Protein AF-A0A8P4FW34-F1 (afdb_monomer)

Mean predicted aligned error: 22.6 Å

Secondary structure (DSSP, 8-state):
-TTS-------BTTTBTS-SEEEEEEE-TT-S---GGG--PPPTTT--GGGGEEEHHHHHHHHHHHHHHHHHHTTSS---TT-PPP-TTTS--EE-TTTBS-SEEE--GGGGGPPPPGGG-PPP-S---HHHHHHHHH-TT--HHHHHHHHHHHTS---S-HHHHHHHHHHHHT-TTTTTSTTTSTT----EEEEEEETTS-EEEEEEESS---HHHHHHHHHHBSS--SEEEETTHHHHHHHHHHHTTT-SSTTGGG-SS---HHHHHHHHTT------GGGGGGG--SPPPPP--S-TTTPPPTTT-----EEEE-GGGGGG--SGGGGGGBGGG-HHHHHH---THHHHHHHHHHHHHHHHTTS-HHHHHHHHHHHHHHHHHHHHHHHHHHHHHHHTS-EEE-TTSSEEE-----------------------GGGG---HHHHHHHHHHHSS---SSSEEEEEETTEEEEHHHHHHHS-HHHHTT-----PPPPHHHHHHHHHHHHHHTT-EE--HHHHHHHHHHHHHHSS--HHHHTTS---SEEEEEEEESSSSTTS--EEEEEEEETTTTEEEEE-TTSS--S--HHHHHHHHHHGGGTT--TT-EEE----PBP-SSS-HHHHHHHHHHHHHTT----SPBPPHHHHHHHHHHHHHHHTTTS-TTSSPPPHHHHHHHHHHHHHHHHHHTTTS-S----GGGTTT--TTPBPTTSSPBTTTT--S--EEE-TTT--EEEHHHHT--S--TTS----STT----HHHHHHH--GGGS--HHHHHHHHHHHHHTSS--HHHHHHHSTTS-HHHHHHHHT---SS-HHHHHHHHHHHHHH----S-HHHHHHHIIIIIHHHHHHHHHHHHS---HHHHHHHHHH------PPP-------------S----HHHHHHHHHHHHHHHS--SS-EEPPGGGGS-HHHHHHHHHHHHT--S---TTSGGGGGEEEESSHHHHHHHIIIIIIIT----EEEE---

InterPro domains:
  IPR003653 Ulp1 protease family, C-terminal catalytic domain [PS50600] (471-639)
  IPR013083 Zinc finger, RING/FYVE/PHD-type [G3DSA:3.30.40.10] (671-768)
  IPR038765 Papain-like cysteine peptidase superfamily [SSF54001] (466-663)
  IPR039598 HMG domain-containing protein 3 [PTHR17609] (3-447)

Nearest PDB structures (foldseek):
  2hl8-assembly1_A  TM=7.589E-01  e=2.076E-08  Saccharomyces cerevisiae
  1euv-assembly1_A  TM=6.958E-01  e=1.036E-08  Saccharomyces cerevisiae
  2hkp-assembly1_A  TM=7.459E-01  e=8.345E-08  Saccharomyces cerevisiae
  1xt9-assembly1_A  TM=6.735E-01  e=2.216E-06  Homo sapiens
  2bkr-assembly1_A  TM=6.896E-01  e=4.443E-06  Homo sapiens

Organism: Dicentrarchus labrax (NCBI:txid13489)

Radius of gyration: 36.28 Å; Cα contacts (8 Å, |Δi|>4): 1419; chains: 1; bounding box: 86×80×92 Å

Structure (mmCIF, N/CA/C/O backbone):
data_AF-A0A8P4FW34-F1
#
_entry.id   AF-A0A8P4FW34-F1
#
loop_
_atom_site.group_PDB
_atom_site.id
_atom_site.type_symbol
_atom_site.label_atom_id
_atom_site.label_alt_id
_atom_site.label_comp_id
_atom_site.label_asym_id
_atom_site.label_entity_id
_atom_site.label_seq_id
_atom_site.pdbx_PDB_ins_code
_atom_site.Cartn_x
_atom_site.Cartn_y
_atom_site.Cartn_z
_atom_site.occupancy
_atom_site.B_iso_or_equiv
_atom_site.auth_seq_id
_atom_site.auth_comp_id
_atom_site.auth_asym_id
_atom_site.auth_atom_id
_atom_site.pdbx_PDB_model_num
ATOM 1 N N . MET A 1 1 ? 22.120 -25.435 -20.476 1.00 61.59 1 MET A N 1
ATOM 2 C CA . MET A 1 1 ? 21.467 -24.114 -20.346 1.00 61.59 1 MET A CA 1
ATOM 3 C C . MET A 1 1 ? 20.728 -23.676 -21.609 1.00 61.59 1 MET A C 1
ATOM 5 O O . MET A 1 1 ? 19.575 -23.298 -21.494 1.00 61.59 1 MET A O 1
ATOM 9 N N . SER A 1 2 ? 21.313 -23.733 -22.810 1.00 69.94 2 SER A N 1
ATOM 10 C CA . SER A 1 2 ? 20.567 -23.379 -24.042 1.00 69.94 2 SER A CA 1
ATOM 11 C C . SER A 1 2 ? 19.607 -24.470 -24.551 1.00 69.94 2 SER A C 1
ATOM 13 O O . SER A 1 2 ? 18.809 -24.213 -25.437 1.00 69.94 2 SER A O 1
ATOM 15 N N . LEU A 1 3 ? 19.652 -25.681 -23.978 1.00 73.00 3 LEU A N 1
ATOM 16 C CA . LEU A 1 3 ? 18.723 -26.789 -24.271 1.00 73.00 3 LEU A CA 1
ATOM 17 C C . LEU A 1 3 ? 17.655 -26.999 -23.179 1.00 73.00 3 LEU A C 1
ATOM 19 O O . LEU A 1 3 ? 16.898 -27.962 -23.228 1.00 73.00 3 LEU A O 1
ATOM 23 N N . THR A 1 4 ? 17.635 -26.150 -22.150 1.00 72.12 4 THR A N 1
ATOM 24 C CA . THR A 1 4 ? 16.691 -26.248 -21.023 1.00 72.12 4 THR A CA 1
ATOM 25 C C . THR A 1 4 ? 15.424 -25.440 -21.303 1.00 72.12 4 THR A C 1
ATOM 27 O O . THR A 1 4 ? 15.490 -24.406 -21.958 1.00 72.12 4 THR A O 1
ATOM 30 N N . ASN A 1 5 ? 14.280 -25.905 -20.792 1.00 72.25 5 ASN A N 1
ATOM 31 C CA . ASN A 1 5 ? 12.952 -25.337 -21.049 1.00 72.25 5 ASN A CA 1
ATOM 32 C C . ASN A 1 5 ? 12.662 -24.077 -20.204 1.00 72.25 5 ASN A C 1
ATOM 34 O O . ASN A 1 5 ? 11.715 -24.059 -19.422 1.00 72.25 5 ASN A O 1
ATOM 38 N N . PHE A 1 6 ? 13.510 -23.055 -20.312 1.00 82.75 6 PHE A N 1
ATOM 39 C CA . PHE A 1 6 ? 13.272 -21.747 -19.697 1.00 82.75 6 PHE A CA 1
ATOM 40 C C . PHE A 1 6 ? 12.436 -20.872 -20.638 1.00 82.75 6 PHE A C 1
ATOM 42 O O . PHE A 1 6 ? 12.726 -20.812 -21.833 1.00 82.75 6 PHE A O 1
ATOM 49 N N . GLN A 1 7 ? 11.414 -20.193 -20.107 1.00 80.44 7 GLN A N 1
ATOM 50 C CA . GLN A 1 7 ? 10.550 -19.305 -20.900 1.00 80.44 7 GLN A CA 1
ATOM 51 C C . GLN A 1 7 ? 11.101 -17.875 -20.990 1.00 80.44 7 GLN A C 1
ATOM 53 O O . GLN A 1 7 ? 10.880 -17.199 -21.991 1.00 80.44 7 GLN A O 1
ATOM 58 N N . PHE A 1 8 ? 11.893 -17.439 -20.000 1.00 89.38 8 PHE A N 1
ATOM 59 C CA . PHE A 1 8 ? 12.506 -16.107 -19.960 1.00 89.38 8 PHE A CA 1
ATOM 60 C C . PHE A 1 8 ? 11.493 -14.950 -20.086 1.00 89.38 8 PHE A C 1
ATOM 62 O O . PHE A 1 8 ? 11.798 -13.902 -20.662 1.00 89.38 8 PHE A O 1
ATOM 69 N N . ASP A 1 9 ? 10.300 -15.121 -19.505 1.00 86.38 9 ASP A N 1
ATOM 70 C CA . ASP A 1 9 ? 9.176 -14.179 -19.619 1.00 86.38 9 ASP A CA 1
ATOM 71 C C . ASP A 1 9 ? 9.400 -12.848 -18.890 1.00 86.38 9 ASP A C 1
ATOM 73 O O . ASP A 1 9 ? 8.813 -11.838 -19.270 1.00 86.38 9 ASP A O 1
ATOM 77 N N . PHE A 1 10 ? 10.256 -12.828 -17.859 1.00 92.38 10 PHE A N 1
ATOM 78 C CA . PHE A 1 10 ? 10.680 -11.619 -17.129 1.00 92.38 10 PHE A CA 1
ATOM 79 C C . PHE A 1 10 ? 9.486 -10.726 -16.726 1.00 92.38 10 PHE A C 1
ATOM 81 O O . PHE A 1 10 ? 9.430 -9.532 -17.032 1.00 92.38 10 PHE A O 1
ATOM 88 N N . SER A 1 11 ? 8.500 -11.332 -16.057 1.00 92.19 11 SER A N 1
ATOM 89 C CA . SER A 1 11 ? 7.292 -10.661 -15.563 1.00 92.19 11 SER A CA 1
ATOM 90 C C . SER A 1 11 ? 6.971 -11.046 -14.122 1.00 92.19 11 SER A C 1
ATOM 92 O O . SER A 1 11 ? 7.229 -12.174 -13.702 1.00 92.19 11 SER A O 1
ATOM 94 N N . CYS A 1 12 ? 6.380 -10.125 -13.361 1.00 92.25 12 CYS A N 1
ATOM 95 C CA . CYS A 1 12 ? 6.001 -10.343 -11.964 1.00 92.25 12 CYS A CA 1
ATOM 96 C C . CYS A 1 12 ? 4.545 -10.789 -11.866 1.00 92.25 12 CYS A C 1
ATOM 98 O O . CYS A 1 12 ? 3.665 -10.147 -12.428 1.00 92.25 12 CYS A O 1
ATOM 100 N N . TYR A 1 13 ? 4.270 -11.802 -11.055 1.00 88.81 13 TYR A N 1
ATOM 101 C CA . TYR A 1 13 ? 2.912 -12.287 -10.797 1.00 88.81 13 TYR A CA 1
ATOM 102 C C . TYR A 1 13 ? 2.011 -11.294 -10.057 1.00 88.81 13 TYR A C 1
ATOM 104 O O . TYR A 1 13 ? 0.791 -11.444 -10.081 1.00 88.81 13 TYR A O 1
ATOM 112 N N . GLN A 1 14 ? 2.600 -10.272 -9.437 1.00 87.31 14 GLN A N 1
ATOM 113 C CA . GLN A 1 14 ? 1.875 -9.214 -8.741 1.00 87.31 14 GLN A CA 1
ATOM 114 C C . GLN A 1 14 ? 1.711 -7.948 -9.595 1.00 87.31 14 GLN A C 1
ATOM 116 O O . GLN A 1 14 ? 0.676 -7.300 -9.528 1.00 87.31 14 GLN A O 1
ATOM 121 N N . CYS A 1 15 ? 2.701 -7.591 -10.425 1.00 87.12 15 CYS A N 1
ATOM 122 C CA . CYS A 1 15 ? 2.607 -6.412 -11.306 1.00 87.12 15 CYS A CA 1
ATOM 123 C C . CYS A 1 15 ? 2.110 -6.727 -12.728 1.00 87.12 15 CYS A C 1
ATOM 125 O O . CYS A 1 15 ? 1.826 -5.808 -13.493 1.00 87.12 15 CYS A O 1
ATOM 127 N N . GLY A 1 16 ? 2.082 -7.998 -13.123 1.00 89.12 16 GLY A N 1
ATOM 128 C CA . GLY A 1 16 ? 1.796 -8.423 -14.488 1.00 89.12 16 GLY A CA 1
ATOM 129 C C . GLY A 1 16 ? 2.921 -8.116 -15.474 1.00 89.12 16 GLY A C 1
ATOM 130 O O . GLY A 1 16 ? 4.092 -8.034 -15.118 1.00 89.12 16 GLY A O 1
ATOM 131 N N . HIS A 1 17 ? 2.569 -7.937 -16.745 1.00 90.25 17 HIS A N 1
ATOM 132 C CA . HIS A 1 17 ? 3.521 -7.589 -17.809 1.00 90.25 17 HIS A CA 1
ATOM 133 C C . HIS A 1 17 ? 3.919 -6.103 -17.825 1.00 90.25 17 HIS A C 1
ATOM 135 O O . HIS A 1 17 ? 4.835 -5.711 -18.548 1.00 90.25 17 HIS A O 1
ATOM 141 N N . HIS A 1 18 ? 3.223 -5.247 -17.072 1.00 90.88 18 HIS A N 1
ATOM 142 C CA . HIS A 1 18 ? 3.336 -3.789 -17.184 1.00 90.88 18 HIS A CA 1
ATOM 143 C C . HIS A 1 18 ? 3.547 -3.153 -15.802 1.00 90.88 18 HIS A C 1
ATOM 145 O O . HIS A 1 18 ? 2.591 -2.672 -15.190 1.00 90.88 18 HIS A O 1
ATOM 151 N N . PRO A 1 19 ? 4.784 -3.169 -15.270 1.00 93.19 19 PRO A N 1
ATOM 152 C CA . PRO A 1 19 ? 5.064 -2.654 -13.938 1.00 93.19 19 PRO A CA 1
ATOM 153 C C . PRO A 1 19 ? 4.919 -1.128 -13.893 1.00 93.19 19 PRO A C 1
ATOM 155 O O . PRO A 1 19 ? 5.579 -0.398 -14.630 1.00 93.19 19 PRO A O 1
ATOM 158 N N . ALA A 1 20 ? 4.093 -0.637 -12.966 1.00 92.44 20 ALA A N 1
ATOM 159 C CA . ALA A 1 20 ? 3.866 0.797 -12.777 1.00 92.44 20 ALA A CA 1
ATOM 160 C C . ALA A 1 20 ? 5.082 1.543 -12.210 1.00 92.44 20 ALA A C 1
ATOM 162 O O . ALA A 1 20 ? 5.277 2.724 -12.507 1.00 92.44 20 ALA A O 1
ATOM 163 N N . VAL A 1 21 ? 5.881 0.860 -11.389 1.00 94.25 21 VAL A N 1
ATOM 164 C CA . VAL A 1 21 ? 7.081 1.401 -10.751 1.00 94.25 21 VAL A CA 1
ATOM 165 C C . VAL A 1 21 ? 8.252 0.483 -11.055 1.00 94.25 21 VAL A C 1
ATOM 167 O O . VAL A 1 21 ? 8.159 -0.734 -10.880 1.00 94.25 21 VAL A O 1
ATOM 170 N N . VAL A 1 22 ? 9.347 1.083 -11.506 1.00 95.44 22 VAL A N 1
ATOM 171 C CA . VAL A 1 22 ? 10.570 0.382 -11.883 1.00 95.44 22 VAL A CA 1
ATOM 172 C C . VAL A 1 22 ? 11.763 1.036 -11.193 1.00 95.44 22 VAL A C 1
ATOM 174 O O . VAL A 1 22 ? 11.939 2.252 -11.265 1.00 95.44 22 VAL A O 1
ATOM 177 N N . VAL A 1 23 ? 12.582 0.216 -10.544 1.00 94.31 23 VAL A N 1
ATOM 178 C CA . VAL A 1 23 ? 13.836 0.582 -9.884 1.00 94.31 23 VAL A CA 1
ATOM 179 C C . VAL A 1 23 ? 14.986 0.051 -10.731 1.00 94.31 23 VAL A C 1
ATOM 181 O O . VAL A 1 23 ? 15.017 -1.132 -11.069 1.00 94.31 23 VAL A O 1
ATOM 184 N N . ALA A 1 24 ? 15.906 0.927 -11.111 1.00 92.69 24 ALA A N 1
ATOM 185 C CA . ALA A 1 24 ? 17.039 0.601 -11.958 1.00 92.69 24 ALA A CA 1
ATOM 186 C C . ALA A 1 24 ? 18.352 0.790 -11.209 1.00 92.69 24 ALA A C 1
ATOM 188 O O . ALA A 1 24 ? 18.538 1.799 -10.531 1.00 92.69 24 ALA A O 1
ATOM 189 N N . ASP A 1 25 ? 19.261 -0.156 -11.410 1.00 88.06 25 ASP A N 1
ATOM 190 C CA . ASP A 1 25 ? 20.623 -0.101 -10.893 1.00 88.06 25 ASP A CA 1
ATOM 191 C C . ASP A 1 25 ? 21.573 -0.825 -11.861 1.00 88.06 25 ASP A C 1
ATOM 193 O O . ASP A 1 25 ? 21.149 -1.646 -12.688 1.00 88.06 25 ASP A O 1
ATOM 197 N N . ALA A 1 26 ? 22.859 -0.499 -11.782 1.00 82.19 26 ALA A N 1
ATOM 198 C CA . ALA A 1 26 ? 23.902 -1.099 -12.597 1.00 82.19 26 ALA A CA 1
ATOM 199 C C . ALA A 1 26 ? 25.106 -1.514 -11.754 1.00 82.19 26 ALA A C 1
ATOM 201 O O . ALA A 1 26 ? 25.630 -0.758 -10.939 1.00 82.19 26 ALA A O 1
ATOM 202 N N . ASN A 1 27 ? 25.614 -2.718 -12.012 1.00 73.31 27 ASN A N 1
ATOM 203 C CA . ASN A 1 27 ? 26.740 -3.273 -11.266 1.00 73.31 27 ASN A CA 1
ATOM 204 C C . ASN A 1 27 ? 27.758 -3.962 -12.189 1.00 73.31 27 ASN A C 1
ATOM 206 O O . ASN A 1 27 ? 27.591 -4.045 -13.405 1.00 73.31 27 ASN A O 1
ATOM 210 N N . TRP A 1 28 ? 28.842 -4.462 -11.594 1.00 64.56 28 TRP A N 1
ATOM 211 C CA . TRP A 1 28 ? 29.838 -5.342 -12.207 1.00 64.56 28 TRP A CA 1
ATOM 212 C C . TRP A 1 28 ? 30.649 -4.716 -13.335 1.00 64.56 28 TRP A C 1
ATOM 214 O O . TRP A 1 28 ? 30.829 -5.289 -14.408 1.00 64.56 28 TRP A O 1
ATOM 224 N N . LYS A 1 29 ? 31.249 -3.560 -13.055 1.00 62.97 29 LYS A N 1
ATOM 225 C CA . LYS A 1 29 ? 32.327 -3.031 -13.896 1.00 62.97 29 LYS A CA 1
ATOM 226 C C . LYS A 1 29 ? 33.391 -4.125 -14.110 1.00 62.97 29 LYS A C 1
ATOM 228 O O . LYS A 1 29 ? 33.815 -4.767 -13.143 1.00 62.97 29 LYS A O 1
ATOM 233 N N . LEU A 1 30 ? 33.809 -4.308 -15.366 1.00 58.81 30 LEU A N 1
ATOM 234 C CA . LEU A 1 30 ? 34.789 -5.296 -15.840 1.00 58.81 30 LEU A CA 1
ATOM 235 C C . LEU A 1 30 ? 34.325 -6.764 -15.732 1.00 58.81 30 LEU A C 1
ATOM 237 O O . LEU A 1 30 ? 35.097 -7.623 -15.312 1.00 58.81 30 LEU A O 1
ATOM 241 N N . ALA A 1 31 ? 33.064 -7.054 -16.077 1.00 57.50 31 ALA A N 1
ATOM 242 C CA . ALA A 1 31 ? 32.471 -8.376 -15.852 1.00 57.50 31 ALA A CA 1
ATOM 243 C C . ALA A 1 31 ? 32.998 -9.511 -16.753 1.00 57.50 31 ALA A C 1
ATOM 245 O O . ALA A 1 31 ? 32.887 -10.662 -16.351 1.00 57.50 31 ALA A O 1
ATOM 246 N N . PHE A 1 32 ? 33.547 -9.224 -17.938 1.00 58.00 32 PHE A N 1
ATOM 247 C CA . PHE A 1 32 ? 34.098 -10.230 -18.857 1.00 58.00 32 PHE A CA 1
ATOM 248 C C . PHE A 1 32 ? 35.223 -9.635 -19.720 1.00 58.00 32 PHE A C 1
ATOM 250 O O . PHE A 1 32 ? 35.297 -8.419 -19.914 1.00 58.00 32 PHE A O 1
ATOM 257 N N . ASP A 1 33 ? 36.122 -10.487 -20.216 1.00 53.88 33 ASP A N 1
ATOM 258 C CA . ASP A 1 33 ? 37.289 -10.071 -21.001 1.00 53.88 33 ASP A CA 1
ATOM 259 C C . ASP A 1 33 ? 36.936 -9.985 -22.499 1.00 53.88 33 ASP A C 1
ATOM 261 O O . ASP A 1 33 ? 36.760 -11.003 -23.168 1.00 53.88 33 ASP A O 1
ATOM 265 N N . VAL A 1 34 ? 36.864 -8.766 -23.047 1.00 55.34 34 VAL A N 1
ATOM 266 C CA . VAL A 1 34 ? 36.815 -8.523 -24.502 1.00 55.34 34 VAL A CA 1
ATOM 267 C C . VAL A 1 34 ? 38.098 -7.815 -24.948 1.00 55.34 34 VAL A C 1
ATOM 269 O O . VAL A 1 34 ? 38.383 -6.722 -24.445 1.00 55.34 34 VAL A O 1
ATOM 272 N N . PRO A 1 35 ? 38.876 -8.376 -25.895 1.00 51.34 35 PRO A N 1
ATOM 273 C CA . PRO A 1 35 ? 40.027 -7.685 -26.466 1.00 51.34 35 PRO A CA 1
ATOM 274 C C . PRO A 1 35 ? 39.591 -6.411 -27.207 1.00 51.34 35 PRO A C 1
ATOM 276 O O . PRO A 1 35 ? 38.701 -6.427 -28.053 1.00 51.34 35 PRO A O 1
ATOM 279 N N . LEU A 1 36 ? 40.229 -5.275 -26.921 1.00 46.03 36 LEU A N 1
ATOM 280 C CA . LEU A 1 36 ? 39.853 -3.984 -27.526 1.00 46.03 36 LEU A CA 1
ATOM 281 C C . LEU A 1 36 ? 40.100 -3.918 -29.034 1.00 46.03 36 LEU A C 1
ATOM 283 O O . LEU A 1 36 ? 39.433 -3.162 -29.735 1.00 46.03 36 LEU A O 1
ATOM 287 N N . GLU A 1 37 ? 41.034 -4.722 -29.536 1.00 45.28 37 GLU A N 1
ATOM 288 C CA . GLU A 1 37 ? 41.365 -4.822 -30.960 1.00 45.28 37 GLU A CA 1
ATOM 289 C C . GLU A 1 37 ? 40.210 -5.406 -31.789 1.00 45.28 37 GLU A C 1
ATOM 291 O O . GLU A 1 37 ? 40.131 -5.176 -32.996 1.00 45.28 37 GLU A O 1
ATOM 296 N N . THR A 1 38 ? 39.278 -6.117 -31.143 1.00 49.81 38 THR A N 1
ATOM 297 C CA . THR A 1 38 ? 38.090 -6.685 -31.790 1.00 49.81 38 THR A CA 1
ATOM 298 C C . THR A 1 38 ? 37.024 -5.620 -32.083 1.00 49.81 38 THR A C 1
ATOM 300 O O . THR A 1 38 ? 36.181 -5.826 -32.953 1.00 49.81 38 THR A O 1
ATOM 303 N N . PHE A 1 39 ? 37.081 -4.452 -31.426 1.00 55.62 39 PHE A N 1
ATOM 304 C CA . PHE A 1 39 ? 36.098 -3.376 -31.578 1.00 55.62 39 PHE A CA 1
ATOM 305 C C . PHE A 1 39 ? 36.565 -2.278 -32.542 1.00 55.62 39 PHE A C 1
ATOM 307 O O . PHE A 1 39 ? 37.355 -1.394 -32.203 1.00 55.62 39 PHE A O 1
ATOM 314 N N . LYS A 1 40 ? 36.000 -2.261 -33.755 1.00 54.91 40 LYS A N 1
ATOM 315 C CA . LYS A 1 40 ? 36.144 -1.117 -34.666 1.00 54.91 40 LYS A CA 1
ATOM 316 C C . LYS A 1 40 ? 35.182 -0.006 -34.247 1.00 54.91 40 LYS A C 1
ATOM 318 O O . LYS A 1 40 ? 33.972 -0.158 -34.375 1.00 54.91 40 LYS A O 1
ATOM 323 N N . ARG A 1 41 ? 35.725 1.130 -33.792 1.00 59.09 41 ARG A N 1
ATOM 324 C CA . ARG A 1 41 ? 34.926 2.344 -33.553 1.00 59.09 41 ARG A CA 1
ATOM 325 C C . ARG A 1 41 ? 34.193 2.751 -34.841 1.00 59.09 41 ARG A C 1
ATOM 327 O O . ARG A 1 41 ? 34.878 2.920 -35.860 1.00 59.09 41 ARG A O 1
ATOM 334 N N . PRO A 1 42 ? 32.865 2.918 -34.802 1.00 62.94 42 PRO A N 1
ATOM 335 C CA . PRO A 1 42 ? 32.104 3.290 -35.981 1.00 62.94 42 PRO A CA 1
ATOM 336 C C . PRO A 1 42 ? 32.340 4.754 -36.361 1.00 62.94 42 PRO A C 1
ATOM 338 O O . PRO A 1 42 ? 32.615 5.612 -35.513 1.00 62.94 42 PRO A O 1
ATOM 341 N N . ASP A 1 43 ? 32.287 5.011 -37.666 1.00 64.31 43 ASP A N 1
ATOM 342 C CA . ASP A 1 43 ? 32.464 6.341 -38.240 1.00 64.31 43 ASP A CA 1
ATOM 343 C C . ASP A 1 43 ? 31.118 7.092 -38.194 1.00 64.31 43 ASP A C 1
ATOM 345 O O . ASP A 1 43 ? 30.123 6.535 -38.675 1.00 64.31 43 ASP A O 1
ATOM 349 N N . PRO A 1 44 ? 31.060 8.314 -37.622 1.00 63.41 44 PRO A N 1
ATOM 350 C CA . PRO A 1 44 ? 29.849 9.134 -37.573 1.00 63.41 44 PRO A CA 1
ATOM 351 C C . PRO A 1 44 ? 29.117 9.260 -38.911 1.00 63.41 44 PRO A C 1
ATOM 353 O O . PRO A 1 44 ? 27.889 9.294 -38.916 1.00 63.41 44 PRO A O 1
ATOM 356 N N . ASP A 1 45 ? 29.854 9.293 -40.024 1.00 64.75 45 ASP A N 1
ATOM 357 C CA . ASP A 1 45 ? 29.292 9.475 -41.365 1.00 64.75 45 ASP A CA 1
ATOM 358 C C . ASP A 1 45 ? 28.709 8.158 -41.941 1.00 64.75 45 ASP A C 1
ATOM 360 O O . ASP A 1 45 ? 28.050 8.167 -42.980 1.00 64.75 45 ASP A O 1
ATOM 364 N N . THR A 1 46 ? 28.918 7.018 -41.264 1.00 66.69 46 THR A N 1
ATOM 365 C CA . THR A 1 46 ? 28.469 5.674 -41.700 1.00 66.69 46 THR A CA 1
ATOM 366 C C . THR A 1 46 ? 27.437 5.012 -40.787 1.00 66.69 46 THR A C 1
ATOM 368 O O . THR A 1 46 ? 26.856 4.001 -41.178 1.00 66.69 46 THR A O 1
ATOM 371 N N . ILE A 1 47 ? 27.197 5.552 -39.586 1.00 71.31 47 ILE A N 1
ATOM 372 C CA . ILE A 1 47 ? 26.195 5.003 -38.662 1.00 71.31 47 ILE A CA 1
ATOM 373 C C . ILE A 1 47 ? 24.797 5.243 -39.219 1.00 71.31 47 ILE A C 1
ATOM 375 O O . ILE A 1 47 ? 24.380 6.381 -39.428 1.00 71.31 47 ILE A O 1
ATOM 379 N N . SER A 1 48 ? 24.056 4.157 -39.394 1.00 76.12 48 SER A N 1
ATOM 380 C CA . SER A 1 48 ? 22.658 4.170 -39.807 1.00 76.12 48 SER A CA 1
ATOM 381 C C . SER A 1 48 ? 21.718 3.981 -38.613 1.00 76.12 48 SER A C 1
ATOM 383 O O . SER A 1 48 ? 22.124 3.529 -37.542 1.00 76.12 48 SER A O 1
ATOM 385 N N . ASP A 1 49 ? 20.422 4.248 -38.800 1.00 74.75 49 ASP A N 1
ATOM 386 C CA . ASP A 1 49 ? 19.406 3.966 -37.772 1.00 74.75 49 ASP A CA 1
ATOM 387 C C . ASP A 1 49 ? 19.340 2.478 -37.389 1.00 74.75 49 ASP A C 1
ATOM 389 O O . ASP A 1 49 ? 18.961 2.145 -36.265 1.00 74.75 49 ASP A O 1
ATOM 393 N N . LYS A 1 50 ? 19.765 1.577 -38.287 1.00 74.00 50 LYS A N 1
ATOM 394 C CA . LYS A 1 50 ? 19.839 0.134 -38.015 1.00 74.00 50 LYS A CA 1
ATOM 395 C C . LYS A 1 50 ? 20.917 -0.216 -36.992 1.00 74.00 50 LYS A C 1
ATOM 397 O O . LYS A 1 50 ? 20.768 -1.209 -36.297 1.00 74.00 50 LYS A O 1
ATOM 402 N N . ASP A 1 51 ? 21.961 0.601 -36.868 1.00 76.25 51 ASP A N 1
ATOM 403 C CA . ASP A 1 51 ? 23.035 0.411 -35.882 1.00 76.25 51 ASP A CA 1
ATOM 404 C C . ASP A 1 51 ? 22.641 0.917 -34.484 1.00 76.25 51 ASP A C 1
ATOM 406 O O . ASP A 1 51 ? 23.353 0.690 -33.507 1.00 76.25 51 ASP A O 1
ATOM 410 N N . LEU A 1 52 ? 21.510 1.628 -34.387 1.00 84.69 52 LEU A N 1
ATOM 411 C CA . LEU A 1 52 ? 20.951 2.188 -33.153 1.00 84.69 52 LEU A CA 1
ATOM 412 C C . LEU A 1 52 ? 19.814 1.341 -32.579 1.00 84.69 52 LEU A C 1
ATOM 414 O O . LEU A 1 52 ? 19.185 1.731 -31.589 1.00 84.69 52 LEU A O 1
ATOM 418 N N . GLN A 1 53 ? 19.529 0.212 -33.217 1.00 88.31 53 GLN A N 1
ATOM 419 C CA . GLN A 1 53 ? 18.477 -0.719 -32.857 1.00 88.31 53 GLN A CA 1
ATOM 420 C C . GLN A 1 53 ? 19.025 -2.144 -32.898 1.00 88.31 53 GLN A C 1
ATOM 422 O O . GLN A 1 53 ? 19.988 -2.441 -33.601 1.00 88.31 53 GLN A O 1
ATOM 427 N N . VAL A 1 54 ? 18.409 -3.040 -32.140 1.00 89.25 54 VAL A N 1
ATOM 428 C CA . VAL A 1 54 ? 18.797 -4.446 -32.096 1.00 89.25 54 VAL A CA 1
ATOM 429 C C . VAL A 1 54 ? 17.556 -5.324 -32.109 1.00 89.25 54 VAL A C 1
ATOM 431 O O . VAL A 1 54 ? 16.614 -5.093 -31.354 1.00 89.25 54 VAL A O 1
ATOM 434 N N . ASP A 1 55 ? 17.554 -6.327 -32.986 1.00 90.81 55 ASP A N 1
ATOM 435 C CA . ASP A 1 55 ? 16.567 -7.404 -32.953 1.00 90.81 55 ASP A CA 1
ATOM 436 C C . ASP A 1 55 ? 16.960 -8.380 -31.843 1.00 90.81 55 ASP A C 1
ATOM 438 O O . ASP A 1 55 ? 17.900 -9.170 -31.990 1.00 90.81 55 ASP A O 1
ATOM 442 N N . ILE A 1 56 ? 16.269 -8.289 -30.709 1.00 91.50 56 ILE A N 1
ATOM 443 C CA . ILE A 1 56 ? 16.617 -9.079 -29.530 1.00 91.50 56 ILE A CA 1
ATOM 444 C C . ILE A 1 56 ? 16.315 -10.561 -29.739 1.00 91.50 56 ILE A C 1
ATOM 446 O O . ILE A 1 56 ? 17.079 -11.406 -29.282 1.00 91.50 56 ILE A O 1
ATOM 450 N N . VAL A 1 57 ? 15.238 -10.898 -30.457 1.00 90.38 57 VAL A N 1
ATOM 451 C CA . VAL A 1 57 ? 14.841 -12.297 -30.661 1.00 90.38 57 VAL A CA 1
ATOM 452 C C . VAL A 1 57 ? 15.900 -12.984 -31.501 1.00 90.38 57 VAL A C 1
ATOM 454 O O . VAL A 1 57 ? 16.390 -14.052 -31.128 1.00 90.38 57 VAL A O 1
ATOM 457 N N . LYS A 1 58 ? 16.320 -12.336 -32.591 1.00 89.25 58 LYS A N 1
ATOM 458 C CA . LYS A 1 58 ? 17.403 -12.840 -33.430 1.00 89.25 58 LYS A CA 1
ATOM 459 C C . LYS A 1 58 ? 18.713 -12.950 -32.650 1.00 89.25 58 LYS A C 1
ATOM 461 O O . LYS A 1 58 ? 19.338 -14.006 -32.686 1.00 89.25 58 LYS A O 1
ATOM 466 N N . ALA A 1 59 ? 19.117 -11.900 -31.934 1.00 88.44 59 ALA A N 1
ATOM 467 C CA . ALA A 1 59 ? 20.401 -11.872 -31.234 1.00 88.44 59 ALA A CA 1
ATOM 468 C C . ALA A 1 59 ? 20.529 -12.976 -30.172 1.00 88.44 59 ALA A C 1
ATOM 470 O O . ALA A 1 59 ? 21.560 -13.643 -30.094 1.00 88.44 59 ALA A O 1
ATOM 471 N N . TRP A 1 60 ? 19.479 -13.206 -29.381 1.00 89.25 60 TRP A N 1
ATOM 472 C CA . TRP A 1 60 ? 19.485 -14.253 -28.359 1.00 89.25 60 TRP A CA 1
ATOM 473 C C . TRP A 1 60 ? 19.294 -15.657 -28.943 1.00 89.25 60 TRP A C 1
ATOM 475 O O . TRP A 1 60 ? 19.927 -16.593 -28.465 1.00 89.25 60 TRP A O 1
ATOM 485 N N . THR A 1 61 ? 18.517 -15.807 -30.023 1.00 89.06 61 THR A N 1
ATOM 486 C CA . THR A 1 61 ? 18.414 -17.088 -30.750 1.00 89.06 61 THR A CA 1
ATOM 487 C C . THR A 1 61 ? 19.756 -17.491 -31.360 1.00 89.06 61 THR A C 1
ATOM 489 O O . THR A 1 61 ? 20.149 -18.656 -31.292 1.00 89.06 61 THR A O 1
ATOM 492 N N . ASP A 1 62 ? 20.476 -16.539 -31.956 1.00 87.81 62 ASP A N 1
ATOM 493 C CA . ASP A 1 62 ? 21.801 -16.784 -32.524 1.00 87.81 62 ASP A CA 1
ATOM 494 C C . ASP A 1 62 ? 22.823 -17.108 -31.425 1.00 87.81 62 ASP A C 1
ATOM 496 O O . ASP A 1 62 ? 23.642 -18.009 -31.609 1.00 87.81 62 ASP A O 1
ATOM 500 N N . LEU A 1 63 ? 22.729 -16.460 -30.255 1.00 87.81 63 LEU A N 1
ATOM 501 C CA . LEU A 1 63 ? 23.532 -16.812 -29.081 1.00 87.81 63 LEU A CA 1
ATOM 502 C C . LEU A 1 63 ? 23.272 -18.255 -28.624 1.00 87.81 63 LEU A C 1
ATOM 504 O O . LEU A 1 63 ? 24.224 -19.010 -28.429 1.00 87.81 63 LEU A O 1
ATOM 508 N N . ASP A 1 64 ? 22.007 -18.662 -28.494 1.00 89.00 64 ASP A N 1
ATOM 509 C CA . ASP A 1 64 ? 21.654 -20.028 -28.095 1.00 89.00 64 ASP A CA 1
ATOM 510 C C . ASP A 1 64 ? 22.150 -21.061 -29.118 1.00 89.00 64 ASP A C 1
ATOM 512 O O . ASP A 1 64 ? 22.747 -22.070 -28.739 1.00 89.00 64 ASP A O 1
ATOM 516 N N . ARG A 1 65 ? 21.994 -20.791 -30.422 1.00 89.00 65 ARG A N 1
ATOM 517 C CA . ARG A 1 65 ? 22.544 -21.643 -31.494 1.00 89.00 65 ARG A CA 1
ATOM 518 C C . ARG A 1 65 ? 24.064 -21.731 -31.438 1.00 89.00 65 ARG A C 1
ATOM 520 O O . ARG A 1 65 ? 24.604 -22.818 -31.625 1.00 89.00 65 ARG A O 1
ATOM 527 N N . SER A 1 66 ? 24.738 -20.615 -31.166 1.00 88.12 66 SER A N 1
ATOM 528 C CA . SER A 1 66 ? 26.191 -20.560 -31.016 1.00 88.12 66 SER A CA 1
ATOM 529 C C . SER A 1 66 ? 26.664 -21.427 -29.854 1.00 88.12 66 SER A C 1
ATOM 531 O O . SER A 1 66 ? 27.539 -22.265 -30.060 1.00 88.12 66 SER A O 1
ATOM 533 N N . LEU A 1 67 ? 26.039 -21.319 -28.679 1.00 88.50 67 LEU A N 1
ATOM 534 C CA . LEU A 1 67 ? 26.389 -22.124 -27.503 1.00 88.50 67 LEU A CA 1
ATOM 535 C C . LEU A 1 67 ? 26.101 -23.620 -27.706 1.00 88.50 67 LEU A C 1
ATOM 537 O O . LEU A 1 67 ? 26.894 -24.469 -27.298 1.00 88.50 67 LEU A O 1
ATOM 541 N N . ILE A 1 68 ? 24.989 -23.963 -28.367 1.00 88.62 68 ILE A N 1
ATOM 542 C CA . ILE A 1 68 ? 24.671 -25.356 -28.717 1.00 88.62 68 ILE A CA 1
ATOM 543 C C . ILE A 1 68 ? 25.710 -25.907 -29.697 1.00 88.62 68 ILE A C 1
ATOM 545 O O . ILE A 1 68 ? 26.236 -26.999 -29.484 1.00 88.62 68 ILE A O 1
ATOM 549 N N . ALA A 1 69 ? 26.023 -25.159 -30.757 1.00 87.50 69 ALA A N 1
ATOM 550 C CA . ALA A 1 69 ? 27.010 -25.569 -31.745 1.00 87.50 69 ALA A CA 1
ATOM 551 C C . ALA A 1 69 ? 28.396 -25.739 -31.115 1.00 87.50 69 ALA A C 1
ATOM 553 O O . ALA A 1 69 ? 29.035 -26.751 -31.375 1.00 87.50 69 ALA A O 1
ATOM 554 N N . GLU A 1 70 ? 28.822 -24.819 -30.243 1.00 86.25 70 GLU A N 1
ATOM 555 C CA . GLU A 1 70 ? 30.081 -24.913 -29.495 1.00 86.25 70 GLU A CA 1
ATOM 556 C C . GLU A 1 70 ? 30.158 -26.209 -28.679 1.00 86.25 70 GLU A C 1
ATOM 558 O O . GLU A 1 70 ? 31.153 -26.925 -28.768 1.00 86.25 70 GLU A O 1
ATOM 563 N N . GLY A 1 71 ? 29.087 -26.576 -27.967 1.00 84.50 71 GLY A N 1
ATOM 564 C CA . GLY A 1 71 ? 29.021 -27.840 -27.230 1.00 84.50 71 GLY A CA 1
ATOM 565 C C . GLY A 1 71 ? 29.105 -29.090 -28.118 1.00 84.50 71 GLY A C 1
ATOM 566 O O . GLY A 1 71 ? 29.681 -30.091 -27.700 1.00 84.50 71 GLY A O 1
ATOM 567 N N . LEU A 1 72 ? 28.566 -29.038 -29.342 1.00 85.75 72 LEU A N 1
ATOM 568 C CA . LEU A 1 72 ? 28.564 -30.164 -30.290 1.00 85.75 72 LEU A CA 1
ATOM 569 C C . LEU A 1 72 ? 29.878 -30.317 -31.068 1.00 85.75 72 LEU A C 1
ATOM 571 O O . LEU A 1 72 ? 30.237 -31.431 -31.441 1.00 85.75 72 LEU A O 1
ATOM 575 N N . ILE A 1 73 ? 30.572 -29.211 -31.343 1.00 87.81 73 ILE A N 1
ATOM 576 C CA . ILE A 1 73 ? 31.815 -29.195 -32.131 1.00 87.81 73 ILE A CA 1
ATOM 577 C C . ILE A 1 73 ? 33.071 -29.093 -31.257 1.00 87.81 73 ILE A C 1
ATOM 579 O O . ILE A 1 73 ? 34.183 -29.095 -31.791 1.00 87.81 73 ILE A O 1
ATOM 583 N N . SER A 1 74 ? 32.916 -29.002 -29.932 1.00 78.75 74 SER A N 1
ATOM 584 C CA . SER A 1 74 ? 34.028 -28.981 -28.980 1.00 78.75 74 SER A CA 1
ATOM 585 C C . SER A 1 74 ? 34.936 -30.199 -29.184 1.00 78.75 74 SER A C 1
ATOM 587 O O . SER A 1 74 ? 34.475 -31.339 -29.213 1.00 78.75 74 SER A O 1
ATOM 589 N N . GLY A 1 75 ? 36.236 -29.958 -29.375 1.00 74.88 75 GLY A N 1
ATOM 590 C CA . GLY A 1 75 ? 37.218 -31.002 -29.696 1.00 74.88 75 GLY A CA 1
ATOM 591 C C . GLY A 1 75 ? 37.339 -31.353 -31.186 1.00 74.88 75 GLY A C 1
ATOM 592 O O . GLY A 1 75 ? 38.092 -32.263 -31.529 1.00 74.88 75 GLY A O 1
ATOM 593 N N . THR A 1 76 ? 36.651 -30.634 -32.078 1.00 81.19 76 THR A N 1
ATOM 594 C CA . THR A 1 76 ? 36.781 -30.774 -33.541 1.00 81.19 76 THR A CA 1
ATOM 595 C C . THR A 1 76 ? 37.479 -29.561 -34.175 1.00 81.19 76 THR A C 1
ATOM 597 O O . THR A 1 76 ? 37.651 -28.524 -33.539 1.00 81.19 76 THR A O 1
ATOM 600 N N . SER A 1 77 ? 37.882 -29.673 -35.447 1.00 77.62 77 SER A N 1
ATOM 601 C CA . SER A 1 77 ? 38.441 -28.563 -36.242 1.00 77.62 77 SER A CA 1
ATOM 602 C C . SER A 1 77 ? 37.378 -27.709 -36.951 1.00 77.62 77 SER A C 1
ATOM 604 O O . SER A 1 77 ? 37.720 -26.812 -37.723 1.00 77.62 77 SER A O 1
ATOM 606 N N . VAL A 1 78 ? 36.091 -27.997 -36.733 1.00 81.81 78 VAL A N 1
ATOM 607 C CA . VAL A 1 78 ? 34.977 -27.320 -37.406 1.00 81.81 78 VAL A CA 1
ATOM 608 C C . VAL A 1 78 ? 34.709 -25.980 -36.721 1.00 81.81 78 VAL A C 1
ATOM 610 O O . VAL A 1 78 ? 34.492 -25.923 -35.514 1.00 81.81 78 VAL A O 1
ATOM 613 N N . ALA A 1 79 ? 34.708 -24.891 -37.492 1.00 80.44 79 ALA A N 1
ATOM 614 C CA . ALA A 1 79 ? 34.369 -23.568 -36.976 1.00 80.44 79 ALA A CA 1
ATOM 615 C C . ALA A 1 79 ? 32.871 -23.469 -36.646 1.00 80.44 79 ALA A C 1
ATOM 617 O O . ALA A 1 79 ? 32.033 -23.979 -37.391 1.00 80.44 79 ALA A O 1
ATOM 618 N N . ASN A 1 80 ? 32.530 -22.771 -35.560 1.00 82.62 80 ASN A N 1
ATOM 619 C CA . ASN A 1 80 ? 31.140 -22.534 -35.178 1.00 82.62 80 ASN A CA 1
ATOM 620 C C . ASN A 1 80 ? 30.452 -21.615 -36.211 1.00 82.62 80 ASN A C 1
ATOM 622 O O . ASN A 1 80 ? 30.807 -20.436 -36.286 1.00 82.62 80 ASN A O 1
ATOM 626 N N 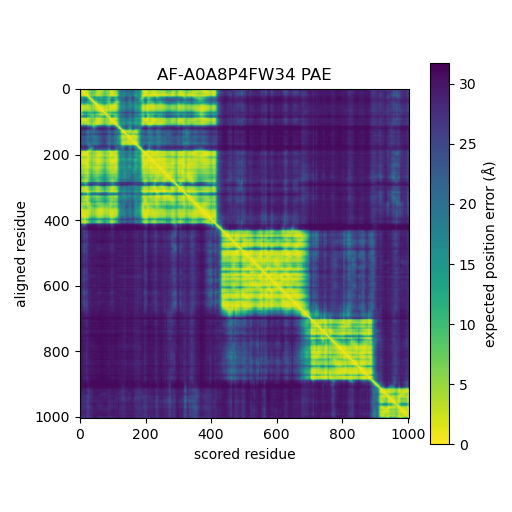. PRO A 1 81 ? 29.453 -22.099 -36.976 1.00 80.88 81 PRO A N 1
ATOM 627 C CA . PRO A 1 81 ? 28.812 -21.309 -38.029 1.00 80.88 81 PRO A CA 1
ATOM 628 C C . PRO A 1 81 ? 27.929 -20.176 -37.484 1.00 80.88 81 PRO A C 1
ATOM 630 O O . PRO A 1 81 ? 27.541 -19.289 -38.241 1.00 80.88 81 PRO A O 1
ATOM 633 N N . TYR A 1 82 ? 27.614 -20.199 -36.186 1.00 79.44 82 TYR A N 1
ATOM 634 C CA . TYR A 1 82 ? 26.806 -19.189 -35.500 1.00 79.44 82 TYR A CA 1
ATOM 635 C C . TYR A 1 82 ? 27.650 -18.248 -34.628 1.00 79.44 82 TYR A C 1
ATOM 637 O O . TYR A 1 82 ? 27.102 -17.347 -33.996 1.00 79.44 82 TYR A O 1
ATOM 645 N N . SER A 1 83 ? 28.976 -18.428 -34.584 1.00 71.88 83 SER A N 1
ATOM 646 C CA . SER A 1 83 ? 29.857 -17.515 -33.859 1.00 71.88 83 SER A CA 1
ATOM 647 C C . SER A 1 83 ? 29.949 -16.184 -34.603 1.00 71.88 83 SER A C 1
ATOM 649 O O . SER A 1 83 ? 30.459 -16.099 -35.721 1.00 71.88 83 SER A O 1
ATOM 651 N N . THR A 1 84 ? 29.429 -15.128 -33.983 1.00 65.56 84 THR A N 1
ATOM 652 C CA . THR A 1 84 ? 29.520 -13.759 -34.495 1.00 65.56 84 THR A CA 1
ATOM 653 C C . THR A 1 84 ? 30.716 -13.041 -33.888 1.00 65.56 84 THR A C 1
ATOM 655 O O . THR A 1 84 ? 30.967 -13.151 -32.689 1.00 65.56 84 THR A O 1
ATOM 658 N N . THR A 1 85 ? 31.425 -12.241 -34.687 1.00 61.59 85 THR A N 1
ATOM 659 C CA . THR A 1 85 ? 32.458 -11.339 -34.164 1.00 61.59 85 THR A CA 1
ATOM 660 C C . THR A 1 85 ? 31.829 -10.338 -33.179 1.00 61.59 85 THR A C 1
ATOM 662 O O . THR A 1 85 ? 30.795 -9.759 -33.521 1.00 61.59 85 THR A O 1
ATOM 665 N N . PRO A 1 86 ? 32.417 -10.109 -31.987 1.00 59.84 86 PRO A N 1
ATOM 666 C CA . PRO A 1 86 ? 31.904 -9.145 -31.014 1.00 59.84 86 PRO A CA 1
ATOM 667 C C . PRO A 1 86 ? 31.714 -7.755 -31.639 1.00 59.84 86 PRO A C 1
ATOM 669 O O . PRO A 1 86 ? 32.643 -7.202 -32.226 1.00 59.84 86 PRO A O 1
ATOM 672 N N . GLY A 1 87 ? 30.512 -7.191 -31.522 1.00 60.69 87 GLY A N 1
ATOM 673 C CA . GLY A 1 87 ? 30.143 -5.890 -32.085 1.00 60.69 87 GLY A CA 1
ATOM 674 C C . GLY A 1 87 ? 29.060 -5.206 -31.249 1.00 60.69 87 GLY A C 1
ATOM 675 O O . GLY A 1 87 ? 28.514 -5.794 -30.324 1.00 60.69 87 GLY A O 1
ATOM 676 N N . HIS A 1 88 ? 28.710 -3.951 -31.541 1.00 60.06 88 HIS A N 1
ATOM 677 C CA . HIS A 1 88 ? 27.717 -3.226 -30.726 1.00 60.06 88 HIS A CA 1
ATOM 678 C C . HIS A 1 88 ? 26.335 -3.902 -30.694 1.00 60.06 88 HIS A C 1
ATOM 680 O O . HIS A 1 88 ? 25.645 -3.843 -29.678 1.00 60.06 88 HIS A O 1
ATOM 686 N N . SER A 1 89 ? 25.964 -4.593 -31.772 1.00 59.09 89 SER A N 1
ATOM 687 C CA . SER A 1 89 ? 24.727 -5.368 -31.886 1.00 59.09 89 SER A CA 1
ATOM 688 C C . SER A 1 89 ? 24.777 -6.736 -31.193 1.00 59.09 89 SER A C 1
ATOM 690 O O . SER A 1 89 ? 23.730 -7.362 -31.046 1.00 59.09 89 SER A O 1
ATOM 692 N N . THR A 1 90 ? 25.948 -7.211 -30.738 1.00 65.19 90 THR A N 1
ATOM 693 C CA . THR A 1 90 ? 26.061 -8.522 -30.074 1.00 65.19 90 THR A CA 1
ATOM 694 C C . THR A 1 90 ? 25.674 -8.471 -28.594 1.00 65.19 90 THR A C 1
ATOM 696 O O . THR A 1 90 ? 25.222 -9.481 -28.060 1.00 65.19 90 THR A O 1
ATOM 699 N N . LEU A 1 91 ? 25.746 -7.315 -27.920 1.00 75.44 91 LEU A N 1
ATOM 700 C CA . LEU A 1 91 ? 25.199 -7.134 -26.563 1.00 75.44 91 LEU A CA 1
ATOM 701 C C . LEU A 1 91 ? 23.741 -6.677 -26.600 1.00 75.44 91 LEU A C 1
ATOM 703 O O . LEU A 1 91 ? 23.397 -5.584 -26.149 1.00 75.44 91 LEU A O 1
ATOM 707 N N . ALA A 1 92 ? 22.878 -7.522 -27.156 1.00 85.81 92 ALA A N 1
ATOM 708 C CA . ALA A 1 92 ? 21.445 -7.290 -27.100 1.00 85.81 92 ALA A CA 1
ATOM 709 C C . ALA A 1 92 ? 20.943 -7.338 -25.642 1.00 85.81 92 ALA A C 1
ATOM 711 O O . ALA A 1 92 ? 21.331 -8.246 -24.896 1.00 85.81 92 ALA A O 1
ATOM 712 N N . PRO A 1 93 ? 20.069 -6.405 -25.226 1.00 92.25 93 PRO A N 1
ATOM 713 C CA . PRO A 1 93 ? 19.357 -6.535 -23.966 1.00 92.25 93 PRO A CA 1
ATOM 714 C C . PRO A 1 93 ? 18.343 -7.686 -24.034 1.00 92.25 93 PRO A C 1
ATOM 716 O O . PRO A 1 93 ? 18.027 -8.190 -25.115 1.00 92.25 93 PRO A O 1
ATOM 719 N N . TRP A 1 94 ? 17.811 -8.092 -22.884 1.00 93.19 94 TRP A N 1
ATOM 720 C CA . TRP A 1 94 ? 16.671 -9.000 -22.789 1.00 93.19 94 TRP A CA 1
ATOM 721 C C . TRP A 1 94 ? 15.498 -8.331 -22.073 1.00 93.19 94 TRP A C 1
ATOM 723 O O . TRP A 1 94 ? 15.678 -7.633 -21.073 1.00 93.19 94 TRP A O 1
ATOM 733 N N . MET A 1 95 ? 14.299 -8.563 -22.603 1.00 94.44 95 MET A N 1
ATOM 734 C CA . MET A 1 95 ? 13.019 -8.153 -22.032 1.00 94.44 95 MET A CA 1
ATOM 735 C C . MET A 1 95 ? 11.938 -9.125 -22.521 1.00 94.44 95 MET A C 1
ATOM 737 O O . MET A 1 95 ? 11.940 -9.514 -23.695 1.00 94.44 95 MET A O 1
ATOM 741 N N . GLY A 1 96 ? 11.016 -9.499 -21.634 1.00 92.88 96 GLY A N 1
ATOM 742 C CA . GLY A 1 96 ? 9.910 -10.411 -21.936 1.00 92.88 96 GLY A CA 1
ATOM 743 C C . GLY A 1 96 ? 9.022 -9.947 -23.091 1.00 92.88 96 GLY A C 1
ATOM 744 O O . GLY A 1 96 ? 8.863 -8.745 -23.312 1.00 92.88 96 GLY A O 1
ATOM 745 N N . GLU A 1 97 ? 8.431 -10.891 -23.828 1.00 93.19 97 GLU A N 1
ATOM 746 C CA . GLU A 1 97 ? 7.645 -10.604 -25.041 1.00 93.19 97 GLU A CA 1
ATOM 747 C C . GLU A 1 97 ? 6.413 -9.752 -24.771 1.00 93.19 97 GLU A C 1
ATOM 749 O O . GLU A 1 97 ? 6.173 -8.776 -25.477 1.00 93.19 97 GLU A O 1
ATOM 754 N N . ASN A 1 98 ? 5.695 -10.060 -23.696 1.00 92.00 98 ASN A N 1
ATOM 755 C CA . ASN A 1 98 ? 4.499 -9.313 -23.333 1.00 92.00 98 ASN A CA 1
ATOM 756 C C . ASN A 1 98 ? 4.823 -7.931 -22.740 1.00 92.00 98 ASN A C 1
ATOM 758 O O . ASN A 1 98 ? 3.979 -7.042 -22.771 1.00 92.00 98 ASN A O 1
ATOM 762 N N . THR A 1 99 ? 6.041 -7.729 -22.228 1.00 93.94 99 THR A N 1
ATOM 763 C CA . THR A 1 99 ? 6.494 -6.466 -21.616 1.00 93.94 99 THR A CA 1
ATOM 764 C C . THR A 1 99 ? 7.024 -5.479 -22.661 1.00 93.94 99 THR A C 1
ATOM 766 O O . THR A 1 99 ? 6.808 -4.266 -22.552 1.00 93.94 99 THR A O 1
ATOM 769 N N . ARG A 1 100 ? 7.755 -5.981 -23.663 1.00 94.25 100 ARG A N 1
ATOM 770 C CA . ARG A 1 100 ? 8.493 -5.161 -24.633 1.00 94.25 100 ARG A CA 1
ATOM 771 C C . ARG A 1 100 ? 7.604 -4.604 -25.738 1.00 94.25 100 ARG A C 1
ATOM 773 O O . ARG A 1 100 ? 6.610 -5.201 -26.132 1.00 94.25 100 ARG A O 1
ATOM 780 N N . VAL A 1 101 ? 8.007 -3.464 -26.291 1.00 93.50 101 VAL A N 1
ATOM 781 C CA . VAL A 1 101 ? 7.273 -2.784 -27.370 1.00 93.50 101 VAL A CA 1
ATOM 782 C C . VAL A 1 101 ? 7.281 -3.541 -28.702 1.00 93.50 101 VAL A C 1
ATOM 784 O O . VAL A 1 101 ? 6.428 -3.313 -29.556 1.00 93.50 101 VAL A O 1
ATOM 787 N N . GLY A 1 102 ? 8.247 -4.436 -28.885 1.00 93.31 102 GLY A N 1
ATOM 788 C CA . GLY A 1 102 ? 8.399 -5.280 -30.061 1.00 93.31 102 GLY A CA 1
ATOM 789 C C . GLY A 1 102 ? 9.739 -6.009 -30.036 1.00 93.31 102 GLY A C 1
ATOM 790 O O . GLY A 1 102 ? 10.487 -5.926 -29.063 1.00 93.31 102 GLY A O 1
ATOM 791 N N . ASN A 1 103 ? 10.062 -6.719 -31.116 1.00 93.81 103 ASN A N 1
ATOM 792 C CA . ASN A 1 103 ? 11.312 -7.488 -31.209 1.00 93.81 103 ASN A CA 1
ATOM 793 C C . ASN A 1 103 ? 12.544 -6.615 -31.487 1.00 93.81 103 ASN A C 1
ATOM 795 O O . ASN A 1 103 ? 13.664 -7.033 -31.208 1.00 93.81 103 ASN A O 1
ATOM 799 N N . ILE A 1 104 ? 12.342 -5.406 -32.015 1.00 92.50 104 ILE A N 1
ATOM 800 C CA . ILE A 1 104 ? 13.408 -4.449 -32.307 1.00 92.50 104 ILE A CA 1
ATOM 801 C C . ILE A 1 104 ? 13.414 -3.383 -31.214 1.00 92.50 104 ILE A C 1
ATOM 803 O O . ILE A 1 104 ? 12.457 -2.616 -31.088 1.00 92.50 104 ILE A O 1
ATOM 807 N N . LEU A 1 105 ? 14.490 -3.337 -30.432 1.00 93.25 105 LEU A N 1
ATOM 808 C CA . LEU A 1 105 ? 14.654 -2.414 -29.310 1.00 93.25 105 LEU A CA 1
ATOM 809 C C . LEU A 1 105 ? 15.749 -1.376 -29.591 1.00 93.25 105 LEU A C 1
ATOM 811 O O . LEU A 1 105 ? 16.693 -1.669 -30.327 1.00 93.25 105 LEU A O 1
ATOM 815 N N . PRO A 1 106 ? 15.665 -0.162 -29.016 1.00 91.75 106 PRO A N 1
ATOM 816 C CA . PRO A 1 106 ? 16.741 0.819 -29.109 1.00 91.75 106 PRO A CA 1
ATOM 817 C C . PRO A 1 106 ? 18.002 0.328 -28.379 1.00 91.75 106 PRO A C 1
ATOM 819 O O . PRO A 1 106 ? 17.943 -0.129 -27.241 1.00 91.75 106 PRO A O 1
ATOM 822 N N . LYS A 1 107 ? 19.161 0.466 -29.026 1.00 89.00 107 LYS A N 1
ATOM 823 C CA . LYS A 1 107 ? 20.488 0.198 -28.454 1.00 89.00 107 LYS A CA 1
ATOM 824 C C . LYS A 1 107 ? 21.462 1.226 -29.016 1.00 89.00 107 LYS A C 1
ATOM 826 O O . LYS A 1 107 ? 22.125 1.024 -30.026 1.00 89.00 107 LYS A O 1
ATOM 831 N N . THR A 1 108 ? 21.519 2.379 -28.365 1.00 86.69 108 THR A N 1
ATOM 832 C CA . THR A 1 108 ? 22.254 3.560 -28.842 1.00 86.69 108 THR A CA 1
ATOM 833 C C . THR A 1 108 ? 23.642 3.704 -28.230 1.00 86.69 108 THR A C 1
ATOM 835 O O . THR A 1 108 ? 24.327 4.697 -28.485 1.00 86.69 108 THR A O 1
ATOM 838 N N . GLU A 1 109 ? 24.084 2.712 -27.457 1.00 79.25 109 GLU A N 1
ATOM 839 C CA . GLU A 1 109 ? 25.378 2.677 -26.771 1.00 79.25 109 GLU A CA 1
ATOM 840 C C . GLU A 1 109 ? 26.567 2.934 -27.717 1.00 79.25 109 GLU A C 1
ATOM 842 O O . GLU A 1 109 ? 27.551 3.562 -27.334 1.00 79.25 109 GLU A O 1
ATOM 847 N N . VAL A 1 110 ? 26.444 2.545 -28.990 1.00 75.50 110 VAL A N 1
ATOM 848 C CA . VAL A 1 110 ? 27.427 2.809 -30.053 1.00 75.50 110 VAL A CA 1
ATOM 849 C C . VAL A 1 110 ? 27.809 4.291 -30.190 1.00 75.50 110 VAL A C 1
ATOM 851 O O . VAL A 1 110 ? 28.954 4.620 -30.507 1.00 75.50 110 VAL A O 1
ATOM 854 N N . LYS A 1 111 ? 26.889 5.209 -29.869 1.00 75.56 111 LYS A N 1
ATOM 855 C CA . LYS A 1 111 ? 27.134 6.659 -29.913 1.00 75.56 111 LYS A CA 1
ATOM 856 C C . LYS A 1 111 ? 28.132 7.139 -28.854 1.00 75.56 111 LYS A C 1
ATOM 858 O O . LYS A 1 111 ? 28.642 8.248 -28.986 1.00 75.56 111 LYS A O 1
ATOM 863 N N . LYS A 1 112 ? 28.458 6.313 -27.853 1.00 73.06 112 LYS A N 1
ATOM 864 C CA . LYS A 1 112 ? 29.513 6.591 -26.865 1.00 73.06 112 LYS A CA 1
ATOM 865 C C . LYS A 1 112 ? 30.930 6.450 -27.450 1.00 73.06 112 LYS A C 1
ATOM 867 O O . LYS A 1 112 ? 31.878 6.956 -26.862 1.00 73.06 112 LYS A O 1
ATOM 872 N N . ALA A 1 113 ? 31.089 5.782 -28.601 1.00 60.59 113 ALA A N 1
ATOM 873 C CA . ALA A 1 113 ? 32.386 5.329 -29.126 1.00 60.59 113 ALA A CA 1
ATOM 874 C C . ALA A 1 113 ? 32.775 5.894 -30.511 1.00 60.59 113 ALA A C 1
ATOM 876 O O . ALA A 1 113 ? 33.643 5.330 -31.181 1.00 60.59 113 ALA A O 1
ATOM 877 N N . LEU A 1 114 ? 32.150 6.989 -30.955 1.00 60.44 114 LEU A N 1
ATOM 878 C CA . LEU A 1 114 ? 32.369 7.595 -32.279 1.00 60.44 114 LEU A CA 1
ATOM 879 C C . LEU A 1 114 ? 33.840 7.984 -32.544 1.00 60.44 114 LEU A C 1
ATOM 881 O O . LEU A 1 114 ? 34.524 8.518 -31.665 1.00 60.44 114 LEU A O 1
ATOM 885 N N . LYS A 1 115 ? 34.338 7.744 -33.770 1.00 48.44 115 LYS A N 1
ATOM 886 C CA . LYS A 1 115 ? 35.656 8.244 -34.227 1.00 48.44 115 LYS A CA 1
ATOM 887 C C . LYS A 1 115 ? 35.652 9.768 -34.432 1.00 48.44 115 LYS A C 1
ATOM 889 O O . LYS A 1 115 ? 34.642 10.342 -34.820 1.00 48.44 115 LYS A O 1
ATOM 894 N N . ARG A 1 116 ? 36.809 10.411 -34.207 1.00 47.28 116 ARG A N 1
ATOM 895 C CA . ARG A 1 116 ? 37.058 11.820 -34.579 1.00 47.28 116 ARG A CA 1
ATOM 896 C C . ARG A 1 116 ? 37.214 11.960 -36.096 1.00 47.28 116 ARG A C 1
ATOM 898 O O . ARG A 1 116 ? 37.771 11.055 -36.719 1.00 47.28 116 ARG A O 1
ATOM 905 N N . LYS A 1 117 ? 36.844 13.119 -36.655 1.00 47.62 117 LYS A N 1
ATOM 906 C CA . LYS A 1 117 ? 37.322 13.534 -37.982 1.00 47.62 117 LYS A CA 1
ATOM 907 C C . LYS A 1 117 ? 38.814 13.916 -37.884 1.00 47.62 117 LYS A C 1
ATOM 909 O O . LYS A 1 117 ? 39.215 14.473 -36.860 1.00 47.62 117 LYS A O 1
ATOM 914 N N . PRO A 1 118 ? 39.659 13.580 -38.878 1.00 42.91 118 PRO A N 1
ATOM 915 C CA . PRO A 1 118 ? 41.114 13.766 -38.793 1.00 42.91 118 PRO A CA 1
ATOM 916 C C . PRO A 1 118 ? 41.582 15.214 -38.560 1.00 42.91 118 PRO A C 1
ATOM 918 O O . PRO A 1 118 ? 42.666 15.410 -38.018 1.00 42.91 118 PRO A O 1
ATOM 921 N N . ASP A 1 119 ? 40.769 16.213 -38.914 1.00 44.28 119 ASP A N 1
ATOM 922 C CA . ASP A 1 119 ? 41.172 17.627 -38.920 1.00 44.28 119 ASP A CA 1
ATOM 923 C C . ASP A 1 119 ? 41.188 18.313 -37.534 1.00 44.28 119 ASP A C 1
ATOM 925 O O . ASP A 1 119 ? 41.726 19.411 -37.400 1.00 44.28 119 ASP A O 1
ATOM 929 N N . ASP A 1 120 ? 40.685 17.664 -36.475 1.00 45.03 120 ASP A N 1
ATOM 930 C CA . ASP A 1 120 ? 40.527 18.275 -35.138 1.00 45.03 120 ASP A CA 1
ATOM 931 C C . ASP A 1 120 ? 41.676 17.998 -34.146 1.00 45.03 120 ASP A C 1
ATOM 933 O O . ASP A 1 120 ? 41.554 18.231 -32.938 1.00 45.03 120 ASP A O 1
ATOM 937 N N . ILE A 1 121 ? 42.831 17.507 -34.603 1.00 43.62 121 ILE A N 1
ATOM 938 C CA . ILE A 1 121 ? 43.983 17.289 -33.714 1.00 43.62 121 ILE A CA 1
ATOM 939 C C . ILE A 1 121 ? 44.755 18.605 -33.522 1.00 43.62 121 ILE A C 1
ATOM 941 O O . ILE A 1 121 ? 45.809 18.825 -34.116 1.00 43.62 121 ILE A O 1
ATOM 945 N N . LYS A 1 122 ? 44.268 19.472 -32.627 1.00 40.69 122 LYS A N 1
ATOM 946 C CA . LYS A 1 122 ? 45.142 20.404 -31.892 1.00 40.69 122 LYS A CA 1
ATOM 947 C C . LYS A 1 122 ? 45.477 19.807 -30.520 1.00 40.69 122 LYS A C 1
ATOM 949 O O . LYS A 1 122 ? 44.572 19.319 -29.843 1.00 40.69 122 LYS A O 1
ATOM 954 N N . PRO A 1 123 ? 46.750 19.826 -30.083 1.00 42.38 123 PRO A N 1
ATOM 955 C CA . PRO A 1 123 ? 47.109 19.351 -28.752 1.00 42.38 123 PRO A CA 1
ATOM 956 C C . PRO A 1 123 ? 46.465 20.262 -27.687 1.00 42.38 123 PRO A C 1
ATOM 958 O O . PRO A 1 123 ? 46.447 21.483 -27.870 1.00 42.38 123 PRO A O 1
ATOM 961 N N . PRO A 1 124 ? 45.915 19.712 -26.587 1.00 43.25 124 PRO A N 1
ATOM 962 C CA . PRO A 1 124 ? 45.165 20.502 -25.617 1.00 43.25 124 PRO A CA 1
ATOM 963 C C . PRO A 1 124 ? 46.093 21.450 -24.840 1.00 43.25 124 PRO A C 1
ATOM 965 O O . PRO A 1 124 ? 47.053 21.019 -24.205 1.00 43.25 124 PRO A O 1
ATOM 968 N N . ALA A 1 125 ? 45.786 22.752 -24.870 1.00 43.09 125 ALA A N 1
ATOM 969 C CA . ALA A 1 125 ? 46.567 23.814 -24.220 1.00 43.09 125 ALA A CA 1
ATOM 970 C C . ALA A 1 125 ? 46.132 24.138 -22.772 1.00 43.09 125 ALA A C 1
ATOM 972 O O . ALA A 1 125 ? 46.665 25.065 -22.166 1.00 43.09 125 ALA A O 1
ATOM 973 N N . LYS A 1 126 ? 45.191 23.395 -22.177 1.00 48.47 126 LYS A N 1
ATOM 974 C CA . LYS A 1 126 ? 44.815 23.542 -20.759 1.00 48.47 126 LYS A CA 1
ATOM 975 C C . LYS A 1 126 ? 44.535 22.179 -20.133 1.00 48.47 126 LYS A C 1
ATOM 977 O O . LYS A 1 126 ? 43.794 21.382 -20.700 1.00 48.47 126 LYS A O 1
ATOM 982 N N . LYS A 1 127 ? 45.100 21.935 -18.944 1.00 50.53 127 LYS A N 1
ATOM 983 C CA . LYS A 1 127 ? 44.677 20.843 -18.056 1.00 50.53 127 LYS A CA 1
ATOM 984 C C . LYS A 1 127 ? 43.264 21.164 -17.569 1.00 50.53 127 LYS A C 1
ATOM 986 O O . LYS A 1 127 ? 43.103 21.953 -16.646 1.00 50.53 127 LYS A O 1
ATOM 991 N N . ILE A 1 128 ? 42.263 20.598 -18.229 1.00 53.72 128 ILE A N 1
ATOM 992 C CA . ILE A 1 128 ? 40.894 20.563 -17.716 1.00 53.72 128 ILE A CA 1
ATOM 993 C C . ILE A 1 128 ? 40.802 19.376 -16.752 1.00 53.72 128 ILE A C 1
ATOM 995 O O . ILE A 1 128 ? 41.245 18.280 -17.092 1.00 53.72 128 ILE A O 1
ATOM 999 N N . ASN A 1 129 ? 40.291 19.610 -15.545 1.00 52.47 129 ASN A N 1
ATOM 1000 C CA . ASN A 1 129 ? 40.049 18.595 -14.517 1.00 52.47 129 ASN A CA 1
ATOM 1001 C C . ASN A 1 129 ? 38.543 18.505 -14.196 1.00 52.47 129 ASN A C 1
ATOM 1003 O O . ASN A 1 129 ? 37.753 19.308 -14.692 1.00 52.47 129 ASN A O 1
ATOM 1007 N N . GLU A 1 130 ? 38.159 17.517 -13.386 1.00 46.94 130 GLU A N 1
ATOM 1008 C CA . GLU A 1 130 ? 36.768 17.246 -12.988 1.00 46.94 130 GLU A CA 1
ATOM 1009 C C . GLU A 1 130 ? 36.052 18.494 -12.446 1.00 46.94 130 GLU A C 1
ATOM 1011 O O . GLU A 1 130 ? 34.954 18.814 -12.900 1.00 46.94 130 GLU A O 1
ATOM 1016 N N . ASP A 1 131 ? 36.711 19.247 -11.564 1.00 51.56 131 ASP A N 1
ATOM 1017 C CA . ASP A 1 131 ? 36.136 20.436 -10.925 1.00 51.56 131 ASP A CA 1
ATOM 1018 C C . ASP A 1 131 ? 35.769 21.528 -11.937 1.00 51.56 131 ASP A C 1
ATOM 1020 O O . ASP A 1 131 ? 34.682 22.096 -11.865 1.00 51.56 131 ASP A O 1
ATOM 1024 N N . ILE A 1 132 ? 36.627 21.772 -12.933 1.00 60.72 132 ILE A N 1
ATOM 1025 C CA . ILE A 1 132 ? 36.383 22.773 -13.984 1.00 60.72 132 ILE A CA 1
ATOM 1026 C C . ILE A 1 132 ? 35.223 22.341 -14.895 1.00 60.72 132 ILE A C 1
ATOM 1028 O O . ILE A 1 132 ? 34.433 23.173 -15.336 1.00 60.72 132 ILE A O 1
ATOM 1032 N N . ILE A 1 133 ? 35.093 21.044 -15.189 1.00 63.56 133 ILE A N 1
ATOM 1033 C CA . ILE A 1 133 ? 34.003 20.522 -16.030 1.00 63.56 133 ILE A CA 1
ATOM 1034 C C . ILE A 1 133 ? 32.669 20.638 -15.289 1.00 63.56 133 ILE A C 1
ATOM 1036 O O . ILE A 1 133 ? 31.686 21.107 -15.868 1.00 63.56 133 ILE A O 1
ATOM 1040 N N . LEU A 1 134 ? 32.649 20.257 -14.008 1.00 58.62 134 LEU A N 1
ATOM 1041 C CA . LEU A 1 134 ? 31.487 20.408 -13.134 1.00 58.62 134 LEU A CA 1
ATOM 1042 C C . LEU A 1 134 ? 31.086 21.879 -13.012 1.00 58.62 134 LEU A C 1
ATOM 1044 O O . LEU A 1 134 ? 29.913 22.195 -13.173 1.00 58.62 134 LEU A O 1
ATOM 1048 N N . GLU A 1 135 ? 32.042 22.789 -12.834 1.00 65.50 135 GLU A N 1
ATOM 1049 C CA . GLU A 1 135 ? 31.785 24.231 -12.751 1.00 65.50 135 GLU A CA 1
ATOM 1050 C C . GLU A 1 135 ? 31.148 24.788 -14.040 1.00 65.50 135 GLU A C 1
ATOM 1052 O O . GLU A 1 135 ? 30.181 25.554 -13.984 1.00 65.50 135 GLU A O 1
ATOM 1057 N N . ILE A 1 136 ? 31.613 24.345 -15.215 1.00 69.31 136 ILE A N 1
ATOM 1058 C CA . ILE A 1 136 ? 31.046 24.743 -16.516 1.00 69.31 136 ILE A CA 1
ATOM 1059 C C . ILE A 1 136 ? 29.616 24.194 -16.691 1.00 69.31 136 ILE A C 1
ATOM 1061 O O . ILE A 1 136 ? 28.724 24.915 -17.152 1.00 69.31 136 ILE A O 1
ATOM 1065 N N . ILE A 1 137 ? 29.367 22.937 -16.309 1.00 68.50 137 ILE A N 1
ATOM 1066 C CA . ILE A 1 137 ? 28.048 22.281 -16.415 1.00 68.50 137 ILE A CA 1
ATOM 1067 C C . ILE A 1 137 ? 27.037 22.839 -15.396 1.00 68.50 137 ILE A C 1
ATOM 1069 O O . ILE A 1 137 ? 25.831 22.894 -15.657 1.00 68.50 137 ILE A O 1
ATOM 1073 N N . GLU A 1 138 ? 27.506 23.232 -14.216 1.00 62.69 138 GLU A N 1
ATOM 1074 C CA . GLU A 1 138 ? 26.673 23.678 -13.092 1.00 62.69 138 GLU A CA 1
ATOM 1075 C C . GLU A 1 138 ? 26.439 25.198 -13.090 1.00 62.69 138 GLU A C 1
ATOM 1077 O O . GLU A 1 138 ? 25.597 25.701 -12.339 1.00 62.69 138 GLU A O 1
ATOM 1082 N N . SER A 1 139 ? 27.126 25.931 -13.968 1.00 71.56 139 SER A N 1
ATOM 1083 C CA . SER A 1 139 ? 26.928 27.360 -14.201 1.00 71.56 139 SER A CA 1
ATOM 1084 C C . SER A 1 139 ? 25.477 27.695 -14.578 1.00 71.56 139 SER A C 1
ATOM 1086 O O . SER A 1 139 ? 24.892 27.146 -15.509 1.00 71.56 139 SER A O 1
ATOM 1088 N N . LYS A 1 140 ? 24.892 28.697 -13.902 1.00 52.72 140 LYS A N 1
ATOM 1089 C CA . LYS A 1 140 ? 23.538 29.215 -14.200 1.00 52.72 140 LYS A CA 1
ATOM 1090 C C . LYS A 1 140 ? 23.420 29.882 -15.582 1.00 52.72 140 LYS A C 1
ATOM 1092 O O . LYS A 1 140 ? 22.308 30.178 -16.017 1.00 52.72 140 LYS A O 1
ATOM 1097 N N . LYS A 1 141 ? 24.547 30.167 -16.247 1.00 61.72 141 LYS A N 1
ATOM 1098 C CA . LYS A 1 141 ? 24.637 30.752 -17.596 1.00 61.72 141 LYS A CA 1
ATOM 1099 C C . LYS A 1 141 ? 25.832 30.152 -18.339 1.00 61.72 141 LYS A C 1
ATOM 1101 O O . LYS A 1 141 ? 26.795 30.854 -18.640 1.00 61.72 141 LYS A O 1
ATOM 1106 N N . THR A 1 142 ? 25.780 28.855 -18.619 1.00 65.62 142 THR A N 1
ATOM 1107 C CA . THR A 1 142 ? 26.843 28.169 -19.359 1.00 65.62 142 THR A CA 1
ATOM 1108 C C . THR A 1 142 ? 27.003 28.754 -20.764 1.00 65.62 142 THR A C 1
ATOM 1110 O O . THR A 1 142 ? 26.056 28.765 -21.557 1.00 65.62 142 THR A O 1
ATOM 1113 N N . GLN A 1 143 ? 28.199 29.245 -21.099 1.00 77.25 143 GLN A N 1
ATOM 1114 C CA . GLN A 1 143 ? 28.461 29.786 -22.431 1.00 77.25 143 GLN A CA 1
ATOM 1115 C C . GLN A 1 143 ? 28.777 28.653 -23.409 1.00 77.25 143 GLN A C 1
ATOM 1117 O O . GLN A 1 143 ? 29.604 27.786 -23.132 1.00 77.25 143 GLN A O 1
ATOM 1122 N N . LYS A 1 144 ? 28.171 28.686 -24.605 1.00 77.69 144 LYS A N 1
ATOM 1123 C CA . LYS A 1 144 ? 28.405 27.672 -25.652 1.00 77.69 144 LYS A CA 1
ATOM 1124 C C . LYS A 1 144 ? 29.899 27.482 -25.946 1.00 77.69 144 LYS A C 1
ATOM 1126 O O . LYS A 1 144 ? 30.343 26.358 -26.127 1.00 77.69 144 LYS A O 1
ATOM 1131 N N . LYS A 1 145 ? 30.664 28.576 -25.942 1.00 76.62 145 LYS A N 1
ATOM 1132 C CA . LYS A 1 145 ? 32.105 28.575 -26.205 1.00 76.62 145 LYS A CA 1
ATOM 1133 C C . LYS A 1 145 ? 32.907 27.826 -25.131 1.00 76.62 145 LYS A C 1
ATOM 1135 O O . LYS A 1 145 ? 33.798 27.071 -25.480 1.00 76.62 145 LYS A O 1
ATOM 1140 N N . GLU A 1 146 ? 32.539 27.954 -23.856 1.00 75.19 146 GLU A N 1
ATOM 1141 C CA . GLU A 1 146 ? 33.196 27.242 -22.747 1.00 75.19 146 GLU A CA 1
ATOM 1142 C C . GLU A 1 146 ? 32.952 25.730 -22.822 1.00 75.19 146 GLU A C 1
ATOM 1144 O O . GLU A 1 146 ? 33.871 24.943 -22.609 1.00 75.19 146 GLU A O 1
ATOM 1149 N N . LEU A 1 147 ? 31.738 25.314 -23.204 1.00 73.19 147 LEU A N 1
ATOM 1150 C CA . LEU A 1 147 ? 31.423 23.904 -23.457 1.00 73.19 147 LEU A CA 1
ATOM 1151 C C . LEU A 1 147 ? 32.170 23.355 -24.670 1.00 73.19 147 LEU A C 1
ATOM 1153 O O . LEU A 1 147 ? 32.643 22.222 -24.625 1.00 73.19 147 LEU A O 1
ATOM 1157 N N . GLN A 1 148 ? 32.289 24.146 -25.739 1.00 73.38 148 GLN A N 1
ATOM 1158 C CA . GLN A 1 148 ? 33.063 23.767 -26.920 1.00 73.38 148 GLN A CA 1
ATOM 1159 C C . GLN A 1 148 ? 34.541 23.605 -26.570 1.00 73.38 148 GLN A C 1
ATOM 1161 O O . GLN A 1 148 ? 35.134 22.590 -26.922 1.00 73.38 148 GLN A O 1
ATOM 1166 N N . ASP A 1 149 ? 35.110 24.545 -25.818 1.00 70.50 149 ASP A N 1
ATOM 1167 C CA . ASP A 1 149 ? 36.499 24.495 -25.365 1.00 70.50 149 ASP A CA 1
ATOM 1168 C C . ASP A 1 149 ? 36.744 23.298 -24.427 1.00 70.50 149 ASP A C 1
ATOM 1170 O O . ASP A 1 149 ? 37.753 22.605 -24.575 1.00 70.50 149 ASP A O 1
ATOM 1174 N N . ALA A 1 150 ? 35.800 22.988 -23.529 1.00 65.25 150 ALA A N 1
ATOM 1175 C CA . ALA A 1 150 ? 35.862 21.815 -22.656 1.00 65.25 150 ALA A CA 1
ATOM 1176 C C . ALA A 1 150 ? 35.759 20.491 -23.430 1.00 65.25 150 ALA A C 1
ATOM 1178 O O . ALA A 1 150 ? 36.565 19.584 -23.213 1.00 65.25 150 ALA A O 1
ATOM 1179 N N . CYS A 1 151 ? 34.824 20.395 -24.380 1.00 60.53 151 CYS A N 1
ATOM 1180 C CA . CYS A 1 151 ? 34.683 19.232 -25.258 1.00 60.53 151 CYS A CA 1
ATOM 1181 C C . CYS A 1 151 ? 35.949 19.017 -26.098 1.00 60.53 151 CYS A C 1
ATOM 1183 O O . CYS A 1 151 ? 36.479 17.906 -26.142 1.00 60.53 151 CYS A O 1
ATOM 1185 N N . ASN A 1 152 ? 36.483 20.090 -26.691 1.00 61.94 152 ASN A N 1
ATOM 1186 C CA . ASN A 1 152 ? 37.695 20.058 -27.510 1.00 61.94 152 ASN A CA 1
ATOM 1187 C C . ASN A 1 152 ? 38.921 19.623 -26.692 1.00 61.94 152 ASN A C 1
ATOM 1189 O O . ASN A 1 152 ? 39.707 18.793 -27.148 1.00 61.94 152 ASN A O 1
ATOM 1193 N N . ALA A 1 153 ? 39.074 20.130 -25.467 1.00 57.09 153 ALA A N 1
ATOM 1194 C CA . ALA A 1 153 ? 40.189 19.782 -24.587 1.00 57.09 153 ALA A CA 1
ATOM 1195 C C . ALA A 1 153 ? 40.120 18.341 -24.044 1.00 57.09 153 ALA A C 1
ATOM 1197 O O . ALA A 1 153 ? 41.165 17.714 -23.871 1.00 57.09 153 ALA A O 1
ATOM 1198 N N . LEU A 1 154 ? 38.917 17.799 -23.821 1.00 55.72 154 LEU A N 1
ATOM 1199 C CA . LEU A 1 154 ? 38.698 16.396 -23.425 1.00 55.72 154 LEU A CA 1
ATOM 1200 C C . LEU A 1 154 ? 38.622 15.442 -24.619 1.00 55.72 154 LEU A C 1
ATOM 1202 O O . LEU A 1 154 ? 38.596 14.218 -24.454 1.00 55.72 154 LEU A O 1
ATOM 1206 N N . GLY A 1 155 ? 38.628 15.996 -25.830 1.00 50.06 155 GLY A N 1
ATOM 1207 C CA . GLY A 1 155 ? 38.747 15.226 -27.047 1.00 50.06 155 GLY A CA 1
ATOM 1208 C C . GLY A 1 155 ? 37.458 14.568 -27.530 1.00 50.06 155 GLY A C 1
ATOM 1209 O O . GLY A 1 155 ? 37.543 13.550 -28.228 1.00 50.06 155 GLY A O 1
ATOM 1210 N N . VAL A 1 156 ? 36.310 15.132 -27.152 1.00 54.16 156 VAL A N 1
ATOM 1211 C CA . VAL A 1 156 ? 34.960 14.732 -27.568 1.00 54.16 156 VAL A CA 1
ATOM 1212 C C . VAL A 1 156 ? 34.332 15.798 -28.470 1.00 54.16 156 VAL A C 1
ATOM 1214 O O . VAL A 1 156 ? 34.748 16.951 -28.455 1.00 54.16 156 VAL A O 1
ATOM 1217 N N . SER A 1 157 ? 33.337 15.418 -29.279 1.00 56.53 157 SER A N 1
ATOM 1218 C CA . SER A 1 157 ? 32.703 16.340 -30.238 1.00 56.53 157 SER A CA 1
ATOM 1219 C C . SER A 1 157 ? 32.158 17.601 -29.549 1.00 56.53 157 SER A C 1
ATOM 1221 O O . SER A 1 157 ? 31.455 17.504 -28.540 1.00 56.53 157 SER A O 1
ATOM 1223 N N . SER A 1 158 ? 32.453 18.772 -30.119 1.00 64.75 158 SER A N 1
ATOM 1224 C CA . SER A 1 158 ? 31.940 20.090 -29.708 1.00 64.75 158 SER A CA 1
ATOM 1225 C C . SER A 1 158 ? 30.759 20.570 -30.571 1.00 64.75 158 SER A C 1
ATOM 1227 O O . SER A 1 158 ? 30.362 21.740 -30.537 1.00 64.75 158 SER A O 1
ATOM 1229 N N . GLU A 1 159 ? 30.172 19.656 -31.349 1.00 63.81 159 GLU A N 1
ATOM 1230 C CA . GLU A 1 159 ? 28.995 19.902 -32.178 1.00 63.81 159 GLU A CA 1
ATOM 1231 C C . GLU A 1 159 ? 27.698 19.596 -31.417 1.00 63.81 159 GLU A C 1
ATOM 1233 O O . GLU A 1 159 ? 27.635 18.687 -30.577 1.00 63.81 159 GLU A O 1
ATOM 1238 N N . GLY A 1 160 ? 26.646 20.348 -31.754 1.00 66.56 160 GLY A N 1
ATOM 1239 C CA . GLY A 1 160 ? 25.306 20.212 -31.185 1.00 66.56 160 GLY A CA 1
ATOM 1240 C C . GLY A 1 160 ? 24.819 21.445 -30.420 1.00 66.56 160 GLY A C 1
ATOM 1241 O O . GLY A 1 160 ? 25.413 22.535 -30.456 1.00 66.56 160 GLY A O 1
ATOM 1242 N N . SER A 1 161 ? 23.681 21.280 -29.750 1.00 70.56 161 SER A N 1
ATOM 1243 C CA . SER A 1 161 ? 23.139 22.268 -28.818 1.00 70.56 161 SER A CA 1
ATOM 1244 C C . SER A 1 161 ? 23.991 22.343 -27.543 1.00 70.56 161 SER A C 1
ATOM 1246 O O . SER A 1 161 ? 24.805 21.465 -27.259 1.00 70.56 161 SER A O 1
ATOM 1248 N N . ILE A 1 162 ? 23.793 23.395 -26.740 1.00 71.50 162 ILE A N 1
ATOM 1249 C CA . ILE A 1 162 ? 24.404 23.509 -25.402 1.00 71.50 162 ILE A CA 1
ATOM 1250 C C . ILE A 1 162 ? 24.103 22.250 -24.572 1.00 71.50 162 ILE A C 1
ATOM 1252 O O . ILE A 1 162 ? 25.001 21.708 -23.936 1.00 71.50 162 ILE A O 1
ATOM 1256 N N . ALA A 1 163 ? 22.874 21.732 -24.654 1.00 63.12 163 ALA A N 1
ATOM 1257 C CA . ALA A 1 163 ? 22.463 20.526 -23.946 1.00 63.12 163 ALA A CA 1
ATOM 1258 C C . ALA A 1 163 ? 23.201 19.266 -24.428 1.00 63.12 163 ALA A C 1
ATOM 1260 O O . ALA A 1 163 ? 23.568 18.438 -23.601 1.00 63.12 163 ALA A O 1
ATOM 1261 N N . ASP A 1 164 ? 23.462 19.126 -25.732 1.00 65.12 164 ASP A N 1
ATOM 1262 C CA . ASP A 1 164 ? 24.196 17.972 -26.275 1.00 65.12 164 ASP A CA 1
ATOM 1263 C C . ASP A 1 164 ? 25.640 17.934 -25.770 1.00 65.12 164 ASP A C 1
ATOM 1265 O O . ASP A 1 164 ? 26.134 16.876 -25.383 1.00 65.12 164 ASP A O 1
ATOM 1269 N N . MET A 1 165 ? 26.299 19.095 -25.723 1.00 70.00 165 MET A N 1
ATOM 1270 C CA . MET A 1 165 ? 27.654 19.214 -25.183 1.00 70.00 165 MET A CA 1
ATOM 1271 C C . MET A 1 165 ? 27.688 18.993 -23.670 1.00 70.00 165 MET A C 1
ATOM 1273 O O . MET A 1 165 ? 28.566 18.287 -23.188 1.00 70.00 165 MET A O 1
ATOM 1277 N N . MET A 1 166 ? 26.714 19.521 -22.921 1.00 67.69 166 MET A N 1
ATOM 1278 C CA . MET A 1 166 ? 26.609 19.263 -21.479 1.00 67.69 166 MET A CA 1
ATOM 1279 C C . MET A 1 166 ? 26.401 17.778 -21.189 1.00 67.69 166 MET A C 1
ATOM 1281 O O . MET A 1 166 ? 27.148 17.219 -20.399 1.00 67.69 166 MET A O 1
ATOM 1285 N N . ASN A 1 167 ? 25.457 17.118 -21.868 1.00 62.94 167 ASN A N 1
ATOM 1286 C CA . ASN A 1 167 ? 25.213 15.686 -21.676 1.00 62.94 167 ASN A CA 1
ATOM 1287 C C . ASN A 1 167 ? 26.459 14.858 -22.017 1.00 62.94 167 ASN A C 1
ATOM 1289 O O . ASN A 1 167 ? 26.736 13.879 -21.344 1.00 62.94 167 ASN A O 1
ATOM 1293 N N . ARG A 1 168 ? 27.235 15.254 -23.034 1.00 69.56 168 ARG A N 1
ATOM 1294 C CA . ARG A 1 168 ? 28.480 14.572 -23.415 1.00 69.56 168 ARG A CA 1
ATOM 1295 C C . ARG A 1 168 ? 29.586 14.750 -22.374 1.00 69.56 168 ARG A C 1
ATOM 1297 O O . ARG A 1 168 ? 30.309 13.803 -22.089 1.00 69.56 168 ARG A O 1
ATOM 1304 N N . LEU A 1 169 ? 29.718 15.944 -21.800 1.00 66.44 169 LEU A N 1
ATOM 1305 C CA . LEU A 1 169 ? 30.668 16.211 -20.718 1.00 66.44 169 LEU A CA 1
ATOM 1306 C C . LEU A 1 169 ? 30.250 15.530 -19.404 1.00 66.44 169 LEU A C 1
ATOM 1308 O O . LEU A 1 169 ? 31.102 15.025 -18.685 1.00 66.44 169 LEU A O 1
ATOM 1312 N N . GLU A 1 170 ? 28.953 15.452 -19.113 1.00 63.16 170 GLU A N 1
ATOM 1313 C CA . GLU A 1 170 ? 28.414 14.686 -17.982 1.00 63.16 170 GLU A CA 1
ATOM 1314 C C . GLU A 1 170 ? 28.589 13.175 -18.178 1.00 63.16 170 GLU A C 1
ATOM 1316 O O . GLU A 1 170 ? 29.016 12.486 -17.256 1.00 63.16 170 GLU A O 1
ATOM 1321 N N . GLU A 1 171 ? 28.353 12.664 -19.393 1.00 60.62 171 GLU A N 1
ATOM 1322 C CA . GLU A 1 171 ? 28.679 11.282 -19.765 1.00 60.62 171 GLU A CA 1
ATOM 1323 C C . GLU A 1 171 ? 30.175 11.004 -19.520 1.00 60.62 171 GLU A C 1
ATOM 1325 O O . GLU A 1 171 ? 30.509 9.932 -19.025 1.00 60.62 171 GLU A O 1
ATOM 1330 N N . LEU A 1 172 ? 31.067 11.969 -19.795 1.00 58.72 172 LEU A N 1
ATOM 1331 C CA . LEU A 1 172 ? 32.502 11.861 -19.501 1.00 58.72 172 LEU A CA 1
ATOM 1332 C C . LEU A 1 172 ? 32.830 11.860 -17.998 1.00 58.72 172 LEU A C 1
ATOM 1334 O O . LEU A 1 172 ? 33.724 11.126 -17.581 1.00 58.72 172 LEU A O 1
ATOM 1338 N N . LEU A 1 173 ? 32.121 12.642 -17.180 1.00 53.53 173 LEU A N 1
ATOM 1339 C CA . LEU A 1 173 ? 32.307 12.694 -15.721 1.00 53.53 173 LEU A CA 1
ATOM 1340 C C . LEU A 1 173 ? 31.943 11.374 -15.022 1.00 53.53 173 LEU A C 1
ATOM 1342 O O . LEU A 1 173 ? 32.503 11.047 -13.975 1.00 53.53 173 LEU A O 1
ATOM 1346 N N . ASN A 1 174 ? 31.071 10.567 -15.630 1.00 47.00 174 ASN A N 1
ATOM 1347 C CA . ASN A 1 174 ? 30.761 9.218 -15.145 1.00 47.00 174 ASN A CA 1
ATOM 1348 C C . ASN A 1 174 ? 31.937 8.232 -15.331 1.00 47.00 174 ASN A C 1
ATOM 1350 O O . ASN A 1 174 ? 31.939 7.137 -14.761 1.00 47.00 174 ASN A O 1
ATOM 1354 N N . PHE A 1 175 ? 32.992 8.626 -16.054 1.00 51.47 175 PHE A N 1
ATOM 1355 C CA . PHE A 1 175 ? 34.249 7.889 -16.170 1.00 51.47 175 PHE A CA 1
ATOM 1356 C C . PHE A 1 175 ? 35.317 8.418 -15.198 1.00 51.47 175 PHE A C 1
ATOM 1358 O O . PHE A 1 175 ? 36.379 8.883 -15.611 1.00 51.47 175 PHE A O 1
ATOM 1365 N N . LYS A 1 176 ? 35.071 8.284 -13.888 1.00 41.09 176 LYS A N 1
ATOM 1366 C CA . LYS A 1 176 ? 35.978 8.745 -12.811 1.00 41.09 176 LYS A CA 1
ATOM 1367 C C . LYS A 1 176 ? 37.433 8.231 -12.886 1.00 41.09 176 LYS A C 1
ATOM 1369 O O . LYS A 1 176 ? 38.315 8.823 -12.278 1.00 41.09 176 LYS A O 1
ATOM 1374 N N . ASP A 1 177 ? 37.713 7.174 -13.655 1.00 41.69 177 ASP A N 1
ATOM 1375 C CA . ASP A 1 177 ? 39.060 6.591 -13.820 1.00 41.69 177 ASP A CA 1
ATOM 1376 C C . ASP A 1 177 ? 39.780 6.994 -15.123 1.00 41.69 177 ASP A C 1
ATOM 1378 O O . ASP A 1 177 ? 40.944 6.636 -15.359 1.00 41.69 177 ASP A O 1
ATOM 1382 N N . ILE A 1 178 ? 39.110 7.738 -16.000 1.00 43.16 178 ILE A N 1
ATOM 1383 C CA . ILE A 1 178 ? 39.582 8.020 -17.354 1.00 43.16 178 ILE A CA 1
ATOM 1384 C C . ILE A 1 178 ? 40.156 9.429 -17.407 1.00 43.16 178 ILE A C 1
ATOM 1386 O O . ILE A 1 178 ? 39.522 10.330 -17.919 1.00 43.16 178 ILE A O 1
ATOM 1390 N N . TYR A 1 179 ? 41.342 9.600 -16.821 1.00 42.41 179 TYR A N 1
ATOM 1391 C CA . TYR A 1 179 ? 42.465 10.462 -17.249 1.00 42.41 179 TYR A CA 1
ATOM 1392 C C . TYR A 1 179 ? 43.380 10.654 -16.026 1.00 42.41 179 TYR A C 1
ATOM 1394 O O . TYR A 1 179 ? 43.330 11.697 -15.378 1.00 42.41 179 TYR A O 1
ATOM 1402 N N . PRO A 1 180 ? 44.172 9.632 -15.626 1.00 37.56 180 PRO A N 1
ATOM 1403 C CA . PRO A 1 180 ? 45.374 9.223 -16.365 1.00 37.56 180 PRO A CA 1
ATOM 1404 C C . PRO A 1 180 ? 45.629 7.695 -16.381 1.00 37.56 180 PRO A C 1
ATOM 1406 O O . PRO A 1 180 ? 46.756 7.257 -16.603 1.00 37.56 180 PRO A O 1
ATOM 1409 N N . LYS A 1 181 ? 44.605 6.854 -16.165 1.00 34.59 181 LYS A N 1
ATOM 1410 C CA . LYS A 1 181 ? 44.709 5.380 -16.290 1.00 34.59 181 LYS A CA 1
ATOM 1411 C C . LYS A 1 181 ? 44.086 4.813 -17.568 1.00 34.59 181 LYS A C 1
ATOM 1413 O O . LYS A 1 181 ? 44.052 3.596 -17.739 1.00 34.59 181 LYS A O 1
ATOM 1418 N N . LEU A 1 182 ? 43.694 5.678 -18.507 1.00 36.25 182 LEU A N 1
ATOM 1419 C CA . LEU A 1 182 ? 43.125 5.279 -19.798 1.00 36.25 182 LEU A CA 1
ATOM 1420 C C . LEU A 1 182 ? 44.097 4.481 -20.689 1.00 36.25 182 LEU A C 1
ATOM 1422 O O . LEU A 1 182 ? 43.664 3.907 -21.673 1.00 36.25 182 LEU A O 1
ATOM 1426 N N . PHE A 1 183 ? 45.390 4.390 -20.359 1.00 35.62 183 PHE A N 1
ATOM 1427 C CA . PHE A 1 183 ? 46.370 3.694 -21.206 1.00 35.62 183 PHE A CA 1
ATOM 1428 C C . PHE A 1 183 ? 47.108 2.516 -20.552 1.00 35.62 183 PHE A C 1
ATOM 1430 O O . PHE A 1 183 ? 47.916 1.887 -21.222 1.00 35.62 183 PHE A O 1
ATOM 1437 N N . LEU A 1 184 ? 46.834 2.163 -19.287 1.00 31.66 184 LEU A N 1
ATOM 1438 C CA . LEU A 1 184 ? 47.637 1.143 -18.580 1.00 31.66 184 LEU A CA 1
ATOM 1439 C C . LEU A 1 184 ? 46.872 -0.095 -18.082 1.00 31.66 184 LEU A C 1
ATOM 1441 O O . LEU A 1 184 ? 47.510 -1.046 -17.642 1.00 31.66 184 LEU A O 1
ATOM 1445 N N . LYS A 1 185 ? 45.534 -0.141 -18.178 1.00 31.06 185 LYS A N 1
ATOM 1446 C CA . LYS A 1 185 ? 44.736 -1.346 -17.842 1.00 31.06 185 LYS A CA 1
ATOM 1447 C C . LYS A 1 185 ? 43.622 -1.675 -18.845 1.00 31.06 185 LYS A C 1
ATOM 1449 O O . LYS A 1 185 ? 42.650 -2.345 -18.516 1.00 31.06 185 LYS A O 1
ATOM 1454 N N . LEU A 1 186 ? 43.782 -1.246 -20.093 1.00 34.62 186 LEU A N 1
ATOM 1455 C CA . LEU A 1 186 ? 42.924 -1.621 -21.220 1.00 34.62 186 LEU A CA 1
ATOM 1456 C C . LEU A 1 186 ? 43.282 -3.038 -21.729 1.00 34.62 186 LEU A C 1
ATOM 1458 O O . LEU A 1 186 ? 43.752 -3.217 -22.845 1.00 34.62 186 LEU A O 1
ATOM 1462 N N . GLN A 1 187 ? 43.092 -4.048 -20.878 1.00 37.75 187 GLN A N 1
ATOM 1463 C CA . GLN A 1 187 ? 43.113 -5.470 -21.268 1.00 37.75 187 GLN A CA 1
ATOM 1464 C C . GLN A 1 187 ? 41.812 -6.208 -20.906 1.00 37.75 187 GLN A C 1
ATOM 1466 O O . GLN A 1 187 ? 41.640 -7.352 -21.307 1.00 37.75 187 GLN A O 1
ATOM 1471 N N . LYS A 1 188 ? 40.880 -5.557 -20.191 1.00 40.34 188 LYS A N 1
ATOM 1472 C CA . LYS A 1 188 ? 39.581 -6.115 -19.788 1.00 40.34 188 LYS A CA 1
ATOM 1473 C C . LYS A 1 188 ? 38.510 -5.044 -20.004 1.00 40.34 188 LYS A C 1
ATOM 1475 O O . LYS A 1 188 ? 38.623 -3.968 -19.423 1.00 40.34 188 LYS A O 1
ATOM 1480 N N . ALA A 1 189 ? 37.530 -5.273 -20.873 1.00 46.41 189 ALA A N 1
ATOM 1481 C CA . ALA A 1 189 ? 36.483 -4.304 -21.209 1.00 46.41 189 ALA A CA 1
ATOM 1482 C C . ALA A 1 189 ? 35.098 -4.890 -20.894 1.00 46.41 189 ALA A C 1
ATOM 1484 O O . ALA A 1 189 ? 34.712 -5.892 -21.483 1.00 46.41 189 ALA A O 1
ATOM 1485 N N . GLY A 1 190 ? 34.360 -4.245 -19.983 1.00 59.66 190 GLY A N 1
ATOM 1486 C CA . GLY A 1 190 ? 32.972 -4.566 -19.643 1.00 59.66 190 GLY A CA 1
ATOM 1487 C C . GLY A 1 190 ? 32.361 -3.436 -18.813 1.00 59.66 190 GLY A C 1
ATOM 1488 O O . GLY A 1 190 ? 32.814 -3.162 -17.702 1.00 59.66 190 GLY A O 1
ATOM 1489 N N . GLY A 1 191 ? 31.362 -2.755 -19.364 1.00 63.81 191 GLY A N 1
ATOM 1490 C CA . GLY A 1 191 ? 30.693 -1.581 -18.799 1.00 63.81 191 GLY A CA 1
ATOM 1491 C C . GLY A 1 191 ? 29.756 -1.871 -17.630 1.00 63.81 191 GLY A C 1
ATOM 1492 O O . GLY A 1 191 ? 29.342 -0.947 -16.931 1.00 63.81 191 GLY A O 1
ATOM 1493 N N . GLY A 1 192 ? 29.473 -3.152 -17.399 1.00 77.19 192 GLY A N 1
ATOM 1494 C CA . GLY A 1 192 ? 28.596 -3.640 -16.345 1.00 77.19 192 GLY A CA 1
ATOM 1495 C C . GLY A 1 192 ? 27.308 -4.249 -16.879 1.00 77.19 192 GLY A C 1
ATOM 1496 O O . GLY A 1 192 ? 27.121 -4.426 -18.087 1.00 77.19 192 GLY A O 1
ATOM 1497 N N . VAL A 1 193 ? 26.436 -4.596 -15.943 1.00 85.69 193 VAL A N 1
ATOM 1498 C CA . VAL A 1 193 ? 25.101 -5.132 -16.187 1.00 85.69 193 VAL A CA 1
ATOM 1499 C C . VAL A 1 193 ? 24.098 -4.147 -15.605 1.00 85.69 193 VAL A C 1
ATOM 1501 O O . VAL A 1 193 ? 24.094 -3.916 -14.399 1.00 85.69 193 VAL A O 1
ATOM 1504 N N . LEU A 1 194 ? 23.274 -3.566 -16.474 1.00 90.69 194 LEU A N 1
ATOM 1505 C CA . LEU A 1 194 ? 22.155 -2.706 -16.105 1.00 90.69 194 LEU A CA 1
ATOM 1506 C C . LEU A 1 194 ? 20.887 -3.556 -16.040 1.00 90.69 194 LEU A C 1
ATOM 1508 O O . LEU A 1 194 ? 20.575 -4.262 -17.002 1.00 90.69 194 LEU A O 1
ATOM 1512 N N . HIS A 1 195 ? 20.138 -3.462 -14.946 1.00 93.25 195 HIS A N 1
ATOM 1513 C CA . HIS A 1 195 ? 18.872 -4.173 -14.803 1.00 93.25 195 HIS A CA 1
ATOM 1514 C C . HIS A 1 195 ? 17.785 -3.283 -14.217 1.00 93.25 195 HIS A C 1
ATOM 1516 O O . HIS A 1 195 ? 18.050 -2.373 -13.431 1.00 93.25 195 HIS A O 1
ATOM 1522 N N . PHE A 1 196 ? 16.544 -3.557 -14.613 1.00 95.88 196 PHE A N 1
ATOM 1523 C CA . PHE A 1 196 ? 15.366 -2.876 -14.094 1.00 95.88 196 PHE A CA 1
ATOM 1524 C C . PHE A 1 196 ? 14.457 -3.872 -13.389 1.00 95.88 196 PHE A C 1
ATOM 1526 O O . PHE A 1 196 ? 14.004 -4.836 -14.013 1.00 95.88 196 PHE A O 1
ATOM 1533 N N . SER A 1 197 ? 14.138 -3.602 -12.131 1.00 94.88 197 SER A N 1
ATOM 1534 C CA . SER A 1 197 ? 13.292 -4.449 -11.294 1.00 94.88 197 SER A CA 1
ATOM 1535 C C . SER A 1 197 ? 12.017 -3.716 -10.887 1.00 94.88 197 SER A C 1
ATOM 1537 O O . SER A 1 197 ? 12.017 -2.495 -10.748 1.00 94.88 197 SER A O 1
ATOM 1539 N N . CYS A 1 198 ? 10.911 -4.431 -10.686 1.00 93.44 198 CYS A N 1
ATOM 1540 C CA . CYS A 1 198 ? 9.761 -3.846 -9.994 1.00 93.44 198 CYS A CA 1
ATOM 1541 C C . CYS A 1 198 ? 10.020 -3.759 -8.483 1.00 93.44 198 CYS A C 1
ATOM 1543 O O . CYS A 1 198 ? 11.005 -4.290 -7.973 1.00 93.44 198 CYS A O 1
ATOM 1545 N N . VAL A 1 199 ? 9.091 -3.144 -7.751 1.00 90.19 199 VAL A N 1
ATOM 1546 C CA . VAL A 1 199 ? 9.163 -2.976 -6.286 1.00 90.19 199 VAL A CA 1
ATOM 1547 C C . VAL A 1 199 ? 9.123 -4.287 -5.490 1.00 90.19 199 VAL A C 1
ATOM 1549 O O . VAL A 1 199 ? 9.433 -4.281 -4.307 1.00 90.19 199 VAL A O 1
ATOM 1552 N N . HIS A 1 200 ? 8.787 -5.409 -6.135 1.00 89.81 200 HIS A N 1
ATOM 1553 C CA . HIS A 1 200 ? 8.844 -6.757 -5.551 1.00 89.81 200 HIS A CA 1
ATOM 1554 C C . HIS A 1 200 ? 10.171 -7.480 -5.847 1.00 89.81 200 HIS A C 1
ATOM 1556 O O . HIS A 1 200 ? 10.324 -8.645 -5.503 1.00 89.81 200 HIS A O 1
ATOM 1562 N N . GLY A 1 201 ? 11.115 -6.830 -6.540 1.00 89.88 201 GLY A N 1
ATOM 1563 C CA . GLY A 1 201 ? 12.431 -7.392 -6.862 1.00 89.88 201 GLY A CA 1
ATOM 1564 C C . GLY A 1 201 ? 12.500 -8.264 -8.119 1.00 89.88 201 GLY A C 1
ATOM 1565 O O . GLY A 1 201 ? 13.586 -8.732 -8.456 1.00 89.88 201 GLY A O 1
ATOM 1566 N N . VAL A 1 202 ? 11.393 -8.447 -8.851 1.00 94.12 202 VAL A N 1
ATOM 1567 C CA . VAL A 1 202 ? 11.378 -9.156 -10.145 1.00 94.12 202 VAL A CA 1
ATOM 1568 C C . VAL A 1 202 ? 11.959 -8.266 -11.246 1.00 94.12 202 VAL A C 1
ATOM 1570 O O . VAL A 1 202 ? 11.506 -7.136 -11.438 1.00 94.12 202 VAL A O 1
ATOM 1573 N N . VAL A 1 203 ? 12.931 -8.786 -11.994 1.00 95.31 203 VAL A N 1
ATOM 1574 C CA . VAL A 1 203 ? 13.639 -8.107 -13.087 1.00 95.31 203 VAL A CA 1
ATOM 1575 C C . VAL A 1 203 ? 12.845 -8.194 -14.395 1.00 95.31 203 VAL A C 1
ATOM 1577 O O . VAL A 1 203 ? 12.482 -9.283 -14.834 1.00 95.31 203 VAL A O 1
ATOM 1580 N N . TYR A 1 204 ? 12.642 -7.052 -15.054 1.00 96.19 204 TYR A N 1
ATOM 1581 C CA . TYR A 1 204 ? 11.948 -6.925 -16.346 1.00 96.19 204 TYR A CA 1
ATOM 1582 C C . TYR A 1 204 ? 12.885 -6.656 -17.521 1.00 96.19 204 TYR A C 1
ATOM 1584 O O . TYR A 1 204 ? 12.577 -7.013 -18.657 1.00 96.19 204 TYR A O 1
ATOM 1592 N N . TYR A 1 205 ? 14.009 -5.990 -17.263 1.00 95.88 205 TYR A N 1
ATOM 1593 C CA . TYR A 1 205 ? 14.969 -5.588 -18.284 1.00 95.88 205 TYR A CA 1
ATOM 1594 C C . TYR A 1 205 ? 16.380 -5.919 -17.829 1.00 95.88 205 TYR A C 1
ATOM 1596 O O . TYR A 1 205 ? 16.732 -5.673 -16.676 1.00 95.88 205 TYR A O 1
ATOM 1604 N N . LEU A 1 206 ? 17.180 -6.425 -18.760 1.00 93.19 206 LEU A N 1
ATOM 1605 C CA . LEU A 1 206 ? 18.585 -6.751 -18.573 1.00 93.19 206 LEU A CA 1
ATOM 1606 C C . LEU A 1 206 ? 19.380 -6.223 -19.764 1.00 93.19 206 LEU A C 1
ATOM 1608 O O . LEU A 1 206 ? 19.043 -6.530 -20.905 1.00 93.19 206 LEU A O 1
ATOM 1612 N N . ASN A 1 207 ? 20.460 -5.488 -19.523 1.00 91.31 207 ASN A N 1
ATOM 1613 C CA . ASN A 1 207 ? 21.335 -4.985 -20.573 1.00 91.31 207 ASN A CA 1
ATOM 1614 C C . ASN A 1 207 ? 22.805 -5.134 -20.190 1.00 91.31 207 ASN A C 1
ATOM 1616 O O . ASN A 1 207 ? 23.244 -4.676 -19.137 1.00 91.31 207 ASN A O 1
ATOM 1620 N N . PHE A 1 208 ? 23.569 -5.745 -21.087 1.00 86.00 208 PHE A N 1
ATOM 1621 C CA . PHE A 1 208 ? 25.013 -5.868 -20.967 1.00 86.00 208 PHE A CA 1
ATOM 1622 C C . PHE A 1 208 ? 25.661 -4.678 -21.661 1.00 86.00 208 PHE A C 1
ATOM 1624 O O . PHE A 1 208 ? 25.343 -4.371 -22.816 1.00 86.00 208 PHE A O 1
ATOM 1631 N N . LEU A 1 209 ? 26.556 -4.002 -20.951 1.00 79.56 209 LEU A N 1
ATOM 1632 C CA . LEU A 1 209 ? 27.180 -2.779 -21.429 1.00 79.56 209 LEU A CA 1
ATOM 1633 C C . LEU A 1 209 ? 28.648 -3.027 -21.765 1.00 79.56 209 LEU A C 1
ATOM 1635 O O . LEU A 1 209 ? 29.374 -3.696 -21.027 1.00 79.56 209 LEU A O 1
ATOM 1639 N N . PHE A 1 210 ? 29.097 -2.461 -22.878 1.00 72.81 210 PHE A N 1
ATOM 1640 C CA . PHE A 1 210 ? 30.514 -2.367 -23.225 1.00 72.81 210 PHE A CA 1
ATOM 1641 C C . PHE A 1 210 ? 31.177 -1.202 -22.499 1.00 72.81 210 PHE A C 1
ATOM 1643 O O . PHE A 1 210 ? 32.290 -1.334 -21.989 1.00 72.81 210 PHE A O 1
ATOM 1650 N N . TRP A 1 211 ? 30.486 -0.068 -22.452 1.00 72.56 211 TRP A N 1
ATOM 1651 C CA . TRP A 1 211 ? 30.941 1.160 -21.814 1.00 72.56 211 TRP A CA 1
ATOM 1652 C C . TRP A 1 211 ? 30.250 1.345 -20.477 1.00 72.56 211 TRP A C 1
ATOM 1654 O O . TRP A 1 211 ? 29.151 0.839 -20.278 1.00 72.56 211 TRP A O 1
ATOM 1664 N N . THR A 1 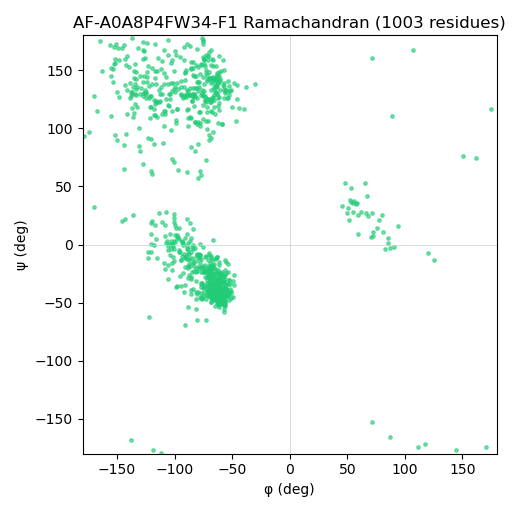212 ? 30.876 2.101 -19.577 1.00 72.81 212 THR A N 1
ATOM 1665 C CA . THR A 1 212 ? 30.261 2.473 -18.301 1.00 72.81 212 THR A CA 1
ATOM 1666 C C . THR A 1 212 ? 28.820 2.940 -18.511 1.00 72.81 212 THR A C 1
ATOM 1668 O O . THR A 1 212 ? 28.524 3.662 -19.477 1.00 72.81 212 THR A O 1
ATOM 1671 N N . GLU A 1 213 ? 27.945 2.484 -17.616 1.00 81.56 213 GLU A N 1
ATOM 1672 C CA . GLU A 1 213 ? 26.546 2.893 -17.560 1.00 81.56 213 GLU A CA 1
ATOM 1673 C C . GLU A 1 213 ? 26.415 4.422 -17.625 1.00 81.56 213 GLU A C 1
ATOM 1675 O O . GLU A 1 213 ? 27.234 5.178 -17.089 1.00 81.56 213 GLU A O 1
ATOM 1680 N N . SER A 1 214 ? 25.425 4.873 -18.392 1.00 80.38 214 SER A N 1
ATOM 1681 C CA . SER A 1 214 ? 24.991 6.261 -18.387 1.00 80.38 214 SER A CA 1
ATOM 1682 C C . SER A 1 214 ? 23.485 6.391 -18.608 1.00 80.38 214 SER A C 1
ATOM 1684 O O . SER A 1 214 ? 22.810 5.476 -19.091 1.00 80.38 214 SER A O 1
ATOM 1686 N N . ALA A 1 215 ? 22.964 7.606 -18.400 1.00 84.62 215 ALA A N 1
ATOM 1687 C CA . ALA A 1 215 ? 21.568 7.966 -18.655 1.00 84.62 215 ALA A CA 1
ATOM 1688 C C . ALA A 1 215 ? 21.037 7.528 -20.039 1.00 84.62 215 ALA A C 1
ATOM 1690 O O . ALA A 1 215 ? 19.835 7.292 -20.203 1.00 84.62 215 ALA A O 1
ATOM 1691 N N . ARG A 1 216 ? 21.921 7.384 -21.036 1.00 87.88 216 ARG A N 1
ATOM 1692 C CA . ARG A 1 216 ? 21.597 6.846 -22.364 1.00 87.88 216 ARG A CA 1
ATOM 1693 C C . ARG A 1 216 ? 21.069 5.414 -22.304 1.00 87.88 216 ARG A C 1
ATOM 1695 O O . ARG A 1 216 ? 20.070 5.125 -22.960 1.00 87.88 216 ARG A O 1
ATOM 1702 N N . ASP A 1 217 ? 21.712 4.544 -21.531 1.00 89.06 217 ASP A N 1
ATOM 1703 C CA . ASP A 1 217 ? 21.357 3.123 -21.447 1.00 89.06 217 ASP A CA 1
ATOM 1704 C C . ASP A 1 217 ? 20.041 2.935 -20.691 1.00 89.06 217 ASP A C 1
ATOM 1706 O O . ASP A 1 217 ? 19.197 2.136 -21.101 1.00 89.06 217 ASP A O 1
ATOM 1710 N N . HIS A 1 218 ? 19.824 3.734 -19.641 1.00 93.88 218 HIS A N 1
ATOM 1711 C CA . HIS A 1 218 ? 18.538 3.791 -18.949 1.00 93.88 218 HIS A CA 1
ATOM 1712 C C . HIS A 1 218 ? 17.415 4.252 -19.882 1.00 93.88 218 HIS A C 1
ATOM 1714 O O . HIS A 1 218 ? 16.325 3.681 -19.885 1.00 93.88 218 HIS A O 1
ATOM 1720 N N . THR A 1 219 ? 17.690 5.256 -20.718 1.00 94.31 219 THR A N 1
ATOM 1721 C CA . THR A 1 219 ? 16.722 5.750 -21.704 1.00 94.31 219 THR A CA 1
ATOM 1722 C C . THR A 1 219 ? 16.374 4.679 -22.740 1.00 94.31 219 THR A C 1
ATOM 1724 O O . THR A 1 219 ? 15.207 4.531 -23.096 1.00 94.31 219 THR A O 1
ATOM 1727 N N . ASP A 1 220 ? 17.360 3.913 -23.216 1.00 94.44 220 ASP A N 1
ATOM 1728 C CA . ASP A 1 220 ? 17.117 2.791 -24.131 1.00 94.44 220 ASP A CA 1
ATOM 1729 C C . ASP A 1 220 ? 16.222 1.721 -23.477 1.00 94.44 220 ASP A C 1
ATOM 1731 O O . ASP A 1 220 ? 15.248 1.276 -24.088 1.00 94.44 220 ASP A O 1
ATOM 1735 N N . GLY A 1 221 ? 16.461 1.387 -22.204 1.00 95.62 221 GLY A N 1
ATOM 1736 C CA . GLY A 1 221 ? 15.587 0.484 -21.450 1.00 95.62 221 GLY A CA 1
ATOM 1737 C C . GLY A 1 221 ? 14.160 1.021 -21.284 1.00 95.62 221 GLY A C 1
ATOM 1738 O O . GLY A 1 221 ? 13.196 0.307 -21.551 1.00 95.62 221 GLY A O 1
ATOM 1739 N N . LEU A 1 222 ? 13.995 2.293 -20.909 1.00 96.69 222 LEU A N 1
ATOM 1740 C CA . LEU A 1 222 ? 12.676 2.919 -20.731 1.00 96.69 222 LEU A CA 1
ATOM 1741 C C . LEU A 1 222 ? 11.863 2.949 -22.029 1.00 96.69 222 LEU A C 1
ATOM 1743 O O . LEU A 1 222 ? 10.671 2.641 -22.031 1.00 96.69 222 LEU A O 1
ATOM 1747 N N . LEU A 1 223 ? 12.511 3.276 -23.149 1.00 94.94 223 LEU A N 1
ATOM 1748 C CA . LEU A 1 223 ? 11.870 3.317 -24.463 1.00 94.94 223 LEU A CA 1
ATOM 1749 C C . LEU A 1 223 ? 11.553 1.924 -25.030 1.00 94.94 223 LEU A C 1
ATOM 1751 O O . LEU A 1 223 ? 10.828 1.845 -26.026 1.00 94.94 223 LEU A O 1
ATOM 1755 N N . SER A 1 224 ? 12.063 0.859 -24.404 1.00 95.75 224 SER A N 1
ATOM 1756 C CA . SER A 1 224 ? 11.808 -0.534 -24.782 1.00 95.75 224 SER A CA 1
ATOM 1757 C C . SER A 1 224 ? 10.496 -1.095 -24.224 1.00 95.75 224 SER A C 1
ATOM 1759 O O . SER A 1 224 ? 9.991 -2.081 -24.763 1.00 95.75 224 SER A O 1
ATOM 1761 N N . PHE A 1 225 ? 9.909 -0.480 -23.191 1.00 95.31 225 PHE A N 1
ATOM 1762 C CA . PHE A 1 225 ? 8.621 -0.919 -22.647 1.00 95.31 225 PHE A CA 1
ATOM 1763 C C . PHE A 1 225 ? 7.470 -0.665 -23.626 1.00 95.31 225 PHE A C 1
ATOM 1765 O O . PHE A 1 225 ? 7.373 0.410 -24.226 1.00 95.31 225 PHE A O 1
ATOM 1772 N N . LYS A 1 226 ? 6.549 -1.632 -23.723 1.00 92.12 226 LYS A N 1
ATOM 1773 C CA . LYS A 1 226 ? 5.268 -1.471 -24.428 1.00 92.12 226 LYS A CA 1
ATOM 1774 C C . LYS A 1 226 ? 4.416 -0.381 -23.774 1.00 92.12 226 LYS A C 1
ATOM 1776 O O . LYS A 1 226 ? 3.937 0.517 -24.461 1.00 92.12 226 LYS A O 1
ATOM 1781 N N . HIS A 1 227 ? 4.296 -0.436 -22.446 1.00 91.12 227 HIS A N 1
ATOM 1782 C CA . HIS A 1 227 ? 3.653 0.583 -21.616 1.00 91.12 227 HIS A CA 1
ATOM 1783 C C . HIS A 1 227 ? 4.682 1.182 -20.661 1.00 91.12 227 HIS A C 1
ATOM 1785 O O . HIS A 1 227 ? 5.291 0.465 -19.871 1.00 91.12 227 HIS A O 1
ATOM 1791 N N . PHE A 1 228 ? 4.893 2.494 -20.744 1.00 94.19 228 PHE A N 1
ATOM 1792 C CA . PHE A 1 228 ? 5.921 3.166 -19.953 1.00 94.19 228 PHE A CA 1
ATOM 1793 C C . PHE A 1 228 ? 5.576 3.182 -18.456 1.00 94.19 228 PHE A C 1
ATOM 1795 O O . PHE A 1 228 ? 4.458 3.582 -18.118 1.00 94.19 228 PHE A O 1
ATOM 1802 N N . PRO A 1 229 ? 6.521 2.831 -17.562 1.00 94.94 229 PRO A N 1
ATOM 1803 C CA . PRO A 1 229 ? 6.288 2.870 -16.122 1.00 94.94 229 PRO A CA 1
ATOM 1804 C C . PRO A 1 229 ? 5.960 4.294 -15.668 1.00 94.94 229 PRO A C 1
ATOM 1806 O O . PRO A 1 229 ? 6.556 5.262 -16.136 1.00 94.94 229 PRO A O 1
ATOM 1809 N N . THR A 1 230 ? 5.017 4.426 -14.736 1.00 94.94 230 THR A N 1
ATOM 1810 C CA . THR A 1 230 ? 4.617 5.724 -14.164 1.00 94.94 230 THR A CA 1
ATOM 1811 C C . THR A 1 230 ? 5.741 6.339 -13.335 1.00 94.94 230 THR A C 1
ATOM 1813 O O . THR A 1 230 ? 5.950 7.548 -13.379 1.00 94.94 230 THR A O 1
ATOM 1816 N N . CYS A 1 231 ? 6.495 5.516 -12.606 1.00 95.31 231 CYS A N 1
ATOM 1817 C CA . CYS A 1 231 ? 7.620 5.965 -11.796 1.00 95.31 231 CYS A CA 1
ATOM 1818 C C . CYS A 1 231 ? 8.880 5.161 -12.119 1.00 95.31 231 CYS A C 1
ATOM 1820 O O . CYS A 1 231 ? 8.879 3.931 -12.066 1.00 95.31 231 CYS A O 1
ATOM 1822 N N . PHE A 1 232 ? 9.960 5.875 -12.410 1.00 96.38 232 PHE A N 1
ATOM 1823 C CA . PHE A 1 232 ? 11.295 5.340 -12.617 1.00 96.38 232 PHE A CA 1
ATOM 1824 C C . PHE A 1 232 ? 12.213 5.817 -11.489 1.00 96.38 232 PHE A C 1
ATOM 1826 O O . PHE A 1 232 ? 12.235 7.009 -11.181 1.00 96.38 232 PHE A O 1
ATOM 1833 N N . ILE A 1 233 ? 12.941 4.898 -10.859 1.00 94.62 233 ILE A N 1
ATOM 1834 C CA . ILE A 1 233 ? 13.798 5.181 -9.704 1.00 94.62 233 ILE A CA 1
ATOM 1835 C C . ILE A 1 233 ? 15.231 4.768 -10.028 1.00 94.62 233 ILE A C 1
ATOM 1837 O O . ILE A 1 233 ? 15.454 3.624 -10.417 1.00 94.62 233 ILE A O 1
ATOM 1841 N N . SER A 1 234 ? 16.190 5.681 -9.864 1.00 91.12 234 SER A N 1
ATOM 1842 C CA . SER A 1 234 ? 17.625 5.386 -9.994 1.00 91.12 234 SER A CA 1
ATOM 1843 C C . SER A 1 234 ? 18.497 6.383 -9.221 1.00 91.12 234 SER A C 1
ATOM 1845 O O . SER A 1 234 ? 18.021 7.407 -8.723 1.00 91.12 234 SER A O 1
ATOM 1847 N N . ASP A 1 235 ? 19.794 6.109 -9.131 1.00 85.38 235 ASP A N 1
ATOM 1848 C CA . ASP A 1 235 ? 20.810 7.006 -8.565 1.00 85.38 235 ASP A CA 1
ATOM 1849 C C . ASP A 1 235 ? 21.104 8.232 -9.460 1.00 85.38 235 ASP A C 1
ATOM 1851 O O . ASP A 1 235 ? 21.478 9.294 -8.962 1.00 85.38 235 ASP A O 1
ATOM 1855 N N . VAL A 1 236 ? 20.870 8.122 -10.772 1.00 84.19 236 VAL A N 1
ATOM 1856 C CA . VAL A 1 236 ? 21.064 9.176 -11.790 1.00 84.19 236 VAL A CA 1
ATOM 1857 C C . VAL A 1 236 ? 19.749 9.770 -12.331 1.00 84.19 236 VAL A C 1
ATOM 1859 O O . VAL A 1 236 ? 19.691 10.272 -13.458 1.00 84.19 236 VAL A O 1
ATOM 1862 N N . ALA A 1 237 ? 18.681 9.767 -11.527 1.00 89.94 237 ALA A N 1
ATOM 1863 C CA . ALA A 1 237 ? 17.313 10.121 -11.933 1.00 89.94 237 ALA A CA 1
ATOM 1864 C C . ALA A 1 237 ? 17.173 11.448 -12.711 1.00 89.94 237 ALA A C 1
ATOM 1866 O O . ALA A 1 237 ? 16.501 11.498 -13.748 1.00 89.94 237 ALA A O 1
ATOM 1867 N N . GLY A 1 238 ? 17.825 12.525 -12.254 1.00 87.81 238 GLY A N 1
ATOM 1868 C CA . GLY A 1 238 ? 17.806 13.824 -12.942 1.00 87.81 238 GLY A CA 1
ATOM 1869 C C . GLY A 1 238 ? 18.491 13.803 -14.316 1.00 87.81 238 GLY A C 1
ATOM 1870 O O . GLY A 1 238 ? 18.010 14.426 -15.267 1.00 87.81 238 GLY A O 1
ATOM 1871 N N . GLN A 1 239 ? 19.576 13.032 -14.466 1.00 85.38 239 GLN A N 1
ATOM 1872 C CA . GLN A 1 239 ? 20.270 12.867 -15.750 1.00 85.38 239 GLN A CA 1
ATOM 1873 C C . GLN A 1 239 ? 19.408 12.070 -16.737 1.00 85.38 239 GLN A C 1
ATOM 1875 O O . GLN A 1 239 ? 19.265 12.473 -17.894 1.00 85.38 239 GLN A O 1
ATOM 1880 N N . VAL A 1 240 ? 18.780 10.987 -16.265 1.00 90.56 240 VAL A N 1
ATOM 1881 C CA . VAL A 1 240 ? 17.863 10.155 -17.062 1.00 90.56 240 VAL A CA 1
ATOM 1882 C C . VAL A 1 240 ? 16.667 10.968 -17.541 1.00 90.56 240 VAL A C 1
ATOM 1884 O O . VAL A 1 240 ? 16.331 10.897 -18.725 1.00 90.56 240 VAL A O 1
ATOM 1887 N N . ALA A 1 241 ? 16.072 11.784 -16.664 1.00 91.50 241 ALA A N 1
ATOM 1888 C CA . ALA A 1 241 ? 14.932 12.626 -17.010 1.00 91.50 241 ALA A CA 1
ATOM 1889 C C . ALA A 1 241 ? 15.250 13.553 -18.187 1.00 91.50 241 ALA A C 1
ATOM 1891 O O . ALA A 1 241 ? 14.605 13.483 -19.236 1.00 91.50 241 ALA A O 1
ATOM 1892 N N . ARG A 1 242 ? 16.323 14.340 -18.055 1.00 86.88 242 ARG A N 1
ATOM 1893 C CA . ARG A 1 242 ? 16.765 15.285 -19.085 1.00 86.88 242 ARG A CA 1
ATOM 1894 C C . ARG A 1 242 ? 17.161 14.583 -20.382 1.00 86.88 242 ARG A C 1
ATOM 1896 O O . ARG A 1 242 ? 16.769 15.034 -21.457 1.00 86.88 242 ARG A O 1
ATOM 1903 N N . HIS A 1 243 ? 17.925 13.491 -20.311 1.00 85.94 243 HIS A N 1
ATOM 1904 C CA . HIS A 1 243 ? 18.352 12.763 -21.509 1.00 85.94 243 HIS A CA 1
ATOM 1905 C C . HIS A 1 243 ? 17.155 12.164 -22.263 1.00 85.94 243 HIS A C 1
ATOM 1907 O O . HIS A 1 243 ? 17.049 12.315 -23.484 1.00 85.94 243 HIS A O 1
ATOM 1913 N N . THR A 1 244 ? 16.223 11.541 -21.537 1.00 91.50 244 THR A N 1
ATOM 1914 C CA . THR A 1 244 ? 15.008 10.943 -22.106 1.00 91.50 244 THR A CA 1
ATOM 1915 C C . THR A 1 244 ? 14.106 12.007 -22.717 1.00 91.50 244 THR A C 1
ATOM 1917 O O . THR A 1 244 ? 13.670 11.861 -23.861 1.00 91.50 244 THR A O 1
ATOM 1920 N N . ASN A 1 245 ? 13.876 13.116 -22.012 1.00 89.50 245 ASN A N 1
ATOM 1921 C CA . ASN A 1 245 ? 13.091 14.232 -22.530 1.00 89.50 245 ASN A CA 1
ATOM 1922 C C . ASN A 1 245 ? 13.737 14.851 -23.773 1.00 89.50 245 ASN A C 1
ATOM 1924 O O . ASN A 1 245 ? 13.050 15.054 -24.771 1.00 89.50 245 ASN A O 1
ATOM 1928 N N . ASN A 1 246 ? 15.056 15.046 -23.806 1.00 86.69 246 ASN A N 1
ATOM 1929 C CA . ASN A 1 246 ? 15.736 15.534 -25.011 1.00 86.69 246 ASN A CA 1
ATOM 1930 C C . ASN A 1 246 ? 15.529 14.600 -26.215 1.00 86.69 246 ASN A C 1
ATOM 1932 O O . ASN A 1 246 ? 15.232 15.070 -27.313 1.00 86.69 246 ASN A O 1
ATOM 1936 N N . ARG A 1 247 ? 15.609 13.278 -26.011 1.00 86.88 247 ARG A N 1
ATOM 1937 C CA . ARG A 1 247 ? 15.363 12.281 -27.070 1.00 86.88 247 ARG A CA 1
ATOM 1938 C C . ARG A 1 247 ? 13.909 12.218 -27.535 1.00 86.88 247 ARG A C 1
ATOM 1940 O O . ARG A 1 247 ? 13.658 11.817 -28.667 1.00 86.88 247 ARG A O 1
ATOM 1947 N N . THR A 1 248 ? 12.966 12.619 -26.690 1.00 88.12 248 THR A N 1
ATOM 1948 C CA . THR A 1 248 ? 11.516 12.524 -26.935 1.00 88.12 248 THR A CA 1
ATOM 1949 C C . THR A 1 248 ? 10.857 13.888 -27.142 1.00 88.12 248 THR A C 1
ATOM 1951 O O . THR A 1 248 ? 9.644 14.013 -27.011 1.00 88.12 248 THR A O 1
ATOM 1954 N N . LYS A 1 249 ? 11.636 14.927 -27.480 1.00 89.12 249 LYS A N 1
ATOM 1955 C CA . LYS A 1 249 ? 11.141 16.301 -27.702 1.00 89.12 249 LYS A CA 1
ATOM 1956 C C . LYS A 1 249 ? 10.367 16.873 -26.500 1.00 89.12 249 LYS A C 1
ATOM 1958 O O . LYS A 1 249 ? 9.407 17.612 -26.674 1.00 89.12 249 LYS A O 1
ATOM 1963 N N . GLN A 1 250 ? 10.830 16.558 -25.293 1.00 87.94 250 GLN A N 1
ATOM 1964 C CA . GLN A 1 250 ? 10.289 16.972 -23.994 1.00 87.94 250 GLN A CA 1
ATOM 1965 C C . GLN A 1 250 ? 8.915 16.379 -23.653 1.00 87.94 250 GLN A C 1
ATOM 1967 O O . GLN A 1 250 ? 8.183 16.966 -22.864 1.00 87.94 250 GLN A O 1
ATOM 1972 N N . LEU A 1 251 ? 8.549 15.228 -24.221 1.00 88.69 251 LEU A N 1
ATOM 1973 C CA . LEU A 1 251 ? 7.212 14.653 -24.035 1.00 88.69 251 LEU A CA 1
ATOM 1974 C C . LEU A 1 251 ? 7.150 13.491 -23.036 1.00 88.69 251 LEU A C 1
ATOM 1976 O O . LEU A 1 251 ? 6.058 13.148 -22.606 1.00 88.69 251 LEU A O 1
ATOM 1980 N N . PHE A 1 252 ? 8.278 12.879 -22.662 1.00 93.38 252 PHE A N 1
ATOM 1981 C CA . PHE A 1 252 ? 8.262 11.634 -21.887 1.00 93.38 252 PHE A CA 1
ATOM 1982 C C . PHE A 1 252 ? 8.025 11.846 -20.387 1.00 93.38 252 PHE A C 1
ATOM 1984 O O . PHE A 1 252 ? 7.012 11.411 -19.855 1.00 93.38 252 PHE A O 1
ATOM 1991 N N . PHE A 1 253 ? 8.953 12.500 -19.685 1.00 95.38 253 PHE A N 1
ATOM 1992 C CA . PHE A 1 253 ? 8.849 12.777 -18.252 1.00 95.38 253 PHE A CA 1
ATOM 1993 C C . PHE A 1 253 ? 8.063 14.064 -18.024 1.00 95.38 253 PHE A C 1
ATOM 1995 O O . PHE A 1 253 ? 8.639 15.147 -17.879 1.00 95.38 253 PHE A O 1
ATOM 2002 N N . GLN A 1 254 ? 6.740 13.934 -18.022 1.00 91.12 254 GLN A N 1
ATOM 2003 C CA . GLN A 1 254 ? 5.794 15.008 -17.740 1.00 91.12 254 GLN A CA 1
ATOM 2004 C C . GLN A 1 254 ? 4.822 14.588 -16.628 1.00 91.12 254 GLN A C 1
ATOM 2006 O O . GLN A 1 254 ? 4.454 13.419 -16.580 1.00 91.12 254 GLN A O 1
ATOM 2011 N N . PRO A 1 255 ? 4.387 15.506 -15.744 1.00 90.81 255 PRO A N 1
ATOM 2012 C CA . PRO A 1 255 ? 4.682 16.936 -15.734 1.00 90.81 255 PRO A CA 1
ATOM 2013 C C . PRO A 1 255 ? 6.058 17.270 -15.130 1.00 90.81 255 PRO A C 1
ATOM 2015 O O . PRO A 1 255 ? 6.726 16.451 -14.501 1.00 90.81 255 PRO A O 1
ATOM 2018 N N . HIS A 1 256 ? 6.478 18.523 -15.312 1.00 92.75 256 HIS A N 1
ATOM 2019 C CA . HIS A 1 256 ? 7.610 19.138 -14.608 1.00 92.75 256 HIS A CA 1
ATOM 2020 C C . HIS A 1 256 ? 8.962 18.433 -14.781 1.00 92.75 256 HIS A C 1
ATOM 2022 O O . HIS A 1 256 ? 9.767 18.459 -13.848 1.00 92.75 256 HIS A O 1
ATOM 2028 N N . ASP A 1 257 ? 9.262 17.863 -15.950 1.00 90.56 257 ASP A N 1
ATOM 2029 C CA . ASP A 1 257 ? 10.504 17.098 -16.185 1.00 90.56 257 ASP A CA 1
ATOM 2030 C C . ASP A 1 257 ? 10.607 15.850 -15.275 1.00 90.56 257 ASP A C 1
ATOM 2032 O O . ASP A 1 257 ? 11.691 15.421 -14.880 1.00 90.56 257 ASP A O 1
ATOM 2036 N N . GLY A 1 258 ? 9.461 15.290 -14.874 1.00 92.50 258 GLY A N 1
ATOM 2037 C CA . GLY A 1 258 ? 9.349 14.087 -14.048 1.00 92.50 258 GLY A CA 1
ATOM 2038 C C . GLY A 1 258 ? 9.623 14.290 -12.559 1.00 92.50 258 GLY A C 1
ATOM 2039 O O . GLY A 1 258 ? 9.964 13.329 -11.871 1.00 92.50 258 GLY A O 1
ATOM 2040 N N . ARG A 1 259 ? 9.518 15.526 -12.059 1.00 94.44 259 ARG A N 1
ATOM 2041 C CA . ARG A 1 259 ? 9.546 15.851 -10.619 1.00 94.44 259 ARG A CA 1
ATOM 2042 C C . ARG A 1 259 ? 8.159 15.683 -10.002 1.00 94.44 259 ARG A C 1
ATOM 2044 O O . ARG A 1 259 ? 7.158 15.820 -10.697 1.00 94.44 259 ARG A O 1
ATOM 2051 N N . LEU A 1 260 ? 8.097 15.471 -8.685 1.00 93.75 260 LEU A N 1
ATOM 2052 C CA . LEU A 1 260 ? 6.822 15.309 -7.971 1.00 93.75 260 LEU A CA 1
ATOM 2053 C C . LEU A 1 260 ? 5.979 16.592 -7.940 1.00 93.75 260 LEU A C 1
ATOM 2055 O O . LEU A 1 260 ? 4.764 16.528 -7.800 1.00 93.75 260 LEU A O 1
ATOM 2059 N N . CYS A 1 261 ? 6.600 17.764 -8.073 1.00 92.69 261 CYS A N 1
ATOM 2060 C CA . CYS A 1 261 ? 5.895 19.039 -8.163 1.00 92.69 261 CYS A CA 1
ATOM 2061 C C . CYS A 1 261 ? 6.706 20.083 -8.946 1.00 92.69 261 CYS A C 1
ATOM 2063 O O . CYS A 1 261 ? 7.882 19.885 -9.269 1.00 92.69 261 CYS A O 1
ATOM 2065 N N . ALA A 1 262 ? 6.068 21.211 -9.263 1.00 92.38 262 ALA A N 1
ATOM 2066 C CA . ALA A 1 262 ? 6.701 22.307 -9.986 1.00 92.38 262 ALA A CA 1
ATOM 2067 C C . ALA A 1 262 ? 7.880 22.920 -9.194 1.00 92.38 262 ALA A C 1
ATOM 2069 O O . ALA A 1 262 ? 7.756 23.122 -7.981 1.00 92.38 262 ALA A O 1
ATOM 2070 N N . PRO A 1 263 ? 8.993 23.301 -9.854 1.00 91.19 263 PRO A N 1
ATOM 2071 C CA . PRO A 1 263 ? 10.147 23.936 -9.214 1.00 91.19 263 PRO A CA 1
ATOM 2072 C C . PRO A 1 263 ? 9.908 25.423 -8.892 1.00 91.19 263 PRO A C 1
ATOM 2074 O O . PRO A 1 263 ? 10.611 26.304 -9.383 1.00 91.19 263 PRO A O 1
ATOM 2077 N N . THR A 1 264 ? 8.898 25.720 -8.071 1.00 91.94 264 THR A N 1
ATOM 2078 C CA . THR A 1 264 ? 8.613 27.076 -7.574 1.00 91.94 264 THR A CA 1
ATOM 2079 C C . THR A 1 264 ? 9.516 27.427 -6.393 1.00 91.94 264 THR A C 1
ATOM 2081 O O . THR A 1 264 ? 9.974 26.551 -5.658 1.00 91.94 264 THR A O 1
ATOM 2084 N N . SER A 1 265 ? 9.765 28.720 -6.163 1.00 89.31 265 SER A N 1
ATOM 2085 C CA . SER A 1 265 ? 10.598 29.164 -5.037 1.00 89.31 265 SER A CA 1
ATOM 2086 C C . SER A 1 265 ? 10.078 28.688 -3.676 1.00 89.31 265 SER A C 1
ATOM 2088 O O . SER A 1 265 ? 10.888 28.424 -2.789 1.00 89.31 265 SER A O 1
ATOM 2090 N N . ASP A 1 266 ? 8.762 28.543 -3.514 1.00 91.88 266 ASP A N 1
ATOM 2091 C CA . ASP A 1 266 ? 8.152 28.067 -2.269 1.00 91.88 266 ASP A CA 1
ATOM 2092 C C . ASP A 1 266 ? 8.331 26.558 -2.092 1.00 91.88 266 ASP A C 1
ATOM 2094 O O . ASP A 1 266 ? 8.788 26.122 -1.033 1.00 91.88 266 ASP A O 1
ATOM 2098 N N . ASN A 1 267 ? 8.112 25.767 -3.149 1.00 91.19 267 ASN A N 1
ATOM 2099 C CA . ASN A 1 267 ? 8.349 24.322 -3.118 1.00 91.19 267 ASN A CA 1
ATOM 2100 C C . ASN A 1 267 ? 9.818 24.006 -2.816 1.00 91.19 267 ASN A C 1
ATOM 2102 O O . ASN A 1 267 ? 10.106 23.132 -2.003 1.00 91.19 267 ASN A O 1
ATOM 2106 N N . LEU A 1 268 ? 10.759 24.751 -3.404 1.00 89.88 268 LEU A N 1
ATOM 2107 C CA . LEU A 1 268 ? 12.191 24.571 -3.148 1.00 89.88 268 LEU A CA 1
ATOM 2108 C C . LEU A 1 268 ? 12.572 24.891 -1.695 1.00 89.88 268 LEU A C 1
ATOM 2110 O O . LEU A 1 268 ? 13.399 24.187 -1.113 1.00 89.88 268 LEU A O 1
ATOM 2114 N N . LYS A 1 269 ? 11.967 25.922 -1.088 1.00 88.81 269 LYS A N 1
ATOM 2115 C CA . LYS A 1 269 ? 12.183 26.263 0.330 1.00 88.81 269 LYS A CA 1
ATOM 2116 C C . LYS A 1 269 ? 11.619 25.187 1.256 1.00 88.81 269 LYS A C 1
ATOM 2118 O O . LYS A 1 269 ? 12.322 24.761 2.168 1.00 88.81 269 LYS A O 1
ATOM 2123 N N . LEU A 1 270 ? 10.388 24.734 1.013 1.00 88.69 270 LEU A N 1
ATOM 2124 C CA . LEU A 1 270 ? 9.741 23.686 1.812 1.00 88.69 270 LEU A CA 1
ATOM 2125 C C . LEU A 1 270 ? 10.471 22.343 1.678 1.00 88.69 270 LEU A C 1
ATOM 2127 O O . LEU A 1 270 ? 10.702 21.662 2.676 1.00 88.69 270 LEU A O 1
ATOM 2131 N N . ALA A 1 271 ? 10.916 21.987 0.468 1.00 86.06 271 ALA A N 1
ATOM 2132 C CA . ALA A 1 271 ? 11.721 20.791 0.234 1.00 86.06 271 ALA A CA 1
ATOM 2133 C C . ALA A 1 271 ? 13.083 20.878 0.938 1.00 86.06 271 ALA A C 1
ATOM 2135 O O . ALA A 1 271 ? 13.533 19.902 1.533 1.00 86.06 271 ALA A O 1
ATOM 2136 N N . ALA A 1 272 ? 13.728 22.052 0.937 1.00 82.69 272 ALA A N 1
ATOM 2137 C CA . ALA A 1 272 ? 14.982 22.261 1.663 1.00 82.69 272 ALA A CA 1
ATOM 2138 C C . ALA A 1 272 ? 14.827 22.109 3.186 1.00 82.69 272 ALA A C 1
ATOM 2140 O O . ALA A 1 272 ? 15.769 21.657 3.833 1.00 82.69 272 ALA A O 1
ATOM 2141 N N . LYS A 1 273 ? 13.652 22.438 3.736 1.00 84.50 273 LYS A N 1
ATOM 2142 C CA . LYS A 1 273 ? 13.303 22.245 5.152 1.00 84.50 273 LYS A CA 1
ATOM 2143 C C . LYS A 1 273 ? 12.770 20.845 5.489 1.00 84.50 273 LYS A C 1
ATOM 2145 O O . LYS A 1 273 ? 12.496 20.585 6.651 1.00 84.50 273 LYS A O 1
ATOM 2150 N N . LYS A 1 274 ? 12.628 19.946 4.503 1.00 83.44 274 LYS A N 1
ATOM 2151 C CA . LYS A 1 274 ? 11.973 18.625 4.641 1.00 83.44 274 LYS A CA 1
ATOM 2152 C C . LYS A 1 274 ? 10.497 18.695 5.089 1.00 83.44 274 LYS A C 1
ATOM 2154 O O . LYS A 1 274 ? 9.972 17.735 5.639 1.00 83.44 274 LYS A O 1
ATOM 2159 N N . GLU A 1 275 ? 9.817 19.809 4.817 1.00 88.94 275 GLU A N 1
ATOM 2160 C CA . GLU A 1 275 ? 8.412 20.051 5.198 1.00 88.94 275 GLU A CA 1
ATOM 2161 C C . GLU A 1 275 ? 7.431 19.827 4.031 1.00 88.94 275 GLU A C 1
ATOM 2163 O O . GLU A 1 275 ? 6.222 19.742 4.237 1.00 88.94 275 GLU A O 1
ATOM 2168 N N . LEU A 1 276 ? 7.932 19.731 2.793 1.00 90.56 276 LEU A N 1
ATOM 2169 C CA . LEU A 1 276 ? 7.097 19.559 1.604 1.00 90.56 276 LEU A CA 1
ATOM 2170 C C . LEU A 1 276 ? 6.519 18.140 1.523 1.00 90.56 276 LEU A C 1
ATOM 2172 O O . LEU A 1 276 ? 7.273 17.170 1.443 1.00 90.56 276 LEU A O 1
ATOM 2176 N N . LYS A 1 277 ? 5.188 18.038 1.457 1.00 91.00 277 LYS A N 1
ATOM 2177 C CA . LYS A 1 277 ? 4.452 16.787 1.227 1.00 91.00 277 LYS A CA 1
ATOM 2178 C C . LYS A 1 277 ? 3.510 16.938 0.033 1.00 91.00 277 LYS A C 1
ATOM 2180 O O . LYS A 1 277 ? 2.781 17.922 -0.056 1.00 91.00 277 LYS A O 1
ATOM 2185 N N . VAL A 1 278 ? 3.530 15.966 -0.871 1.00 90.19 278 VAL A N 1
ATOM 2186 C CA . VAL A 1 278 ? 2.707 15.891 -2.084 1.00 90.19 278 VAL A CA 1
ATOM 2187 C C . VAL A 1 278 ? 1.957 14.564 -2.076 1.00 90.19 278 VAL A C 1
ATOM 2189 O O . VAL A 1 278 ? 2.565 13.508 -1.902 1.00 90.19 278 VAL A O 1
ATOM 2192 N N . ASP A 1 279 ? 0.642 14.621 -2.278 1.00 86.44 279 ASP A N 1
ATOM 2193 C CA . ASP A 1 279 ? -0.191 13.433 -2.463 1.00 86.44 279 ASP A CA 1
ATOM 2194 C C . ASP A 1 279 ? -0.466 13.205 -3.952 1.00 86.44 279 ASP A C 1
ATOM 2196 O O . ASP A 1 279 ? -0.864 14.121 -4.672 1.00 86.44 279 ASP A O 1
ATOM 2200 N N . MET A 1 280 ? -0.255 11.973 -4.405 1.00 85.38 280 MET A N 1
ATOM 2201 C CA . MET A 1 280 ? -0.407 11.561 -5.797 1.00 85.38 280 MET A CA 1
ATOM 2202 C C . MET A 1 280 ? -1.549 10.550 -5.890 1.00 85.38 280 MET A C 1
ATOM 2204 O O . MET A 1 280 ? -1.412 9.411 -5.450 1.00 85.38 280 MET A O 1
ATOM 2208 N N . GLN A 1 281 ? -2.680 10.941 -6.489 1.00 82.50 281 GLN A N 1
ATOM 2209 C CA . GLN A 1 281 ? -3.888 10.099 -6.492 1.00 82.50 281 GLN A CA 1
ATOM 2210 C C . GLN A 1 281 ? -3.676 8.738 -7.170 1.00 82.50 281 GLN A C 1
ATOM 2212 O O . GLN A 1 281 ? -4.239 7.741 -6.724 1.00 82.50 281 GLN A O 1
ATOM 2217 N N . TRP A 1 282 ? -2.822 8.670 -8.197 1.00 86.38 282 TRP A N 1
ATOM 2218 C CA . TRP A 1 282 ? -2.539 7.425 -8.914 1.00 86.38 282 TRP A CA 1
ATOM 2219 C C . TRP A 1 282 ? -1.808 6.377 -8.059 1.00 86.38 282 TRP A C 1
ATOM 2221 O O . TRP A 1 282 ? -1.851 5.197 -8.397 1.00 86.38 282 TRP A O 1
ATOM 2231 N N . VAL A 1 283 ? -1.171 6.763 -6.944 1.00 84.94 283 VAL A N 1
ATOM 2232 C CA . VAL A 1 283 ? -0.459 5.833 -6.045 1.00 84.94 283 VAL A CA 1
ATOM 2233 C C . VAL A 1 283 ? -1.425 4.840 -5.405 1.00 84.94 283 VAL A C 1
ATOM 2235 O O . VAL A 1 283 ? -1.090 3.670 -5.247 1.00 84.94 283 VAL A O 1
ATOM 2238 N N . LYS A 1 284 ? -2.664 5.264 -5.126 1.00 79.81 284 LYS A N 1
ATOM 2239 C CA . LYS A 1 284 ? -3.724 4.390 -4.595 1.00 79.81 284 LYS A CA 1
ATOM 2240 C C . LYS A 1 284 ? -4.046 3.231 -5.546 1.00 79.81 284 LYS A C 1
ATOM 2242 O O . LYS A 1 284 ? -4.422 2.153 -5.097 1.00 79.81 284 LYS A O 1
ATOM 2247 N N . ASN A 1 285 ? -3.827 3.427 -6.848 1.00 78.25 285 ASN A N 1
ATOM 2248 C CA . ASN A 1 285 ? -4.086 2.418 -7.872 1.00 78.25 285 ASN A CA 1
ATOM 2249 C C . ASN A 1 285 ? -3.006 1.326 -7.922 1.00 78.25 285 ASN A C 1
ATOM 2251 O O . ASN A 1 285 ? -3.242 0.293 -8.537 1.00 78.25 285 ASN A O 1
ATOM 2255 N N . LEU A 1 286 ? -1.852 1.497 -7.258 1.00 74.81 286 LEU A N 1
ATOM 2256 C CA . LEU A 1 286 ? -0.820 0.449 -7.177 1.00 74.81 286 LEU A CA 1
ATOM 2257 C C . LEU A 1 286 ? -1.312 -0.810 -6.444 1.00 74.81 286 LEU A C 1
ATOM 2259 O O . LEU A 1 286 ? -0.787 -1.893 -6.683 1.00 74.81 286 LEU A O 1
ATOM 2263 N N . ARG A 1 287 ? -2.338 -0.670 -5.594 1.00 61.75 287 ARG A N 1
ATOM 2264 C CA . ARG A 1 287 ? -3.010 -1.775 -4.894 1.00 61.75 287 ARG A CA 1
ATOM 2265 C C . ARG A 1 287 ? -4.238 -2.319 -5.644 1.00 61.75 287 ARG A C 1
ATOM 2267 O O . ARG A 1 287 ? -4.891 -3.232 -5.147 1.00 61.75 287 ARG A O 1
ATOM 2274 N N . SER A 1 288 ? -4.584 -1.756 -6.808 1.00 54.00 288 SER A N 1
ATOM 2275 C CA . SER A 1 288 ? -5.754 -2.162 -7.598 1.00 54.00 288 SER A CA 1
ATOM 2276 C C . SER A 1 288 ? -5.386 -3.278 -8.594 1.00 54.00 288 SER A C 1
ATOM 2278 O O . SER A 1 288 ? -4.443 -3.101 -9.366 1.00 54.00 288 SER A O 1
ATOM 2280 N N . PRO A 1 289 ? -6.104 -4.420 -8.620 1.00 47.84 289 PRO A N 1
ATOM 2281 C CA . PRO A 1 289 ? -5.629 -5.634 -9.286 1.00 47.84 289 PRO A CA 1
ATOM 2282 C C . PRO A 1 289 ? -5.914 -5.747 -10.794 1.00 47.84 289 PRO A C 1
ATOM 2284 O O . PRO A 1 289 ? -5.622 -6.799 -11.359 1.00 47.84 289 PRO A O 1
ATOM 2287 N N . PHE A 1 290 ? -6.463 -4.732 -11.482 1.00 50.09 290 PHE A N 1
ATOM 2288 C CA . PHE A 1 290 ? -6.762 -4.865 -12.919 1.00 50.09 290 PHE A CA 1
ATOM 2289 C C . PHE A 1 290 ? -6.381 -3.655 -13.782 1.00 50.09 290 PHE A C 1
ATOM 2291 O O . PHE A 1 290 ? -6.700 -2.519 -13.424 1.00 50.09 290 PHE A O 1
ATOM 2298 N N . PRO A 1 291 ? -5.751 -3.891 -14.953 1.00 52.78 291 PRO A N 1
ATOM 2299 C CA . PRO A 1 291 ? -5.523 -2.848 -15.936 1.00 52.78 291 PRO A CA 1
ATOM 2300 C C . PRO A 1 291 ? -6.850 -2.300 -16.478 1.00 52.78 291 PRO A C 1
ATOM 2302 O O . PRO A 1 291 ? -7.773 -3.049 -16.798 1.00 52.78 291 PRO A O 1
ATOM 2305 N N . SER A 1 292 ? -6.937 -0.975 -16.582 1.00 51.47 292 SER A N 1
ATOM 2306 C CA . SER A 1 292 ? -8.066 -0.272 -17.205 1.00 51.47 292 SER A CA 1
ATOM 2307 C C . SER A 1 292 ? -8.222 -0.663 -18.687 1.00 51.47 292 SER A C 1
ATOM 2309 O O . SER A 1 292 ? -7.223 -0.876 -19.373 1.00 51.47 292 SER A O 1
ATOM 2311 N N . GLN A 1 293 ? -9.468 -0.792 -19.177 1.00 45.81 293 GLN A N 1
ATOM 2312 C CA . GLN A 1 293 ? -9.751 -1.176 -20.570 1.00 45.81 293 GLN A CA 1
ATOM 2313 C C . GLN A 1 293 ? -9.067 -0.223 -21.563 1.00 45.81 293 GLN A C 1
ATOM 2315 O O . GLN A 1 293 ? -9.155 0.999 -21.431 1.00 45.81 293 GLN A O 1
ATOM 2320 N N . GLU A 1 294 ? -8.395 -0.807 -22.558 1.00 48.03 294 GLU A N 1
ATOM 2321 C CA . GLU A 1 294 ? -7.692 -0.090 -23.619 1.00 48.03 294 GLU A CA 1
ATOM 2322 C C . GLU A 1 294 ? -8.672 0.742 -24.460 1.00 48.03 294 GLU A C 1
ATOM 2324 O O . GLU A 1 294 ? -9.541 0.197 -25.138 1.00 48.03 294 GLU A O 1
ATOM 2329 N N . ASN A 1 295 ? -8.478 2.060 -24.491 1.00 43.69 295 ASN A N 1
ATOM 2330 C CA . ASN A 1 295 ? -8.742 2.822 -25.707 1.00 43.69 295 ASN A CA 1
ATOM 2331 C C . ASN A 1 295 ? -7.401 2.934 -26.443 1.00 43.69 295 ASN A C 1
ATOM 2333 O O . ASN A 1 295 ? -6.414 3.323 -25.813 1.00 43.69 295 ASN A O 1
ATOM 2337 N N . PRO A 1 296 ? -7.317 2.588 -27.738 1.00 46.75 296 PRO A N 1
ATOM 2338 C CA . PRO A 1 296 ? -6.084 2.733 -28.495 1.00 46.75 296 PRO A CA 1
ATOM 2339 C C . PRO A 1 296 ? -5.773 4.225 -28.685 1.00 46.75 296 PRO A C 1
ATOM 2341 O O . PRO A 1 296 ? -6.233 4.858 -29.633 1.00 46.75 296 PRO A O 1
ATOM 2344 N N . ASP A 1 297 ? -4.999 4.800 -27.765 1.00 51.41 297 ASP A N 1
ATOM 2345 C CA . ASP A 1 297 ? -4.364 6.099 -27.972 1.00 51.41 297 ASP A CA 1
ATOM 2346 C C . ASP A 1 297 ? -3.285 5.942 -29.054 1.00 51.41 297 ASP A C 1
ATOM 2348 O O . ASP A 1 297 ? -2.358 5.142 -28.925 1.00 51.41 297 ASP A O 1
ATOM 2352 N N . ASN A 1 298 ? -3.393 6.719 -30.135 1.00 58.03 298 ASN A N 1
ATOM 2353 C CA . ASN A 1 298 ? -2.480 6.636 -31.282 1.00 58.03 298 ASN A CA 1
ATOM 2354 C C . ASN A 1 298 ? -1.040 7.112 -30.973 1.00 58.03 298 ASN A C 1
ATOM 2356 O O . ASN A 1 298 ? -0.147 6.894 -31.792 1.00 58.03 298 ASN A O 1
ATOM 2360 N N . ASP A 1 299 ? -0.792 7.753 -29.822 1.00 80.19 299 ASP A N 1
ATOM 2361 C CA . ASP A 1 299 ? 0.536 8.224 -29.399 1.00 80.19 299 ASP A CA 1
ATOM 2362 C C . ASP A 1 299 ? 1.003 7.537 -28.103 1.00 80.19 299 ASP A C 1
ATOM 2364 O O . ASP A 1 299 ? 0.500 7.799 -27.008 1.00 80.19 299 ASP A O 1
ATOM 2368 N N . ARG A 1 300 ? 2.040 6.694 -28.218 1.00 85.81 300 ARG A N 1
ATOM 2369 C CA . ARG A 1 300 ? 2.630 5.933 -27.102 1.00 85.81 300 ARG A CA 1
ATOM 2370 C C . ARG A 1 300 ? 3.169 6.828 -25.981 1.00 85.81 300 ARG A C 1
ATOM 2372 O O . ARG A 1 300 ? 3.212 6.390 -24.835 1.00 85.81 300 ARG A O 1
ATOM 2379 N N . LEU A 1 301 ? 3.598 8.055 -26.291 1.00 85.06 301 LEU A N 1
ATOM 2380 C CA . LEU A 1 301 ? 4.114 9.000 -25.291 1.00 85.06 301 LEU A CA 1
ATOM 2381 C C . LEU A 1 301 ? 3.006 9.594 -24.415 1.00 85.06 301 LEU A C 1
ATOM 2383 O O . LEU A 1 301 ? 3.288 9.998 -23.292 1.00 85.06 301 LEU A O 1
ATOM 2387 N N . GLN A 1 302 ? 1.763 9.610 -24.899 1.00 82.88 302 GLN A N 1
ATOM 2388 C CA . GLN A 1 302 ? 0.601 10.117 -24.161 1.00 82.88 302 GLN A CA 1
ATOM 2389 C C . GLN A 1 302 ? -0.283 8.997 -23.603 1.00 82.88 302 GLN A C 1
ATOM 2391 O O . GLN A 1 302 ? -1.164 9.259 -22.784 1.00 82.88 302 GLN A O 1
ATOM 2396 N N . ALA A 1 303 ? -0.023 7.748 -23.999 1.00 85.19 303 ALA A N 1
ATOM 2397 C CA . ALA A 1 303 ? -0.763 6.587 -23.537 1.00 85.19 303 ALA A CA 1
ATOM 2398 C C . ALA A 1 303 ? -0.738 6.465 -22.005 1.00 85.19 303 ALA A C 1
ATOM 2400 O O . ALA A 1 303 ? 0.307 6.548 -21.342 1.00 85.19 303 ALA A O 1
ATOM 2401 N N . ARG A 1 304 ? -1.911 6.222 -21.425 1.00 87.38 304 ARG A N 1
ATOM 2402 C CA . ARG A 1 304 ? -2.052 5.979 -19.986 1.00 87.38 304 ARG A CA 1
ATOM 2403 C C . ARG A 1 304 ? -1.433 4.634 -19.613 1.00 87.38 304 ARG A C 1
ATOM 2405 O O . ARG A 1 304 ? -1.509 3.666 -20.368 1.00 87.38 304 ARG A O 1
ATOM 2412 N N . HIS A 1 305 ? -0.800 4.569 -18.444 1.00 89.31 305 HIS A N 1
ATOM 2413 C CA . HIS A 1 305 ? -0.279 3.301 -17.945 1.00 89.31 305 HIS A CA 1
ATOM 2414 C C . HIS A 1 305 ? -1.450 2.424 -17.448 1.00 89.31 305 HIS A C 1
ATOM 2416 O O . HIS A 1 305 ? -2.274 2.930 -16.681 1.00 89.31 305 HIS A O 1
ATOM 2422 N N . PRO A 1 306 ? -1.532 1.130 -17.826 1.00 83.50 306 PRO A N 1
ATOM 2423 C CA . PRO A 1 306 ? -2.723 0.304 -17.597 1.00 83.50 306 PRO A CA 1
ATOM 2424 C C . PRO A 1 306 ? -3.167 0.208 -16.131 1.00 83.50 306 PRO A C 1
ATOM 2426 O O . PRO A 1 306 ? -4.364 0.230 -15.856 1.00 83.50 306 PRO A O 1
ATOM 2429 N N . ILE A 1 307 ? -2.208 0.153 -15.197 1.00 83.94 307 ILE A N 1
ATOM 2430 C CA . ILE A 1 307 ? -2.463 0.020 -13.750 1.00 83.94 307 ILE A CA 1
ATOM 2431 C C . ILE A 1 307 ? -2.813 1.364 -13.099 1.00 83.94 307 ILE A C 1
ATOM 2433 O O . ILE A 1 307 ? -3.753 1.468 -12.323 1.00 83.94 307 ILE A O 1
ATOM 2437 N N . THR A 1 308 ? -2.050 2.418 -13.388 1.00 87.06 308 THR A N 1
ATOM 2438 C CA . THR A 1 308 ? -2.165 3.690 -12.657 1.00 87.06 308 THR A CA 1
ATOM 2439 C C . THR A 1 308 ? -3.200 4.621 -13.279 1.00 87.06 308 THR A C 1
ATOM 2441 O O . THR A 1 308 ? -3.649 5.554 -12.616 1.00 87.06 308 THR A O 1
ATOM 2444 N N . GLY A 1 309 ? -3.579 4.386 -14.541 1.00 85.69 309 GLY A N 1
ATOM 2445 C CA . GLY A 1 309 ? -4.548 5.190 -15.283 1.00 85.69 309 GLY A CA 1
ATOM 2446 C C . GLY A 1 309 ? -4.043 6.582 -15.675 1.00 85.69 309 GLY A C 1
ATOM 2447 O O . GLY A 1 309 ? -4.816 7.376 -16.211 1.00 85.69 309 GLY A O 1
ATOM 2448 N N . THR A 1 310 ? -2.764 6.892 -15.431 1.00 87.88 310 THR A N 1
ATOM 2449 C CA . THR A 1 310 ? -2.163 8.204 -15.711 1.00 87.88 310 THR A CA 1
ATOM 2450 C C . THR A 1 310 ? -1.186 8.156 -16.888 1.00 87.88 310 THR A C 1
ATOM 2452 O O . THR A 1 310 ? -0.507 7.150 -17.129 1.00 87.88 310 THR A O 1
ATOM 2455 N N . CYS A 1 311 ? -1.103 9.255 -17.636 1.00 88.94 311 CYS A N 1
ATOM 2456 C CA . CYS A 1 311 ? -0.056 9.507 -18.630 1.00 88.94 311 CYS A CA 1
ATOM 2457 C C . CYS A 1 311 ? 1.172 10.203 -18.016 1.00 88.94 311 CYS A C 1
ATOM 2459 O O . CYS A 1 311 ? 2.167 10.403 -18.702 1.00 88.94 311 CYS A O 1
ATOM 2461 N N . GLU A 1 312 ? 1.120 10.558 -16.729 1.00 93.12 312 GLU A N 1
ATOM 2462 C CA . GLU A 1 312 ? 2.225 11.206 -16.030 1.00 93.12 312 GLU A CA 1
ATOM 2463 C C . GLU A 1 312 ? 3.379 10.230 -15.775 1.00 93.12 312 GLU A C 1
ATOM 2465 O O . GLU A 1 312 ? 3.168 9.029 -15.568 1.00 93.12 312 GLU A O 1
ATOM 2470 N N . ARG A 1 313 ? 4.610 10.737 -15.814 1.00 95.31 313 ARG A N 1
ATOM 2471 C CA . ARG A 1 313 ? 5.844 9.955 -15.707 1.00 95.31 313 ARG A CA 1
ATOM 2472 C C . ARG A 1 313 ? 6.852 10.687 -14.835 1.00 95.31 313 ARG A C 1
ATOM 2474 O O . ARG A 1 313 ? 7.218 11.827 -15.124 1.00 95.31 313 ARG A O 1
ATOM 2481 N N . TYR A 1 314 ? 7.353 10.002 -13.814 1.00 96.25 314 TYR A N 1
ATOM 2482 C CA . TYR A 1 314 ? 8.274 10.552 -12.822 1.00 96.25 314 TYR A CA 1
ATOM 2483 C C . TYR A 1 314 ? 9.625 9.842 -12.856 1.00 96.25 314 TYR A C 1
ATOM 2485 O O . TYR A 1 314 ? 9.689 8.629 -13.046 1.00 96.25 314 TYR A O 1
ATOM 2493 N N . SER A 1 315 ? 10.697 10.605 -12.642 1.00 95.50 315 SER A N 1
ATOM 2494 C CA . SER A 1 315 ? 12.061 10.099 -12.466 1.00 95.50 315 SER A CA 1
ATOM 2495 C C . SER A 1 315 ? 12.562 10.558 -11.101 1.00 95.50 315 SER A C 1
ATOM 2497 O O . SER A 1 315 ? 12.768 11.764 -10.901 1.00 95.50 315 SER A O 1
ATOM 2499 N N . LEU A 1 316 ? 12.692 9.621 -10.161 1.00 93.88 316 LEU A N 1
ATOM 2500 C CA . LEU A 1 316 ? 12.927 9.866 -8.736 1.00 93.88 316 LEU A CA 1
ATOM 2501 C C . LEU A 1 316 ? 14.235 9.232 -8.256 1.00 93.88 316 LEU A C 1
ATOM 2503 O O . LEU A 1 316 ? 14.682 8.223 -8.793 1.00 93.88 316 LEU A O 1
ATOM 2507 N N . TYR A 1 317 ? 14.837 9.816 -7.221 1.00 89.25 317 TYR A N 1
ATOM 2508 C CA . TYR A 1 317 ? 16.052 9.263 -6.627 1.00 89.25 317 TYR A CA 1
ATOM 2509 C C . TYR A 1 317 ? 15.748 8.123 -5.663 1.00 89.25 317 TYR A C 1
ATOM 2511 O O . TYR A 1 317 ? 14.837 8.222 -4.833 1.00 89.25 317 TYR A O 1
ATOM 2519 N N . ASP A 1 318 ? 16.590 7.094 -5.713 1.00 79.38 318 ASP A N 1
ATOM 2520 C CA . ASP A 1 318 ? 16.632 6.065 -4.680 1.00 79.38 318 ASP A CA 1
ATOM 2521 C C . ASP A 1 318 ? 16.968 6.667 -3.294 1.00 79.38 318 ASP A C 1
ATOM 2523 O O . ASP A 1 318 ? 17.648 7.692 -3.182 1.00 79.38 318 ASP A O 1
ATOM 2527 N N . ARG A 1 319 ? 16.453 6.047 -2.225 1.00 72.31 319 ARG A N 1
ATOM 2528 C CA . ARG A 1 319 ? 16.557 6.470 -0.817 1.00 72.31 319 ARG A CA 1
ATOM 2529 C C . ARG A 1 319 ? 18.005 6.684 -0.377 1.00 72.31 319 ARG A C 1
ATOM 2531 O O . ARG A 1 319 ? 18.276 7.665 0.316 1.00 72.31 319 ARG A O 1
ATOM 2538 N N . PHE A 1 320 ? 18.926 5.826 -0.810 1.00 64.38 320 PHE A N 1
ATOM 2539 C CA . PHE A 1 320 ? 20.319 5.842 -0.353 1.00 64.38 320 PHE A CA 1
ATOM 2540 C C . PHE A 1 320 ? 21.207 6.843 -1.112 1.00 64.38 320 PHE A C 1
ATOM 2542 O O . PHE A 1 320 ? 22.249 7.258 -0.603 1.00 64.38 320 PHE A O 1
ATOM 2549 N N . HIS A 1 321 ? 20.764 7.333 -2.277 1.00 64.00 321 HIS A N 1
ATOM 2550 C CA . HIS A 1 321 ? 21.570 8.168 -3.180 1.00 64.00 321 HIS A CA 1
ATOM 2551 C C . HIS A 1 321 ? 21.154 9.654 -3.232 1.00 64.00 321 HIS A C 1
ATOM 2553 O O . HIS A 1 321 ? 21.587 10.409 -4.101 1.00 64.00 321 HIS A O 1
ATOM 2559 N N . GLN A 1 322 ? 20.374 10.134 -2.254 1.00 58.75 322 GLN A N 1
ATOM 2560 C CA . GLN A 1 322 ? 19.841 11.512 -2.237 1.00 58.75 322 GLN A CA 1
ATOM 2561 C C . GLN A 1 322 ? 20.855 12.597 -1.807 1.00 58.75 322 GLN A C 1
ATOM 2563 O O . GLN A 1 322 ? 20.561 13.788 -1.910 1.00 58.75 322 GLN A O 1
ATOM 2568 N N . LYS A 1 323 ? 22.047 12.218 -1.319 1.00 49.69 323 LYS A N 1
ATOM 2569 C CA . LYS A 1 323 ? 23.001 13.131 -0.652 1.00 49.69 323 LYS A CA 1
ATOM 2570 C C . LYS A 1 323 ? 23.832 14.016 -1.603 1.00 49.69 323 LYS A C 1
ATOM 2572 O O . LYS A 1 323 ? 24.334 15.047 -1.171 1.00 49.69 323 LYS A O 1
ATOM 2577 N N . ASN A 1 324 ? 23.933 13.677 -2.893 1.00 51.31 324 ASN A N 1
ATOM 2578 C CA . ASN A 1 324 ? 24.876 14.316 -3.834 1.00 51.31 324 ASN A CA 1
ATOM 2579 C C . ASN A 1 324 ? 24.253 15.391 -4.755 1.00 51.31 324 ASN A C 1
ATOM 2581 O O . ASN A 1 324 ? 24.809 15.723 -5.803 1.00 51.31 324 ASN A O 1
ATOM 2585 N N . GLN A 1 325 ? 23.086 15.939 -4.408 1.00 60.72 325 GLN A N 1
ATOM 2586 C CA . GLN A 1 325 ? 22.333 16.836 -5.293 1.00 60.72 325 GLN A CA 1
ATOM 2587 C C . GLN A 1 325 ? 22.776 18.301 -5.161 1.00 60.72 325 GLN A C 1
ATOM 2589 O O . GLN A 1 325 ? 22.480 18.969 -4.170 1.00 60.72 325 GLN A O 1
ATOM 2594 N N . LYS A 1 326 ? 23.438 18.834 -6.193 1.00 59.75 326 LYS A N 1
ATOM 2595 C CA . LYS A 1 326 ? 23.898 20.236 -6.227 1.00 59.75 326 LYS A CA 1
ATOM 2596 C C . LYS A 1 326 ? 22.844 21.236 -6.722 1.00 59.75 326 LYS A C 1
ATOM 2598 O O . LYS A 1 326 ? 22.869 22.401 -6.325 1.00 59.75 326 LYS A O 1
ATOM 2603 N N . ARG A 1 327 ? 21.904 20.807 -7.576 1.00 72.44 327 ARG A N 1
ATOM 2604 C CA . ARG A 1 327 ? 20.829 21.664 -8.110 1.00 72.44 327 ARG A CA 1
ATOM 2605 C C . ARG A 1 327 ? 19.618 21.683 -7.164 1.00 72.44 327 ARG A C 1
ATOM 2607 O O . ARG A 1 327 ? 19.136 20.611 -6.799 1.00 72.44 327 ARG A O 1
ATOM 2614 N N . PRO A 1 328 ? 19.095 22.862 -6.772 1.00 79.50 328 PRO A N 1
ATOM 2615 C CA . PRO A 1 328 ? 17.980 22.957 -5.825 1.00 79.50 328 PRO A CA 1
ATOM 2616 C C . PRO A 1 328 ? 16.731 22.176 -6.250 1.00 79.50 328 PRO A C 1
ATOM 2618 O O . PRO A 1 328 ? 16.065 21.582 -5.406 1.00 79.50 328 PRO A O 1
ATOM 2621 N N . GLU A 1 329 ? 16.421 22.163 -7.545 1.00 84.56 329 GLU A N 1
ATOM 2622 C CA . GLU A 1 329 ? 15.252 21.502 -8.126 1.00 84.56 329 GLU A CA 1
ATOM 2623 C C . GLU A 1 329 ? 15.298 19.972 -8.082 1.00 84.56 329 GLU A C 1
ATOM 2625 O O . GLU A 1 329 ? 14.243 19.342 -8.146 1.00 84.56 329 GLU A O 1
ATOM 2630 N N . GLU A 1 330 ? 16.478 19.371 -7.916 1.00 86.50 330 GLU A N 1
ATOM 2631 C CA . GLU A 1 330 ? 16.630 17.915 -7.793 1.00 86.50 330 GLU A CA 1
ATOM 2632 C C . GLU A 1 330 ? 16.069 17.396 -6.466 1.00 86.50 330 GLU A C 1
ATOM 2634 O O . GLU A 1 330 ? 15.600 16.259 -6.393 1.00 86.50 330 GLU A O 1
ATOM 2639 N N . LYS A 1 331 ? 15.968 18.265 -5.448 1.00 86.44 331 LYS A N 1
ATOM 2640 C CA . LYS A 1 331 ? 15.312 17.930 -4.176 1.00 86.44 331 LYS A CA 1
ATOM 2641 C C . LYS A 1 331 ? 13.858 17.503 -4.380 1.00 86.44 331 LYS A C 1
ATOM 2643 O O . LYS A 1 331 ? 13.358 16.692 -3.610 1.00 86.44 331 LYS A O 1
ATOM 2648 N N . LEU A 1 332 ? 13.201 17.988 -5.442 1.00 91.56 332 LEU A N 1
ATOM 2649 C CA . LEU A 1 332 ? 11.812 17.660 -5.797 1.00 91.56 332 LEU A CA 1
ATOM 2650 C C . LEU A 1 332 ? 11.635 16.264 -6.421 1.00 91.56 332 LEU A C 1
ATOM 2652 O O . LEU A 1 332 ? 10.509 15.863 -6.722 1.00 91.56 332 LEU A O 1
ATOM 2656 N N . ARG A 1 333 ? 12.731 15.524 -6.621 1.00 91.62 333 ARG A N 1
ATOM 2657 C CA . ARG A 1 333 ? 12.743 14.116 -7.050 1.00 91.62 333 ARG A CA 1
ATOM 2658 C C . ARG A 1 333 ? 12.905 13.138 -5.880 1.00 91.62 333 ARG A C 1
ATOM 2660 O O . ARG A 1 333 ? 13.085 11.945 -6.105 1.00 91.62 333 ARG A O 1
ATOM 2667 N N . SER A 1 334 ? 12.893 13.621 -4.636 1.00 88.75 334 SER A N 1
ATOM 2668 C CA . SER A 1 334 ? 13.006 12.763 -3.453 1.00 88.75 334 SER A CA 1
ATOM 2669 C C . SER A 1 334 ? 11.694 12.032 -3.170 1.00 88.75 334 SER A C 1
ATOM 2671 O O . SER A 1 334 ? 10.648 12.665 -3.028 1.00 88.75 334 SER A O 1
ATOM 2673 N N . LEU A 1 335 ? 11.769 10.711 -2.971 1.00 87.38 335 LEU A N 1
ATOM 2674 C CA . LEU A 1 335 ? 10.642 9.896 -2.496 1.00 87.38 335 LEU A CA 1
ATOM 2675 C C . LEU A 1 335 ? 10.051 10.407 -1.168 1.00 87.38 335 LEU A C 1
ATOM 2677 O O . LEU A 1 335 ? 8.871 10.205 -0.907 1.00 87.38 335 LEU A O 1
ATOM 2681 N N . ASN A 1 336 ? 10.829 11.124 -0.349 1.00 85.88 336 ASN A N 1
ATOM 2682 C CA . ASN A 1 336 ? 10.367 11.662 0.937 1.00 85.88 336 ASN A CA 1
ATOM 2683 C C . ASN A 1 336 ? 9.268 12.720 0.798 1.00 85.88 336 ASN A C 1
ATOM 2685 O O . ASN A 1 336 ? 8.523 12.950 1.746 1.00 85.88 336 ASN A O 1
ATOM 2689 N N . ILE A 1 337 ? 9.161 13.346 -0.376 1.00 89.25 337 ILE A N 1
ATOM 2690 C CA . ILE A 1 337 ? 8.132 14.348 -0.658 1.00 89.25 337 ILE A CA 1
ATOM 2691 C C . ILE A 1 337 ? 6.766 13.692 -0.873 1.00 89.25 337 ILE A C 1
ATOM 2693 O O . ILE A 1 337 ? 5.754 14.350 -0.665 1.00 89.25 337 ILE A O 1
ATOM 2697 N N . CYS A 1 338 ? 6.701 12.409 -1.239 1.00 88.19 338 CYS A N 1
ATOM 2698 C CA . CYS A 1 338 ? 5.443 11.686 -1.416 1.00 88.19 338 CYS A CA 1
ATOM 2699 C C . CYS A 1 338 ? 5.360 10.512 -0.426 1.00 88.19 338 CYS A C 1
ATOM 2701 O O . CYS A 1 338 ? 5.748 9.394 -0.772 1.00 88.19 338 CYS A O 1
ATOM 2703 N N . PRO A 1 339 ? 4.872 10.740 0.813 1.00 86.31 339 PRO A N 1
ATOM 2704 C CA . PRO A 1 339 ? 4.822 9.707 1.846 1.00 86.31 339 PRO A CA 1
ATOM 2705 C C . PRO A 1 339 ? 4.029 8.468 1.429 1.00 86.31 339 PRO A C 1
ATOM 2707 O O . PRO A 1 339 ? 4.435 7.358 1.742 1.00 86.31 339 PRO A O 1
ATOM 2710 N N . THR A 1 340 ? 2.940 8.648 0.679 1.00 84.06 340 THR A N 1
ATOM 2711 C CA . THR A 1 340 ? 2.120 7.542 0.172 1.00 84.06 340 THR A CA 1
ATOM 2712 C C . THR A 1 340 ? 2.919 6.655 -0.779 1.00 84.06 340 THR A C 1
ATOM 2714 O O . THR A 1 340 ? 3.002 5.454 -0.554 1.00 84.06 340 THR A O 1
ATOM 2717 N N . LEU A 1 341 ? 3.600 7.232 -1.777 1.00 85.94 341 LEU A N 1
ATOM 2718 C CA . LEU A 1 341 ? 4.472 6.467 -2.677 1.00 85.94 341 LEU A CA 1
ATOM 2719 C C . LEU A 1 341 ? 5.647 5.833 -1.924 1.00 85.94 341 LEU A C 1
ATOM 2721 O O . LEU A 1 341 ? 6.037 4.708 -2.224 1.00 85.94 341 LEU A O 1
ATOM 2725 N N . ARG A 1 342 ? 6.202 6.534 -0.930 1.00 83.56 342 ARG A N 1
ATOM 2726 C CA . ARG A 1 342 ? 7.281 6.007 -0.088 1.00 83.56 342 ARG A CA 1
ATOM 2727 C C . ARG A 1 342 ? 6.849 4.736 0.645 1.00 83.56 342 ARG A C 1
ATOM 2729 O O . ARG A 1 342 ? 7.655 3.817 0.725 1.00 83.56 342 ARG A O 1
ATOM 2736 N N . THR A 1 343 ? 5.627 4.664 1.161 1.00 81.19 343 THR A N 1
ATOM 2737 C CA . THR A 1 343 ? 5.138 3.466 1.860 1.00 81.19 343 THR A CA 1
ATOM 2738 C C . THR A 1 343 ? 4.945 2.278 0.914 1.00 81.19 343 THR A C 1
ATOM 2740 O O . THR A 1 343 ? 5.232 1.153 1.301 1.00 81.19 343 THR A O 1
ATOM 2743 N N . GLU A 1 344 ? 4.529 2.516 -0.334 1.00 79.06 344 GLU A N 1
ATOM 2744 C CA . GLU A 1 344 ? 4.284 1.441 -1.313 1.00 79.06 344 GLU A CA 1
ATOM 2745 C C . GLU A 1 344 ? 5.553 0.917 -2.005 1.00 79.06 344 GLU A C 1
ATOM 2747 O O . GLU A 1 344 ? 5.544 -0.166 -2.587 1.00 79.06 344 GLU A O 1
ATOM 2752 N N . VAL A 1 345 ? 6.640 1.695 -2.011 1.00 82.31 345 VAL A N 1
ATOM 2753 C CA . VAL A 1 345 ? 7.829 1.398 -2.819 1.00 82.31 345 VAL A CA 1
ATOM 2754 C C . VAL A 1 345 ? 8.991 0.943 -1.952 1.00 82.31 345 VAL A C 1
ATOM 2756 O O . VAL A 1 345 ? 9.598 1.742 -1.228 1.00 82.31 345 VAL A O 1
ATOM 2759 N N . ASN A 1 346 ? 9.386 -0.315 -2.135 1.00 80.69 346 ASN A N 1
ATOM 2760 C CA . ASN A 1 346 ? 10.694 -0.791 -1.716 1.00 80.69 346 ASN A CA 1
ATOM 2761 C C . ASN A 1 346 ? 11.747 -0.437 -2.784 1.00 80.69 346 ASN A C 1
ATOM 2763 O O . ASN A 1 346 ? 11.786 -1.041 -3.855 1.00 80.69 346 ASN A O 1
ATOM 2767 N N . SER A 1 347 ? 12.587 0.564 -2.510 1.00 77.56 347 SER A N 1
ATOM 2768 C CA . SER A 1 347 ? 13.618 1.015 -3.452 1.00 77.56 347 SER A CA 1
ATOM 2769 C C . SER A 1 347 ? 14.963 0.291 -3.293 1.00 77.56 347 SER A C 1
ATOM 2771 O O . SER A 1 347 ? 15.798 0.401 -4.182 1.00 77.56 347 SER A O 1
ATOM 2773 N N . SER A 1 348 ? 15.159 -0.507 -2.232 1.00 79.69 348 SER A N 1
ATOM 2774 C CA . SER A 1 348 ? 16.410 -1.255 -1.998 1.00 79.69 348 SER A CA 1
ATOM 2775 C C . SER A 1 348 ? 16.511 -2.557 -2.802 1.00 79.69 348 SER A C 1
ATOM 2777 O O . SER A 1 348 ? 17.568 -3.184 -2.840 1.00 79.69 348 SER A O 1
ATOM 2779 N N . VAL A 1 349 ? 15.427 -2.971 -3.468 1.00 81.00 349 VAL A N 1
ATOM 2780 C CA . VAL A 1 349 ? 15.332 -4.256 -4.183 1.00 81.00 349 VAL A CA 1
ATOM 2781 C C . VAL A 1 349 ? 16.420 -4.455 -5.238 1.00 81.00 349 VAL A C 1
ATOM 2783 O O . VAL A 1 349 ? 16.895 -5.572 -5.435 1.00 81.00 349 VAL A O 1
ATOM 2786 N N . ALA A 1 350 ? 16.835 -3.380 -5.911 1.00 79.31 350 ALA A N 1
ATOM 2787 C CA . ALA A 1 350 ? 17.878 -3.450 -6.926 1.00 79.31 350 ALA A CA 1
ATOM 2788 C C . ALA A 1 350 ? 19.265 -3.688 -6.295 1.00 79.31 350 ALA A C 1
ATOM 2790 O O . ALA A 1 350 ? 20.016 -4.538 -6.773 1.00 79.31 350 ALA A O 1
ATOM 2791 N N . GLU A 1 351 ? 19.558 -3.037 -5.165 1.00 79.75 351 GLU A N 1
ATOM 2792 C CA . GLU A 1 351 ? 20.803 -3.233 -4.414 1.00 79.75 351 GLU A CA 1
ATOM 2793 C C . GLU A 1 351 ? 20.879 -4.640 -3.792 1.00 79.75 351 GLU A C 1
ATOM 2795 O O . GLU A 1 351 ? 21.924 -5.296 -3.828 1.00 79.75 351 GLU A O 1
ATOM 2800 N N . GLN A 1 352 ? 19.759 -5.139 -3.259 1.00 81.56 352 GLN A N 1
ATOM 2801 C CA . GLN A 1 352 ? 19.656 -6.497 -2.715 1.00 81.56 352 GLN A CA 1
ATOM 2802 C C . GLN A 1 352 ? 19.968 -7.549 -3.783 1.00 81.56 352 GLN A C 1
ATOM 2804 O O . GLN A 1 352 ? 20.791 -8.438 -3.551 1.00 81.56 352 GLN A O 1
ATOM 2809 N N . PHE A 1 353 ? 19.392 -7.403 -4.979 1.00 82.88 353 PHE A N 1
ATOM 2810 C CA . PHE A 1 353 ? 19.700 -8.283 -6.104 1.00 82.88 353 PHE A CA 1
ATOM 2811 C C . PHE A 1 353 ? 21.179 -8.192 -6.505 1.00 82.88 353 PHE A C 1
ATOM 2813 O O . PHE A 1 353 ? 21.846 -9.211 -6.686 1.00 82.88 353 PHE A O 1
ATOM 2820 N N . ASN A 1 354 ? 21.737 -6.980 -6.551 1.00 81.75 354 ASN A N 1
ATOM 2821 C CA . ASN A 1 354 ? 23.156 -6.760 -6.827 1.00 81.75 354 ASN A CA 1
ATOM 2822 C C . ASN A 1 354 ? 24.089 -7.430 -5.810 1.00 81.75 354 ASN A C 1
ATOM 2824 O O . ASN A 1 354 ? 25.177 -7.886 -6.181 1.00 81.75 354 ASN A O 1
ATOM 2828 N N . ARG A 1 355 ? 23.668 -7.534 -4.548 1.00 81.88 355 ARG A N 1
ATOM 2829 C CA . ARG A 1 355 ? 24.384 -8.249 -3.485 1.00 81.88 355 ARG A CA 1
ATOM 2830 C C . ARG A 1 355 ? 24.315 -9.765 -3.656 1.00 81.88 355 ARG A C 1
ATOM 2832 O O . ARG A 1 355 ? 25.343 -10.428 -3.523 1.00 81.88 355 ARG A O 1
ATOM 2839 N N . GLU A 1 356 ? 23.147 -10.304 -3.999 1.00 81.38 356 GLU A N 1
ATOM 2840 C CA . GLU A 1 356 ? 22.963 -11.737 -4.283 1.00 81.38 356 GLU A CA 1
ATOM 2841 C C . GLU A 1 356 ? 23.851 -12.158 -5.462 1.00 81.38 356 GLU A C 1
ATOM 2843 O O . GLU A 1 356 ? 24.646 -13.096 -5.373 1.00 81.38 356 GLU A O 1
ATOM 2848 N N . LEU A 1 357 ? 23.834 -11.354 -6.520 1.00 75.31 357 LEU A N 1
ATOM 2849 C CA . LEU A 1 357 ? 24.714 -11.462 -7.671 1.00 75.31 357 LEU A CA 1
ATOM 2850 C C . LEU A 1 357 ? 26.206 -11.356 -7.284 1.00 75.31 357 LEU A C 1
ATOM 2852 O O . LEU A 1 357 ? 27.029 -12.154 -7.745 1.00 75.31 357 LEU A O 1
ATOM 2856 N N . ALA A 1 358 ? 26.595 -10.426 -6.407 1.00 76.00 358 ALA A N 1
ATOM 2857 C CA . ALA A 1 358 ? 27.994 -10.260 -6.000 1.00 76.00 358 ALA A CA 1
ATOM 2858 C C . ALA A 1 358 ? 28.627 -11.543 -5.423 1.00 76.00 358 ALA A C 1
ATOM 2860 O O . ALA A 1 358 ? 29.827 -11.752 -5.618 1.00 76.00 358 ALA A O 1
ATOM 2861 N N . SER A 1 359 ? 27.837 -12.423 -4.796 1.00 77.81 359 SER A N 1
ATOM 2862 C CA . SER A 1 359 ? 28.311 -13.704 -4.246 1.00 77.81 359 SER A CA 1
ATOM 2863 C C . SER A 1 359 ? 28.866 -14.665 -5.311 1.00 77.81 359 SER A C 1
ATOM 2865 O O . SER A 1 359 ? 29.824 -15.393 -5.055 1.00 77.81 359 SER A O 1
ATOM 2867 N N . VAL A 1 360 ? 28.328 -14.619 -6.535 1.00 75.62 360 VAL A N 1
ATOM 2868 C CA . VAL A 1 360 ? 28.726 -15.483 -7.664 1.00 75.62 360 VAL A CA 1
ATOM 2869 C C . VAL A 1 360 ? 29.627 -14.771 -8.675 1.00 75.62 360 VAL A C 1
ATOM 2871 O O . VAL A 1 360 ? 30.064 -15.368 -9.663 1.00 75.62 360 VAL A O 1
ATOM 2874 N N . ARG A 1 361 ? 29.955 -13.497 -8.421 1.00 74.38 361 ARG A N 1
ATOM 2875 C CA . ARG A 1 361 ? 30.716 -12.635 -9.335 1.00 74.38 361 ARG A CA 1
ATOM 2876 C C . ARG A 1 361 ? 32.045 -13.248 -9.763 1.00 74.38 361 ARG A C 1
ATOM 2878 O O . ARG A 1 361 ? 32.383 -13.179 -10.939 1.00 74.38 361 ARG A O 1
ATOM 2885 N N . TYR A 1 362 ? 32.795 -13.840 -8.831 1.00 73.06 362 TYR A N 1
ATOM 2886 C CA . TYR A 1 362 ? 34.105 -14.417 -9.140 1.00 73.06 362 TYR A CA 1
ATOM 2887 C C . TYR A 1 362 ? 34.009 -15.470 -10.250 1.00 73.06 362 TYR A C 1
ATOM 2889 O O . TYR A 1 362 ? 34.750 -15.388 -11.224 1.00 73.06 362 TYR A O 1
ATOM 2897 N N . SER A 1 363 ? 33.064 -16.406 -10.134 1.00 75.38 363 SER A N 1
ATOM 2898 C CA . SER A 1 363 ? 32.863 -17.485 -11.106 1.00 75.38 363 SER A CA 1
ATOM 2899 C C . SER A 1 363 ? 32.346 -16.968 -12.445 1.00 75.38 363 SER A C 1
ATOM 2901 O O . SER A 1 363 ? 32.794 -17.422 -13.495 1.00 75.38 363 SER A O 1
ATOM 2903 N N . LEU A 1 364 ? 31.435 -15.993 -12.418 1.00 75.38 364 LEU A N 1
ATOM 2904 C CA . LEU A 1 364 ? 30.885 -15.394 -13.632 1.00 75.38 364 LEU A CA 1
ATOM 2905 C C . LEU A 1 364 ? 31.953 -14.641 -14.430 1.00 75.38 364 LEU A C 1
ATOM 2907 O O . LEU A 1 364 ? 32.018 -14.786 -15.647 1.00 75.38 364 LEU A O 1
ATOM 2911 N N . CYS A 1 365 ? 32.838 -13.900 -13.760 1.00 71.94 365 CYS A N 1
ATOM 2912 C CA . CYS A 1 365 ? 33.880 -13.126 -14.434 1.00 71.94 365 CYS A CA 1
ATOM 2913 C C . CYS A 1 365 ? 34.997 -13.967 -15.078 1.00 71.94 365 CYS A C 1
ATOM 2915 O O . CYS A 1 365 ? 35.836 -13.407 -15.779 1.00 71.94 365 CYS A O 1
ATOM 2917 N N . GLN A 1 366 ? 35.025 -15.286 -14.858 1.00 73.88 366 GLN A N 1
ATOM 2918 C CA . GLN A 1 366 ? 35.937 -16.208 -15.551 1.00 73.88 366 GLN A CA 1
ATOM 2919 C C . GLN A 1 366 ? 35.351 -16.748 -16.867 1.00 73.88 366 GLN A C 1
ATOM 2921 O O . GLN A 1 366 ? 36.037 -17.455 -17.604 1.00 73.88 366 GLN A O 1
ATOM 2926 N N . MET A 1 367 ? 34.081 -16.458 -17.162 1.00 77.12 367 MET A N 1
ATOM 2927 C CA . MET A 1 367 ? 33.404 -16.942 -18.363 1.00 77.12 367 MET A CA 1
ATOM 2928 C C . MET A 1 367 ? 33.692 -16.046 -19.571 1.00 77.12 367 MET A C 1
ATOM 2930 O O . MET A 1 367 ? 33.893 -14.837 -19.445 1.00 77.12 367 MET A O 1
ATOM 2934 N N . ASN A 1 368 ? 33.655 -16.631 -20.771 1.00 75.94 368 ASN A N 1
ATOM 2935 C CA . ASN A 1 368 ? 33.618 -15.845 -22.005 1.00 75.94 368 ASN A CA 1
ATOM 2936 C C . ASN A 1 368 ? 32.242 -15.158 -22.174 1.00 75.94 368 ASN A C 1
ATOM 2938 O O . ASN A 1 368 ? 31.263 -15.549 -21.536 1.00 75.94 368 ASN A O 1
ATOM 2942 N N . GLU A 1 369 ? 32.155 -14.128 -23.024 1.00 78.38 369 GLU A N 1
ATOM 2943 C CA . GLU A 1 369 ? 30.940 -13.300 -23.177 1.00 78.38 369 GLU A CA 1
ATOM 2944 C C . GLU A 1 369 ? 29.656 -14.106 -23.459 1.00 78.38 369 GLU A C 1
ATOM 2946 O O . GLU A 1 369 ? 28.667 -13.886 -22.747 1.00 78.38 369 GLU A O 1
ATOM 2951 N N . PRO A 1 370 ? 29.640 -15.070 -24.402 1.00 82.12 370 PRO A N 1
ATOM 2952 C CA . PRO A 1 370 ? 28.456 -15.884 -24.660 1.00 82.12 370 PRO A CA 1
ATOM 2953 C C . PRO A 1 370 ? 27.957 -16.650 -23.427 1.00 82.12 370 PRO A C 1
ATOM 2955 O O . PRO A 1 370 ? 26.766 -16.609 -23.101 1.00 82.12 370 PRO A O 1
ATOM 2958 N N . HIS A 1 371 ? 28.870 -17.308 -22.706 1.00 84.06 371 HIS A N 1
ATOM 2959 C CA . HIS A 1 371 ? 28.533 -18.080 -21.509 1.00 84.06 371 HIS A CA 1
ATOM 2960 C C . HIS A 1 371 ? 28.126 -17.172 -20.349 1.00 84.06 371 HIS A C 1
ATOM 2962 O O . HIS A 1 371 ? 27.160 -17.480 -19.648 1.00 84.06 371 HIS A O 1
ATOM 2968 N N . PHE A 1 372 ? 28.803 -16.036 -20.172 1.00 84.06 372 PHE A N 1
ATOM 2969 C CA . PHE A 1 372 ? 28.466 -15.042 -19.155 1.00 84.06 372 PHE A CA 1
ATOM 2970 C C . PHE A 1 372 ? 27.024 -14.555 -19.327 1.00 84.06 372 PHE A C 1
ATOM 2972 O O . PHE A 1 372 ? 26.225 -14.643 -18.395 1.00 84.06 372 PHE A O 1
ATOM 2979 N N . LYS A 1 373 ? 26.650 -14.121 -20.535 1.00 85.56 373 LYS A N 1
ATOM 2980 C CA . LYS A 1 373 ? 25.297 -13.615 -20.813 1.00 85.56 373 LYS A CA 1
ATOM 2981 C C . LYS A 1 373 ? 24.224 -14.660 -20.598 1.00 85.56 373 LYS A C 1
ATOM 2983 O O . LYS A 1 373 ? 23.209 -14.362 -19.972 1.00 85.56 373 LYS A O 1
ATOM 2988 N N . GLN A 1 374 ? 24.450 -15.876 -21.095 1.00 87.25 374 GLN A N 1
ATOM 2989 C CA . GLN A 1 374 ? 23.491 -16.957 -20.912 1.00 87.25 374 GLN A CA 1
ATOM 2990 C C . GLN A 1 374 ? 23.330 -17.306 -19.433 1.00 87.25 374 GLN A C 1
ATOM 2992 O O . GLN A 1 374 ? 22.210 -17.521 -18.977 1.00 87.25 374 GLN A O 1
ATOM 2997 N N . THR A 1 375 ? 24.429 -17.332 -18.677 1.00 88.19 375 THR A N 1
ATOM 2998 C CA . THR A 1 375 ? 24.400 -17.642 -17.242 1.00 88.19 375 THR A CA 1
ATOM 2999 C C . THR A 1 375 ? 23.664 -16.562 -16.470 1.00 88.19 375 THR A C 1
ATOM 3001 O O . THR A 1 375 ? 22.768 -16.885 -15.701 1.00 88.19 375 THR A O 1
ATOM 3004 N N . VAL A 1 376 ? 23.956 -15.286 -16.722 1.00 87.38 376 VAL A N 1
ATOM 3005 C CA . VAL A 1 376 ? 23.257 -14.169 -16.072 1.00 87.38 376 VAL A CA 1
ATOM 3006 C C . VAL A 1 376 ? 21.767 -14.159 -16.430 1.00 87.38 376 VAL A C 1
ATOM 3008 O O . VAL A 1 376 ? 20.942 -13.970 -15.539 1.00 87.38 376 VAL A O 1
ATOM 3011 N N . ARG A 1 377 ? 21.397 -14.439 -17.691 1.00 90.12 377 ARG A N 1
ATOM 3012 C CA . ARG A 1 377 ? 19.986 -14.564 -18.103 1.00 90.12 377 ARG A CA 1
ATOM 3013 C C . ARG A 1 377 ? 19.267 -15.673 -17.326 1.00 90.12 377 ARG A C 1
ATOM 3015 O O . ARG A 1 377 ? 18.160 -15.448 -16.853 1.00 90.12 377 ARG A O 1
ATOM 3022 N N . VAL A 1 378 ? 19.905 -16.833 -17.157 1.00 90.62 378 VAL A N 1
ATOM 3023 C CA . VAL A 1 378 ? 19.360 -17.956 -16.371 1.00 90.62 378 VAL A CA 1
ATOM 3024 C C . VAL A 1 378 ? 19.280 -17.624 -14.882 1.00 90.62 378 VAL A C 1
ATOM 3026 O O . VAL A 1 378 ? 18.268 -17.917 -14.259 1.00 90.62 378 VAL A O 1
ATOM 3029 N N . LEU A 1 379 ? 20.302 -16.991 -14.303 1.00 89.75 379 LEU A N 1
ATOM 3030 C CA . LEU A 1 379 ? 20.288 -16.592 -12.892 1.00 89.75 379 LEU A CA 1
ATOM 3031 C C . LEU A 1 379 ? 19.143 -15.622 -12.590 1.00 89.75 379 LEU A C 1
ATOM 3033 O O . LEU A 1 379 ? 18.468 -15.778 -11.577 1.00 89.75 379 LEU A O 1
ATOM 3037 N N . ILE A 1 380 ? 18.892 -14.662 -13.482 1.00 91.69 380 ILE A N 1
ATOM 3038 C CA . ILE A 1 380 ? 17.762 -13.738 -13.349 1.00 91.69 380 ILE A CA 1
ATOM 3039 C C . ILE A 1 380 ? 16.427 -14.468 -13.493 1.00 91.69 380 ILE A C 1
ATOM 3041 O O . ILE A 1 380 ? 15.499 -14.173 -12.746 1.00 91.69 380 ILE A O 1
ATOM 3045 N N . ASP A 1 381 ? 16.316 -15.424 -14.415 1.00 91.94 381 ASP A N 1
ATOM 3046 C CA . ASP A 1 381 ? 15.090 -16.212 -14.567 1.00 91.94 381 ASP A CA 1
ATOM 3047 C C . ASP A 1 381 ? 14.779 -17.017 -13.299 1.00 91.94 381 ASP A C 1
ATOM 3049 O O . ASP A 1 381 ? 13.665 -16.955 -12.791 1.00 91.94 381 ASP A O 1
ATOM 3053 N N . LEU A 1 382 ? 15.792 -17.668 -12.718 1.00 91.56 382 LEU A N 1
ATOM 3054 C CA . LEU A 1 382 ? 15.674 -18.397 -11.453 1.00 91.56 382 LEU A CA 1
ATOM 3055 C C . LEU A 1 382 ? 15.341 -17.475 -10.273 1.00 91.56 382 LEU A C 1
ATOM 3057 O O . LEU A 1 382 ? 14.535 -17.840 -9.420 1.00 91.56 382 LEU A O 1
ATOM 3061 N N . HIS A 1 383 ? 15.934 -16.281 -10.221 1.00 91.50 383 HIS A N 1
ATOM 3062 C CA . HIS A 1 383 ? 15.616 -15.252 -9.225 1.00 91.50 383 HIS A CA 1
ATOM 3063 C C . HIS A 1 383 ? 14.155 -14.800 -9.326 1.00 91.50 383 HIS A C 1
ATOM 3065 O O . HIS A 1 383 ? 13.406 -14.834 -8.348 1.00 91.50 383 HIS A O 1
ATOM 3071 N N . ASN A 1 384 ? 13.726 -14.445 -10.536 1.00 94.06 384 ASN A N 1
ATOM 3072 C CA . ASN A 1 384 ? 12.353 -14.050 -10.822 1.00 94.06 384 ASN A CA 1
ATOM 3073 C C . ASN A 1 384 ? 11.373 -15.177 -10.488 1.00 94.06 384 ASN A C 1
ATOM 3075 O O . ASN A 1 384 ? 10.338 -14.936 -9.867 1.00 94.06 384 ASN A O 1
ATOM 3079 N N . GLU A 1 385 ? 11.705 -16.409 -10.870 1.00 92.12 385 GLU A N 1
ATOM 3080 C CA . GLU A 1 385 ? 10.902 -17.592 -10.598 1.00 92.12 385 GLU A CA 1
ATOM 3081 C C . GLU A 1 385 ? 10.817 -17.885 -9.098 1.00 92.12 385 GLU A C 1
ATOM 3083 O O . GLU A 1 385 ? 9.731 -18.199 -8.621 1.00 92.12 385 GLU A O 1
ATOM 3088 N N . LYS A 1 386 ? 11.904 -17.730 -8.334 1.00 92.75 386 LYS A N 1
ATOM 3089 C CA . LYS A 1 386 ? 11.906 -17.864 -6.868 1.00 92.75 386 LYS A CA 1
ATOM 3090 C C . LYS A 1 386 ? 10.914 -16.892 -6.231 1.00 92.75 386 LYS A C 1
ATOM 3092 O O . LYS A 1 386 ? 10.049 -17.333 -5.480 1.00 92.75 386 LYS A O 1
ATOM 3097 N N . ILE A 1 387 ? 10.982 -15.603 -6.571 1.00 91.19 387 ILE A N 1
ATOM 3098 C CA . ILE A 1 387 ? 10.060 -14.582 -6.039 1.00 91.19 387 ILE A CA 1
ATOM 3099 C C . ILE A 1 387 ? 8.615 -14.902 -6.437 1.00 91.19 387 ILE A C 1
ATOM 3101 O O . ILE A 1 387 ? 7.726 -14.964 -5.589 1.00 91.19 387 ILE A O 1
ATOM 3105 N N . ASN A 1 388 ? 8.384 -15.160 -7.723 1.00 92.38 388 ASN A N 1
ATOM 3106 C CA . ASN A 1 388 ? 7.057 -15.450 -8.251 1.00 92.38 388 ASN A CA 1
ATOM 3107 C C . ASN A 1 388 ? 6.465 -16.746 -7.675 1.00 92.38 388 ASN A C 1
ATOM 3109 O O . ASN A 1 388 ? 5.269 -16.791 -7.402 1.00 92.38 388 ASN A O 1
ATOM 3113 N N . ARG A 1 389 ? 7.264 -17.801 -7.477 1.00 90.88 389 ARG A N 1
ATOM 3114 C CA . ARG A 1 389 ? 6.821 -19.065 -6.868 1.00 90.88 389 ARG A CA 1
ATOM 3115 C C . ARG A 1 389 ? 6.533 -18.904 -5.387 1.00 90.88 389 ARG A C 1
ATOM 3117 O O . ARG A 1 389 ? 5.531 -19.452 -4.950 1.00 90.88 389 ARG A O 1
ATOM 3124 N N . SER A 1 390 ? 7.356 -18.166 -4.643 1.00 89.12 390 SER A N 1
ATOM 3125 C CA . SER A 1 390 ? 7.077 -17.862 -3.236 1.00 89.12 390 SER A CA 1
ATOM 3126 C C . SER A 1 390 ? 5.769 -17.092 -3.099 1.00 89.12 390 SER A C 1
ATOM 3128 O O . SER A 1 390 ? 4.887 -17.538 -2.374 1.00 89.12 390 SER A O 1
ATOM 3130 N N . PHE A 1 391 ? 5.587 -16.026 -3.886 1.00 85.19 391 PHE A N 1
ATOM 3131 C CA . PHE A 1 391 ? 4.332 -15.273 -3.912 1.00 85.19 391 PHE A CA 1
ATOM 3132 C C . PHE A 1 391 ? 3.155 -16.149 -4.352 1.00 85.19 391 PHE A C 1
ATOM 3134 O O . PHE A 1 391 ? 2.104 -16.135 -3.729 1.00 85.19 391 PHE A O 1
ATOM 3141 N N . LYS A 1 392 ? 3.321 -16.971 -5.394 1.00 81.56 392 LYS A N 1
ATOM 3142 C CA . LYS A 1 392 ? 2.282 -17.908 -5.831 1.00 81.56 392 LYS A CA 1
ATOM 3143 C C . LYS A 1 392 ? 1.922 -18.905 -4.735 1.00 81.56 392 LYS A C 1
ATOM 3145 O O . LYS A 1 392 ? 0.742 -19.107 -4.512 1.00 81.56 392 LYS A O 1
ATOM 3150 N N . ALA A 1 393 ? 2.900 -19.514 -4.074 1.00 78.19 393 ALA A N 1
ATOM 3151 C CA . ALA A 1 393 ? 2.672 -20.486 -3.012 1.00 78.19 393 ALA A CA 1
ATOM 3152 C C . ALA A 1 393 ? 1.986 -19.839 -1.806 1.00 78.19 393 ALA A C 1
ATOM 3154 O O . ALA A 1 393 ? 1.069 -20.431 -1.251 1.00 78.19 393 ALA A O 1
ATOM 3155 N N . GLU A 1 394 ? 2.378 -18.615 -1.448 1.00 71.69 394 GLU A N 1
ATOM 3156 C CA . GLU A 1 394 ? 1.702 -17.809 -0.433 1.00 71.69 394 GLU A CA 1
ATOM 3157 C C . GLU A 1 394 ? 0.255 -17.528 -0.845 1.00 71.69 394 GLU A C 1
ATOM 3159 O O . GLU A 1 394 ? -0.663 -17.825 -0.090 1.00 71.69 394 GLU A O 1
ATOM 3164 N N . MET A 1 395 ? 0.019 -17.060 -2.073 1.00 66.38 395 MET A N 1
ATOM 3165 C CA . MET A 1 395 ? -1.330 -16.783 -2.567 1.00 66.38 395 MET A CA 1
ATOM 3166 C C . MET A 1 395 ? -2.183 -18.055 -2.714 1.00 66.38 395 MET A C 1
ATOM 3168 O O . MET A 1 395 ? -3.371 -18.015 -2.417 1.00 66.38 395 MET A O 1
ATOM 3172 N N . GLU A 1 396 ? -1.618 -19.187 -3.141 1.00 69.62 396 GLU A N 1
ATOM 3173 C CA . GLU A 1 396 ? -2.292 -20.494 -3.229 1.00 69.62 396 GLU A CA 1
ATOM 3174 C C . GLU A 1 396 ? -2.599 -21.061 -1.838 1.00 69.62 396 GLU A C 1
ATOM 3176 O O . GLU A 1 396 ? -3.670 -21.633 -1.642 1.00 69.62 396 GLU A O 1
ATOM 3181 N N . ALA A 1 397 ? -1.703 -20.868 -0.865 1.00 58.88 397 ALA A N 1
ATOM 3182 C CA . ALA A 1 397 ? -1.931 -21.225 0.533 1.00 58.88 397 ALA A CA 1
ATOM 3183 C C . ALA A 1 397 ? -3.000 -20.335 1.176 1.00 58.88 397 ALA A C 1
ATOM 3185 O O . ALA A 1 397 ? -3.827 -20.839 1.929 1.00 58.88 397 ALA A O 1
ATOM 3186 N N . LEU A 1 398 ? -3.016 -19.040 0.844 1.00 45.22 398 LEU A N 1
ATOM 3187 C CA . LEU A 1 398 ? -4.065 -18.114 1.255 1.00 45.22 398 LEU A CA 1
ATOM 3188 C C . LEU A 1 398 ? -5.398 -18.516 0.617 1.00 45.22 398 LEU A C 1
ATOM 3190 O O . LEU A 1 398 ? -6.363 -18.733 1.323 1.00 45.22 398 LEU A O 1
ATOM 3194 N N . CYS A 1 399 ? -5.500 -18.691 -0.700 1.00 44.47 399 CYS A N 1
ATOM 3195 C CA . CYS A 1 399 ? -6.794 -18.966 -1.343 1.00 44.47 399 CYS A CA 1
ATOM 3196 C C . CYS A 1 399 ? -7.240 -20.443 -1.332 1.00 44.47 399 CYS A C 1
ATOM 3198 O O . CYS A 1 399 ? -8.335 -20.735 -1.809 1.00 44.47 399 CYS A O 1
ATOM 3200 N N . ASN A 1 400 ? -6.414 -21.369 -0.829 1.00 46.16 400 ASN A N 1
ATOM 3201 C CA . ASN A 1 400 ? -6.615 -22.828 -0.856 1.00 46.16 400 ASN A CA 1
ATOM 3202 C C . ASN A 1 400 ? -7.072 -23.376 -2.230 1.00 46.16 400 ASN A C 1
ATOM 3204 O O . ASN A 1 400 ? -7.849 -24.327 -2.337 1.00 46.16 400 ASN A O 1
ATOM 3208 N N . MET A 1 401 ? -6.600 -22.749 -3.307 1.00 52.69 401 MET A N 1
ATOM 3209 C CA . MET A 1 401 ? -6.913 -23.078 -4.696 1.00 52.69 401 MET A CA 1
ATOM 3210 C C . MET A 1 401 ? -5.649 -22.958 -5.540 1.00 52.69 401 MET A C 1
ATOM 3212 O O . MET A 1 401 ? -4.751 -22.179 -5.235 1.00 52.69 401 MET A O 1
ATOM 3216 N N . LYS A 1 402 ? -5.581 -23.713 -6.641 1.00 62.59 402 LYS A N 1
ATOM 3217 C CA . LYS A 1 402 ? -4.496 -23.540 -7.610 1.00 62.59 402 LYS A CA 1
ATOM 3218 C C . LYS A 1 402 ? -4.713 -22.263 -8.411 1.00 62.59 402 LYS A C 1
ATOM 3220 O O . LYS A 1 402 ? -5.768 -22.077 -9.020 1.00 62.59 402 LYS A O 1
ATOM 3225 N N . LEU A 1 403 ? -3.690 -21.421 -8.448 1.00 69.81 403 LEU A N 1
ATOM 3226 C CA . LEU A 1 403 ? -3.684 -20.172 -9.196 1.00 69.81 403 LEU A CA 1
ATOM 3227 C C . LEU A 1 403 ? -2.930 -20.354 -10.513 1.00 69.81 403 LEU A C 1
ATOM 3229 O O . LEU A 1 403 ? -1.980 -21.136 -10.639 1.00 69.81 403 LEU A O 1
ATOM 3233 N N . SER A 1 404 ? -3.351 -19.609 -11.524 1.00 76.25 404 SER A N 1
ATOM 3234 C CA . SER A 1 404 ? -2.729 -19.594 -12.846 1.00 76.25 404 SER A CA 1
ATOM 3235 C C . SER A 1 404 ? -2.393 -18.170 -13.262 1.00 76.25 404 SER A C 1
ATOM 3237 O O . SER A 1 404 ? -2.933 -17.209 -12.723 1.00 76.25 404 SER A O 1
ATOM 3239 N N . ILE A 1 405 ? -1.475 -18.024 -14.208 1.00 75.94 405 ILE A N 1
ATOM 3240 C CA . ILE A 1 405 ? -1.125 -16.715 -14.751 1.00 75.94 405 ILE A CA 1
ATOM 3241 C C . ILE A 1 405 ? -2.262 -16.295 -15.691 1.00 75.94 405 ILE A C 1
ATOM 3243 O O . ILE A 1 405 ? -2.570 -17.008 -16.645 1.00 75.94 405 ILE A O 1
ATOM 3247 N N . GLY A 1 406 ? -2.912 -15.170 -15.398 1.00 67.44 406 GLY A N 1
ATOM 3248 C CA . GLY A 1 406 ? -3.956 -14.593 -16.241 1.00 67.44 406 GLY A CA 1
ATOM 3249 C C . GLY A 1 406 ? -3.393 -13.887 -17.480 1.00 67.44 406 GLY A C 1
ATOM 3250 O O . GLY A 1 406 ? -2.183 -13.737 -17.639 1.00 67.44 406 GLY A O 1
ATOM 3251 N N . LEU A 1 407 ? -4.284 -13.376 -18.337 1.00 70.62 407 LEU A N 1
ATOM 3252 C CA . LEU A 1 407 ? -3.941 -12.738 -19.623 1.00 70.62 407 LEU A CA 1
ATOM 3253 C C . LEU A 1 407 ? -2.947 -11.561 -19.502 1.00 70.62 407 LEU A C 1
ATOM 3255 O O . LEU A 1 407 ? -2.224 -11.251 -20.441 1.00 70.62 407 LEU A O 1
ATOM 3259 N N . HIS A 1 408 ? -2.915 -10.892 -18.348 1.00 78.38 408 HIS A N 1
ATOM 3260 C CA . HIS A 1 408 ? -2.058 -9.729 -18.095 1.00 78.38 408 HIS A CA 1
ATOM 3261 C C . HIS A 1 408 ? -0.762 -10.069 -17.340 1.00 78.38 408 HIS A C 1
ATOM 3263 O O . HIS A 1 408 ? -0.055 -9.159 -16.906 1.00 78.38 408 HIS A O 1
ATOM 3269 N N . GLY A 1 409 ? -0.457 -11.355 -17.144 1.00 77.12 409 GLY A N 1
ATOM 3270 C CA . GLY A 1 409 ? 0.740 -11.817 -16.434 1.00 77.12 409 GLY A CA 1
ATOM 3271 C C . GLY A 1 409 ? 0.613 -11.840 -14.908 1.00 77.12 409 GLY A C 1
ATOM 3272 O O . GLY A 1 409 ? 1.543 -12.267 -14.228 1.00 77.12 409 GLY A O 1
ATOM 3273 N N . MET A 1 410 ? -0.517 -11.377 -14.363 1.00 81.50 410 MET A N 1
ATOM 3274 C CA . MET A 1 410 ? -0.819 -11.428 -12.928 1.00 81.50 410 MET A CA 1
ATOM 3275 C C . MET A 1 410 ? -1.445 -12.770 -12.546 1.00 81.50 410 MET A C 1
ATOM 3277 O O . MET A 1 410 ? -2.122 -13.390 -13.369 1.00 81.50 410 MET A O 1
ATOM 3281 N N . LEU A 1 411 ? -1.254 -13.214 -11.302 1.00 73.19 411 LEU A N 1
ATOM 3282 C CA . LEU A 1 411 ? -1.938 -14.406 -10.798 1.00 73.19 411 LEU A CA 1
ATOM 3283 C C . LEU A 1 411 ? -3.450 -14.182 -10.736 1.00 73.19 411 LEU A C 1
ATOM 3285 O O . LEU A 1 411 ? -3.933 -13.192 -10.195 1.00 73.19 411 LEU A O 1
ATOM 3289 N N . GLY A 1 412 ? -4.189 -15.144 -11.272 1.00 60.69 412 GLY A N 1
ATOM 3290 C CA . GLY A 1 412 ? -5.639 -15.212 -11.225 1.00 60.69 412 GLY A CA 1
ATOM 3291 C C . GLY A 1 412 ? -6.116 -16.656 -11.097 1.00 60.69 412 GLY A C 1
ATOM 3292 O O . GLY A 1 412 ? -5.343 -17.613 -11.194 1.00 60.69 412 GLY A O 1
ATOM 3293 N N . LEU A 1 413 ? -7.413 -16.831 -10.871 1.00 50.78 413 LEU A N 1
ATOM 3294 C CA . LEU A 1 413 ? -8.022 -18.157 -10.826 1.00 50.78 413 LEU A CA 1
ATOM 3295 C C . LEU A 1 413 ? -7.960 -18.811 -12.211 1.00 50.78 413 LEU A C 1
ATOM 3297 O O . LEU A 1 413 ? -8.098 -18.139 -13.234 1.00 50.78 413 LEU A O 1
ATOM 3301 N N . GLN A 1 414 ? -7.732 -20.124 -12.243 1.00 41.56 414 GLN A N 1
ATOM 3302 C CA . GLN A 1 414 ? -7.684 -20.891 -13.484 1.00 41.56 414 GLN A CA 1
ATOM 3303 C C . GLN A 1 414 ? -9.042 -20.821 -14.192 1.00 41.56 414 GLN A C 1
ATOM 3305 O O . GLN A 1 414 ? -10.000 -21.466 -13.772 1.00 41.56 414 GLN A O 1
ATOM 3310 N N . SER A 1 415 ? -9.129 -20.030 -15.267 1.00 31.70 415 SER A N 1
ATOM 3311 C CA . SER A 1 415 ? -10.284 -20.070 -16.162 1.00 31.70 415 SER A CA 1
ATOM 3312 C C . SER A 1 415 ? -10.293 -21.424 -16.864 1.00 31.70 415 SER A C 1
ATOM 3314 O O . SER A 1 415 ? -9.284 -21.848 -17.435 1.00 31.70 415 SER A O 1
ATOM 3316 N N . ALA A 1 416 ? -11.419 -22.125 -16.800 1.00 29.89 416 ALA A N 1
ATOM 3317 C CA . ALA A 1 416 ? -11.621 -23.371 -17.516 1.00 29.89 416 ALA A CA 1
ATOM 3318 C C . ALA A 1 416 ? -11.807 -23.092 -19.015 1.00 29.89 416 ALA A C 1
ATOM 3320 O O . ALA A 1 416 ? -12.908 -23.233 -19.530 1.00 29.89 416 ALA A O 1
ATOM 3321 N N . GLU A 1 417 ? -10.744 -22.731 -19.734 1.00 30.25 417 GLU A N 1
ATOM 3322 C CA . GLU A 1 417 ? -10.781 -22.699 -21.195 1.00 30.25 417 GLU A CA 1
ATOM 3323 C C . GLU A 1 417 ? -9.538 -23.328 -21.813 1.00 30.25 417 GLU A C 1
ATOM 3325 O O . GLU A 1 417 ? -8.414 -22.842 -21.724 1.00 30.25 417 GLU A O 1
ATOM 3330 N N . GLY A 1 418 ? -9.789 -24.458 -22.468 1.00 27.94 418 GLY A N 1
ATOM 3331 C CA . GLY A 1 418 ? -8.804 -25.190 -23.239 1.00 27.94 418 GLY A CA 1
ATOM 3332 C C . GLY A 1 418 ? -9.405 -26.306 -24.083 1.00 27.94 418 GLY A C 1
ATOM 3333 O O . GLY A 1 418 ? -8.739 -27.318 -24.249 1.00 27.94 418 GLY A O 1
ATOM 3334 N N . LYS A 1 419 ? -10.640 -26.161 -24.596 1.00 25.47 419 LYS A N 1
ATOM 3335 C CA . LYS A 1 419 ? -11.149 -26.909 -25.765 1.00 25.47 419 LYS A CA 1
ATOM 3336 C C . LYS A 1 419 ? -12.216 -26.093 -26.496 1.00 25.47 419 LYS A C 1
ATOM 3338 O O . LYS A 1 419 ? -13.398 -26.180 -26.184 1.00 25.47 419 LYS A O 1
ATOM 3343 N N . VAL A 1 420 ? -11.796 -25.357 -27.523 1.00 31.47 420 VAL A N 1
ATOM 3344 C CA . VAL A 1 420 ? -12.693 -24.922 -28.601 1.00 31.47 420 VAL A CA 1
ATOM 3345 C C . VAL A 1 420 ? -13.052 -26.170 -29.408 1.00 31.47 420 VAL A C 1
ATOM 3347 O O . VAL A 1 420 ? -12.338 -26.577 -30.320 1.00 31.47 420 VAL A O 1
ATOM 3350 N N . GLY A 1 421 ? -14.126 -26.837 -29.006 1.00 26.58 421 GLY A N 1
ATOM 3351 C CA . GLY A 1 421 ? -14.813 -27.834 -29.812 1.00 26.58 421 GLY A CA 1
ATOM 3352 C C . GLY A 1 421 ? -16.242 -27.358 -29.989 1.00 26.58 421 GLY A C 1
ATOM 3353 O O . GLY A 1 421 ? -16.939 -27.180 -28.998 1.00 26.58 421 GLY A O 1
ATOM 3354 N N . ASN A 1 422 ? -16.654 -27.119 -31.235 1.00 29.55 422 ASN A N 1
ATOM 3355 C CA . ASN A 1 422 ? -18.029 -26.786 -31.598 1.00 29.55 422 ASN A CA 1
ATOM 3356 C C . ASN A 1 422 ? -19.015 -27.739 -30.906 1.00 29.55 422 ASN A C 1
ATOM 3358 O O . ASN A 1 422 ? -19.150 -28.893 -31.315 1.00 29.55 422 ASN A O 1
ATOM 3362 N N . VAL A 1 423 ? -19.724 -27.250 -29.891 1.00 25.00 423 VAL A N 1
ATOM 3363 C CA . VAL A 1 423 ? -20.916 -27.908 -29.360 1.00 25.00 423 VAL A CA 1
ATOM 3364 C C . VAL A 1 423 ? -22.105 -27.061 -29.781 1.00 25.00 423 VAL A C 1
ATOM 3366 O O . VAL A 1 423 ? -22.258 -25.916 -29.364 1.00 25.00 423 VAL A O 1
ATOM 3369 N N . ASN A 1 424 ? -22.918 -27.641 -30.662 1.00 24.66 424 ASN A N 1
ATOM 3370 C CA . ASN A 1 424 ? -24.244 -27.151 -31.008 1.00 24.66 424 ASN A CA 1
ATOM 3371 C C . ASN A 1 424 ? -25.035 -26.887 -29.723 1.00 24.66 424 ASN A C 1
ATOM 3373 O O . ASN A 1 424 ? -25.313 -27.815 -28.964 1.00 24.66 424 ASN A O 1
ATOM 3377 N N . ILE A 1 425 ? -25.422 -25.633 -29.508 1.00 25.98 425 ILE A N 1
ATOM 3378 C CA . ILE A 1 425 ? -26.381 -25.270 -28.471 1.00 25.98 425 ILE A CA 1
ATOM 3379 C C . ILE A 1 425 ? -27.746 -25.785 -28.936 1.00 25.98 425 ILE A C 1
ATOM 3381 O O . ILE A 1 425 ? -28.344 -25.229 -29.856 1.00 25.98 425 ILE A O 1
ATOM 3385 N N . GLN A 1 426 ? -28.236 -26.859 -28.313 1.00 26.36 426 GLN A N 1
ATOM 3386 C CA . GLN A 1 426 ? -29.675 -27.091 -28.254 1.00 26.36 426 GLN A CA 1
ATOM 3387 C C . GLN A 1 426 ? -30.270 -26.123 -27.221 1.00 26.36 426 GLN A C 1
ATOM 3389 O O . GLN A 1 426 ? -29.764 -26.056 -26.098 1.00 26.36 426 GLN A O 1
ATOM 3394 N N . PRO A 1 427 ? -31.321 -25.366 -27.570 1.00 32.38 427 PRO A N 1
ATOM 3395 C CA . PRO A 1 427 ? -32.035 -24.547 -26.614 1.00 32.38 427 PRO A CA 1
ATOM 3396 C C . PRO A 1 427 ? -33.029 -25.450 -25.888 1.00 32.38 427 PRO A C 1
ATOM 3398 O O . PRO A 1 427 ? -34.004 -25.847 -26.502 1.00 32.38 427 PRO A O 1
ATOM 3401 N N . ASP A 1 428 ? -32.754 -25.809 -24.631 1.00 29.91 428 ASP A N 1
ATOM 3402 C CA . ASP A 1 428 ? -33.791 -26.123 -23.635 1.00 29.91 428 ASP A CA 1
ATOM 3403 C C . ASP A 1 428 ? -33.183 -26.368 -22.240 1.00 29.91 428 ASP A C 1
ATOM 3405 O O . ASP A 1 428 ? -32.705 -27.450 -21.909 1.00 29.91 428 ASP A O 1
ATOM 3409 N N . SER A 1 429 ? -33.194 -25.332 -21.398 1.00 27.31 429 SER A N 1
ATOM 3410 C CA . SER A 1 429 ? -33.651 -25.404 -19.997 1.00 27.31 429 SER A CA 1
ATOM 3411 C C . SER A 1 429 ? -33.547 -24.017 -19.359 1.00 27.31 429 SER A C 1
ATOM 3413 O O . SER A 1 429 ? -32.521 -23.599 -18.829 1.00 27.31 429 SER A O 1
ATOM 3415 N N . ILE A 1 430 ? -34.647 -23.268 -19.414 1.00 33.88 430 ILE A N 1
ATOM 3416 C CA . ILE A 1 430 ? -34.820 -22.078 -18.581 1.00 33.88 430 ILE A CA 1
ATOM 3417 C C . ILE A 1 430 ? -34.991 -22.573 -17.141 1.00 33.88 430 ILE A C 1
ATOM 3419 O O . ILE A 1 430 ? -36.094 -22.920 -16.718 1.00 33.88 430 ILE A O 1
ATOM 3423 N N . VAL A 1 431 ? -33.897 -22.626 -16.382 1.00 33.31 431 VAL A N 1
ATOM 3424 C CA . VAL A 1 431 ? -33.966 -22.684 -14.919 1.00 33.31 431 VAL A CA 1
ATOM 3425 C C . VAL A 1 431 ? -34.320 -21.272 -14.455 1.00 33.31 431 VAL A C 1
ATOM 3427 O O . VAL A 1 431 ? -33.519 -20.349 -14.576 1.00 33.31 431 VAL A O 1
ATOM 3430 N N . LYS A 1 432 ? -35.557 -21.071 -13.985 1.00 41.59 432 LYS A N 1
ATOM 3431 C CA . LYS A 1 432 ? -35.957 -19.820 -13.326 1.00 41.59 432 LYS A CA 1
ATOM 3432 C C . LYS A 1 432 ? -35.100 -19.642 -12.067 1.00 41.59 432 LYS A C 1
ATOM 3434 O O . LYS A 1 432 ? -35.209 -20.452 -11.151 1.00 41.59 432 LYS A O 1
ATOM 3439 N N . SER A 1 433 ? -34.272 -18.597 -12.042 1.00 51.88 433 SER A N 1
ATOM 3440 C CA . SER A 1 433 ? -33.538 -18.165 -10.846 1.00 51.88 433 SER A CA 1
ATOM 3441 C C . SER A 1 433 ? -34.518 -17.851 -9.709 1.00 51.88 433 SER A C 1
ATOM 3443 O O . SER A 1 433 ? -35.567 -17.249 -9.946 1.00 51.88 433 SER A O 1
ATOM 3445 N N . SER A 1 434 ? -34.196 -18.285 -8.489 1.00 69.06 434 SER A N 1
ATOM 3446 C CA . SER A 1 434 ? -34.963 -17.984 -7.269 1.00 69.06 434 SER A CA 1
ATOM 3447 C C . SER A 1 434 ? -34.583 -16.637 -6.649 1.00 69.06 434 SER A C 1
ATOM 3449 O O . SER A 1 434 ? -35.279 -16.148 -5.761 1.00 69.06 434 SER A O 1
ATOM 3451 N N . PHE A 1 435 ? -33.488 -16.026 -7.107 1.00 82.25 435 PHE A N 1
ATOM 3452 C CA . PHE A 1 435 ? -33.056 -14.712 -6.655 1.00 82.25 435 PHE A CA 1
ATOM 3453 C C . PHE A 1 435 ? -34.026 -13.622 -7.133 1.00 82.25 435 PHE A C 1
ATOM 3455 O O . PHE A 1 435 ? -34.134 -13.335 -8.328 1.00 82.25 435 PHE A O 1
ATOM 3462 N N . LEU A 1 436 ? -34.701 -12.973 -6.186 1.00 82.50 436 LEU A N 1
ATOM 3463 C CA . LEU A 1 436 ? -35.595 -11.846 -6.440 1.00 82.50 436 LEU A CA 1
ATOM 3464 C C . LEU A 1 436 ? -34.892 -10.545 -6.056 1.00 82.50 436 LEU A C 1
ATOM 3466 O O . LEU A 1 436 ? -34.893 -10.163 -4.889 1.00 82.50 436 LEU A O 1
ATOM 3470 N N . ALA A 1 437 ? -34.328 -9.842 -7.044 1.00 77.38 437 ALA A N 1
ATOM 3471 C CA . ALA A 1 437 ? -33.640 -8.563 -6.826 1.00 77.38 437 ALA A CA 1
ATOM 3472 C C . ALA A 1 437 ? -34.497 -7.549 -6.039 1.00 77.38 437 ALA A C 1
ATOM 3474 O O . ALA A 1 437 ? -33.972 -6.850 -5.184 1.00 77.38 437 ALA A O 1
ATOM 3475 N N . GLN A 1 438 ? -35.820 -7.578 -6.246 1.00 81.88 438 GLN A N 1
ATOM 3476 C CA . GLN A 1 438 ? -36.806 -6.722 -5.575 1.00 81.88 438 GLN A CA 1
ATOM 3477 C C . GLN A 1 438 ? -36.798 -6.816 -4.041 1.00 81.88 438 GLN A C 1
ATOM 3479 O O . GLN A 1 438 ? -37.172 -5.858 -3.372 1.00 81.88 438 GLN A O 1
ATOM 3484 N N . LEU A 1 439 ? -36.384 -7.952 -3.463 1.00 83.25 439 LEU A N 1
ATOM 3485 C CA . LEU A 1 439 ? -36.274 -8.105 -2.003 1.00 83.25 439 LEU A CA 1
ATOM 3486 C C . LEU A 1 439 ? -35.098 -7.311 -1.412 1.00 83.25 439 LEU A C 1
ATOM 3488 O O . LEU A 1 439 ? -35.091 -7.026 -0.218 1.00 83.25 439 LEU A O 1
ATOM 3492 N N . TYR A 1 440 ? -34.128 -6.949 -2.251 1.00 89.44 440 TYR A N 1
ATOM 3493 C CA . TYR A 1 440 ? -32.890 -6.259 -1.886 1.00 89.44 440 TYR A CA 1
ATOM 3494 C C . TYR A 1 440 ? -32.768 -4.907 -2.599 1.00 89.44 440 TYR A C 1
ATOM 3496 O O . TYR A 1 440 ? -31.666 -4.380 -2.766 1.00 89.44 440 TYR A O 1
ATOM 3504 N N . ASP A 1 441 ? -33.894 -4.363 -3.065 1.00 84.81 441 ASP A N 1
ATOM 3505 C CA . ASP A 1 441 ? -33.931 -3.053 -3.697 1.00 84.81 441 ASP A CA 1
ATOM 3506 C C . ASP A 1 441 ? -33.605 -1.956 -2.679 1.00 84.81 441 ASP A C 1
ATOM 3508 O O . ASP A 1 441 ? -33.970 -2.006 -1.502 1.00 84.81 441 ASP A O 1
ATOM 3512 N N . VAL A 1 442 ? -32.904 -0.937 -3.167 1.00 87.12 442 VAL A N 1
ATOM 3513 C CA . VAL A 1 442 ? -32.401 0.167 -2.355 1.00 87.12 442 VAL A CA 1
ATOM 3514 C C . VAL A 1 442 ? -32.959 1.480 -2.877 1.00 87.12 442 VAL A C 1
ATOM 3516 O O . VAL A 1 442 ? -32.795 1.800 -4.059 1.00 87.12 442 VAL A O 1
ATOM 3519 N N . ASP A 1 443 ? -33.547 2.263 -1.973 1.00 87.62 443 ASP A N 1
ATOM 3520 C CA . ASP A 1 443 ? -34.060 3.600 -2.259 1.00 87.62 443 ASP A CA 1
ATOM 3521 C C . ASP A 1 443 ? -32.934 4.549 -2.699 1.00 87.62 443 ASP A C 1
ATOM 3523 O O . ASP A 1 443 ? -31.858 4.603 -2.095 1.00 87.62 443 ASP A O 1
ATOM 3527 N N . ASP A 1 444 ? -33.193 5.384 -3.707 1.00 87.44 444 ASP A N 1
ATOM 3528 C CA . ASP A 1 444 ? -32.190 6.328 -4.226 1.00 87.44 444 ASP A CA 1
ATOM 3529 C C . ASP A 1 444 ? -31.715 7.335 -3.167 1.00 87.44 444 ASP A C 1
ATOM 3531 O O . ASP A 1 444 ? -30.562 7.767 -3.179 1.00 87.44 444 ASP A O 1
ATOM 3535 N N . LYS A 1 445 ? -32.572 7.654 -2.188 1.00 89.00 445 LYS A N 1
ATOM 3536 C CA . LYS A 1 445 ? -32.206 8.482 -1.033 1.00 89.00 445 LYS A CA 1
ATOM 3537 C C . LYS A 1 445 ? -31.097 7.838 -0.197 1.00 89.00 445 LYS A C 1
ATOM 3539 O O . LYS A 1 445 ? -30.182 8.536 0.241 1.00 89.00 445 LYS A O 1
ATOM 3544 N N . ASP A 1 446 ? -31.168 6.527 0.015 1.00 88.81 446 ASP A N 1
ATOM 3545 C CA . ASP A 1 446 ? -30.179 5.792 0.801 1.00 88.81 446 ASP A CA 1
ATOM 3546 C C . ASP A 1 446 ? -28.881 5.583 0.010 1.00 88.81 446 ASP A C 1
ATOM 3548 O O . ASP A 1 446 ? -27.792 5.680 0.585 1.00 88.81 446 ASP A O 1
ATOM 3552 N N . LYS A 1 447 ? -28.966 5.420 -1.319 1.00 89.31 447 LYS A N 1
ATOM 3553 C CA . LYS A 1 447 ? -27.785 5.427 -2.204 1.00 89.31 447 LYS A CA 1
ATOM 3554 C C . LYS A 1 447 ? -27.050 6.763 -2.157 1.00 89.31 447 LYS A C 1
ATOM 3556 O O . LYS A 1 447 ? -25.835 6.788 -1.971 1.00 89.31 447 LYS A O 1
ATOM 3561 N N . GLU A 1 448 ? -27.766 7.881 -2.273 1.00 89.81 448 GLU A N 1
ATOM 3562 C CA . GLU A 1 448 ? -27.162 9.219 -2.210 1.00 89.81 448 GLU A CA 1
ATOM 3563 C C . GLU A 1 448 ? -26.583 9.521 -0.822 1.00 89.81 448 GLU A C 1
ATOM 3565 O O . GLU A 1 448 ? -25.511 10.119 -0.700 1.00 89.81 448 GLU A O 1
ATOM 3570 N N . LYS A 1 449 ? -27.225 9.031 0.243 1.00 91.19 449 LYS A N 1
ATOM 3571 C CA . LYS A 1 449 ? -26.690 9.101 1.607 1.00 91.19 449 LYS A CA 1
ATOM 3572 C C . LYS A 1 449 ? -25.367 8.338 1.742 1.00 91.19 449 LYS A C 1
ATOM 3574 O O . LYS A 1 449 ? -24.407 8.883 2.291 1.00 91.19 449 LYS A O 1
ATOM 3579 N N . LEU A 1 450 ? -25.296 7.116 1.215 1.00 92.00 450 LEU A N 1
ATOM 3580 C CA . LEU A 1 450 ? -24.074 6.310 1.207 1.00 92.00 450 LEU A CA 1
ATOM 3581 C C . LEU A 1 450 ? -22.975 6.965 0.357 1.00 92.00 450 LEU A C 1
ATOM 3583 O O . LEU A 1 450 ? -21.833 7.088 0.793 1.00 92.00 450 LEU A O 1
ATOM 3587 N N . LYS A 1 451 ? -23.324 7.487 -0.818 1.00 90.88 451 LYS A N 1
ATOM 3588 C CA . LYS A 1 451 ? -22.406 8.238 -1.683 1.00 90.88 451 LYS A CA 1
ATOM 3589 C C . LYS A 1 451 ? -21.845 9.474 -0.983 1.00 90.88 451 LYS A C 1
ATOM 3591 O O . LYS A 1 451 ? -20.637 9.702 -1.032 1.00 90.88 451 LYS A O 1
ATOM 3596 N N . LYS A 1 452 ? -22.681 10.236 -0.266 1.00 88.81 452 LYS A N 1
ATOM 3597 C CA . LYS A 1 452 ? -22.241 11.385 0.541 1.00 88.81 452 LYS A CA 1
ATOM 3598 C C . LYS A 1 452 ? -21.222 10.964 1.601 1.00 88.81 452 LYS A C 1
ATOM 3600 O O . LYS A 1 452 ? -20.221 11.658 1.762 1.00 88.81 452 LYS A O 1
ATOM 3605 N N . LEU A 1 453 ? -21.456 9.841 2.286 1.00 87.44 453 LEU A N 1
ATOM 3606 C CA . LEU A 1 453 ? -20.559 9.287 3.308 1.00 87.44 453 LEU A CA 1
ATOM 3607 C C . LEU A 1 453 ? -19.204 8.844 2.738 1.00 87.44 453 LEU A C 1
ATOM 3609 O O . LEU A 1 453 ? -18.171 9.044 3.377 1.00 87.44 453 LEU A O 1
ATOM 3613 N N . LEU A 1 454 ? -19.196 8.245 1.548 1.00 88.12 454 LEU A N 1
ATOM 3614 C CA . LEU A 1 454 ? -17.984 7.673 0.957 1.00 88.12 454 LEU A CA 1
ATOM 3615 C C . LEU A 1 454 ? -17.172 8.675 0.120 1.00 88.12 454 LEU A C 1
ATOM 3617 O O . LEU A 1 454 ? -15.974 8.463 -0.079 1.00 88.12 454 LEU A O 1
ATOM 3621 N N . CYS A 1 455 ? -17.792 9.770 -0.329 1.00 83.25 455 CYS A N 1
ATOM 3622 C CA . CYS A 1 455 ? -17.168 10.796 -1.167 1.00 83.25 455 CYS A CA 1
ATOM 3623 C C . CYS A 1 455 ? -16.404 11.850 -0.352 1.00 83.25 455 CYS A C 1
ATOM 3625 O O . CYS A 1 455 ? -17.006 12.550 0.460 1.00 83.25 455 CYS A O 1
ATOM 3627 N N . GLY A 1 456 ? -15.114 12.039 -0.636 1.00 74.44 456 GLY A N 1
ATOM 3628 C CA . GLY A 1 456 ? -14.243 13.013 0.034 1.00 74.44 456 GLY A CA 1
ATOM 3629 C C . GLY A 1 456 ? -13.230 12.363 0.982 1.00 74.44 456 GLY A C 1
ATOM 3630 O O . GLY A 1 456 ? -13.320 11.175 1.290 1.00 74.44 456 GLY A O 1
ATOM 3631 N N . SER A 1 457 ? -12.238 13.142 1.423 1.00 72.69 457 SER A N 1
ATOM 3632 C CA . SER A 1 457 ? -11.222 12.689 2.384 1.00 72.69 457 SER A CA 1
ATOM 3633 C C . SER A 1 457 ? -11.741 12.882 3.811 1.00 72.69 457 SER A C 1
ATOM 3635 O O . SER A 1 457 ? -11.891 14.024 4.251 1.00 72.69 457 SER A O 1
ATOM 3637 N N . ARG A 1 458 ? -12.060 11.781 4.498 1.00 76.75 458 ARG A N 1
ATOM 3638 C CA . ARG A 1 458 ? -12.545 11.722 5.891 1.00 76.75 458 ARG A CA 1
ATOM 3639 C C . ARG A 1 458 ? -11.655 10.783 6.701 1.00 76.75 458 ARG A C 1
ATOM 3641 O O . ARG A 1 458 ? -10.985 9.941 6.114 1.00 76.75 458 ARG A O 1
ATOM 3648 N N . ASP A 1 459 ? -11.682 10.902 8.027 1.00 72.50 459 ASP A N 1
ATOM 3649 C CA . ASP A 1 459 ? -11.061 9.904 8.904 1.00 72.50 459 ASP A CA 1
ATOM 3650 C C . ASP A 1 459 ? -11.785 8.559 8.757 1.00 72.50 459 ASP A C 1
ATOM 3652 O O . ASP A 1 459 ? -12.961 8.425 9.101 1.00 72.50 459 ASP A O 1
ATOM 3656 N N . GLU A 1 460 ? -11.086 7.575 8.194 1.00 76.00 460 GLU A N 1
ATOM 3657 C CA . GLU A 1 460 ? -11.671 6.287 7.835 1.00 76.00 460 GLU A CA 1
ATOM 3658 C C . GLU A 1 460 ? -11.837 5.341 9.022 1.00 76.00 460 GLU A C 1
ATOM 3660 O O . GLU A 1 460 ? -12.664 4.433 8.944 1.00 76.00 460 GLU A O 1
ATOM 3665 N N . ASN A 1 461 ? -11.092 5.571 10.108 1.00 72.81 461 ASN A N 1
ATOM 3666 C CA . ASN A 1 461 ? -11.102 4.729 11.305 1.00 72.81 461 ASN A CA 1
ATOM 3667 C C . ASN A 1 461 ? -12.135 5.194 12.337 1.00 72.81 461 ASN A C 1
ATOM 3669 O O . ASN A 1 461 ? -12.411 4.483 13.302 1.00 72.81 461 ASN A O 1
ATOM 3673 N N . GLN A 1 462 ? -12.718 6.381 12.150 1.00 71.12 462 GLN A N 1
ATOM 3674 C CA . GLN A 1 462 ? -13.760 6.869 13.037 1.00 71.12 462 GLN A CA 1
ATOM 3675 C C . GLN A 1 462 ? -15.010 5.983 12.927 1.00 71.12 462 GLN A C 1
ATOM 3677 O O . GLN A 1 462 ? -15.596 5.840 11.849 1.00 71.12 462 GLN A O 1
ATOM 3682 N N . ALA A 1 463 ? -15.458 5.444 14.065 1.00 74.69 463 ALA A N 1
ATOM 3683 C CA . ALA A 1 463 ? -16.721 4.724 14.151 1.00 74.69 463 ALA A CA 1
ATOM 3684 C C . ALA A 1 463 ? -17.893 5.661 13.808 1.00 74.69 463 ALA A C 1
ATOM 3686 O O . ALA A 1 463 ? -18.058 6.734 14.392 1.00 74.69 463 ALA A O 1
ATOM 3687 N N . LEU A 1 464 ? -18.713 5.239 12.851 1.00 79.62 464 LEU A N 1
ATOM 3688 C CA . LEU A 1 464 ? -19.934 5.919 12.433 1.00 79.62 464 LEU A CA 1
ATOM 3689 C C . LEU A 1 464 ? -21.082 5.624 13.390 1.00 79.62 464 LEU A C 1
ATOM 3691 O O . LEU A 1 464 ? -21.889 6.497 13.697 1.00 79.62 464 LEU A O 1
ATOM 3695 N N . THR A 1 465 ? -21.185 4.371 13.822 1.00 81.06 465 THR A N 1
ATOM 3696 C CA . THR A 1 465 ? -22.232 3.898 14.722 1.00 81.06 465 THR A CA 1
ATOM 3697 C C . THR A 1 465 ? -21.850 2.541 15.313 1.00 81.06 465 THR A C 1
ATOM 3699 O O . THR A 1 465 ? -20.824 1.958 14.966 1.00 81.06 465 THR A O 1
ATOM 3702 N N . HIS A 1 466 ? -22.687 2.057 16.223 1.00 77.19 466 HIS A N 1
ATOM 3703 C CA . HIS A 1 466 ? -22.530 0.820 16.969 1.00 77.19 466 HIS A CA 1
ATOM 3704 C C . HIS A 1 466 ? -23.893 0.115 17.011 1.00 77.19 466 HIS A C 1
ATOM 3706 O O . HIS A 1 466 ? -24.887 0.753 17.358 1.00 77.19 466 HIS A O 1
ATOM 3712 N N . SER A 1 467 ? -23.969 -1.175 16.663 1.00 67.06 467 SER A N 1
ATOM 3713 C CA . SER A 1 467 ? -25.207 -1.956 16.878 1.00 67.06 467 SER A CA 1
ATOM 3714 C C . SER A 1 467 ? -25.330 -2.337 18.357 1.00 67.06 467 SER A C 1
ATOM 3716 O O . SER A 1 467 ? -26.373 -2.177 18.988 1.00 67.06 467 SER A O 1
ATOM 3718 N N . THR A 1 468 ? -24.207 -2.732 18.951 1.00 62.78 468 THR A N 1
ATOM 3719 C CA . THR A 1 468 ? -24.012 -2.879 20.395 1.00 62.78 468 THR A CA 1
ATOM 3720 C C . THR A 1 468 ? -22.704 -2.184 20.769 1.00 62.78 468 THR A C 1
ATOM 3722 O O . THR A 1 468 ? -21.906 -1.885 19.883 1.00 62.78 468 THR A O 1
ATOM 3725 N N . ARG A 1 469 ? -22.405 -1.984 22.063 1.00 55.91 469 ARG A N 1
ATOM 3726 C CA . ARG A 1 469 ? -21.086 -1.451 22.474 1.00 55.91 469 ARG A CA 1
ATOM 3727 C C . ARG A 1 469 ? -19.889 -2.271 21.953 1.00 55.91 469 ARG A C 1
ATOM 3729 O O . ARG A 1 469 ? -18.772 -1.784 22.035 1.00 55.91 469 ARG A O 1
ATOM 3736 N N . ARG A 1 470 ? -20.110 -3.502 21.468 1.00 63.03 470 ARG A N 1
ATOM 3737 C CA . ARG A 1 470 ? -19.061 -4.430 21.022 1.00 63.03 470 ARG A CA 1
ATOM 3738 C C . ARG A 1 470 ? -18.738 -4.362 19.534 1.00 63.03 470 ARG A C 1
ATOM 3740 O O . ARG A 1 470 ? -17.641 -4.755 19.166 1.00 63.03 470 ARG A O 1
ATOM 3747 N N . TYR A 1 471 ? -19.671 -3.916 18.693 1.00 78.88 471 TYR A N 1
ATOM 3748 C CA . TYR A 1 471 ? -19.512 -3.996 17.239 1.00 78.88 471 TYR A CA 1
ATOM 3749 C C . TYR A 1 471 ? -19.645 -2.597 16.628 1.00 78.88 471 TYR A C 1
ATOM 3751 O O . TYR A 1 471 ? -20.775 -2.151 16.381 1.00 78.88 471 TYR A O 1
ATOM 3759 N N . PRO A 1 472 ? -18.524 -1.870 16.460 1.00 83.56 472 PRO A N 1
ATOM 3760 C CA . PRO A 1 472 ? -18.493 -0.614 15.724 1.00 83.56 472 PRO A CA 1
ATOM 3761 C C . PRO A 1 472 ? -18.572 -0.860 14.213 1.00 83.56 472 PRO A C 1
ATOM 3763 O O . PRO A 1 472 ? -18.277 -1.946 13.726 1.00 83.56 472 PRO A O 1
ATOM 3766 N N . VAL A 1 473 ? -18.937 0.176 13.461 1.00 86.69 473 VAL A N 1
ATOM 3767 C CA . VAL A 1 473 ? -18.710 0.230 12.011 1.00 86.69 473 VAL A CA 1
ATOM 3768 C C . VAL A 1 473 ? -18.124 1.586 11.641 1.00 86.69 473 VAL A C 1
ATOM 3770 O O . VAL A 1 473 ? -18.666 2.624 12.023 1.00 86.69 473 VAL A O 1
ATOM 3773 N N . SER A 1 474 ? -17.016 1.591 10.911 1.00 87.44 474 SER A N 1
ATOM 3774 C CA . SER A 1 474 ? -16.311 2.786 10.434 1.00 87.44 474 SER A CA 1
ATOM 3775 C C . SER A 1 474 ? -16.521 3.025 8.933 1.00 87.44 474 SER A C 1
ATOM 3777 O O . SER A 1 474 ? -17.131 2.219 8.228 1.00 87.44 474 SER A O 1
ATOM 3779 N N . ILE A 1 475 ? -16.001 4.137 8.400 1.00 86.81 475 ILE A N 1
ATOM 3780 C CA . ILE A 1 475 ? -16.045 4.397 6.948 1.00 86.81 475 ILE A CA 1
ATOM 3781 C C . ILE A 1 475 ? -15.233 3.344 6.183 1.00 86.81 475 ILE A C 1
ATOM 3783 O O . ILE A 1 475 ? -15.661 2.913 5.109 1.00 86.81 475 ILE A O 1
ATOM 3787 N N . LYS A 1 476 ? -14.093 2.904 6.730 1.00 88.56 476 LYS A N 1
ATOM 3788 C CA . LYS A 1 476 ? -13.286 1.819 6.155 1.00 88.56 476 LYS A CA 1
ATOM 3789 C C . LYS A 1 476 ? -14.110 0.536 6.008 1.00 88.56 476 LYS A C 1
ATOM 3791 O O . LYS A 1 476 ? -14.090 -0.087 4.946 1.00 88.56 476 LYS A O 1
ATOM 3796 N N . ASP A 1 477 ? -14.886 0.190 7.031 1.00 92.56 477 ASP A N 1
ATOM 3797 C CA . ASP A 1 477 ? -15.755 -0.991 7.017 1.00 92.56 477 ASP A CA 1
ATOM 3798 C C . ASP A 1 477 ? -16.864 -0.847 5.975 1.00 92.56 477 ASP A C 1
ATOM 3800 O O . ASP A 1 477 ? -17.097 -1.761 5.186 1.00 92.56 477 ASP A O 1
ATOM 3804 N N . MET A 1 478 ? -17.479 0.335 5.870 1.00 92.88 478 MET A N 1
ATOM 3805 C CA . MET A 1 478 ? -18.481 0.612 4.835 1.00 92.88 478 MET A CA 1
ATOM 3806 C C . MET A 1 478 ? -17.923 0.454 3.414 1.00 92.88 478 MET A C 1
ATOM 3808 O O . MET A 1 478 ? -18.601 -0.102 2.544 1.00 92.88 478 MET A O 1
ATOM 3812 N N . ARG A 1 479 ? -16.676 0.884 3.175 1.00 89.88 479 ARG A N 1
ATOM 3813 C CA . ARG A 1 479 ? -15.990 0.707 1.882 1.00 89.88 479 ARG A CA 1
ATOM 3814 C C . ARG A 1 479 ? -15.682 -0.755 1.566 1.00 89.88 479 ARG A C 1
ATOM 3816 O O . ARG A 1 479 ? -15.655 -1.114 0.392 1.00 89.88 479 ARG A O 1
ATOM 3823 N N . SER A 1 480 ? -15.493 -1.590 2.586 1.00 92.44 480 SER A N 1
ATOM 3824 C CA . SER A 1 480 ? -15.320 -3.040 2.424 1.00 92.44 480 SER A CA 1
ATOM 3825 C C . SER A 1 480 ? -16.605 -3.732 1.938 1.00 92.44 480 SER A C 1
ATOM 3827 O O . SER A 1 480 ? -16.555 -4.707 1.188 1.00 92.44 480 SER A O 1
ATOM 3829 N N . VAL A 1 481 ? -17.777 -3.191 2.294 1.00 93.00 481 VAL A N 1
ATOM 3830 C CA . VAL A 1 481 ? -19.080 -3.720 1.862 1.00 93.00 481 VAL A CA 1
ATOM 3831 C C . VAL A 1 481 ? -19.422 -3.228 0.456 1.00 93.00 481 VAL A C 1
ATOM 3833 O O . VAL A 1 481 ? -19.643 -4.040 -0.446 1.00 93.00 481 VAL A O 1
ATOM 3836 N N . CYS A 1 482 ? -19.431 -1.909 0.247 1.00 90.12 482 CYS A N 1
ATOM 3837 C CA . CYS A 1 482 ? -19.786 -1.280 -1.025 1.00 90.12 482 CYS A CA 1
ATOM 3838 C C . CYS A 1 482 ? -18.883 -0.057 -1.280 1.00 90.12 482 CYS A C 1
ATOM 3840 O O . CYS A 1 482 ? -19.169 1.030 -0.771 1.00 90.12 482 CYS A O 1
ATOM 3842 N N . PRO A 1 483 ? -17.775 -0.209 -2.030 1.00 82.38 483 PRO A N 1
ATOM 3843 C CA . PRO A 1 483 ? -16.883 0.905 -2.332 1.00 82.38 483 PRO A CA 1
ATOM 3844 C C . PRO A 1 483 ? -17.533 1.892 -3.315 1.00 82.38 483 PRO A C 1
ATOM 3846 O O . PRO A 1 483 ? -18.509 1.573 -4.000 1.00 82.38 483 PRO A O 1
ATOM 3849 N N . LEU A 1 484 ? -16.990 3.110 -3.397 1.00 80.06 484 LEU A N 1
ATOM 3850 C CA . LEU A 1 484 ? -17.583 4.204 -4.177 1.00 80.06 484 LEU A CA 1
ATOM 3851 C C . LEU A 1 484 ? -17.683 3.869 -5.674 1.00 80.06 484 LEU A C 1
ATOM 3853 O O . LEU A 1 484 ? -18.633 4.265 -6.343 1.00 80.06 484 LEU A O 1
ATOM 3857 N N . GLU A 1 485 ? -16.735 3.098 -6.190 1.00 75.19 485 GLU A N 1
ATOM 3858 C CA . GLU A 1 485 ? -16.685 2.649 -7.579 1.00 75.19 485 GLU A CA 1
ATOM 3859 C C . GLU A 1 485 ? -17.768 1.603 -7.888 1.00 75.19 485 GLU A C 1
ATOM 3861 O O . GLU A 1 485 ? -18.229 1.503 -9.026 1.00 75.19 485 GLU A O 1
ATOM 3866 N N . LEU A 1 486 ? -18.213 0.847 -6.876 1.00 71.38 486 LEU A N 1
ATOM 3867 C CA . LEU A 1 486 ? -19.351 -0.069 -7.000 1.00 71.38 486 LEU A CA 1
ATOM 3868 C C . LEU A 1 486 ? -20.674 0.705 -7.038 1.00 71.38 486 LEU A C 1
ATOM 3870 O O . LEU A 1 486 ? -21.582 0.318 -7.762 1.00 71.38 486 LEU A O 1
ATOM 3874 N N . LEU A 1 487 ? -20.768 1.817 -6.297 1.00 71.69 487 LEU A N 1
ATOM 3875 C CA . LEU A 1 487 ? -21.924 2.725 -6.325 1.00 71.69 487 LEU A CA 1
ATOM 3876 C C . LEU A 1 487 ? -22.039 3.513 -7.629 1.00 71.69 487 LEU A C 1
ATOM 3878 O O . LEU A 1 487 ? -23.134 3.916 -8.008 1.00 71.69 487 LEU A O 1
ATOM 3882 N N . ALA A 1 488 ? -20.910 3.772 -8.284 1.00 64.69 488 ALA A N 1
ATOM 3883 C CA . ALA A 1 488 ? -20.843 4.498 -9.547 1.00 64.69 488 ALA A CA 1
ATOM 3884 C C . ALA A 1 488 ? -20.965 3.582 -10.783 1.00 64.69 488 ALA A C 1
ATOM 3886 O O . ALA A 1 488 ? -20.707 4.048 -11.892 1.00 64.69 488 ALA A O 1
ATOM 3887 N N . ASP A 1 489 ? -21.301 2.295 -10.594 1.00 59.94 489 ASP A N 1
ATOM 3888 C CA . ASP A 1 489 ? -21.352 1.244 -11.628 1.00 59.94 489 ASP A CA 1
ATOM 3889 C C . ASP A 1 489 ? -20.066 1.122 -12.475 1.00 59.94 489 ASP A C 1
ATOM 3891 O O . ASP A 1 489 ? -20.068 0.565 -13.575 1.00 59.94 489 ASP A O 1
ATOM 3895 N N . SER A 1 490 ? -18.934 1.615 -11.963 1.00 49.25 490 SER A N 1
ATOM 3896 C CA . SER A 1 490 ? -17.692 1.787 -12.722 1.00 49.25 490 SER A CA 1
ATOM 3897 C C . SER A 1 490 ? -16.646 0.698 -12.466 1.00 49.25 490 SER A C 1
ATOM 3899 O O . SER A 1 490 ? -15.675 0.607 -13.216 1.00 49.25 490 SER A O 1
ATOM 3901 N N . SER A 1 491 ? -16.836 -0.158 -11.452 1.00 51.62 491 SER A N 1
ATOM 3902 C CA . SER A 1 491 ? -15.878 -1.211 -11.072 1.00 51.62 491 SER A CA 1
ATOM 3903 C C . SER A 1 491 ? -16.505 -2.601 -10.944 1.00 51.62 491 SER A C 1
ATOM 3905 O O . SER A 1 491 ? -17.548 -2.777 -10.315 1.00 51.62 491 SER A O 1
ATOM 3907 N N . LEU A 1 492 ? -15.840 -3.619 -11.506 1.00 52.88 492 LEU A N 1
ATOM 3908 C CA . LEU A 1 492 ? -16.143 -5.053 -11.326 1.00 52.88 492 LEU A CA 1
ATOM 3909 C C . LEU A 1 492 ? -15.435 -5.667 -10.102 1.00 52.88 492 LEU A C 1
ATOM 3911 O O . LEU A 1 492 ? -15.725 -6.808 -9.751 1.00 52.88 492 LEU A O 1
ATOM 3915 N N . ALA A 1 493 ? -14.529 -4.932 -9.449 1.00 55.53 493 ALA A N 1
ATOM 3916 C CA . ALA A 1 493 ? -13.757 -5.417 -8.309 1.00 55.53 493 ALA A CA 1
ATOM 3917 C C . ALA A 1 493 ? -14.518 -5.209 -6.990 1.00 55.53 493 ALA A C 1
ATOM 3919 O O . ALA A 1 493 ? -14.977 -4.107 -6.687 1.00 55.53 493 ALA A O 1
ATOM 3920 N N . MET A 1 494 ? -14.628 -6.275 -6.200 1.00 73.06 494 MET A N 1
ATOM 3921 C CA . MET A 1 494 ? -15.307 -6.292 -4.905 1.00 73.06 494 MET A CA 1
ATOM 3922 C C . MET A 1 494 ? -14.285 -6.600 -3.799 1.00 73.06 494 MET A C 1
ATOM 3924 O O . MET A 1 494 ? -13.620 -7.632 -3.882 1.00 73.06 494 MET A O 1
ATOM 3928 N N . PRO A 1 495 ? -14.116 -5.736 -2.784 1.00 81.94 495 PRO A N 1
ATOM 3929 C CA . PRO A 1 495 ? -13.185 -5.989 -1.688 1.00 81.94 495 PRO A CA 1
ATOM 3930 C C . PRO A 1 495 ? -13.728 -7.040 -0.715 1.00 81.94 495 PRO A C 1
ATOM 3932 O O . PRO A 1 495 ? -14.938 -7.272 -0.629 1.00 81.94 495 PRO A O 1
ATOM 3935 N N . TRP A 1 496 ? -12.824 -7.648 0.049 1.00 86.25 496 TRP A N 1
ATOM 3936 C CA . TRP A 1 496 ? -13.184 -8.454 1.213 1.00 86.25 496 TRP A CA 1
ATOM 3937 C C . TRP A 1 496 ? -13.891 -7.590 2.251 1.00 86.25 496 TRP A C 1
ATOM 3939 O O . TRP A 1 496 ? -13.474 -6.454 2.480 1.00 86.25 496 TRP A O 1
ATOM 3949 N N . LEU A 1 497 ? -14.938 -8.128 2.878 1.00 92.88 497 LEU A N 1
ATOM 3950 C CA . LEU A 1 497 ? -15.566 -7.472 4.022 1.00 92.88 497 LEU A CA 1
ATOM 3951 C C . LEU A 1 497 ? -14.644 -7.582 5.236 1.00 92.88 497 LEU A C 1
ATOM 3953 O O . LEU A 1 497 ? -14.011 -8.616 5.439 1.00 92.88 497 LEU A O 1
ATOM 3957 N N . THR A 1 498 ? -14.592 -6.524 6.039 1.00 92.50 498 THR A N 1
ATOM 3958 C CA . THR A 1 498 ? -13.906 -6.558 7.333 1.00 92.50 498 THR A CA 1
ATOM 3959 C C . THR A 1 498 ? -14.724 -7.330 8.366 1.00 92.50 498 THR A C 1
ATOM 3961 O O . THR A 1 498 ? -15.955 -7.401 8.286 1.00 92.50 498 THR A O 1
ATOM 3964 N N . ASP A 1 499 ? -14.042 -7.862 9.378 1.00 91.00 499 ASP A N 1
ATOM 3965 C CA . ASP A 1 499 ? -14.661 -8.535 10.523 1.00 91.00 499 ASP A CA 1
ATOM 3966 C C . ASP A 1 499 ? -15.702 -7.637 11.194 1.00 91.00 499 ASP A C 1
ATOM 3968 O O . ASP A 1 499 ? -16.815 -8.078 11.480 1.00 91.00 499 ASP A O 1
ATOM 3972 N N . ASP A 1 500 ? -15.368 -6.358 11.382 1.00 91.81 500 ASP A N 1
ATOM 3973 C CA . ASP A 1 500 ? -16.257 -5.362 11.977 1.00 91.81 500 ASP A CA 1
ATOM 3974 C C . ASP A 1 500 ? -17.506 -5.127 11.120 1.00 91.81 500 ASP A C 1
ATOM 3976 O O . ASP A 1 500 ? -18.608 -5.065 11.663 1.00 91.81 500 ASP A O 1
ATOM 3980 N N . ALA A 1 501 ? -17.393 -5.107 9.784 1.00 94.88 501 ALA A N 1
ATOM 3981 C CA . ALA A 1 501 ? -18.557 -4.996 8.905 1.00 94.88 501 ALA A CA 1
ATOM 3982 C C . ALA A 1 501 ? -19.512 -6.197 9.045 1.00 94.88 501 ALA A C 1
ATOM 3984 O O . ALA A 1 501 ? -20.729 -6.013 9.155 1.00 94.88 501 ALA A O 1
ATOM 3985 N N . VAL A 1 502 ? -18.974 -7.423 9.061 1.00 96.19 502 VAL A N 1
ATOM 3986 C CA . VAL A 1 502 ? -19.775 -8.655 9.191 1.00 96.19 502 VAL A CA 1
ATOM 3987 C C . VAL A 1 502 ? -20.400 -8.750 10.584 1.00 96.19 502 VAL A C 1
ATOM 3989 O O . VAL A 1 502 ? -21.615 -8.934 10.701 1.00 96.19 502 VAL A O 1
ATOM 3992 N N . ASN A 1 503 ? -19.599 -8.567 11.639 1.00 93.62 503 ASN A N 1
ATOM 3993 C CA . ASN A 1 503 ? -20.061 -8.591 13.028 1.00 93.62 503 ASN A CA 1
ATOM 3994 C C . ASN A 1 503 ? -21.138 -7.523 13.266 1.00 93.62 503 ASN A C 1
ATOM 3996 O O . ASN A 1 503 ? -22.193 -7.834 13.821 1.00 93.62 503 ASN A O 1
ATOM 4000 N N . TYR A 1 504 ? -20.921 -6.288 12.794 1.00 94.56 504 TYR A N 1
ATOM 4001 C CA . TYR A 1 504 ? -21.901 -5.206 12.899 1.00 94.56 504 TYR A CA 1
ATOM 4002 C C . TYR A 1 504 ? -23.213 -5.571 12.209 1.00 94.56 504 TYR A C 1
ATOM 4004 O O . TYR A 1 504 ? -24.276 -5.422 12.811 1.00 94.56 504 TYR A O 1
ATOM 4012 N N . ARG A 1 505 ? -23.171 -6.048 10.956 1.00 96.19 505 ARG A N 1
ATOM 4013 C CA . ARG A 1 505 ? -24.399 -6.314 10.191 1.00 96.19 505 ARG A CA 1
ATOM 4014 C C . ARG A 1 505 ? -25.205 -7.464 10.790 1.00 96.19 505 ARG A C 1
ATOM 4016 O O . ARG A 1 505 ? -26.429 -7.360 10.858 1.00 96.19 505 ARG A O 1
ATOM 4023 N N . ILE A 1 506 ? -24.551 -8.526 11.257 1.00 95.50 506 ILE A N 1
ATOM 4024 C CA . ILE A 1 506 ? -25.236 -9.641 11.929 1.00 95.50 506 I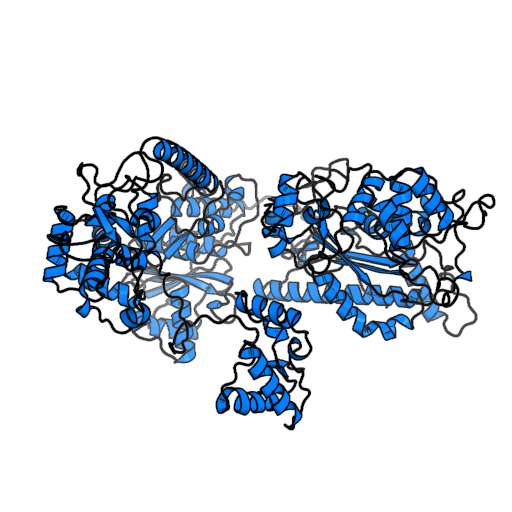LE A CA 1
ATOM 4025 C C . ILE A 1 506 ? -25.814 -9.197 13.268 1.00 95.50 506 ILE A C 1
ATOM 4027 O O . ILE A 1 506 ? -26.963 -9.521 13.562 1.00 95.50 506 ILE A O 1
ATOM 4031 N N . ALA A 1 507 ? -25.065 -8.429 14.060 1.00 90.44 507 ALA A N 1
ATOM 4032 C CA . ALA A 1 507 ? -25.568 -7.893 15.320 1.00 90.44 507 ALA A CA 1
ATOM 4033 C C . ALA A 1 507 ? -26.759 -6.951 15.109 1.00 90.44 507 ALA A C 1
ATOM 4035 O O . ALA A 1 507 ? -27.753 -7.051 15.826 1.00 90.44 507 ALA A O 1
ATOM 4036 N N . GLN A 1 508 ? -26.703 -6.107 14.075 1.00 93.06 508 GLN A N 1
ATOM 4037 C CA . GLN A 1 508 ? -27.800 -5.224 13.688 1.00 93.06 508 GLN A CA 1
ATOM 4038 C C . GLN A 1 508 ? -29.056 -6.036 13.355 1.00 93.06 508 GLN A C 1
ATOM 4040 O O . GLN A 1 508 ? -30.131 -5.749 13.874 1.00 93.06 508 GLN A O 1
ATOM 4045 N N . LEU A 1 509 ? -28.915 -7.072 12.525 1.00 93.06 509 LEU A N 1
ATOM 4046 C CA . LEU A 1 509 ? -30.002 -7.983 12.174 1.00 93.06 509 LEU A CA 1
ATOM 4047 C C . LEU A 1 509 ? -30.564 -8.698 13.412 1.00 93.06 509 LEU A C 1
ATOM 4049 O O . LEU A 1 509 ? -31.780 -8.734 13.601 1.00 93.06 509 LEU A O 1
ATOM 4053 N N . ALA A 1 510 ? -29.697 -9.218 14.282 1.00 89.75 510 ALA A N 1
ATOM 4054 C CA . ALA A 1 510 ? -30.108 -9.932 15.487 1.00 89.75 510 ALA A CA 1
ATOM 4055 C C . ALA A 1 510 ? -30.881 -9.020 16.442 1.00 89.75 510 ALA A C 1
ATOM 4057 O O . ALA A 1 510 ? -31.947 -9.397 16.922 1.00 89.75 510 ALA A O 1
ATOM 4058 N N . GLN A 1 511 ? -30.404 -7.792 16.641 1.00 86.31 511 GLN A N 1
ATOM 4059 C CA . GLN A 1 511 ? -31.072 -6.778 17.449 1.00 86.31 511 GLN A CA 1
ATOM 4060 C C . GLN A 1 511 ? -32.440 -6.384 16.873 1.00 86.31 511 GLN A C 1
ATOM 4062 O O . GLN A 1 511 ? -33.406 -6.286 17.627 1.00 86.31 511 GLN A O 1
ATOM 4067 N N . GLU A 1 512 ? -32.542 -6.194 15.552 1.00 87.88 512 GLU A N 1
ATOM 4068 C CA . GLU A 1 512 ? -33.807 -5.891 14.860 1.00 87.88 512 GLU A CA 1
ATOM 4069 C C . GLU A 1 512 ? -34.848 -7.020 15.017 1.00 87.88 512 GLU A C 1
ATOM 4071 O O . GLU A 1 512 ? -36.047 -6.752 14.958 1.00 87.88 512 GLU A O 1
ATOM 4076 N N . ASN A 1 513 ? -34.404 -8.258 15.267 1.00 87.62 513 ASN A N 1
ATOM 4077 C CA . ASN A 1 513 ? -35.245 -9.458 15.356 1.00 87.62 513 ASN A CA 1
ATOM 4078 C C . ASN A 1 513 ? -35.239 -10.123 16.748 1.00 87.62 513 ASN A C 1
ATOM 4080 O O . ASN A 1 513 ? -35.625 -11.284 16.872 1.00 87.62 513 ASN A O 1
ATOM 4084 N N . MET A 1 514 ? -34.802 -9.418 17.800 1.00 85.75 514 MET A N 1
ATOM 4085 C CA . MET A 1 514 ? -34.765 -9.923 19.187 1.00 85.75 514 MET A CA 1
ATOM 4086 C C . MET A 1 514 ? -33.984 -11.245 19.373 1.00 85.75 514 MET A C 1
ATOM 4088 O O . MET A 1 514 ? -34.261 -12.028 20.283 1.00 85.75 514 MET A O 1
ATOM 4092 N N . CYS A 1 515 ? -32.991 -11.490 18.519 1.00 88.44 515 CYS A N 1
ATOM 4093 C CA . CYS A 1 515 ? -32.098 -12.646 18.565 1.00 88.44 515 CYS A CA 1
ATOM 4094 C C . CYS A 1 515 ? -30.762 -12.297 19.244 1.00 88.44 515 CYS A C 1
ATOM 4096 O O . CYS A 1 515 ? -30.385 -11.130 19.367 1.00 88.44 515 CYS A O 1
ATOM 4098 N N . GLY A 1 516 ? -30.011 -13.315 19.661 1.00 86.12 516 GLY A N 1
ATOM 4099 C CA . GLY A 1 516 ? -28.640 -13.154 20.138 1.00 86.12 516 GLY A CA 1
ATOM 4100 C C . GLY A 1 516 ? -27.638 -13.074 18.985 1.00 86.12 516 GLY A C 1
ATOM 4101 O O . GLY A 1 516 ? -27.774 -13.764 17.976 1.00 86.12 516 GLY A O 1
ATOM 4102 N N . SER A 1 517 ? -26.589 -12.276 19.153 1.00 90.94 517 SER A N 1
ATOM 4103 C CA . SER A 1 517 ? -25.427 -12.271 18.261 1.00 90.94 517 SER A CA 1
ATOM 4104 C C . SER A 1 517 ? -24.148 -12.424 19.064 1.00 90.94 517 SER A C 1
ATOM 4106 O O . SER A 1 517 ? -23.993 -11.795 20.113 1.00 90.94 517 SER A O 1
ATOM 4108 N N . LEU A 1 518 ? -23.230 -13.210 18.531 1.00 89.31 518 LEU A N 1
ATOM 4109 C CA . LEU A 1 518 ? -21.845 -13.300 18.963 1.00 89.31 518 LEU A CA 1
ATOM 4110 C C . LEU A 1 518 ? -20.955 -12.774 17.834 1.00 89.31 518 LEU A C 1
ATOM 4112 O O . LEU A 1 518 ? -21.390 -12.690 16.687 1.00 89.31 518 LEU A O 1
ATOM 4116 N N . GLY A 1 519 ? -19.724 -12.407 18.155 1.00 85.31 519 GLY A N 1
ATOM 4117 C CA . GLY A 1 519 ? -18.735 -11.955 17.188 1.00 85.31 519 GLY A CA 1
ATOM 4118 C C . GLY A 1 519 ? -17.730 -13.053 16.890 1.00 85.31 519 GLY A C 1
ATOM 4119 O O . GLY A 1 519 ? -17.503 -13.950 17.703 1.00 85.31 519 GLY A O 1
ATOM 4120 N N . HIS A 1 520 ? -17.056 -12.945 15.749 1.00 87.38 520 HIS A N 1
ATOM 4121 C CA . HIS A 1 520 ? -15.982 -13.877 15.409 1.00 87.38 520 HIS A CA 1
ATOM 4122 C C . HIS A 1 520 ? -14.889 -13.949 16.499 1.00 87.38 520 HIS A C 1
ATOM 4124 O O . HIS A 1 520 ? -14.417 -15.040 16.833 1.00 87.38 520 HIS A O 1
ATOM 4130 N N . PHE A 1 521 ? -14.555 -12.808 17.115 1.00 84.12 521 PHE A N 1
ATOM 4131 C CA . PHE A 1 521 ? -13.580 -12.727 18.206 1.00 84.12 521 PHE A CA 1
ATOM 4132 C C . PHE A 1 521 ? -13.977 -13.523 19.456 1.00 84.12 521 PHE A C 1
ATOM 4134 O O . PHE A 1 521 ? -13.093 -14.032 20.142 1.00 84.12 521 PHE A O 1
ATOM 4141 N N . ASP A 1 522 ? -15.275 -13.695 19.736 1.00 85.69 522 ASP A N 1
ATOM 4142 C CA . ASP A 1 522 ? -15.724 -14.528 20.858 1.00 85.69 522 ASP A CA 1
ATOM 4143 C C . ASP A 1 522 ? -15.266 -15.985 20.645 1.00 85.69 522 ASP A C 1
ATOM 4145 O O . ASP A 1 522 ? -14.692 -16.604 21.541 1.00 85.69 522 ASP A O 1
ATOM 4149 N N . PHE A 1 523 ? -15.409 -16.505 19.419 1.00 89.62 523 PHE A N 1
ATOM 4150 C CA . PHE A 1 523 ? -14.962 -17.856 19.074 1.00 89.62 523 PHE A CA 1
ATOM 4151 C C . PHE A 1 523 ? -13.435 -18.010 19.117 1.00 89.62 523 PHE A C 1
ATOM 4153 O O . PHE A 1 523 ? -12.946 -19.041 19.581 1.00 89.62 523 PHE A O 1
ATOM 4160 N N . ILE A 1 524 ? -12.678 -16.996 18.676 1.00 88.06 524 ILE A N 1
ATOM 4161 C CA . ILE A 1 524 ? -11.207 -16.984 18.785 1.00 88.06 524 ILE A CA 1
ATOM 4162 C C . ILE A 1 524 ? -10.779 -17.161 20.245 1.00 88.06 524 ILE A C 1
ATOM 4164 O O . ILE A 1 524 ? -9.950 -18.024 20.547 1.00 88.06 524 ILE A O 1
ATOM 4168 N N . LEU A 1 525 ? -11.368 -16.381 21.157 1.00 85.81 525 LEU A N 1
ATOM 4169 C CA . LEU A 1 525 ? -11.035 -16.435 22.580 1.00 85.81 525 LEU A CA 1
ATOM 4170 C C . LEU A 1 525 ? -11.338 -17.813 23.174 1.00 85.81 525 LEU A C 1
ATOM 4172 O O . LEU A 1 525 ? -10.482 -18.394 23.842 1.00 85.81 525 LEU A O 1
ATOM 4176 N N . TRP A 1 526 ? -12.512 -18.374 22.875 1.00 90.06 526 TRP A N 1
ATOM 4177 C CA . TRP A 1 526 ? -12.885 -19.712 23.341 1.00 90.06 526 TRP A CA 1
ATOM 4178 C C . TRP A 1 526 ? -11.941 -20.788 22.811 1.00 90.06 526 TRP A C 1
ATOM 4180 O O . TRP A 1 526 ? -11.484 -21.637 23.573 1.00 90.06 526 TRP A O 1
ATOM 4190 N N . HIS A 1 527 ? -11.611 -20.740 21.519 1.00 89.94 527 HIS A N 1
ATOM 4191 C CA . HIS A 1 527 ? -10.704 -21.698 20.897 1.00 89.94 527 HIS A CA 1
ATOM 4192 C C . HIS A 1 527 ? -9.296 -21.623 21.503 1.00 89.94 527 HIS A C 1
ATOM 4194 O O . HIS A 1 527 ? -8.674 -22.661 21.753 1.00 89.94 527 HIS A O 1
ATOM 4200 N N . ARG A 1 528 ? -8.794 -20.411 21.769 1.00 87.25 528 ARG A N 1
ATOM 4201 C CA . ARG A 1 528 ? -7.489 -20.188 22.405 1.00 87.25 528 ARG A CA 1
ATOM 4202 C C . ARG A 1 528 ? -7.439 -20.782 23.810 1.00 87.25 528 ARG A C 1
ATOM 4204 O O . ARG A 1 528 ? -6.504 -21.522 24.114 1.00 87.25 528 ARG A O 1
ATOM 4211 N N . GLU A 1 529 ? -8.439 -20.500 24.644 1.00 87.75 529 GLU A N 1
ATOM 4212 C CA . GLU A 1 529 ? -8.506 -21.073 25.991 1.00 87.75 529 GLU A CA 1
ATOM 4213 C C . GLU A 1 529 ? -8.604 -22.592 25.941 1.00 87.75 529 GLU A C 1
ATOM 4215 O O . GLU A 1 529 ? -7.758 -23.278 26.509 1.00 87.75 529 GLU A O 1
ATOM 4220 N N . TRP A 1 530 ? -9.558 -23.116 25.174 1.00 91.31 530 TRP A N 1
ATOM 4221 C CA . TRP A 1 530 ? -9.788 -24.547 25.025 1.00 91.31 530 TRP A CA 1
ATOM 4222 C C . TRP A 1 530 ? -8.547 -25.316 24.585 1.00 91.31 530 TRP A C 1
ATOM 4224 O O . TRP A 1 530 ? -8.235 -26.361 25.151 1.00 91.31 530 TRP A O 1
ATOM 4234 N N . THR A 1 531 ? -7.801 -24.779 23.620 1.00 86.56 531 THR A N 1
ATOM 4235 C CA . THR A 1 531 ? -6.559 -25.402 23.147 1.00 86.56 531 THR A CA 1
ATOM 4236 C C . THR A 1 531 ? -5.485 -25.425 24.239 1.00 86.56 531 THR A C 1
ATOM 4238 O O . THR A 1 531 ? -4.693 -26.363 24.298 1.00 86.56 531 THR A O 1
ATOM 4241 N N . SER A 1 532 ? -5.456 -24.415 25.113 1.00 86.81 532 SER A N 1
ATOM 4242 C CA . SER A 1 532 ? -4.447 -24.290 26.171 1.00 86.81 532 SER A CA 1
ATOM 4243 C C . SER A 1 532 ? -4.769 -25.075 27.448 1.00 86.81 532 SER A C 1
ATOM 4245 O O . SER A 1 532 ? -3.863 -25.649 28.050 1.00 86.81 532 SER A O 1
ATOM 4247 N N . THR A 1 533 ? -6.035 -25.120 27.867 1.00 86.69 533 THR A N 1
ATOM 4248 C CA . THR A 1 533 ? -6.455 -25.635 29.185 1.00 86.69 533 THR A CA 1
ATOM 4249 C C . THR A 1 533 ? -7.479 -26.766 29.106 1.00 86.69 533 THR A C 1
ATOM 4251 O O . THR A 1 533 ? -7.754 -27.402 30.123 1.00 86.69 533 THR A O 1
ATOM 4254 N N . GLY A 1 534 ? -8.071 -27.030 27.936 1.00 87.75 534 GLY A N 1
ATOM 4255 C CA . GLY A 1 534 ? -9.175 -27.981 27.783 1.00 87.75 534 GLY A CA 1
ATOM 4256 C C . GLY A 1 534 ? -10.512 -27.500 28.363 1.00 87.75 534 GLY A C 1
ATOM 4257 O O . GLY A 1 534 ? -11.435 -28.303 28.489 1.00 87.75 534 GLY A O 1
ATOM 4258 N N . ALA A 1 535 ? -10.633 -26.222 28.749 1.00 89.00 535 ALA A N 1
ATOM 4259 C CA . ALA A 1 535 ? -11.875 -25.619 29.238 1.00 89.00 535 ALA A CA 1
ATOM 4260 C C . ALA A 1 535 ? -11.884 -24.093 29.031 1.00 89.00 535 ALA A C 1
ATOM 4262 O O . ALA A 1 535 ? -10.859 -23.440 29.181 1.00 89.00 535 ALA A O 1
ATOM 4263 N N . VAL A 1 536 ? -13.051 -23.515 28.742 1.00 89.75 536 VAL A N 1
ATOM 4264 C CA . VAL A 1 536 ? -13.233 -22.057 28.627 1.00 89.75 536 VAL A CA 1
ATOM 4265 C C . VAL A 1 536 ? -13.682 -21.494 29.973 1.00 89.75 536 VAL A C 1
ATOM 4267 O O . VAL A 1 536 ? -14.666 -21.977 30.548 1.00 89.75 536 VAL A O 1
ATOM 4270 N N . GLU A 1 537 ? -12.995 -20.475 30.488 1.00 85.19 537 GLU A N 1
ATOM 4271 C CA . GLU A 1 537 ? -13.275 -19.906 31.808 1.00 85.19 537 GLU A CA 1
ATOM 4272 C C . GLU A 1 537 ? -14.676 -19.275 31.890 1.00 85.19 537 GLU A C 1
ATOM 4274 O O . GLU A 1 537 ? -15.198 -18.693 30.937 1.00 85.19 537 GLU A O 1
ATOM 4279 N N . ASP A 1 538 ? -15.289 -19.331 33.080 1.00 84.69 538 ASP A N 1
ATOM 4280 C CA . ASP A 1 538 ? -16.637 -18.800 33.338 1.00 84.69 538 ASP A CA 1
ATOM 4281 C C . ASP A 1 538 ? -16.802 -17.330 32.921 1.00 84.69 538 ASP A C 1
ATOM 4283 O O . ASP A 1 538 ? -17.877 -16.922 32.479 1.00 84.69 538 ASP A O 1
ATOM 4287 N N . LYS A 1 539 ? -15.744 -16.522 33.047 1.00 80.56 539 LYS A N 1
ATOM 4288 C CA . LYS A 1 539 ? -15.773 -15.096 32.694 1.00 80.56 539 LYS A CA 1
ATOM 4289 C C . LYS A 1 539 ? -16.025 -14.855 31.199 1.00 80.56 539 LYS A C 1
ATOM 4291 O O . LYS A 1 539 ? -16.675 -13.873 30.864 1.00 80.56 539 LYS A O 1
ATOM 4296 N N . PHE A 1 540 ? -15.597 -15.762 30.318 1.00 75.50 540 PHE A N 1
ATOM 4297 C CA . PHE A 1 540 ? -15.774 -15.629 28.867 1.00 75.50 540 PHE A CA 1
ATOM 4298 C C . PHE A 1 540 ? -17.111 -16.182 28.356 1.00 75.50 540 PHE A C 1
ATOM 4300 O O . PHE A 1 540 ? -17.543 -15.819 27.264 1.00 75.50 540 PHE A O 1
ATOM 4307 N N . VAL A 1 541 ? -17.799 -17.010 29.148 1.00 78.75 541 VAL A N 1
ATOM 4308 C CA . VAL A 1 541 ? -19.100 -17.603 28.778 1.00 78.75 541 VAL A CA 1
ATOM 4309 C C . VAL A 1 541 ? -20.296 -16.917 29.440 1.00 78.75 541 VAL A C 1
ATOM 4311 O O . VAL A 1 541 ? -21.404 -16.971 28.915 1.00 78.75 541 VAL A O 1
ATOM 4314 N N . LYS A 1 542 ? -20.095 -16.205 30.559 1.00 69.31 542 LYS A N 1
ATOM 4315 C CA . LYS A 1 542 ? -21.158 -15.447 31.254 1.00 69.31 542 LYS A CA 1
ATOM 4316 C C . LYS A 1 542 ? -21.789 -14.338 30.407 1.00 69.31 542 LYS A C 1
ATOM 4318 O O . LYS A 1 542 ? -22.863 -13.854 30.748 1.00 69.31 542 LYS A O 1
ATOM 4323 N N . HIS A 1 543 ? -21.128 -13.931 29.327 1.00 71.75 543 HIS A N 1
ATOM 4324 C CA . HIS A 1 543 ? -21.589 -12.875 28.430 1.00 71.75 543 HIS A CA 1
ATOM 4325 C C . HIS A 1 543 ? -22.328 -13.385 27.184 1.00 71.75 543 HIS A C 1
ATOM 4327 O O . HIS A 1 543 ? -22.665 -12.573 26.322 1.00 71.75 543 HIS A O 1
ATOM 4333 N N . ILE A 1 544 ? -22.572 -14.696 27.067 1.00 80.50 544 ILE A N 1
ATOM 4334 C CA . ILE A 1 544 ? -23.369 -15.254 25.969 1.00 80.50 544 ILE A CA 1
ATOM 4335 C C . ILE A 1 544 ? -24.816 -14.755 26.110 1.00 80.50 544 ILE A C 1
ATOM 4337 O O . ILE A 1 544 ? -25.397 -14.875 27.193 1.00 80.50 544 ILE A O 1
ATOM 4341 N N . PRO A 1 545 ? -25.417 -14.186 25.050 1.00 80.00 545 PRO A N 1
ATOM 4342 C CA . PRO A 1 545 ? -26.775 -13.666 25.117 1.00 80.00 545 PRO A CA 1
ATOM 4343 C C . PRO A 1 545 ? -27.783 -14.790 25.380 1.00 80.00 545 PRO A C 1
ATOM 4345 O O . PRO A 1 545 ? -27.731 -15.849 24.757 1.00 80.00 545 PRO A O 1
ATOM 4348 N N . VAL A 1 546 ? -28.734 -14.543 26.283 1.00 81.38 546 VAL A N 1
ATOM 4349 C CA . VAL A 1 546 ? -29.873 -15.443 26.505 1.00 81.38 546 VAL A CA 1
ATOM 4350 C C . VAL A 1 546 ? -30.910 -15.159 25.423 1.00 81.38 546 VAL A C 1
ATOM 4352 O O . VAL A 1 546 ? -31.588 -14.134 25.467 1.00 81.38 546 VAL A O 1
ATOM 4355 N N . SER A 1 547 ? -30.999 -16.037 24.428 1.00 86.56 547 SER A N 1
ATOM 4356 C CA . SER A 1 547 ? -31.939 -15.914 23.314 1.00 86.56 547 SER A CA 1
ATOM 4357 C C . SER A 1 547 ? -32.275 -17.287 22.736 1.00 86.56 547 SER A C 1
ATOM 4359 O O . SER A 1 547 ? -31.438 -18.189 22.764 1.00 86.56 547 SER A O 1
ATOM 4361 N N . ASP A 1 548 ? -33.478 -17.426 22.177 1.00 86.31 548 ASP A N 1
ATOM 4362 C CA . ASP A 1 548 ? -33.932 -18.658 21.521 1.00 86.31 548 ASP A CA 1
ATOM 4363 C C . ASP A 1 548 ? -33.133 -18.973 20.250 1.00 86.31 548 ASP A C 1
ATOM 4365 O O . ASP A 1 548 ? -33.035 -20.135 19.849 1.00 86.31 548 ASP A O 1
ATOM 4369 N N . LYS A 1 549 ? -32.542 -17.949 19.621 1.00 92.75 549 LYS A N 1
ATOM 4370 C CA . LYS A 1 549 ? -31.685 -18.103 18.448 1.00 92.75 549 LYS A CA 1
ATOM 4371 C C . LYS A 1 549 ? -30.453 -17.210 18.556 1.00 92.75 549 LYS A C 1
ATOM 4373 O O . LYS A 1 549 ? -30.572 -16.020 18.848 1.00 92.75 549 LYS A O 1
ATOM 4378 N N . ILE A 1 550 ? -29.271 -17.773 18.308 1.00 93.56 550 ILE A N 1
ATOM 4379 C CA . ILE A 1 550 ? -27.994 -17.053 18.375 1.00 93.56 550 ILE A CA 1
ATOM 4380 C C . ILE A 1 550 ? -27.235 -17.200 17.058 1.00 93.56 550 ILE A C 1
ATOM 4382 O O . ILE A 1 550 ? -27.061 -18.308 16.555 1.00 93.56 550 ILE A O 1
ATOM 4386 N N . PHE A 1 551 ? -26.758 -16.079 16.524 1.00 95.94 551 PHE A N 1
ATOM 4387 C CA . PHE A 1 551 ? -25.972 -16.010 15.294 1.00 95.94 551 PHE A CA 1
ATOM 4388 C C . PHE A 1 551 ? -24.497 -15.791 15.631 1.00 95.94 551 PHE A C 1
ATOM 4390 O O . PHE A 1 551 ? -24.165 -14.878 16.387 1.00 95.94 551 PHE A O 1
ATOM 4397 N N . LEU A 1 552 ? -23.621 -16.614 15.060 1.00 95.38 552 LEU A N 1
ATOM 4398 C CA . LEU A 1 552 ? -22.175 -16.534 15.239 1.00 95.38 552 LEU A CA 1
ATOM 4399 C C . LEU A 1 552 ? -21.482 -16.579 13.866 1.00 95.38 552 LEU A C 1
ATOM 4401 O O . LEU A 1 552 ? -21.337 -17.669 13.298 1.00 95.38 552 LEU A O 1
ATOM 4405 N N . PRO A 1 553 ? -21.052 -15.432 13.309 1.00 95.44 553 PRO A N 1
ATOM 4406 C CA . PRO A 1 553 ? -20.092 -15.441 12.219 1.00 95.44 553 PRO A CA 1
ATOM 4407 C C . PRO A 1 553 ? -18.765 -16.004 12.718 1.00 95.44 553 PRO A C 1
ATOM 4409 O O . PRO A 1 553 ? -18.315 -15.701 13.826 1.00 95.44 553 PRO A O 1
ATOM 4412 N N . ARG A 1 554 ? -18.102 -16.795 11.882 1.00 90.00 554 ARG A N 1
ATOM 4413 C CA . ARG A 1 554 ? -16.733 -17.232 12.142 1.00 90.00 554 ARG A CA 1
ATOM 4414 C C . ARG A 1 554 ? -15.923 -17.274 10.865 1.00 90.00 554 ARG A C 1
ATOM 4416 O O . ARG A 1 554 ? -16.465 -17.488 9.784 1.00 90.00 554 ARG A O 1
ATOM 4423 N N . ILE A 1 555 ? -14.618 -17.136 11.030 1.00 89.25 555 ILE A N 1
ATOM 4424 C CA . ILE A 1 555 ? -13.653 -17.285 9.958 1.00 89.25 555 ILE A CA 1
ATOM 4425 C C . ILE A 1 555 ? -13.006 -18.674 10.051 1.00 89.25 555 ILE A C 1
ATOM 4427 O O . ILE A 1 555 ? -12.649 -19.152 11.131 1.00 89.25 555 ILE A O 1
ATOM 4431 N N . VAL A 1 556 ? -12.914 -19.342 8.906 1.00 85.19 556 VAL A N 1
ATOM 4432 C CA . VAL A 1 556 ? -12.289 -20.655 8.685 1.00 85.19 556 VAL A CA 1
ATOM 4433 C C . VAL A 1 556 ? -11.283 -20.559 7.530 1.00 85.19 556 VAL A C 1
ATOM 4435 O O . VAL A 1 556 ? -11.173 -19.505 6.918 1.00 85.19 556 VAL A O 1
ATOM 4438 N N . GLY A 1 557 ? -10.515 -21.612 7.232 1.00 68.44 557 GLY A N 1
ATOM 4439 C CA . GLY A 1 557 ? -9.597 -21.629 6.072 1.00 68.44 557 GLY A CA 1
ATOM 4440 C C . GLY A 1 557 ? -8.133 -21.961 6.376 1.00 68.44 557 GLY A C 1
ATOM 4441 O O . GLY A 1 557 ? -7.398 -22.299 5.457 1.00 68.44 557 GLY A O 1
ATOM 4442 N N . HIS A 1 558 ? -7.716 -21.952 7.648 1.00 67.44 558 HIS A N 1
ATOM 4443 C CA . HIS A 1 558 ? -6.325 -22.191 8.068 1.00 67.44 558 HIS A CA 1
ATOM 4444 C C . HIS A 1 558 ? -6.225 -23.099 9.314 1.00 67.44 558 HIS A C 1
ATOM 4446 O O . HIS A 1 558 ? -7.199 -23.744 9.706 1.00 67.44 558 HIS A O 1
ATOM 4452 N N . SER A 1 559 ? -5.038 -23.195 9.929 1.00 68.06 559 SER A N 1
ATOM 4453 C CA . SER A 1 559 ? -4.774 -24.030 11.114 1.00 68.06 559 SER A CA 1
ATOM 4454 C C . SER A 1 559 ? -5.433 -23.526 12.402 1.00 68.06 559 SER A C 1
ATOM 4456 O O . SER A 1 559 ? -5.548 -24.294 13.356 1.00 68.06 559 SER A O 1
ATOM 4458 N N . SER A 1 560 ? -5.841 -22.254 12.457 1.00 71.69 560 SER A N 1
ATOM 4459 C CA . SER A 1 560 ? -6.536 -21.663 13.604 1.00 71.69 560 SER A CA 1
ATOM 4460 C C . SER A 1 560 ? -7.609 -20.658 13.160 1.00 71.69 560 SER A C 1
ATOM 4462 O O . SER A 1 560 ? -7.516 -20.116 12.057 1.00 71.69 560 SER A O 1
ATOM 4464 N N . PRO A 1 561 ? -8.600 -20.349 14.017 1.00 72.19 561 PRO A N 1
ATOM 4465 C CA . PRO A 1 561 ? -9.601 -19.320 13.727 1.00 72.19 561 PRO A CA 1
ATOM 4466 C C . PRO A 1 561 ? -9.013 -17.910 13.548 1.00 72.19 561 PRO A C 1
ATOM 4468 O O . PRO A 1 561 ? -9.613 -17.106 12.856 1.00 72.19 561 PRO A O 1
ATOM 4471 N N . GLU A 1 562 ? -7.839 -17.625 14.127 1.00 74.06 562 GLU A N 1
ATOM 4472 C CA . GLU A 1 562 ? -7.136 -16.329 14.023 1.00 74.06 562 GLU A CA 1
ATOM 4473 C C . GLU A 1 562 ? -6.465 -16.105 12.663 1.00 74.06 562 GLU A C 1
ATOM 4475 O O . GLU A 1 562 ? -6.182 -14.975 12.283 1.00 74.06 562 GLU A O 1
ATOM 4480 N N . THR A 1 563 ? -6.165 -17.193 11.954 1.00 73.12 563 THR A N 1
ATOM 4481 C CA . THR A 1 563 ? -5.473 -17.156 10.659 1.00 73.12 563 THR A CA 1
ATOM 4482 C C . THR A 1 563 ? -6.413 -17.435 9.499 1.00 73.12 563 THR A C 1
ATOM 4484 O O . THR A 1 563 ? -5.970 -17.440 8.360 1.00 73.12 563 THR A O 1
ATOM 4487 N N . GLY A 1 564 ? -7.694 -17.694 9.779 1.00 73.06 564 GLY A N 1
ATOM 4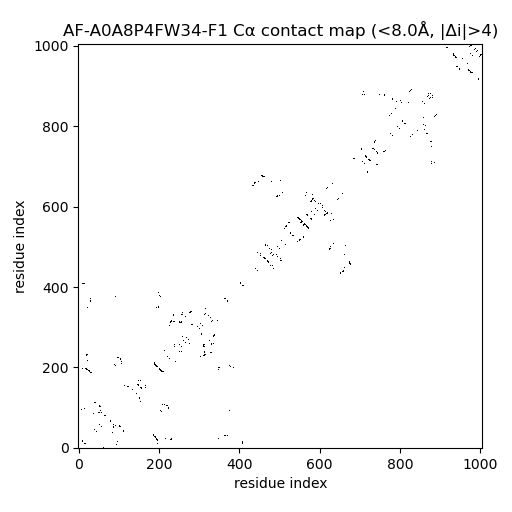488 C CA . GLY A 1 564 ? -8.699 -18.000 8.775 1.00 73.06 564 GLY A CA 1
ATOM 4489 C C . GLY A 1 564 ? -8.913 -16.853 7.788 1.00 73.06 564 GLY A C 1
ATOM 4490 O O . GLY A 1 564 ? -8.594 -15.698 8.053 1.00 73.06 564 GLY A O 1
ATOM 4491 N N . ASN A 1 565 ? -9.525 -17.176 6.655 1.00 80.44 565 ASN A N 1
ATOM 4492 C CA . ASN A 1 565 ? -9.839 -16.212 5.613 1.00 80.44 565 ASN A CA 1
ATOM 4493 C C . ASN A 1 565 ? -11.155 -16.514 4.887 1.00 80.44 565 ASN A C 1
ATOM 4495 O O . ASN A 1 565 ? -11.339 -16.075 3.771 1.00 80.44 565 ASN A O 1
ATOM 4499 N N . HIS A 1 566 ? -12.073 -17.294 5.443 1.00 91.19 566 HIS A N 1
ATOM 4500 C CA . HIS A 1 566 ? -13.368 -17.560 4.821 1.00 91.19 566 HIS A CA 1
ATOM 4501 C C . HIS A 1 566 ? -14.476 -17.424 5.852 1.00 91.19 566 HIS A C 1
ATOM 4503 O O . HIS A 1 566 ? -14.461 -18.121 6.864 1.00 91.19 566 HIS A O 1
ATOM 4509 N N . PHE A 1 567 ? -15.431 -16.526 5.614 1.00 94.50 567 PHE A N 1
ATOM 4510 C CA . PHE A 1 567 ? -16.567 -16.345 6.510 1.00 94.50 567 PHE A CA 1
ATOM 4511 C C . PHE A 1 567 ? -17.595 -17.457 6.314 1.00 94.50 567 PHE A C 1
ATOM 4513 O O . PHE A 1 567 ? -18.085 -17.687 5.209 1.00 94.50 567 PHE A O 1
ATOM 4520 N N . ILE A 1 568 ? -17.978 -18.080 7.422 1.00 95.75 568 ILE A N 1
ATOM 4521 C CA . ILE A 1 568 ? -19.152 -18.943 7.534 1.00 95.75 568 ILE A CA 1
ATOM 4522 C C . ILE A 1 568 ? -20.015 -18.462 8.702 1.00 95.75 568 ILE A C 1
ATOM 4524 O O . ILE A 1 568 ? -19.581 -17.666 9.540 1.00 95.75 568 ILE A O 1
ATOM 4528 N N . LEU A 1 569 ? -21.244 -18.954 8.775 1.00 97.62 569 LEU A N 1
ATOM 4529 C CA . LEU A 1 569 ? -22.186 -18.601 9.827 1.00 97.62 569 LEU A CA 1
ATOM 4530 C C . LEU A 1 569 ? -22.726 -19.858 10.501 1.00 97.62 569 LEU A C 1
ATOM 4532 O O . LEU A 1 569 ? -23.203 -20.783 9.844 1.00 97.62 569 LEU A O 1
ATOM 4536 N N . TRP A 1 570 ? -22.684 -19.857 11.828 1.00 97.56 570 TRP A N 1
ATOM 4537 C CA . TRP A 1 570 ? -23.392 -20.818 12.660 1.00 97.56 570 TRP A CA 1
ATOM 4538 C C . TRP A 1 570 ? -24.604 -20.157 13.298 1.00 97.56 570 TRP A C 1
ATOM 4540 O O . TRP A 1 570 ? -24.499 -19.091 13.907 1.00 97.56 570 TRP A O 1
ATOM 4550 N N . VAL A 1 571 ? -25.756 -20.806 13.162 1.00 96.94 571 VAL A N 1
ATOM 4551 C CA . VAL A 1 571 ? -27.011 -20.371 13.774 1.00 96.94 571 VAL A CA 1
ATOM 4552 C C . VAL A 1 571 ? -27.455 -21.435 14.762 1.00 96.94 571 VAL A C 1
ATOM 4554 O O . VAL A 1 571 ? -27.824 -22.541 14.372 1.00 96.94 571 VAL A O 1
ATOM 4557 N N . PHE A 1 572 ? -27.414 -21.090 16.043 1.00 95.56 572 PHE A N 1
ATOM 4558 C CA . PHE A 1 572 ? -27.868 -21.938 17.136 1.00 95.56 572 PHE A CA 1
ATOM 4559 C C . PHE A 1 572 ? -29.353 -21.686 17.360 1.00 95.56 572 PHE A C 1
ATOM 4561 O O . PHE A 1 572 ? -29.730 -20.573 17.718 1.00 95.56 572 PHE A O 1
ATOM 4568 N N . ASP A 1 573 ? -30.186 -22.701 17.159 1.00 93.69 573 ASP A N 1
ATOM 4569 C CA . ASP A 1 573 ? -31.619 -22.644 17.439 1.00 93.69 573 ASP A CA 1
ATOM 4570 C C . ASP A 1 573 ? -31.939 -23.507 18.662 1.00 93.69 573 ASP A C 1
ATOM 4572 O O . ASP A 1 573 ? -32.003 -24.736 18.586 1.00 93.69 573 ASP A O 1
ATOM 4576 N N . PHE A 1 574 ? -32.132 -22.850 19.805 1.00 90.25 574 PHE A N 1
ATOM 4577 C CA . PHE A 1 574 ? -32.408 -23.505 21.084 1.00 90.25 574 PHE A CA 1
ATOM 4578 C C . PHE A 1 574 ? -33.801 -24.129 21.124 1.00 90.25 574 PHE A C 1
ATOM 4580 O O . PHE A 1 574 ? -34.001 -25.128 21.818 1.00 90.25 574 PHE A O 1
ATOM 4587 N N . SER A 1 575 ? -34.744 -23.587 20.350 1.00 89.69 575 SER A N 1
ATOM 4588 C CA . SER A 1 575 ? -36.098 -24.134 20.246 1.00 89.69 575 SER A CA 1
ATOM 4589 C C . SER A 1 575 ? -36.104 -25.442 19.456 1.00 89.69 575 SER A C 1
ATOM 4591 O O . SER A 1 575 ? -36.740 -26.413 19.871 1.00 89.69 575 SER A O 1
ATOM 4593 N N . ALA A 1 576 ? -35.364 -25.493 18.346 1.00 92.06 576 ALA A N 1
ATOM 4594 C CA . ALA A 1 576 ? -35.245 -26.680 17.500 1.00 92.06 576 ALA A CA 1
ATOM 4595 C C . ALA A 1 576 ? -34.178 -27.683 17.978 1.00 92.06 576 ALA A C 1
ATOM 4597 O O . ALA A 1 576 ? -34.193 -28.831 17.535 1.00 92.06 576 ALA A O 1
ATOM 4598 N N . LYS A 1 577 ? -33.274 -27.270 18.880 1.00 94.12 577 LYS A N 1
ATOM 4599 C CA . LYS A 1 577 ? -32.050 -28.002 19.258 1.00 94.12 577 LYS A CA 1
ATOM 4600 C C . LYS A 1 577 ? -31.201 -28.365 18.038 1.00 94.12 577 LYS A C 1
ATOM 4602 O O . LYS A 1 577 ? -30.775 -29.509 17.873 1.00 94.12 577 LYS A O 1
ATOM 4607 N N . ASP A 1 578 ? -30.971 -27.374 17.186 1.00 95.69 578 ASP A N 1
ATOM 4608 C CA . ASP A 1 578 ? -30.271 -27.533 15.915 1.00 95.69 578 ASP A CA 1
ATOM 4609 C C . ASP A 1 578 ? -29.216 -26.441 15.719 1.00 95.69 578 ASP A C 1
ATOM 4611 O O . ASP A 1 578 ? -29.428 -25.282 16.089 1.00 95.69 578 ASP A O 1
ATOM 4615 N N . ILE A 1 579 ? -28.079 -26.809 15.129 1.00 97.12 579 ILE A N 1
ATOM 4616 C CA . ILE A 1 579 ? -27.045 -25.871 14.688 1.00 97.12 579 ILE A CA 1
ATOM 4617 C C . ILE A 1 579 ? -27.014 -25.876 13.166 1.00 97.12 579 ILE A C 1
ATOM 4619 O O . ILE A 1 579 ? -26.601 -26.851 12.537 1.00 97.12 579 ILE A O 1
ATOM 4623 N N . ARG A 1 580 ? -27.422 -24.759 12.572 1.00 97.06 580 ARG A N 1
ATOM 4624 C CA . ARG A 1 580 ? -27.424 -24.572 11.122 1.00 97.06 580 ARG A CA 1
ATOM 4625 C C . ARG A 1 580 ? -26.117 -23.960 10.663 1.00 97.06 580 ARG A C 1
ATOM 4627 O O . ARG A 1 580 ? -25.706 -22.918 11.177 1.00 97.06 580 ARG A O 1
ATOM 4634 N N . VAL A 1 581 ? -25.485 -24.602 9.688 1.00 97.19 581 VAL A N 1
ATOM 4635 C CA . VAL A 1 581 ? -24.207 -24.173 9.122 1.00 97.19 581 VAL A CA 1
ATOM 4636 C C . VAL A 1 581 ? -24.424 -23.570 7.740 1.00 97.19 581 VAL A C 1
ATOM 4638 O O . VAL A 1 581 ? -24.901 -24.230 6.817 1.00 97.19 581 VAL A O 1
ATOM 4641 N N . TYR A 1 582 ? -24.041 -22.307 7.603 1.00 96.56 582 TYR A N 1
ATOM 4642 C CA . TYR A 1 582 ? -24.067 -21.565 6.355 1.00 96.56 582 TYR A CA 1
ATOM 4643 C C . TYR A 1 582 ? -22.637 -21.328 5.871 1.00 96.56 582 TYR A C 1
ATOM 4645 O O . TYR A 1 582 ? -21.855 -20.640 6.521 1.00 96.56 582 TYR A O 1
ATOM 4653 N N . ASP A 1 583 ? -22.310 -21.919 4.729 1.00 95.19 583 ASP A N 1
ATOM 4654 C CA . ASP A 1 583 ? -21.050 -21.772 4.018 1.00 95.19 583 ASP A CA 1
ATOM 4655 C C . ASP A 1 583 ? -21.347 -21.721 2.515 1.00 95.19 583 ASP A C 1
ATOM 4657 O O . ASP A 1 583 ? -21.734 -22.727 1.917 1.00 95.19 583 ASP A O 1
ATOM 4661 N N . SER A 1 584 ? -21.125 -20.562 1.902 1.00 91.25 584 SER A N 1
ATOM 4662 C CA . SER A 1 584 ? -21.373 -20.311 0.481 1.00 91.25 584 SER A CA 1
ATOM 4663 C C . SER A 1 584 ? -20.446 -21.079 -0.471 1.00 91.25 584 SER A C 1
ATOM 4665 O O . SER A 1 584 ? -20.779 -21.203 -1.652 1.00 91.25 584 SER A O 1
ATOM 4667 N N . LEU A 1 585 ? -19.306 -21.604 -0.002 1.00 88.06 585 LEU A N 1
ATOM 4668 C CA . LEU A 1 585 ? -18.424 -22.491 -0.778 1.00 88.06 585 LEU A CA 1
ATOM 4669 C C . LEU A 1 585 ? -18.765 -23.974 -0.589 1.00 88.06 585 LEU A C 1
ATOM 4671 O O . LEU A 1 585 ? -18.384 -24.802 -1.417 1.00 88.06 585 LEU A O 1
ATOM 4675 N N . GLY A 1 586 ? -19.484 -24.315 0.481 1.00 86.31 586 GLY A N 1
ATOM 4676 C CA . GLY A 1 586 ? -19.834 -25.693 0.828 1.00 86.31 586 GLY A CA 1
ATOM 4677 C C . GLY A 1 586 ? -18.642 -26.572 1.212 1.00 86.31 586 GLY A C 1
ATOM 4678 O O . GLY A 1 586 ? -18.701 -27.785 1.024 1.00 86.31 586 GLY A O 1
ATOM 4679 N N . LEU A 1 587 ? -17.570 -25.975 1.735 1.00 86.31 587 LEU A N 1
ATOM 4680 C CA . LEU A 1 587 ? -16.373 -26.670 2.220 1.00 86.31 587 LEU A CA 1
ATOM 4681 C C . LEU A 1 587 ? -16.526 -27.135 3.678 1.00 86.31 587 LEU A C 1
ATOM 4683 O O . LEU A 1 587 ? -15.963 -28.156 4.070 1.00 86.31 587 LEU A O 1
ATOM 4687 N N . TYR A 1 588 ? -17.309 -26.407 4.471 1.00 88.06 588 TYR A N 1
ATOM 4688 C CA . TYR A 1 588 ? -17.503 -26.587 5.907 1.00 88.06 588 TYR A CA 1
ATOM 4689 C C . TYR A 1 588 ? -18.973 -26.873 6.216 1.00 88.06 588 TYR A C 1
ATOM 4691 O O . TYR A 1 588 ? -19.628 -26.129 6.936 1.00 88.06 588 TYR A O 1
ATOM 4699 N N . SER A 1 589 ? -19.516 -27.962 5.669 1.00 88.56 589 SER A N 1
ATOM 4700 C CA . SER A 1 589 ? -20.936 -28.313 5.824 1.00 88.56 589 SER A CA 1
ATOM 4701 C C . SER A 1 589 ? -21.302 -28.943 7.176 1.00 88.56 589 SER A C 1
ATOM 4703 O O . SER A 1 589 ? -22.445 -29.347 7.373 1.00 88.56 589 SER A O 1
ATOM 4705 N N . ASN A 1 590 ? -20.339 -29.106 8.085 1.00 91.75 590 ASN A N 1
ATOM 4706 C CA . ASN A 1 590 ? -20.532 -29.721 9.398 1.00 91.75 590 ASN A CA 1
ATOM 4707 C C . ASN A 1 590 ? -19.570 -29.105 10.431 1.00 91.75 590 ASN A C 1
ATOM 4709 O O . ASN A 1 590 ? -18.640 -28.381 10.069 1.00 91.75 590 ASN A O 1
ATOM 4713 N N . ILE A 1 591 ? -19.778 -29.406 11.712 1.00 92.62 591 ILE A N 1
ATOM 4714 C CA . ILE A 1 591 ? -18.921 -28.972 12.821 1.00 92.62 591 ILE A CA 1
ATOM 4715 C C . ILE A 1 591 ? -18.040 -30.147 13.251 1.00 92.62 591 ILE A C 1
ATOM 4717 O O . ILE A 1 591 ? -18.524 -31.266 13.405 1.00 92.62 591 ILE A O 1
ATOM 4721 N N . SER A 1 592 ? -16.735 -29.906 13.409 1.00 90.62 592 SER A N 1
ATOM 4722 C CA . SER A 1 592 ? -15.792 -30.948 13.833 1.00 90.62 592 SER A CA 1
ATOM 4723 C C . SER A 1 592 ? -16.067 -31.404 15.270 1.00 90.62 592 SER A C 1
ATOM 4725 O O . SER A 1 592 ? -16.546 -30.613 16.079 1.00 90.62 592 SER A O 1
ATOM 4727 N N . ASP A 1 593 ? -15.709 -32.643 15.623 1.00 89.44 593 ASP A N 1
ATOM 4728 C CA . ASP A 1 593 ? -15.902 -33.156 16.991 1.00 89.44 593 ASP A CA 1
ATOM 4729 C C . ASP A 1 593 ? -15.220 -32.263 18.041 1.00 89.44 593 ASP A C 1
ATOM 4731 O O . ASP A 1 593 ? -15.804 -31.950 19.074 1.00 89.44 593 ASP A O 1
ATOM 4735 N N . LYS A 1 594 ? -14.016 -31.760 17.730 1.00 89.19 594 LYS A N 1
ATOM 4736 C CA . LYS A 1 594 ? -13.271 -30.837 18.601 1.00 89.19 594 LYS A CA 1
ATOM 4737 C C . LYS A 1 594 ? -13.996 -29.507 18.799 1.00 89.19 594 LYS A C 1
ATOM 4739 O O . LYS A 1 594 ? -14.070 -29.021 19.926 1.00 89.19 5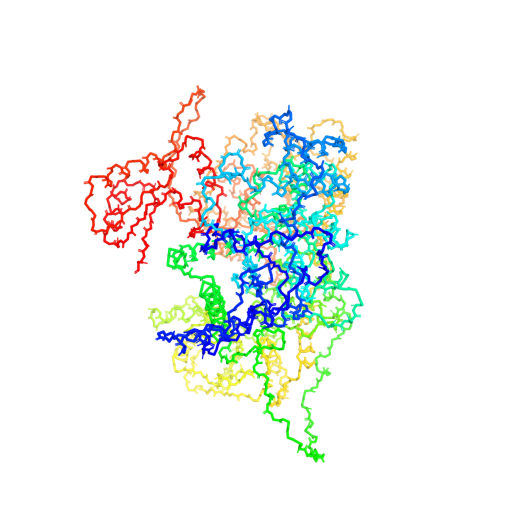94 LYS A O 1
ATOM 4744 N N . ASP A 1 595 ? -14.523 -28.928 17.720 1.00 91.88 595 ASP A N 1
ATOM 4745 C CA . ASP A 1 595 ? -15.304 -27.692 17.796 1.00 91.88 595 ASP A CA 1
ATOM 4746 C C . ASP A 1 595 ? -16.626 -27.934 18.541 1.00 91.88 595 ASP A C 1
ATOM 4748 O O . ASP A 1 595 ? -17.044 -27.095 19.333 1.00 91.88 595 ASP A O 1
ATOM 4752 N N . MET A 1 596 ? -17.272 -29.088 18.355 1.00 93.50 596 MET A N 1
ATOM 4753 C CA . MET A 1 596 ? -18.489 -29.445 19.090 1.00 93.50 596 MET A CA 1
ATOM 4754 C C . MET A 1 596 ? -18.239 -29.622 20.589 1.00 93.50 596 MET A C 1
ATOM 4756 O O . MET A 1 596 ? -19.065 -29.180 21.390 1.00 93.50 596 MET A O 1
ATOM 4760 N N . ASP A 1 597 ? -17.119 -30.224 20.989 1.00 92.00 597 ASP A N 1
ATOM 4761 C CA . ASP A 1 597 ? -16.737 -30.348 22.400 1.00 92.00 597 ASP A CA 1
ATOM 4762 C C . ASP A 1 597 ? -16.467 -28.975 23.032 1.00 92.00 597 ASP A C 1
ATOM 4764 O O . ASP A 1 597 ? -16.974 -28.680 24.121 1.00 92.00 597 ASP A O 1
ATOM 4768 N N . LEU A 1 598 ? -15.761 -28.098 22.309 1.00 93.81 598 LEU A N 1
ATOM 4769 C CA . LEU A 1 598 ? -15.577 -26.698 22.688 1.00 93.81 598 LEU A CA 1
ATOM 4770 C C . LEU A 1 598 ? -16.926 -25.989 22.872 1.00 93.81 598 LEU A C 1
ATOM 4772 O O . LEU A 1 598 ? -17.183 -25.395 23.919 1.00 93.81 598 LEU A O 1
ATOM 4776 N N . LEU A 1 599 ? -17.824 -26.082 21.891 1.00 93.38 599 LEU A N 1
ATOM 4777 C CA . LEU A 1 599 ? -19.139 -25.446 21.956 1.00 93.38 599 LEU A CA 1
ATOM 4778 C C . LEU A 1 599 ? -19.985 -25.996 23.115 1.00 93.38 599 LEU A C 1
ATOM 4780 O O . LEU A 1 599 ? -20.667 -25.230 23.795 1.00 93.38 599 LEU A O 1
ATOM 4784 N N . ARG A 1 600 ? -19.916 -27.301 23.406 1.00 92.12 600 ARG A N 1
ATOM 4785 C CA . ARG A 1 600 ? -20.581 -27.896 24.581 1.00 92.12 600 ARG A CA 1
ATOM 4786 C C . ARG A 1 600 ? -20.049 -27.322 25.889 1.00 92.12 600 ARG A C 1
ATOM 4788 O O . ARG A 1 600 ? -20.841 -27.085 26.801 1.00 92.12 600 ARG A O 1
ATOM 4795 N N . ASN A 1 601 ? -18.742 -27.082 25.978 1.00 91.62 601 ASN A N 1
ATOM 4796 C CA . ASN A 1 601 ? -18.151 -26.404 27.124 1.00 91.62 601 ASN A CA 1
ATOM 4797 C C . ASN A 1 601 ? -18.638 -24.951 27.220 1.00 91.62 601 ASN A C 1
ATOM 4799 O O . ASN A 1 601 ? -19.065 -24.531 28.293 1.00 91.62 601 ASN A O 1
ATOM 4803 N N . VAL A 1 602 ? -18.641 -24.207 26.113 1.00 91.75 602 VAL A N 1
ATOM 4804 C CA . VAL A 1 602 ? -19.043 -22.790 26.052 1.00 91.75 602 VAL A CA 1
ATOM 4805 C C . VAL A 1 602 ? -20.510 -22.592 26.449 1.00 91.75 602 VAL A C 1
ATOM 4807 O O . VAL A 1 602 ? -20.814 -21.800 27.338 1.00 91.75 602 VAL A O 1
ATOM 4810 N N . PHE A 1 603 ? -21.426 -23.372 25.874 1.00 89.31 603 PHE A N 1
ATOM 4811 C CA . PHE A 1 603 ? -22.873 -23.255 26.099 1.00 89.31 603 PHE A CA 1
ATOM 4812 C C . PHE A 1 603 ? -23.386 -24.042 27.321 1.00 89.31 603 PHE A C 1
ATOM 4814 O O . PHE A 1 603 ? -24.590 -24.282 27.457 1.00 89.31 603 PHE A O 1
ATOM 4821 N N . ARG A 1 604 ? -22.501 -24.424 28.254 1.00 87.44 604 ARG A N 1
ATOM 4822 C CA . ARG A 1 604 ? -22.844 -25.197 29.467 1.00 87.44 604 ARG A CA 1
ATOM 4823 C C . ARG A 1 604 ? -23.889 -24.525 30.364 1.00 87.44 604 ARG A C 1
ATOM 4825 O O . ARG A 1 604 ? -24.689 -25.216 30.987 1.00 87.44 604 ARG A O 1
ATOM 4832 N N . PHE A 1 605 ? -23.910 -23.191 30.408 1.00 79.00 605 PHE A N 1
ATOM 4833 C CA . PHE A 1 605 ? -24.887 -22.416 31.185 1.00 79.00 605 PHE A CA 1
ATOM 4834 C C . PHE A 1 605 ? -26.196 -22.149 30.425 1.00 79.00 605 PHE A C 1
ATOM 4836 O O . PHE A 1 605 ? -27.184 -21.753 31.037 1.00 79.00 605 PHE A O 1
ATOM 4843 N N . SER A 1 606 ? -26.231 -22.422 29.118 1.00 76.06 606 SER A N 1
ATOM 4844 C CA . SER A 1 606 ? -27.384 -22.208 28.230 1.00 76.06 606 SER A CA 1
ATOM 4845 C C . SER A 1 606 ? -28.163 -23.505 27.960 1.00 76.06 606 SER A C 1
ATOM 4847 O O . SER A 1 606 ? -28.779 -23.658 26.911 1.00 76.06 606 SER A O 1
ATOM 4849 N N . GLY A 1 607 ? -28.104 -24.474 28.881 1.00 68.88 607 GLY A N 1
ATOM 4850 C CA . GLY A 1 607 ? -28.756 -25.785 28.743 1.00 68.88 607 GLY A CA 1
ATOM 4851 C C . GLY A 1 607 ? -27.933 -26.855 28.009 1.00 68.88 607 GLY A C 1
ATOM 4852 O O . GLY A 1 607 ? -28.364 -28.006 27.958 1.00 68.88 607 GLY A O 1
ATOM 4853 N N . GLY A 1 608 ? -26.739 -26.510 27.507 1.00 78.81 608 GLY A N 1
ATOM 4854 C CA . GLY A 1 608 ? -25.815 -27.423 26.829 1.00 78.81 608 GLY A CA 1
ATOM 4855 C C . GLY A 1 608 ? -26.265 -27.866 25.428 1.00 78.81 608 GLY A C 1
ATOM 4856 O O . GLY A 1 608 ? -27.440 -27.814 25.072 1.00 78.81 608 GLY A O 1
ATOM 4857 N N . LEU A 1 609 ? -25.312 -28.352 24.624 1.00 89.38 609 LEU A N 1
ATOM 4858 C CA . LEU A 1 609 ? -25.551 -28.794 23.235 1.00 89.38 609 LEU A CA 1
ATOM 4859 C C . LEU A 1 609 ? -25.661 -30.324 23.096 1.00 89.38 609 LEU A C 1
ATOM 4861 O O . LEU A 1 609 ? -25.394 -30.901 22.040 1.00 89.38 609 LEU A O 1
ATOM 4865 N N . GLN A 1 610 ? -26.004 -31.021 24.182 1.00 85.69 610 GLN A N 1
ATOM 4866 C CA . GLN A 1 610 ? -26.123 -32.478 24.166 1.00 85.69 610 GLN A CA 1
ATOM 4867 C C . GLN A 1 610 ? -27.380 -32.906 23.396 1.00 85.69 610 GLN A C 1
ATOM 4869 O O . GLN A 1 610 ? -28.488 -32.484 23.720 1.00 85.69 610 GLN A O 1
ATOM 4874 N N . GLY A 1 611 ? -27.209 -33.782 22.401 1.00 85.88 611 GLY A N 1
ATOM 4875 C CA . GLY A 1 611 ? -28.315 -34.294 21.581 1.00 85.88 611 GLY A CA 1
ATOM 4876 C C . GLY A 1 611 ? -28.854 -33.312 20.536 1.00 85.88 611 GLY A C 1
ATOM 4877 O O . GLY A 1 611 ? -29.936 -33.546 20.010 1.00 85.88 611 GLY A O 1
ATOM 4878 N N . TRP A 1 612 ? -28.124 -32.230 20.255 1.00 94.19 612 TRP A N 1
ATOM 4879 C CA . TRP A 1 612 ? -28.444 -31.301 19.173 1.00 94.19 612 TRP A CA 1
ATOM 4880 C C . TRP A 1 612 ? -28.034 -31.869 17.812 1.00 94.19 612 TRP A C 1
ATOM 4882 O O . TRP A 1 612 ? -27.023 -32.573 17.713 1.00 94.19 612 TRP A O 1
ATOM 4892 N N . SER A 1 613 ? -28.800 -31.547 16.770 1.00 94.56 613 SER A N 1
ATOM 4893 C CA . SER A 1 613 ? -28.426 -31.835 15.383 1.00 94.56 613 SER A CA 1
ATOM 4894 C C . SER A 1 613 ? -27.543 -30.731 14.797 1.00 94.56 613 SER A C 1
ATOM 4896 O O . SER A 1 613 ? -27.547 -29.596 15.272 1.00 94.56 613 SER A O 1
ATOM 4898 N N . VAL A 1 614 ? -26.767 -31.080 13.769 1.00 96.56 614 VAL A N 1
ATOM 4899 C CA . VAL A 1 614 ? -26.082 -30.116 12.901 1.00 96.56 614 VAL A CA 1
ATOM 4900 C C . VAL A 1 614 ? -26.653 -30.285 11.502 1.00 96.56 614 VAL A C 1
ATOM 4902 O O . VAL A 1 614 ? -26.632 -31.391 10.955 1.00 96.56 614 VAL A O 1
ATOM 4905 N N . THR A 1 615 ? -27.182 -29.210 10.929 1.00 95.56 615 THR A N 1
ATOM 4906 C CA . THR A 1 615 ? -27.797 -29.218 9.600 1.00 95.56 615 THR A CA 1
ATOM 4907 C C . THR A 1 615 ? -27.125 -28.207 8.678 1.00 95.56 615 THR A C 1
ATOM 4909 O O . THR A 1 615 ? -26.547 -27.209 9.107 1.00 95.56 615 THR A O 1
ATOM 4912 N N . TYR A 1 616 ? -27.198 -28.481 7.377 1.00 94.94 616 TYR A N 1
ATOM 4913 C CA . TYR A 1 616 ? -26.654 -27.628 6.323 1.00 94.94 616 TYR A CA 1
ATOM 4914 C C . TYR A 1 616 ? -27.796 -27.204 5.385 1.00 94.94 616 TYR A C 1
ATOM 4916 O O . TYR A 1 616 ? -28.147 -27.957 4.469 1.00 94.94 616 TYR A O 1
ATOM 4924 N N . PRO A 1 617 ? -28.453 -26.059 5.654 1.00 92.56 617 PRO A N 1
ATOM 4925 C CA . PRO A 1 617 ? -29.627 -25.628 4.900 1.00 92.56 617 PRO A CA 1
ATOM 4926 C C . PRO A 1 617 ? -29.307 -25.276 3.438 1.00 92.56 617 PRO A C 1
ATOM 4928 O O . PRO A 1 617 ? -28.161 -24.937 3.114 1.00 92.56 617 PRO A O 1
ATOM 4931 N N . PRO A 1 618 ? -30.319 -25.293 2.545 1.00 89.44 618 PRO A N 1
ATOM 4932 C CA . PRO A 1 618 ? -30.204 -24.686 1.226 1.00 89.44 618 PRO A CA 1
ATOM 4933 C C . PRO A 1 618 ? -29.759 -23.228 1.344 1.00 89.44 618 PRO A C 1
ATOM 4935 O O . PRO A 1 618 ? -30.307 -22.463 2.134 1.00 89.44 618 PRO A O 1
ATOM 4938 N N . GLN A 1 619 ? -28.758 -22.859 0.555 1.00 92.50 619 GLN A N 1
ATOM 4939 C CA . GLN A 1 619 ? -28.177 -21.525 0.542 1.00 92.50 619 GLN A CA 1
ATOM 4940 C C . GLN A 1 619 ? -27.536 -21.254 -0.810 1.00 92.50 619 GLN A C 1
ATOM 4942 O O . GLN A 1 619 ? -27.067 -22.180 -1.480 1.00 92.50 619 GLN A O 1
ATOM 4947 N N . TRP A 1 620 ? -27.489 -19.983 -1.189 1.00 93.25 620 TRP A N 1
ATOM 4948 C CA . TRP A 1 620 ? -26.821 -19.582 -2.413 1.00 93.25 620 TRP A CA 1
ATOM 4949 C C . TRP A 1 620 ? -25.327 -19.889 -2.367 1.00 93.25 620 TRP A C 1
ATOM 4951 O O . TRP A 1 620 ? -24.679 -19.763 -1.327 1.00 93.25 620 TRP A O 1
ATOM 4961 N N . LYS A 1 621 ? -24.778 -20.252 -3.525 1.00 89.88 621 LYS A N 1
ATOM 4962 C CA . LYS A 1 621 ? -23.357 -20.566 -3.672 1.00 89.88 621 LYS A CA 1
ATOM 4963 C C . LYS A 1 621 ? -22.584 -19.370 -4.204 1.00 89.88 621 LYS A C 1
ATOM 4965 O O . LYS A 1 621 ? -23.041 -18.693 -5.129 1.00 89.88 621 LYS A O 1
ATOM 4970 N N . GLN A 1 622 ? -21.398 -19.140 -3.651 1.00 84.94 622 GLN A N 1
ATOM 4971 C CA . GLN A 1 622 ? -20.471 -18.154 -4.199 1.00 84.94 622 GLN A CA 1
ATOM 4972 C C . GLN A 1 622 ? -19.613 -18.771 -5.307 1.00 84.94 622 GLN A C 1
ATOM 4974 O O . GLN A 1 622 ? -19.334 -19.970 -5.298 1.00 84.94 622 GLN A O 1
ATOM 4979 N N . GLN A 1 623 ? -19.189 -17.940 -6.261 1.00 79.69 623 GLN A N 1
ATOM 4980 C CA . GLN A 1 623 ? -18.277 -18.323 -7.353 1.00 79.69 623 GLN A CA 1
ATOM 4981 C C . GLN A 1 623 ? -16.955 -17.548 -7.322 1.00 79.69 623 GLN A C 1
ATOM 4983 O O . GLN A 1 623 ? -16.095 -17.753 -8.175 1.00 79.69 623 GLN A O 1
ATOM 4988 N N . ASP A 1 624 ? -16.800 -16.652 -6.351 1.00 76.69 624 ASP A N 1
ATOM 4989 C CA . ASP A 1 624 ? -15.625 -15.813 -6.154 1.00 76.69 624 ASP A CA 1
ATOM 4990 C C . ASP A 1 624 ? -15.047 -16.006 -4.746 1.00 76.69 624 ASP A C 1
ATOM 4992 O O . ASP A 1 624 ? -15.614 -16.722 -3.917 1.00 76.69 624 ASP A O 1
ATOM 4996 N N . SER A 1 625 ? -13.893 -15.391 -4.489 1.00 74.81 625 SER A N 1
ATOM 4997 C CA . SER A 1 625 ? -13.194 -15.489 -3.206 1.00 74.81 625 SER A CA 1
ATOM 4998 C C . SER A 1 625 ? -13.573 -14.400 -2.201 1.00 74.81 625 SER A C 1
ATOM 5000 O O . SER A 1 625 ? -13.208 -14.520 -1.043 1.00 74.81 625 SER A O 1
ATOM 5002 N N . VAL A 1 626 ? -14.284 -13.342 -2.597 1.00 80.25 626 VAL A N 1
ATOM 5003 C CA . VAL A 1 626 ? -14.364 -12.085 -1.820 1.00 80.25 626 VAL A CA 1
ATOM 5004 C C . VAL A 1 626 ? -15.727 -11.845 -1.175 1.00 80.25 626 VAL A C 1
ATOM 5006 O O . VAL A 1 626 ? -15.865 -10.979 -0.311 1.00 80.25 626 VAL A O 1
ATOM 5009 N N . ASN A 1 627 ? -16.761 -12.568 -1.609 1.00 90.19 627 ASN A N 1
ATOM 5010 C CA . ASN A 1 627 ? -18.134 -12.341 -1.169 1.00 90.19 627 ASN A CA 1
ATOM 5011 C C . ASN A 1 627 ? -18.573 -13.182 0.031 1.00 90.19 627 ASN A C 1
ATOM 5013 O O . ASN A 1 627 ? -19.704 -12.996 0.470 1.00 90.19 627 ASN A O 1
ATOM 5017 N N . CYS A 1 628 ? -17.728 -14.034 0.615 1.00 92.88 628 CYS A N 1
ATOM 5018 C CA . CYS A 1 628 ? -18.125 -14.902 1.735 1.00 92.88 628 CYS A CA 1
ATOM 5019 C C . CYS A 1 628 ? -18.808 -14.135 2.881 1.00 92.88 628 CYS A C 1
ATOM 5021 O O . CYS A 1 628 ? -19.870 -14.545 3.343 1.00 92.88 628 CYS A O 1
ATOM 5023 N N . GLY A 1 629 ? -18.300 -12.951 3.246 1.00 94.75 629 GLY A N 1
ATOM 5024 C CA . GLY A 1 629 ? -18.947 -12.076 4.230 1.00 94.75 629 GLY A CA 1
ATOM 5025 C C . GLY A 1 629 ? -20.330 -11.559 3.796 1.00 94.75 629 GLY A C 1
ATOM 5026 O O . GLY A 1 629 ? -21.243 -11.484 4.613 1.00 94.75 629 GLY A O 1
ATOM 5027 N N . VAL A 1 630 ? -20.522 -11.246 2.508 1.00 95.88 630 VAL A N 1
ATOM 5028 C CA . VAL A 1 630 ? -21.824 -10.825 1.948 1.00 95.88 630 VAL A CA 1
ATOM 5029 C C . VAL A 1 630 ? -22.819 -11.978 2.011 1.00 95.88 630 VAL A C 1
ATOM 5031 O O . VAL A 1 630 ? -23.944 -11.779 2.459 1.00 95.88 630 VAL A O 1
ATOM 5034 N N . PHE A 1 631 ? -22.400 -13.184 1.618 1.00 96.31 631 PHE A N 1
ATOM 5035 C CA . PHE A 1 631 ? -23.239 -14.381 1.698 1.00 96.31 631 PHE A CA 1
ATOM 5036 C C . PHE A 1 631 ? -23.609 -14.714 3.144 1.00 96.31 631 PHE A C 1
ATOM 5038 O O . PHE A 1 631 ? -24.756 -15.062 3.396 1.00 96.31 631 PHE A O 1
ATOM 5045 N N . VAL A 1 632 ? -22.688 -14.548 4.096 1.00 97.19 632 VAL A N 1
ATOM 5046 C CA . VAL A 1 632 ? -22.969 -14.704 5.529 1.00 97.19 632 VAL A CA 1
ATOM 5047 C C . VAL A 1 632 ? -24.008 -13.685 6.017 1.00 97.19 632 VAL A C 1
ATOM 5049 O O . VAL A 1 632 ? -24.984 -14.074 6.660 1.00 97.19 632 VAL A O 1
ATOM 5052 N N . CYS A 1 633 ? -23.866 -12.405 5.664 1.00 97.62 633 CYS A N 1
ATOM 5053 C CA . CYS A 1 633 ? -24.857 -11.372 5.987 1.00 97.62 633 CYS A CA 1
ATOM 5054 C C . CYS A 1 633 ? -26.228 -11.663 5.352 1.00 97.62 633 CYS A C 1
ATOM 5056 O O . CYS A 1 633 ? -27.258 -11.512 6.010 1.00 97.62 633 CYS A O 1
ATOM 5058 N N . SER A 1 634 ? -26.247 -12.113 4.096 1.00 96.44 634 SER A N 1
ATOM 5059 C CA . SER A 1 634 ? -27.471 -12.480 3.377 1.00 96.44 634 SER A CA 1
ATOM 5060 C C . SER A 1 634 ? -28.126 -13.733 3.959 1.00 96.44 634 SER A C 1
ATOM 5062 O O . SER A 1 634 ? -29.342 -13.765 4.109 1.00 96.44 634 SER A O 1
ATOM 5064 N N . ALA A 1 635 ? -27.345 -14.749 4.337 1.00 95.94 635 ALA A N 1
ATOM 5065 C CA . ALA A 1 635 ? -27.846 -15.955 4.991 1.00 95.94 635 ALA A CA 1
ATOM 5066 C C . ALA A 1 635 ? -28.489 -15.623 6.342 1.00 95.94 635 ALA A C 1
ATOM 5068 O O . ALA A 1 635 ? -29.594 -16.086 6.614 1.00 95.94 635 ALA A O 1
ATOM 5069 N N . ALA A 1 636 ? -27.852 -14.764 7.148 1.00 96.56 636 ALA A N 1
ATOM 5070 C CA . ALA A 1 636 ? -28.427 -14.280 8.401 1.00 96.56 636 ALA A CA 1
ATOM 5071 C C . ALA A 1 636 ? -29.745 -13.518 8.176 1.00 96.56 636 ALA A C 1
ATOM 5073 O O . ALA A 1 636 ? -30.729 -13.772 8.868 1.00 96.56 636 ALA A O 1
ATOM 5074 N N . GLU A 1 637 ? -29.785 -12.610 7.195 1.00 95.81 637 GLU A N 1
ATOM 5075 C CA . GLU A 1 637 ? -30.988 -11.831 6.877 1.00 95.81 637 GLU A CA 1
ATOM 5076 C C . GLU A 1 637 ? -32.136 -12.727 6.389 1.00 95.81 637 GLU A C 1
ATOM 5078 O O . GLU A 1 637 ? -33.256 -12.612 6.886 1.00 95.81 637 GLU A O 1
ATOM 5083 N N . ASN A 1 638 ? -31.852 -13.674 5.493 1.00 93.69 638 ASN A N 1
ATOM 5084 C CA . ASN A 1 638 ? -32.842 -14.613 4.962 1.00 93.69 638 ASN A CA 1
ATOM 5085 C C . ASN A 1 638 ? -33.367 -15.574 6.035 1.00 93.69 638 ASN A C 1
ATOM 5087 O O . ASN A 1 638 ? -34.562 -15.859 6.075 1.00 93.69 638 ASN A O 1
ATOM 5091 N N . GLU A 1 639 ? -32.494 -16.033 6.932 1.00 92.50 639 GLU A N 1
ATOM 5092 C CA . GLU A 1 639 ? -32.849 -16.871 8.079 1.00 92.50 639 GLU A CA 1
ATOM 5093 C C . GLU A 1 639 ? -33.806 -16.146 9.040 1.00 92.50 639 GLU A C 1
ATOM 5095 O O . GLU A 1 639 ? -34.769 -16.746 9.520 1.00 92.50 639 GLU A O 1
ATOM 5100 N N . MET A 1 640 ? -33.577 -14.856 9.303 1.00 90.12 640 MET A N 1
ATOM 5101 C CA . MET A 1 640 ? -34.452 -14.045 10.160 1.00 90.12 640 MET A CA 1
ATOM 5102 C C . MET A 1 640 ? -35.769 -13.669 9.481 1.00 90.12 640 MET A C 1
ATOM 5104 O O . MET A 1 640 ? -36.810 -13.641 10.129 1.00 90.12 640 MET A O 1
ATOM 5108 N N . GLN A 1 641 ? -35.739 -13.406 8.175 1.00 87.88 641 GLN A N 1
ATOM 5109 C CA . GLN A 1 641 ? -36.930 -13.065 7.393 1.00 87.88 641 GLN A CA 1
ATOM 5110 C C . GLN A 1 641 ? -37.712 -14.299 6.913 1.00 87.88 641 GLN A C 1
ATOM 5112 O O . GLN A 1 641 ? -38.736 -14.151 6.248 1.00 87.88 641 GLN A O 1
ATOM 5117 N N . HIS A 1 642 ? -37.247 -15.510 7.240 1.00 87.81 642 HIS A N 1
ATOM 5118 C CA . HIS A 1 642 ? -37.815 -16.781 6.781 1.00 87.81 642 HIS A CA 1
ATOM 5119 C C . HIS A 1 642 ? -37.951 -16.874 5.248 1.00 87.81 642 HIS A C 1
ATOM 5121 O O . HIS A 1 642 ? -38.908 -17.448 4.722 1.00 87.81 642 HIS A O 1
ATOM 5127 N N . VAL A 1 643 ? -36.978 -16.315 4.523 1.00 87.38 643 VAL A N 1
ATOM 5128 C CA . VAL A 1 643 ? -36.922 -16.338 3.057 1.00 87.38 643 VAL A CA 1
ATOM 5129 C C . VAL A 1 643 ? -36.310 -17.658 2.598 1.00 87.38 643 VAL A C 1
ATOM 5131 O O . VAL A 1 643 ? -35.157 -17.966 2.896 1.00 87.38 643 VAL A O 1
ATOM 5134 N N . ALA A 1 644 ? -37.078 -18.442 1.840 1.00 82.88 644 ALA A N 1
ATOM 5135 C CA . ALA A 1 644 ? -36.583 -19.673 1.238 1.00 82.88 644 ALA A CA 1
ATOM 5136 C C . ALA A 1 644 ? -35.643 -19.361 0.062 1.00 82.88 644 ALA A C 1
ATOM 5138 O O . ALA A 1 644 ? -36.037 -18.687 -0.890 1.00 82.88 644 ALA A O 1
ATOM 5139 N N . VAL A 1 645 ? -34.421 -19.892 0.111 1.00 86.88 645 VAL A N 1
ATOM 5140 C CA . VAL A 1 645 ? -33.397 -19.720 -0.931 1.00 86.88 645 VAL A CA 1
ATOM 5141 C C . VAL A 1 645 ? -33.053 -21.050 -1.603 1.00 86.88 645 VAL A C 1
ATOM 5143 O O . VAL A 1 645 ? -33.128 -22.112 -0.985 1.00 86.88 645 VAL A O 1
ATOM 5146 N N . SER A 1 646 ? -32.682 -21.006 -2.885 1.00 85.19 646 SER A N 1
ATOM 5147 C CA . SER A 1 646 ? -32.189 -22.185 -3.609 1.00 85.19 646 SER A CA 1
ATOM 5148 C C . SER A 1 646 ? -30.670 -22.341 -3.489 1.00 85.19 646 SER A C 1
ATOM 5150 O O . SER A 1 646 ? -29.973 -21.457 -2.997 1.00 85.19 646 SER A O 1
ATOM 5152 N N . THR A 1 647 ? -30.139 -23.463 -3.979 1.00 86.38 647 THR A N 1
ATOM 5153 C CA . THR A 1 647 ? -28.692 -23.736 -4.024 1.00 86.38 647 THR A CA 1
ATOM 5154 C C . THR A 1 647 ? -28.015 -23.244 -5.307 1.00 86.38 647 THR A C 1
ATOM 5156 O O . THR A 1 647 ? -26.985 -23.792 -5.710 1.00 86.38 647 THR A O 1
ATOM 5159 N N . GLU A 1 648 ? -28.622 -22.279 -6.002 1.00 88.38 648 GLU A N 1
ATOM 5160 C CA . GLU A 1 648 ? -28.039 -21.678 -7.203 1.00 88.38 648 GLU A CA 1
ATOM 5161 C C . GLU A 1 648 ? -26.799 -20.839 -6.870 1.00 88.38 648 GLU A C 1
ATOM 5163 O O . GLU A 1 648 ? -26.635 -20.344 -5.753 1.00 88.38 648 GLU A O 1
ATOM 5168 N N . ALA A 1 649 ? -25.913 -20.687 -7.852 1.00 87.25 649 ALA A N 1
ATOM 5169 C CA . ALA A 1 649 ? -24.761 -19.812 -7.733 1.00 87.25 649 ALA A CA 1
ATOM 5170 C C . ALA A 1 649 ? -25.140 -18.394 -8.177 1.00 87.25 649 ALA A C 1
ATOM 5172 O O . ALA A 1 649 ? -25.698 -18.229 -9.264 1.00 87.25 649 ALA A O 1
ATOM 5173 N N . LEU A 1 650 ? -24.853 -17.384 -7.352 1.00 85.31 650 LEU A N 1
ATOM 5174 C CA . LEU A 1 650 ? -25.185 -16.004 -7.709 1.00 85.31 650 LEU A CA 1
ATOM 5175 C C . LEU A 1 650 ? -24.167 -15.416 -8.682 1.00 85.31 650 LEU A C 1
ATOM 5177 O O . LEU A 1 650 ? -22.957 -15.587 -8.543 1.00 85.31 650 LEU A O 1
ATOM 5181 N N . THR A 1 651 ? -24.685 -14.669 -9.649 1.00 85.12 651 THR A N 1
ATOM 5182 C CA . THR A 1 651 ? -23.898 -13.865 -10.580 1.00 85.12 651 THR A CA 1
ATOM 5183 C C . THR A 1 651 ? -23.282 -12.654 -9.882 1.00 85.12 651 THR A C 1
ATOM 5185 O O . THR A 1 651 ? -23.805 -12.140 -8.891 1.00 85.12 651 THR A O 1
ATOM 5188 N N . LEU A 1 652 ? -22.222 -12.106 -10.480 1.00 81.88 652 LEU A N 1
ATOM 5189 C CA . LEU A 1 652 ? -21.576 -10.874 -10.023 1.00 81.88 652 LEU A CA 1
ATOM 5190 C C . LEU A 1 652 ? -22.565 -9.712 -9.815 1.00 81.88 652 LEU A C 1
ATOM 5192 O O . LEU A 1 652 ? -22.455 -8.967 -8.844 1.00 81.88 652 LEU A O 1
ATOM 5196 N N . ASN A 1 653 ? -23.552 -9.564 -10.703 1.00 82.44 653 ASN A N 1
ATOM 5197 C CA . ASN A 1 653 ? -24.537 -8.490 -10.598 1.00 82.44 653 ASN A CA 1
ATOM 5198 C C . ASN A 1 653 ? -25.476 -8.674 -9.397 1.00 82.44 653 ASN A C 1
ATOM 5200 O O . ASN A 1 653 ? -25.810 -7.706 -8.724 1.00 82.44 653 ASN A O 1
ATOM 5204 N N . GLN A 1 654 ? -25.848 -9.915 -9.084 1.00 87.81 654 GLN A N 1
ATOM 5205 C CA . GLN A 1 654 ? -26.649 -10.222 -7.897 1.00 87.81 654 GLN A CA 1
ATOM 5206 C C . GLN A 1 654 ? -25.843 -9.963 -6.614 1.00 87.81 654 GLN A C 1
ATOM 5208 O O . GLN A 1 654 ? -26.363 -9.354 -5.680 1.00 87.81 654 GLN A O 1
ATOM 5213 N N . CYS A 1 655 ? -24.550 -10.307 -6.592 1.00 89.31 655 CYS A N 1
ATOM 5214 C CA . CYS A 1 655 ? -23.655 -9.959 -5.482 1.00 89.31 655 CYS A CA 1
ATOM 5215 C C . CYS A 1 655 ? -23.530 -8.437 -5.284 1.00 89.31 655 CYS A C 1
ATOM 5217 O O . CYS A 1 655 ? -23.501 -7.965 -4.147 1.00 89.31 655 CYS A O 1
ATOM 5219 N N . ARG A 1 656 ? -23.508 -7.647 -6.368 1.00 87.62 656 ARG A N 1
ATOM 5220 C CA . ARG A 1 656 ? -23.534 -6.174 -6.295 1.00 87.62 656 ARG A CA 1
ATOM 5221 C C . ARG A 1 656 ? -24.810 -5.650 -5.651 1.00 87.62 656 ARG A C 1
ATOM 5223 O O . ARG A 1 656 ? -24.724 -4.786 -4.780 1.00 87.62 656 ARG A O 1
ATOM 5230 N N . THR A 1 657 ? -25.966 -6.192 -6.036 1.00 89.94 657 THR A N 1
ATOM 5231 C CA . THR A 1 657 ? -27.252 -5.854 -5.411 1.00 89.94 657 THR A CA 1
ATOM 5232 C C . THR A 1 657 ? -27.204 -6.114 -3.904 1.00 89.94 657 THR A C 1
ATOM 5234 O O . THR A 1 657 ? -27.524 -5.220 -3.125 1.00 89.94 657 THR A O 1
ATOM 5237 N N . LEU A 1 658 ? -26.708 -7.282 -3.478 1.00 93.44 658 LEU A N 1
ATOM 5238 C CA . LEU A 1 658 ? -26.587 -7.628 -2.055 1.00 93.44 658 LEU A CA 1
ATOM 5239 C C . LEU A 1 658 ? -25.617 -6.710 -1.295 1.00 93.44 658 LEU A C 1
ATOM 5241 O O . LEU A 1 658 ? -25.909 -6.288 -0.177 1.00 93.44 658 LEU A O 1
ATOM 5245 N N . ARG A 1 659 ? -24.480 -6.348 -1.898 1.00 93.75 659 ARG A N 1
ATOM 5246 C CA . ARG A 1 659 ? -23.522 -5.397 -1.308 1.00 93.75 659 ARG A CA 1
ATOM 5247 C C . ARG A 1 659 ? -24.129 -4.017 -1.106 1.00 93.75 659 ARG A C 1
ATOM 5249 O O . ARG A 1 659 ? -23.988 -3.439 -0.029 1.00 93.75 659 ARG A O 1
ATOM 5256 N N . LEU A 1 660 ? -24.804 -3.495 -2.128 1.00 93.12 660 LEU A N 1
ATOM 5257 C CA . LEU A 1 660 ? -25.473 -2.199 -2.061 1.00 93.12 660 LEU A CA 1
ATOM 5258 C C . LEU A 1 660 ? -26.577 -2.197 -0.996 1.00 93.12 660 LEU A C 1
ATOM 5260 O O . LEU A 1 660 ? -26.664 -1.265 -0.191 1.00 93.12 660 LEU A O 1
ATOM 5264 N N . HIS A 1 661 ? -27.373 -3.267 -0.955 1.00 95.00 661 HIS A N 1
ATOM 5265 C CA . HIS A 1 661 ? -28.390 -3.488 0.070 1.00 95.00 661 HIS A CA 1
ATOM 5266 C C . HIS A 1 661 ? -27.783 -3.467 1.468 1.00 95.00 661 HIS A C 1
ATOM 5268 O O . HIS A 1 661 ? -28.125 -2.610 2.278 1.00 95.00 661 HIS A O 1
ATOM 5274 N N . HIS A 1 662 ? -26.817 -4.337 1.759 1.00 96.50 662 HIS A N 1
ATOM 5275 C CA . HIS A 1 662 ? -26.233 -4.394 3.096 1.00 96.50 662 HIS A CA 1
ATOM 5276 C C . HIS A 1 662 ? -25.550 -3.079 3.495 1.00 96.50 662 HIS A C 1
ATOM 5278 O O . HIS A 1 662 ? -25.760 -2.617 4.616 1.00 96.50 662 HIS A O 1
ATOM 5284 N N . ALA A 1 663 ? -24.822 -2.419 2.589 1.00 95.25 663 ALA A N 1
ATOM 5285 C CA . ALA A 1 663 ? -24.178 -1.144 2.898 1.00 95.25 663 ALA A CA 1
ATOM 5286 C C . ALA A 1 663 ? -25.194 -0.046 3.256 1.00 95.25 663 ALA A C 1
ATOM 5288 O O . ALA A 1 663 ? -25.028 0.667 4.246 1.00 95.25 663 ALA A O 1
ATOM 5289 N N . THR A 1 664 ? -26.283 0.080 2.500 1.00 93.94 664 THR A N 1
ATOM 5290 C CA . THR A 1 664 ? -27.323 1.073 2.816 1.00 93.94 664 THR A CA 1
ATOM 5291 C C . THR A 1 664 ? -28.086 0.734 4.093 1.00 93.94 664 THR A C 1
ATOM 5293 O O . THR A 1 664 ? -28.357 1.626 4.902 1.00 93.94 664 THR A O 1
ATOM 5296 N N . ARG A 1 665 ? -28.341 -0.553 4.356 1.00 93.88 665 ARG A N 1
ATOM 5297 C CA . ARG A 1 665 ? -28.950 -1.011 5.613 1.00 93.88 665 ARG A CA 1
ATOM 5298 C C . ARG A 1 665 ? -28.087 -0.716 6.840 1.00 93.88 665 ARG A C 1
ATOM 5300 O O . ARG A 1 665 ? -28.641 -0.309 7.863 1.00 93.88 665 ARG A O 1
ATOM 5307 N N . MET A 1 666 ? -26.764 -0.846 6.746 1.00 94.06 666 MET A N 1
ATOM 5308 C CA . MET A 1 666 ? -25.854 -0.564 7.867 1.00 94.06 666 MET A CA 1
ATOM 5309 C C . MET A 1 666 ? -25.872 0.910 8.291 1.00 94.06 666 MET A C 1
ATOM 5311 O O . MET A 1 666 ? -25.777 1.209 9.475 1.00 94.06 666 MET A O 1
ATOM 5315 N N . ILE A 1 667 ? -26.076 1.844 7.356 1.00 91.19 667 ILE A N 1
ATOM 5316 C CA . ILE A 1 667 ? -26.132 3.285 7.665 1.00 91.19 667 ILE A CA 1
ATOM 5317 C C . ILE A 1 667 ? -27.554 3.838 7.776 1.00 91.19 667 ILE A C 1
ATOM 5319 O O . ILE A 1 667 ? -27.736 5.055 7.885 1.00 91.19 667 ILE A O 1
ATOM 5323 N N . LYS A 1 668 ? -28.582 2.982 7.753 1.00 87.75 668 LYS A N 1
ATOM 5324 C CA . LYS A 1 668 ? -29.991 3.405 7.745 1.00 87.75 668 LYS A CA 1
ATOM 5325 C C . LYS A 1 668 ? -30.310 4.384 8.881 1.00 87.75 668 LYS A C 1
ATOM 5327 O O . LYS A 1 668 ? -30.916 5.425 8.635 1.00 87.75 668 LYS A O 1
ATOM 5332 N N . ASN A 1 669 ? -29.789 4.115 10.079 1.00 81.94 669 ASN A N 1
ATOM 5333 C CA . ASN A 1 669 ? -30.061 4.890 11.296 1.00 81.94 669 ASN A CA 1
ATOM 5334 C C . ASN A 1 669 ? -29.042 6.013 11.594 1.00 81.94 669 ASN A C 1
ATOM 5336 O O . ASN A 1 669 ? -29.159 6.671 12.621 1.00 81.94 669 ASN A O 1
ATOM 5340 N N . VAL A 1 670 ? -28.048 6.252 10.729 1.00 81.69 670 VAL A N 1
ATOM 5341 C CA . VAL A 1 670 ? -27.028 7.308 10.925 1.00 81.69 670 VAL A CA 1
ATOM 5342 C C . VAL A 1 670 ? -27.473 8.592 10.230 1.00 81.69 670 VAL A C 1
ATOM 5344 O O . VAL A 1 670 ? -27.749 8.538 9.037 1.00 81.69 670 VAL A O 1
ATOM 5347 N N . ASN A 1 671 ? -27.547 9.758 10.877 1.00 79.00 671 ASN A N 1
ATOM 5348 C CA . ASN A 1 671 ? -27.934 10.970 10.139 1.00 79.00 671 ASN A CA 1
ATOM 5349 C C . ASN A 1 671 ? -26.783 11.473 9.263 1.00 79.00 671 ASN A C 1
ATOM 5351 O O . ASN A 1 671 ? -25.620 11.444 9.649 1.00 79.00 671 ASN A O 1
ATOM 5355 N N . ALA A 1 672 ? -27.112 11.999 8.081 1.00 77.69 672 ALA A N 1
ATOM 5356 C CA . ALA A 1 672 ? -26.115 12.522 7.143 1.00 77.69 672 ALA A CA 1
ATOM 5357 C C . ALA A 1 672 ? -25.412 13.807 7.629 1.00 77.69 672 ALA A C 1
ATOM 5359 O O . ALA A 1 672 ? -24.489 14.286 6.965 1.00 77.69 672 ALA A O 1
ATOM 5360 N N . GLU A 1 673 ? -25.908 14.400 8.714 1.00 72.56 673 GLU A N 1
ATOM 5361 C CA . GLU A 1 673 ? -25.338 15.554 9.419 1.00 72.56 673 GLU A CA 1
ATOM 5362 C C . GLU A 1 673 ? -24.272 15.125 10.435 1.00 72.56 673 GLU A C 1
ATOM 5364 O O . GLU A 1 673 ? -23.363 15.895 10.720 1.00 72.56 673 GLU A O 1
ATOM 5369 N N . ASP A 1 674 ? -24.339 13.875 10.901 1.00 69.62 674 ASP A N 1
ATOM 5370 C CA . ASP A 1 674 ? -23.420 13.295 11.885 1.00 69.62 674 ASP A CA 1
ATOM 5371 C C . ASP A 1 674 ? -22.184 12.659 11.222 1.00 69.62 674 ASP A C 1
ATOM 5373 O O . ASP A 1 674 ? -21.330 12.072 11.889 1.00 69.62 674 ASP A O 1
ATOM 5377 N N . PHE A 1 675 ? -22.077 12.737 9.891 1.00 78.44 675 PHE A N 1
ATOM 5378 C CA . PHE A 1 675 ? -20.930 12.200 9.167 1.00 78.44 675 PHE A CA 1
ATOM 5379 C C . PHE A 1 675 ? -19.644 12.950 9.536 1.00 78.44 675 PHE A C 1
ATOM 5381 O O . PHE A 1 675 ? -19.675 14.175 9.678 1.00 78.44 675 PHE A O 1
ATOM 5388 N N . PRO A 1 676 ? -18.494 12.251 9.619 1.00 67.81 676 PRO A N 1
ATOM 5389 C CA . PRO A 1 676 ? -17.211 12.900 9.844 1.00 67.81 676 PRO A CA 1
ATOM 5390 C C . PRO A 1 676 ? -16.965 14.019 8.828 1.00 67.81 676 PRO A C 1
ATOM 5392 O O . PRO A 1 676 ? -17.223 13.864 7.626 1.00 67.81 676 PRO A O 1
ATOM 5395 N N . LEU A 1 677 ? -16.470 15.152 9.324 1.00 66.50 677 LEU A N 1
ATOM 5396 C CA . LEU A 1 677 ? -16.107 16.290 8.487 1.00 66.50 677 LEU A CA 1
ATOM 5397 C C . LEU A 1 677 ? -15.006 15.889 7.507 1.00 66.50 677 LEU A C 1
ATOM 5399 O O . LEU A 1 677 ? -14.122 15.090 7.831 1.00 66.50 677 LEU A O 1
ATOM 5403 N N . THR A 1 678 ? -15.057 16.448 6.301 1.00 70.69 678 THR A N 1
ATOM 5404 C CA . THR A 1 678 ? -13.967 16.249 5.348 1.00 70.69 678 THR A CA 1
ATOM 5405 C C . THR A 1 678 ? -12.752 17.087 5.743 1.00 70.69 678 THR A C 1
ATOM 5407 O O . THR A 1 678 ? -12.870 18.098 6.438 1.00 70.69 678 THR A O 1
ATOM 5410 N N . ALA A 1 679 ? -11.568 16.711 5.261 1.00 62.06 679 ALA A N 1
ATOM 5411 C CA . ALA A 1 679 ? -10.363 17.526 5.419 1.00 62.06 679 ALA A CA 1
ATOM 5412 C C . ALA A 1 679 ? -10.558 18.963 4.888 1.00 62.06 679 ALA A C 1
ATOM 5414 O O . ALA A 1 679 ? -10.043 19.914 5.467 1.00 62.06 679 ALA A O 1
ATOM 5415 N N . GLU A 1 680 ? -11.350 19.132 3.826 1.00 66.88 680 GLU A N 1
ATOM 5416 C CA . GLU A 1 680 ? -11.690 20.442 3.269 1.00 66.88 680 GLU A CA 1
ATOM 5417 C C . GLU A 1 680 ? -12.629 21.241 4.190 1.00 66.88 680 GLU A C 1
ATOM 5419 O O . GLU A 1 680 ? -12.446 22.447 4.357 1.00 66.88 680 GLU A O 1
ATOM 5424 N N . ASP A 1 681 ? -13.600 20.581 4.828 1.00 64.50 681 ASP A N 1
ATOM 5425 C CA . ASP A 1 681 ? -14.471 21.215 5.825 1.00 64.50 681 ASP A CA 1
ATOM 5426 C C . ASP A 1 681 ? -13.666 21.663 7.050 1.00 64.50 681 ASP A C 1
ATOM 5428 O O . ASP A 1 681 ? -13.848 22.785 7.524 1.00 64.50 681 ASP A O 1
ATOM 5432 N N . ASN A 1 682 ? -12.728 20.832 7.515 1.00 57.28 682 ASN A N 1
ATOM 5433 C CA . ASN A 1 682 ? -11.831 21.171 8.620 1.00 57.28 682 ASN A CA 1
ATOM 5434 C C . ASN A 1 682 ? -10.952 22.382 8.284 1.00 57.28 682 ASN A C 1
ATOM 5436 O O . ASN A 1 682 ? -10.900 23.320 9.074 1.00 57.28 682 ASN A O 1
ATOM 5440 N N . LEU A 1 683 ? -10.352 22.427 7.090 1.00 59.84 683 LEU A N 1
ATOM 5441 C CA . LEU A 1 683 ? -9.563 23.578 6.630 1.00 59.84 683 LEU A CA 1
ATOM 5442 C C . LEU A 1 683 ? -10.407 24.857 6.540 1.00 59.84 683 LEU A C 1
ATOM 5444 O O . LEU A 1 683 ? -9.980 25.918 6.990 1.00 59.84 683 LEU A O 1
ATOM 5448 N N . LYS A 1 684 ? -11.635 24.770 6.013 1.00 66.31 684 LYS A N 1
ATOM 5449 C CA . LYS A 1 684 ? -12.562 25.915 5.962 1.00 66.31 684 LYS A CA 1
ATOM 5450 C C . LYS A 1 684 ? -12.954 26.392 7.358 1.00 66.31 684 LYS A C 1
ATOM 5452 O O . LYS A 1 684 ? -13.090 27.601 7.568 1.00 66.31 684 LYS A O 1
ATOM 5457 N N . MET A 1 685 ? -13.146 25.473 8.306 1.00 55.31 685 MET A N 1
ATOM 5458 C CA . MET A 1 685 ? -13.419 25.822 9.699 1.00 55.31 685 MET A CA 1
ATOM 5459 C C . MET A 1 685 ? -12.207 26.477 10.363 1.00 55.31 685 MET A C 1
ATOM 5461 O O . MET A 1 685 ? -12.375 27.541 10.956 1.00 55.31 685 MET A O 1
ATOM 5465 N N . GLU A 1 686 ? -11.002 25.929 10.196 1.00 53.25 686 GLU A N 1
ATOM 5466 C CA . GLU A 1 686 ? -9.754 26.505 10.713 1.00 53.25 686 GLU A CA 1
ATOM 5467 C C . GLU A 1 686 ? -9.487 27.897 10.132 1.00 53.25 686 GLU A C 1
ATOM 5469 O O . GLU A 1 686 ? -9.211 28.837 10.873 1.00 53.25 686 GLU A O 1
ATOM 5474 N N . GLU A 1 687 ? -9.650 28.090 8.821 1.00 58.50 687 GLU A N 1
ATOM 5475 C CA . GLU A 1 687 ? -9.501 29.404 8.187 1.00 58.50 687 GLU A CA 1
ATOM 5476 C C . GLU A 1 687 ? -10.516 30.424 8.709 1.00 58.50 687 GLU A C 1
ATOM 5478 O O . GLU A 1 687 ? -10.191 31.601 8.907 1.00 58.50 687 GLU A O 1
ATOM 5483 N N . LYS A 1 688 ? -11.765 29.993 8.917 1.00 59.25 688 LYS A N 1
ATOM 5484 C CA . LYS A 1 688 ? -12.817 30.835 9.489 1.00 59.25 688 LYS A CA 1
ATOM 5485 C C . LYS A 1 688 ? -12.479 31.193 10.936 1.00 59.25 688 LYS A C 1
ATOM 5487 O O . LYS A 1 688 ? -12.654 32.347 11.326 1.00 59.25 688 LYS A O 1
ATOM 5492 N N . GLU A 1 689 ? -11.950 30.247 11.702 1.00 50.66 689 GLU A N 1
ATOM 5493 C CA . GLU A 1 689 ? -11.544 30.436 13.090 1.00 50.66 689 GLU A CA 1
ATOM 5494 C C . GLU A 1 689 ? -10.338 31.377 13.206 1.00 50.66 689 GLU A C 1
ATOM 5496 O O . GLU A 1 689 ? -10.393 32.336 13.972 1.00 50.66 689 GLU A O 1
ATOM 5501 N N . ILE A 1 690 ? -9.321 31.222 12.353 1.00 56.69 690 ILE A N 1
ATOM 5502 C CA . ILE A 1 690 ? -8.173 32.137 12.247 1.00 56.69 690 ILE A CA 1
ATOM 5503 C C . ILE A 1 690 ? -8.639 33.557 11.885 1.00 56.69 690 ILE A C 1
ATOM 5505 O O . ILE A 1 690 ? -8.195 34.531 12.497 1.00 56.69 690 ILE A O 1
ATOM 5509 N N . LYS A 1 691 ? -9.570 33.705 10.931 1.00 59.88 691 LYS A N 1
ATOM 5510 C CA . LYS A 1 691 ? -10.132 35.017 10.546 1.00 59.88 691 LYS A CA 1
ATOM 5511 C C . LYS A 1 691 ? -10.914 35.672 11.689 1.00 59.88 691 LYS A C 1
ATOM 5513 O O . LYS A 1 691 ? -10.782 36.878 11.906 1.00 59.88 691 LYS A O 1
ATOM 5518 N N . LEU A 1 692 ? -11.694 34.896 12.443 1.00 54.75 692 LEU A N 1
ATOM 5519 C CA . LEU A 1 692 ? -12.401 35.372 13.636 1.00 54.75 692 LEU A CA 1
ATOM 5520 C C . LEU A 1 692 ? -11.422 35.773 14.751 1.00 54.75 692 LEU A C 1
ATOM 5522 O O . LEU A 1 692 ? -11.560 36.868 15.300 1.00 54.75 692 LEU A O 1
ATOM 5526 N N . GLN A 1 693 ? -10.386 34.971 15.007 1.00 53.62 693 GLN A N 1
ATOM 5527 C CA . GLN A 1 693 ? -9.334 35.250 15.993 1.00 53.62 693 GLN A CA 1
ATOM 5528 C C . GLN A 1 693 ? -8.558 36.538 15.664 1.00 53.62 693 GLN A C 1
ATOM 5530 O O . GLN A 1 693 ? -8.349 37.388 16.531 1.00 53.62 693 GLN A O 1
ATOM 5535 N N . GLN A 1 694 ? -8.199 36.747 14.394 1.00 53.81 694 GLN A N 1
ATOM 5536 C CA . GLN A 1 694 ? -7.524 37.969 13.934 1.00 53.81 694 GLN A CA 1
ATOM 5537 C C . GLN A 1 694 ? -8.412 39.220 14.034 1.00 53.81 694 GLN A C 1
ATOM 5539 O O . GLN A 1 694 ? -7.903 40.331 14.209 1.00 53.81 694 GLN A O 1
ATOM 5544 N N . SER A 1 695 ? -9.734 39.061 13.926 1.00 54.44 695 SER A N 1
ATOM 5545 C CA . SER A 1 695 ? -10.689 40.167 14.065 1.00 54.44 695 SER A CA 1
ATOM 5546 C C . SER A 1 695 ? -10.889 40.615 15.520 1.00 54.44 695 SER A C 1
ATOM 5548 O O . SER A 1 695 ? -11.236 41.772 15.762 1.00 54.44 695 SER A O 1
ATOM 5550 N N . GLU A 1 696 ? -10.617 39.733 16.484 1.00 48.50 696 GLU A N 1
ATOM 5551 C CA . GLU A 1 696 ? -10.785 39.983 17.921 1.00 48.50 696 GLU A CA 1
ATOM 5552 C C . GLU A 1 696 ? -9.539 40.467 18.629 1.00 48.50 696 GLU A C 1
ATOM 5554 O O . GLU A 1 696 ? -9.640 41.387 19.440 1.00 48.50 696 GLU A O 1
ATOM 5559 N N . ALA A 1 697 ? -8.366 39.975 18.229 1.00 48.06 697 ALA A N 1
ATOM 5560 C CA . ALA A 1 697 ? -7.088 40.539 18.658 1.00 48.06 697 ALA A CA 1
ATOM 5561 C C . ALA A 1 697 ? -6.966 42.044 18.328 1.00 48.06 697 ALA A C 1
ATOM 5563 O O . ALA A 1 697 ? -6.191 42.757 18.955 1.00 48.06 697 ALA A O 1
ATOM 5564 N N . LYS A 1 698 ? -7.751 42.542 17.359 1.00 48.09 698 LYS A N 1
ATOM 5565 C CA . LYS A 1 698 ? -7.841 43.967 17.001 1.00 48.09 698 LYS A CA 1
ATOM 5566 C C . LYS A 1 698 ? -8.876 44.770 17.804 1.00 48.09 698 LYS A C 1
ATOM 5568 O O . LYS A 1 698 ? -8.864 45.992 17.700 1.00 48.09 698 LYS A O 1
ATOM 5573 N N . LYS A 1 699 ? -9.793 44.128 18.542 1.00 47.12 699 LYS A N 1
ATOM 5574 C CA . LYS A 1 699 ? -10.924 44.795 19.227 1.00 47.12 699 LYS A CA 1
ATOM 5575 C C . LYS A 1 699 ? -10.802 44.866 20.748 1.00 47.12 699 LYS A C 1
ATOM 5577 O O . LYS A 1 699 ? -11.464 45.711 21.342 1.00 47.12 699 LYS A O 1
ATOM 5582 N N . THR A 1 700 ? -9.993 44.021 21.379 1.00 42.25 700 THR A N 1
ATOM 5583 C CA . THR A 1 700 ? -9.759 44.078 22.827 1.00 42.25 700 THR A CA 1
ATOM 5584 C C . THR A 1 700 ? -8.326 44.488 23.107 1.00 42.25 700 THR A C 1
ATOM 5586 O O . THR A 1 700 ? -7.392 43.840 22.636 1.00 42.25 700 THR A O 1
ATOM 5589 N N . ASP A 1 701 ? -8.178 45.568 23.870 1.00 36.34 701 ASP A N 1
ATOM 5590 C CA . ASP A 1 701 ? -6.899 46.036 24.384 1.00 36.34 701 ASP A CA 1
ATOM 5591 C C . ASP A 1 701 ? -6.188 44.894 25.138 1.00 36.34 701 ASP A C 1
ATOM 5593 O O . ASP A 1 701 ? -6.820 44.060 25.786 1.00 36.34 701 ASP A O 1
ATOM 5597 N N . SER A 1 702 ? -4.878 44.822 24.960 1.00 42.94 702 SER A N 1
ATOM 5598 C CA . SER A 1 702 ? -3.971 43.720 25.314 1.00 42.94 702 SER A CA 1
ATOM 5599 C C . SER A 1 702 ? -4.315 42.811 26.532 1.00 42.94 702 SER A C 1
ATOM 5601 O O . SER A 1 702 ? -4.572 43.266 27.642 1.00 42.94 702 SER A O 1
ATOM 5603 N N . SER A 1 703 ? -4.111 41.491 26.350 1.00 44.16 703 SER A N 1
ATOM 5604 C CA . SER A 1 703 ? -3.547 40.532 27.341 1.00 44.16 703 SER A CA 1
ATOM 5605 C C . SER A 1 703 ? -4.405 39.656 28.290 1.00 44.16 703 SER A C 1
ATOM 5607 O O . SER A 1 703 ? -3.823 39.039 29.182 1.00 44.16 703 SER A O 1
ATOM 5609 N N . SER A 1 704 ? -5.718 39.448 28.107 1.00 52.56 704 SER A N 1
ATOM 5610 C CA . SER A 1 704 ? -6.478 38.517 28.987 1.00 52.56 704 SER A CA 1
ATOM 5611 C C . SER A 1 704 ? -7.360 37.496 28.250 1.00 52.56 704 SER A C 1
ATOM 5613 O O . SER A 1 704 ? -8.566 37.662 28.102 1.00 52.56 704 SER A O 1
ATOM 5615 N N . HIS A 1 705 ? -6.761 36.374 27.834 1.00 69.56 705 HIS A N 1
ATOM 5616 C CA . HIS A 1 705 ? -7.500 35.153 27.484 1.00 69.56 705 HIS A CA 1
ATOM 5617 C C . HIS A 1 705 ? -7.333 34.105 28.590 1.00 69.56 705 HIS A C 1
ATOM 5619 O O . HIS A 1 705 ? -6.233 33.913 29.108 1.00 69.56 705 HIS A O 1
ATOM 5625 N N . CYS A 1 706 ? -8.420 33.409 28.935 1.00 81.00 706 CYS A N 1
ATOM 5626 C CA . CYS A 1 706 ? -8.395 32.322 29.911 1.00 81.00 706 CYS A CA 1
ATOM 5627 C C . CYS A 1 706 ? -7.485 31.185 29.431 1.00 81.00 706 CYS A C 1
ATOM 5629 O O . CYS A 1 706 ? -7.672 30.659 28.334 1.00 81.00 706 CYS A O 1
ATOM 5631 N N . GLN A 1 707 ? -6.530 30.766 30.264 1.00 83.62 707 GLN A N 1
ATOM 5632 C CA . GLN A 1 707 ? -5.575 29.702 29.939 1.00 83.62 707 GLN A CA 1
ATOM 5633 C C . GLN A 1 707 ? -6.268 28.375 29.571 1.00 83.62 707 GLN A C 1
ATOM 5635 O O . GLN A 1 707 ? -5.779 27.662 28.694 1.00 83.62 707 GLN A O 1
ATOM 5640 N N . ALA A 1 708 ? -7.435 28.089 30.161 1.00 84.81 708 ALA A N 1
ATOM 5641 C CA . ALA A 1 708 ? -8.250 26.908 29.867 1.00 84.81 708 ALA A CA 1
ATOM 5642 C C . ALA A 1 708 ? -8.751 26.837 28.417 1.00 84.81 708 ALA A C 1
ATOM 5644 O O . ALA A 1 708 ? -9.156 25.775 27.953 1.00 84.81 708 ALA A O 1
ATOM 5645 N N . TRP A 1 709 ? -8.687 27.942 27.668 1.00 80.38 709 TRP A N 1
ATOM 5646 C CA . TRP A 1 709 ? -8.981 27.935 26.236 1.00 80.38 709 TRP A CA 1
ATOM 5647 C C . TRP A 1 709 ? -8.083 26.944 25.492 1.00 80.38 709 TRP A C 1
ATOM 5649 O O . TRP A 1 709 ? -8.556 26.212 24.629 1.00 80.38 709 TRP A O 1
ATOM 5659 N N . LYS A 1 710 ? -6.786 26.894 25.827 1.00 76.50 710 LYS A N 1
ATOM 5660 C CA . LYS A 1 710 ? -5.799 26.091 25.085 1.00 76.50 710 LYS A CA 1
ATOM 5661 C C . LYS A 1 710 ? -6.117 24.597 25.096 1.00 76.50 710 LYS A C 1
ATOM 5663 O O . LYS A 1 710 ? -5.814 23.915 24.129 1.00 76.50 710 LYS A O 1
ATOM 5668 N N . THR A 1 711 ? -6.743 24.111 26.164 1.00 77.06 711 THR A N 1
ATOM 5669 C CA . THR A 1 711 ? -7.166 22.711 26.311 1.00 77.06 711 THR A CA 1
ATOM 5670 C C . THR A 1 711 ? -8.652 22.520 26.014 1.00 77.06 711 THR A C 1
ATOM 5672 O O . THR A 1 711 ? -9.234 21.521 26.420 1.00 77.06 711 THR A O 1
ATOM 5675 N N . LYS A 1 712 ? -9.292 23.498 25.352 1.00 85.38 712 LYS A N 1
ATOM 5676 C CA . LYS A 1 712 ? -10.736 23.532 25.075 1.00 85.38 712 LYS A CA 1
ATOM 5677 C C . LYS A 1 712 ? -11.598 23.275 26.317 1.00 85.38 712 LYS A C 1
ATOM 5679 O O . LYS A 1 712 ? -12.715 22.793 26.199 1.00 85.38 712 LYS A O 1
ATOM 5684 N N . SER A 1 713 ? -11.108 23.588 27.516 1.00 87.31 713 SER A N 1
ATOM 5685 C CA . SER A 1 713 ? -11.788 23.344 28.801 1.00 87.31 713 SER A CA 1
ATOM 5686 C C . SER A 1 713 ? -12.339 24.628 29.430 1.00 87.31 713 SER A C 1
ATOM 5688 O O . SER A 1 713 ? -12.899 24.614 30.524 1.00 87.31 713 SER A O 1
ATOM 5690 N N . CYS A 1 714 ? -12.204 25.767 28.745 1.00 88.88 714 CYS A N 1
ATOM 5691 C CA . CYS A 1 714 ? -12.769 27.024 29.213 1.00 88.88 714 CYS A CA 1
ATOM 5692 C C . CYS A 1 714 ? -14.303 26.966 29.181 1.00 88.88 714 CYS A C 1
ATOM 5694 O O . CYS A 1 714 ? -14.903 26.710 28.140 1.00 88.88 714 CYS A O 1
ATOM 5696 N N . LEU A 1 715 ? -14.936 27.263 30.317 1.00 87.50 715 LEU A N 1
ATOM 5697 C CA . LEU A 1 715 ? -16.395 27.269 30.468 1.00 87.50 715 LEU A CA 1
ATOM 5698 C C . LEU A 1 715 ? -17.085 28.399 29.691 1.00 87.50 715 LEU A C 1
ATOM 5700 O O . LEU A 1 715 ? -18.266 28.322 29.393 1.00 87.50 715 LEU A O 1
ATOM 5704 N N . PHE A 1 716 ? -16.350 29.450 29.332 1.00 85.06 716 PHE A N 1
ATOM 5705 C CA . PHE A 1 716 ? -16.872 30.613 28.604 1.00 85.06 716 PHE A CA 1
ATOM 5706 C C . PHE A 1 716 ? -16.269 30.718 27.201 1.00 85.06 716 PHE A C 1
ATOM 5708 O O . PHE A 1 716 ? -16.092 31.810 26.661 1.00 85.06 716 PHE A O 1
ATOM 5715 N N . GLN A 1 717 ? -15.872 29.581 26.626 1.00 83.06 717 GLN A N 1
ATOM 5716 C CA . GLN A 1 717 ? -15.370 29.535 25.256 1.00 83.06 717 GLN A CA 1
ATOM 5717 C C . GLN A 1 717 ? -16.495 29.655 24.232 1.00 83.06 717 GLN A C 1
ATOM 5719 O O . GLN A 1 717 ? -17.682 29.638 24.563 1.00 83.06 717 GLN A O 1
ATOM 5724 N N . ARG A 1 718 ? -16.118 29.786 22.964 1.00 78.56 718 ARG A N 1
ATOM 5725 C CA . ARG A 1 718 ? -17.073 29.811 21.860 1.00 78.56 718 ARG A CA 1
ATOM 5726 C C . ARG A 1 718 ? -17.341 28.426 21.329 1.00 78.56 718 ARG A C 1
ATOM 5728 O O . ARG A 1 718 ? -16.451 27.585 21.341 1.00 78.56 718 ARG A O 1
ATOM 5735 N N . ALA A 1 719 ? -18.549 28.246 20.812 1.00 76.31 719 ALA A N 1
ATOM 5736 C CA . ALA A 1 719 ? -18.841 27.109 19.966 1.00 76.31 719 ALA A CA 1
ATOM 5737 C C . ALA A 1 719 ? -18.012 27.190 18.678 1.00 76.31 719 ALA A C 1
ATOM 5739 O O . ALA A 1 719 ? -17.979 28.233 18.013 1.00 76.31 719 ALA A O 1
ATOM 5740 N N . THR A 1 720 ? -17.363 26.080 18.347 1.00 71.62 720 THR A N 1
ATOM 5741 C CA . THR A 1 720 ? -16.479 25.874 17.200 1.00 71.62 720 THR A CA 1
ATOM 5742 C C . THR A 1 720 ? -17.109 26.436 15.923 1.00 71.62 720 THR A C 1
ATOM 5744 O O . THR A 1 720 ? -18.247 26.125 15.578 1.00 71.62 720 THR A O 1
ATOM 5747 N N . GLY A 1 721 ? -16.392 27.325 15.228 1.00 62.94 721 GLY A N 1
ATOM 5748 C CA . GLY A 1 721 ? -16.861 27.939 13.978 1.00 62.94 721 GLY A CA 1
ATOM 5749 C C . GLY A 1 721 ? -17.986 28.986 14.106 1.00 62.94 721 GLY A C 1
ATOM 5750 O O . GLY A 1 721 ? -18.494 29.453 13.072 1.00 62.94 721 GLY A O 1
ATOM 5751 N N . THR A 1 722 ? -18.367 29.389 15.328 1.00 65.88 722 THR A N 1
ATOM 5752 C CA . THR A 1 722 ? -19.434 30.371 15.604 1.00 65.88 722 THR A CA 1
ATOM 5753 C C . THR A 1 722 ? -18.985 31.514 16.530 1.00 65.88 722 THR A C 1
ATOM 5755 O O . THR A 1 722 ? -17.940 31.463 17.174 1.00 65.88 722 THR A O 1
ATOM 5758 N N . THR A 1 723 ? -19.801 32.570 16.620 1.00 67.94 723 THR A N 1
ATOM 5759 C CA . THR A 1 723 ? -19.638 33.656 17.607 1.00 67.94 723 THR A CA 1
ATOM 5760 C C . THR A 1 723 ? -20.377 33.387 18.920 1.00 67.94 723 THR A C 1
ATOM 5762 O O . THR A 1 723 ? -20.339 34.223 19.823 1.00 67.94 723 THR A O 1
ATOM 5765 N N . ASN A 1 724 ? -21.085 32.261 19.031 1.00 70.00 724 ASN A N 1
ATOM 5766 C CA . ASN A 1 724 ? -21.889 31.942 20.204 1.00 70.00 724 ASN A CA 1
ATOM 5767 C C . ASN A 1 724 ? -20.982 31.479 21.346 1.00 70.00 724 ASN A C 1
ATOM 5769 O O . ASN A 1 724 ? -20.107 30.641 21.148 1.00 70.00 724 ASN A O 1
ATOM 5773 N N . VAL A 1 725 ? -21.197 32.026 22.542 1.00 75.69 725 VAL A N 1
ATOM 5774 C CA . VAL A 1 725 ? -20.386 31.758 23.738 1.00 75.69 725 VAL A CA 1
ATOM 5775 C C . VAL A 1 725 ? -21.136 30.808 24.670 1.00 75.69 725 VAL A C 1
ATOM 5777 O O . VAL A 1 725 ? -22.348 30.943 24.857 1.00 75.69 725 VAL A O 1
ATOM 5780 N N . PHE A 1 726 ? -20.417 29.857 25.258 1.00 78.12 726 PHE A N 1
ATOM 5781 C CA . PHE A 1 726 ? -20.927 28.978 26.305 1.00 78.12 726 PHE A CA 1
ATOM 5782 C C . PHE A 1 726 ? -21.281 29.783 27.555 1.00 78.12 726 PHE A C 1
ATOM 5784 O O . PHE A 1 726 ? -20.588 30.730 27.917 1.00 78.12 726 PHE A O 1
ATOM 5791 N N . HIS A 1 727 ? -22.377 29.413 28.219 1.00 81.69 727 HIS A N 1
ATOM 5792 C CA . HIS A 1 727 ? -22.831 30.084 29.442 1.00 81.69 727 HIS A CA 1
ATOM 5793 C C . HIS A 1 727 ? -22.973 31.620 29.306 1.00 81.69 727 HIS A C 1
ATOM 5795 O O . HIS A 1 727 ? -22.722 32.371 30.247 1.00 81.69 727 HIS A O 1
ATOM 5801 N N . ASN A 1 728 ? -23.446 32.097 28.146 1.00 75.56 728 ASN A N 1
ATOM 5802 C CA . ASN A 1 728 ? -23.627 33.524 27.814 1.00 75.56 728 ASN A CA 1
ATOM 5803 C C . ASN A 1 728 ? -24.523 34.338 28.778 1.00 75.56 728 ASN A C 1
ATOM 5805 O O . ASN A 1 728 ? -24.548 35.569 28.720 1.00 75.56 728 ASN A O 1
ATOM 5809 N N . HIS A 1 729 ? -25.277 33.670 29.652 1.00 76.19 729 HIS A N 1
ATOM 5810 C CA . HIS A 1 729 ? -26.074 34.294 30.705 1.00 76.19 729 HIS A CA 1
ATOM 5811 C C . HIS A 1 729 ? -25.198 34.944 31.790 1.00 76.19 729 HIS A C 1
ATOM 5813 O O . HIS A 1 729 ? -25.661 35.853 32.482 1.00 76.19 729 HIS A O 1
ATOM 5819 N N . ILE A 1 730 ? -23.926 34.546 31.905 1.00 74.19 730 ILE A N 1
ATOM 5820 C CA . ILE A 1 730 ? -22.946 35.143 32.814 1.00 74.19 730 ILE A CA 1
ATOM 5821 C C . ILE A 1 730 ? -22.249 36.303 32.099 1.00 74.19 730 ILE A C 1
ATOM 5823 O O . ILE A 1 730 ? -21.384 36.121 31.251 1.00 74.19 730 ILE A O 1
ATOM 5827 N N . LYS A 1 731 ? -22.658 37.532 32.433 1.00 60.50 731 LYS A N 1
ATOM 5828 C CA . LYS A 1 731 ? -22.204 38.757 31.744 1.00 60.50 731 LYS A CA 1
ATOM 5829 C C . LYS A 1 731 ? -20.939 39.389 32.333 1.00 60.50 731 LYS A C 1
ATOM 5831 O O . LYS A 1 731 ? -20.386 40.305 31.730 1.00 60.50 731 LYS A O 1
ATOM 5836 N N . LYS A 1 732 ? -20.515 38.964 33.525 1.00 69.50 732 LYS A N 1
ATOM 5837 C CA . LYS A 1 732 ? -19.323 39.472 34.218 1.00 69.50 732 LYS A CA 1
ATOM 5838 C C . LYS A 1 732 ? -18.498 38.294 34.710 1.00 69.50 732 LYS A C 1
ATOM 5840 O O . LYS A 1 732 ? -18.983 37.526 35.532 1.00 69.50 732 LYS A O 1
ATOM 5845 N N . TYR A 1 733 ? -17.270 38.191 34.218 1.00 74.06 733 TYR A N 1
ATOM 5846 C CA . TYR A 1 733 ? -16.339 37.137 34.604 1.00 74.06 733 TYR A CA 1
ATOM 5847 C C . TYR A 1 733 ? -15.475 37.599 35.773 1.00 74.06 733 TYR A C 1
ATOM 5849 O O . TYR A 1 733 ? -14.955 38.718 35.764 1.00 74.06 733 TYR A O 1
ATOM 5857 N N . GLN A 1 734 ? -15.297 36.726 36.757 1.00 77.94 734 GLN A N 1
ATOM 5858 C CA . GLN A 1 734 ? -14.251 36.882 37.758 1.00 77.94 734 GLN A CA 1
ATOM 5859 C C . GLN A 1 734 ? -12.992 36.166 37.266 1.00 77.94 734 GLN A C 1
ATOM 5861 O O . GLN A 1 734 ? -13.065 35.107 36.642 1.00 77.94 734 GLN A O 1
ATOM 5866 N N . TRP A 1 735 ? -11.834 36.761 37.530 1.00 81.94 735 TRP A N 1
ATOM 5867 C CA . TRP A 1 735 ? -10.548 36.290 37.030 1.00 81.94 735 TRP A CA 1
ATOM 5868 C C . TRP A 1 735 ? -9.599 36.041 38.184 1.00 81.94 735 TRP A C 1
ATOM 5870 O O . TRP A 1 735 ? -9.530 36.852 39.100 1.00 81.94 735 TRP A O 1
ATOM 5880 N N . VAL A 1 736 ? -8.833 34.962 38.095 1.00 83.44 736 VAL A N 1
ATOM 5881 C CA . VAL A 1 736 ? -7.748 34.641 39.019 1.00 83.44 736 VAL A CA 1
ATOM 5882 C C . VAL A 1 736 ? -6.450 34.498 38.231 1.00 83.44 736 VAL A C 1
ATOM 5884 O O . VAL A 1 736 ? -6.423 33.898 37.153 1.00 83.44 736 VAL A O 1
ATOM 5887 N N . GLN A 1 737 ? -5.367 35.076 38.749 1.00 85.62 737 GLN A N 1
ATOM 5888 C CA . GLN A 1 737 ? -4.044 34.977 38.142 1.00 85.62 737 GLN A CA 1
ATOM 5889 C C . GLN A 1 737 ? -3.225 33.915 38.863 1.00 85.62 737 GLN A C 1
ATOM 5891 O O . GLN A 1 737 ? -3.186 33.880 40.091 1.00 85.62 737 GLN A O 1
ATOM 5896 N N . CYS A 1 738 ? -2.531 33.066 38.110 1.00 84.56 738 CYS A N 1
ATOM 5897 C CA . CYS A 1 738 ? -1.568 32.158 38.709 1.00 84.56 738 CYS A CA 1
ATOM 5898 C C . CYS A 1 738 ? -0.376 32.937 39.283 1.00 84.56 738 CYS A C 1
ATOM 5900 O O . CYS A 1 738 ? 0.322 33.642 38.550 1.00 84.56 738 CYS A O 1
ATOM 5902 N N . SER A 1 739 ? -0.082 32.742 40.568 1.00 83.94 739 SER A N 1
ATOM 5903 C CA . SER A 1 739 ? 1.043 33.363 41.269 1.00 83.94 739 SER A CA 1
ATOM 5904 C C . SER A 1 739 ? 2.403 32.996 40.657 1.00 83.94 739 SER A C 1
ATOM 5906 O O . SER A 1 739 ? 3.318 33.817 40.726 1.00 83.94 739 SER A O 1
ATOM 5908 N N . TYR A 1 740 ? 2.527 31.835 39.995 1.00 83.00 740 TYR A N 1
ATOM 5909 C CA . TYR A 1 740 ? 3.762 31.368 39.347 1.00 83.00 740 TYR A CA 1
ATOM 5910 C C . TYR A 1 740 ? 3.877 31.798 37.875 1.00 83.00 740 TYR A C 1
ATOM 5912 O O . TYR A 1 740 ? 4.689 32.659 37.551 1.00 83.00 740 TYR A O 1
ATOM 5920 N N . CYS A 1 741 ? 3.053 31.251 36.971 1.00 83.12 741 CYS A N 1
ATOM 5921 C CA . CYS A 1 741 ? 3.187 31.512 35.528 1.00 83.12 741 CYS A CA 1
ATOM 5922 C C . CYS A 1 741 ? 2.535 32.819 35.053 1.00 83.12 741 CYS A C 1
ATOM 5924 O O . CYS A 1 741 ? 2.609 33.136 33.870 1.00 83.12 741 CYS A O 1
ATOM 5926 N N . LYS A 1 742 ? 1.864 33.557 35.949 1.00 82.56 742 LYS A N 1
ATOM 5927 C CA . LYS A 1 742 ? 1.180 34.834 35.677 1.00 82.56 742 LYS A CA 1
ATOM 5928 C C . LYS A 1 742 ? 0.064 34.781 34.622 1.00 82.56 742 LYS A C 1
ATOM 5930 O O . LYS A 1 742 ? -0.484 35.823 34.268 1.00 82.56 742 LYS A O 1
ATOM 5935 N N . ASN A 1 743 ? -0.331 33.591 34.174 1.00 83.12 743 ASN A N 1
ATOM 5936 C CA . ASN A 1 743 ? -1.487 33.408 33.301 1.00 83.12 743 ASN A CA 1
ATOM 5937 C C . ASN A 1 743 ? -2.803 33.579 34.066 1.00 83.12 743 ASN A C 1
ATOM 5939 O O . ASN A 1 743 ? -2.885 33.304 35.266 1.00 83.12 743 ASN A O 1
ATOM 5943 N N . TRP A 1 744 ? -3.840 33.980 33.337 1.00 82.44 744 TRP A N 1
ATOM 5944 C CA . TRP A 1 744 ? -5.173 34.233 33.870 1.00 82.44 744 TRP A CA 1
ATOM 5945 C C . TRP A 1 744 ? -6.126 33.074 33.575 1.00 82.44 744 TRP A C 1
ATOM 5947 O O . TRP A 1 744 ? -6.138 32.522 32.473 1.00 82.44 744 TRP A O 1
ATOM 5957 N N . LEU A 1 745 ? -6.955 32.723 34.552 1.00 85.19 745 LEU A N 1
ATOM 5958 C CA . LEU A 1 745 ? -8.072 31.790 34.418 1.00 85.19 745 LEU A CA 1
ATOM 5959 C C . LEU A 1 745 ? -9.359 32.485 34.862 1.00 85.19 745 LEU A C 1
ATOM 5961 O O . LEU A 1 745 ? -9.339 33.315 35.772 1.00 85.19 745 LEU A O 1
ATOM 5965 N N . HIS A 1 746 ? -10.489 32.120 34.254 1.00 86.69 746 HIS A N 1
ATOM 5966 C CA . HIS A 1 746 ? -11.780 32.431 34.862 1.00 86.69 746 HIS A CA 1
ATOM 5967 C C . HIS A 1 746 ? -11.891 31.700 36.199 1.00 86.69 746 HIS A C 1
ATOM 5969 O O . HIS A 1 746 ? -11.402 30.574 36.336 1.00 86.69 746 HIS A O 1
ATOM 5975 N N . PHE A 1 747 ? -12.555 32.323 37.162 1.00 84.25 747 PHE A N 1
ATOM 5976 C CA . PHE A 1 747 ? -12.712 31.793 38.511 1.00 84.25 747 PHE A CA 1
ATOM 5977 C C . PHE A 1 747 ? -13.314 30.375 38.513 1.00 84.25 747 PHE A C 1
ATOM 5979 O O . PHE A 1 747 ? -12.791 29.460 39.150 1.00 84.25 747 PHE A O 1
ATOM 5986 N N . GLU A 1 748 ? -14.329 30.155 37.680 1.00 86.19 748 GLU A N 1
ATOM 5987 C CA . GLU A 1 748 ? -15.000 28.870 37.490 1.00 86.19 748 GLU A CA 1
ATOM 5988 C C . GLU A 1 748 ? -14.108 27.852 36.763 1.00 86.19 748 GLU A C 1
ATOM 5990 O O . GLU A 1 748 ? -14.135 26.667 37.084 1.00 86.19 748 GLU A O 1
ATOM 5995 N N . CYS A 1 749 ? -13.257 28.301 35.830 1.00 88.81 749 CYS A N 1
ATOM 5996 C CA . CYS A 1 749 ? -12.285 27.436 35.143 1.00 88.81 749 CYS A CA 1
ATOM 5997 C C . CYS A 1 749 ? -11.137 27.006 36.070 1.00 88.81 749 CYS A C 1
ATOM 5999 O O . CYS A 1 749 ? -10.549 25.944 35.883 1.00 88.81 749 CYS A O 1
ATOM 6001 N N . ALA A 1 750 ? -10.804 27.823 37.070 1.00 87.00 750 ALA A N 1
ATOM 6002 C CA . ALA A 1 750 ? -9.865 27.461 38.124 1.00 87.00 750 ALA A CA 1
ATOM 6003 C C . ALA A 1 750 ? -10.505 26.530 39.173 1.00 87.00 750 ALA A C 1
ATOM 6005 O O . ALA A 1 750 ? -9.797 25.758 39.819 1.00 87.00 750 ALA A O 1
ATOM 6006 N N . GLY A 1 751 ? -11.835 26.553 39.312 1.00 84.12 751 GLY A N 1
ATOM 6007 C CA . GLY A 1 751 ? -12.574 25.726 40.268 1.00 84.12 751 GLY A CA 1
ATOM 6008 C C . GLY A 1 751 ? -12.377 26.157 41.722 1.00 84.12 751 GLY A C 1
ATOM 6009 O O . GLY A 1 751 ? -12.453 25.324 42.623 1.00 84.12 751 GLY A O 1
ATOM 6010 N N . VAL A 1 752 ? -12.079 27.438 41.951 1.00 78.81 752 VAL A N 1
ATOM 6011 C CA . VAL A 1 752 ? -11.850 27.997 43.288 1.00 78.81 752 VAL A CA 1
ATOM 6012 C C . VAL A 1 752 ? -13.199 28.239 43.978 1.00 78.81 752 VAL A C 1
ATOM 6014 O O . VAL A 1 752 ? -14.155 28.681 43.347 1.00 78.81 752 VAL A O 1
ATOM 6017 N N . LYS A 1 753 ? -13.294 27.940 45.279 1.00 70.06 753 LYS A N 1
ATOM 6018 C CA . LYS A 1 753 ? -14.489 28.189 46.105 1.00 70.06 753 LYS A CA 1
ATOM 6019 C C . LYS A 1 753 ? -14.174 29.262 47.160 1.00 70.06 753 LYS A C 1
ATOM 6021 O O . LYS A 1 753 ? -13.167 29.150 47.853 1.00 70.06 753 LYS A O 1
ATOM 6026 N N . GLY A 1 754 ? -15.046 30.262 47.318 1.00 64.06 754 GLY A N 1
ATOM 6027 C CA . GLY A 1 754 ? -14.947 31.289 48.371 1.00 64.06 754 GLY A CA 1
ATOM 6028 C C . GLY A 1 754 ? -14.090 32.519 48.028 1.00 64.06 754 GLY A C 1
ATOM 6029 O O . GLY A 1 754 ? -13.774 32.766 46.866 1.00 64.06 754 GLY A O 1
ATOM 6030 N N . ASP A 1 755 ? -13.747 33.316 49.048 1.00 58.34 755 ASP A N 1
ATOM 6031 C CA . ASP A 1 755 ? -12.956 34.545 48.895 1.00 58.34 755 ASP A CA 1
ATOM 6032 C C . ASP A 1 755 ? -11.460 34.221 48.731 1.00 58.34 755 ASP A C 1
ATOM 6034 O O . ASP A 1 755 ? -10.769 33.824 49.671 1.00 58.34 755 ASP A O 1
ATOM 6038 N N . TRP A 1 756 ? -10.973 34.334 47.496 1.00 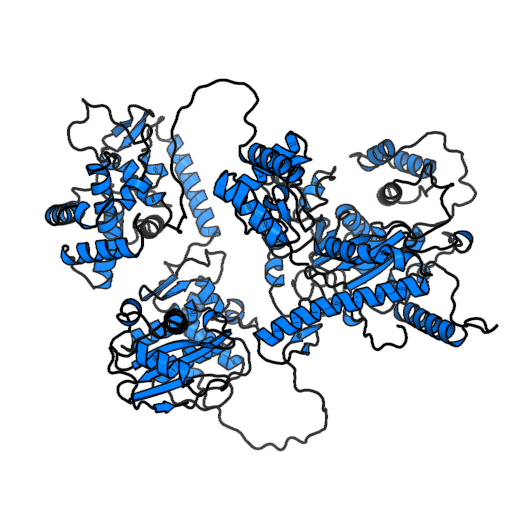64.69 756 TRP A N 1
ATOM 6039 C CA . TRP A 1 756 ? -9.614 33.971 47.081 1.00 64.69 756 TRP A CA 1
ATOM 6040 C C . TRP A 1 756 ? -8.638 35.148 47.114 1.00 64.69 756 TRP A C 1
ATOM 6042 O O . TRP A 1 756 ? -7.434 34.946 46.977 1.00 64.69 756 TRP A O 1
ATOM 6052 N N . THR A 1 757 ? -9.140 36.370 47.313 1.00 59.56 757 THR A N 1
ATOM 6053 C CA . THR A 1 757 ? -8.365 37.619 47.206 1.00 59.56 757 THR A CA 1
ATOM 6054 C C . THR A 1 757 ? -7.229 37.737 48.232 1.00 59.56 757 THR A C 1
ATOM 6056 O O . THR A 1 757 ? -6.369 38.604 48.105 1.00 59.56 757 THR A O 1
ATOM 6059 N N . SER A 1 758 ? -7.190 36.838 49.221 1.00 54.25 758 SER A N 1
ATOM 6060 C CA . SER A 1 758 ? -6.187 36.766 50.290 1.00 54.25 758 SER A CA 1
ATOM 6061 C C . SER A 1 758 ? -5.194 35.595 50.170 1.00 54.25 758 SER A C 1
ATOM 6063 O O . SER A 1 758 ? -4.345 35.447 51.049 1.00 54.25 758 SER A O 1
ATOM 6065 N N . LYS A 1 759 ? -5.274 34.752 49.124 1.00 65.75 759 LYS A N 1
ATOM 6066 C CA . LYS A 1 759 ? -4.443 33.538 48.971 1.00 65.75 759 LYS A CA 1
ATOM 6067 C C . LYS A 1 759 ? -3.780 33.446 47.594 1.00 65.75 759 LYS A C 1
ATOM 6069 O O . LYS A 1 759 ? -4.384 33.790 46.583 1.00 65.75 759 LYS A O 1
ATOM 6074 N N . ASP A 1 760 ? -2.558 32.912 47.556 1.00 78.06 760 ASP A N 1
ATOM 6075 C CA . ASP A 1 760 ? -1.868 32.581 46.306 1.00 78.06 760 ASP A CA 1
ATOM 6076 C C . ASP A 1 760 ? -2.583 31.450 45.548 1.00 78.06 760 ASP A C 1
ATOM 6078 O O . ASP A 1 760 ? -2.958 30.433 46.136 1.00 78.06 760 ASP A O 1
ATOM 6082 N N . PHE A 1 761 ? -2.735 31.606 44.229 1.00 85.00 761 PHE A N 1
ATOM 6083 C CA . PHE A 1 761 ? -3.346 30.605 43.350 1.00 85.00 761 PHE A CA 1
ATOM 6084 C C . PHE A 1 761 ? -2.314 30.002 42.389 1.00 85.00 761 PHE A C 1
ATOM 6086 O O . PHE A 1 761 ? -1.551 30.714 41.735 1.00 85.00 761 PHE A O 1
ATOM 6093 N N . PHE A 1 762 ? -2.327 28.678 42.223 1.00 83.56 762 PHE A N 1
ATOM 6094 C CA . PHE A 1 762 ? -1.431 27.966 41.311 1.00 83.56 762 PHE A CA 1
ATOM 6095 C C . PHE A 1 762 ? -2.232 27.105 40.333 1.00 83.56 762 PHE A C 1
ATOM 6097 O O . PHE A 1 762 ? -3.017 26.260 40.746 1.00 83.56 762 PHE A O 1
ATOM 6104 N N . CYS A 1 763 ? -2.009 27.282 39.026 1.00 81.56 763 CYS A N 1
ATOM 6105 C CA . CYS A 1 763 ? -2.738 26.545 37.986 1.00 81.56 763 CYS A CA 1
ATOM 6106 C C . CYS A 1 763 ? -2.158 25.150 37.672 1.00 81.56 763 CYS A C 1
ATOM 6108 O O . CYS A 1 763 ? -2.489 24.576 36.638 1.00 81.56 763 CYS A O 1
ATOM 6110 N N . GLY A 1 764 ? -1.255 24.635 38.515 1.00 76.56 764 GLY A N 1
ATOM 6111 C CA . GLY A 1 764 ? -0.548 23.365 38.291 1.00 76.56 764 GLY A CA 1
ATOM 6112 C C . GLY A 1 764 ? 0.782 23.472 37.539 1.00 76.56 764 GLY A C 1
ATOM 6113 O O . GLY A 1 764 ? 1.484 22.483 37.381 1.00 76.56 764 GLY A O 1
ATOM 6114 N N . CYS A 1 765 ? 1.190 24.669 37.112 1.00 77.88 765 CYS A N 1
ATOM 6115 C CA . CYS A 1 765 ? 2.441 24.877 36.367 1.00 77.88 765 CYS A CA 1
ATOM 6116 C C . CYS A 1 765 ? 3.733 24.672 37.183 1.00 77.88 765 CYS A C 1
ATOM 6118 O O . CYS A 1 765 ? 4.799 24.547 36.592 1.00 77.88 765 CYS A O 1
ATOM 6120 N N . ASN A 1 766 ? 3.647 24.648 38.516 1.00 69.31 766 ASN A N 1
ATOM 6121 C CA . ASN A 1 766 ? 4.788 24.473 39.425 1.00 69.31 766 ASN A CA 1
ATOM 6122 C C . ASN A 1 766 ? 4.840 23.067 40.062 1.00 69.31 766 ASN A C 1
ATOM 6124 O O . ASN A 1 766 ? 5.760 22.758 40.809 1.00 69.31 766 ASN A O 1
ATOM 6128 N N . ASN A 1 767 ? 3.833 22.223 39.822 1.00 63.53 767 ASN A N 1
ATOM 6129 C CA . ASN A 1 767 ? 3.787 20.869 40.362 1.00 63.53 767 ASN A CA 1
ATOM 6130 C C . ASN A 1 767 ? 2.897 19.999 39.466 1.00 63.53 767 ASN A C 1
ATOM 6132 O O . ASN A 1 767 ? 1.682 20.200 39.424 1.00 63.53 767 ASN A O 1
ATOM 6136 N N . ILE A 1 768 ? 3.509 19.060 38.745 1.00 62.84 768 ILE A N 1
ATOM 6137 C CA . ILE A 1 768 ? 2.808 18.033 37.970 1.00 62.84 768 ILE A CA 1
ATOM 6138 C C . ILE A 1 768 ? 2.822 16.772 38.844 1.00 62.84 768 ILE A C 1
ATOM 6140 O O . ILE A 1 768 ? 3.899 16.203 39.034 1.00 62.84 768 ILE A O 1
ATOM 6144 N N . PRO A 1 769 ? 1.686 16.361 39.435 1.00 63.25 769 PRO A N 1
ATOM 6145 C CA . PRO A 1 769 ? 1.615 15.123 40.206 1.00 63.25 769 PRO A CA 1
ATOM 6146 C C . PRO A 1 769 ? 1.943 13.923 39.314 1.00 63.25 769 PRO A C 1
ATOM 6148 O O . PRO A 1 769 ? 1.637 13.952 38.122 1.00 63.25 769 PRO A O 1
ATOM 6151 N N . ASP A 1 770 ? 2.544 12.873 39.877 1.00 68.06 770 ASP A N 1
ATOM 6152 C CA . ASP A 1 770 ? 2.685 11.606 39.158 1.00 68.06 770 ASP A CA 1
ATOM 6153 C C . ASP A 1 770 ? 1.308 10.940 39.079 1.00 68.06 770 ASP A C 1
ATOM 6155 O O . ASP A 1 770 ? 0.790 10.400 40.056 1.00 68.06 770 ASP A O 1
ATOM 6159 N N . ILE A 1 771 ? 0.660 11.089 37.926 1.00 69.25 771 ILE A N 1
ATOM 6160 C CA . ILE A 1 771 ? -0.716 10.640 37.714 1.00 69.25 771 ILE A CA 1
ATOM 6161 C C . ILE A 1 771 ? -0.777 9.106 37.717 1.00 69.25 771 ILE A C 1
ATOM 6163 O O . ILE A 1 771 ? -1.778 8.554 38.159 1.00 69.25 771 ILE A O 1
ATOM 6167 N N . ASN A 1 772 ? 0.287 8.410 37.304 1.00 68.94 772 ASN A N 1
ATOM 6168 C CA . ASN A 1 772 ? 0.281 6.946 37.232 1.00 68.94 772 ASN A CA 1
ATOM 6169 C C . ASN A 1 772 ? 0.185 6.316 38.629 1.00 68.94 772 ASN A C 1
ATOM 6171 O O . ASN A 1 772 ? -0.647 5.436 38.841 1.00 68.94 772 ASN A O 1
ATOM 6175 N N . ASP A 1 773 ? 0.930 6.850 39.600 1.00 65.12 773 ASP A N 1
ATOM 6176 C CA . ASP A 1 773 ? 0.874 6.405 41.000 1.00 65.12 773 ASP A CA 1
ATOM 6177 C C . ASP A 1 773 ? -0.524 6.614 41.615 1.00 65.12 773 ASP A C 1
ATOM 6179 O O . ASP A 1 773 ? -1.015 5.791 42.391 1.00 65.12 773 ASP A O 1
ATOM 6183 N N . ILE A 1 774 ? -1.195 7.710 41.244 1.00 68.06 774 ILE A N 1
ATOM 6184 C CA . ILE A 1 774 ? -2.554 8.035 41.698 1.00 68.06 774 ILE A CA 1
ATOM 6185 C C . ILE A 1 774 ? -3.589 7.072 41.081 1.00 68.06 774 ILE A C 1
ATOM 6187 O O . ILE A 1 774 ? -4.540 6.672 41.756 1.00 68.06 774 ILE A O 1
ATOM 6191 N N . LEU A 1 775 ? -3.416 6.681 39.813 1.00 70.44 775 LEU A N 1
ATOM 6192 C CA . LEU A 1 775 ? -4.355 5.813 39.092 1.00 70.44 775 LEU A CA 1
ATOM 6193 C C . LEU A 1 775 ? -4.242 4.329 39.493 1.00 70.44 775 LEU A C 1
ATOM 6195 O O . LEU A 1 775 ? -5.261 3.623 39.516 1.00 70.44 775 LEU A O 1
ATOM 6199 N N . GLU A 1 776 ? -3.039 3.849 39.823 1.00 67.44 776 GLU A N 1
ATOM 6200 C CA . GLU A 1 776 ? -2.798 2.451 40.217 1.00 67.44 776 GLU A CA 1
ATOM 6201 C C . GLU A 1 776 ? -3.320 2.128 41.628 1.00 67.44 776 GLU A C 1
ATOM 6203 O O . GLU A 1 776 ? -3.856 1.040 41.849 1.00 67.44 776 GLU A O 1
ATOM 6208 N N . ALA A 1 777 ? -3.238 3.073 42.570 1.00 65.44 777 ALA A N 1
ATOM 6209 C CA . ALA A 1 777 ? -3.570 2.837 43.979 1.00 65.44 777 ALA A CA 1
ATOM 6210 C C . ALA A 1 777 ? -5.060 3.014 44.344 1.00 65.44 777 ALA A C 1
ATOM 6212 O O . ALA A 1 777 ? -5.483 2.530 45.395 1.00 65.44 777 ALA A O 1
ATOM 6213 N N . VAL A 1 778 ? -5.856 3.705 43.515 1.00 76.31 778 VAL A N 1
ATOM 6214 C CA . VAL A 1 778 ? -7.237 4.094 43.863 1.00 76.31 778 VAL A CA 1
ATOM 6215 C C . VAL A 1 778 ? -8.259 2.982 43.590 1.00 76.31 778 VAL A C 1
ATOM 6217 O O . VAL A 1 778 ? -8.252 2.370 42.510 1.00 76.31 778 VAL A O 1
ATOM 6220 N N . LYS A 1 779 ? -9.169 2.727 44.537 1.00 80.12 779 LYS A N 1
ATOM 6221 C CA . LYS A 1 779 ? -10.329 1.840 44.351 1.00 80.12 779 LYS A CA 1
ATOM 6222 C C . LYS A 1 779 ? -11.577 2.631 43.966 1.00 80.12 779 LYS A C 1
ATOM 6224 O O . LYS A 1 779 ? -11.658 3.839 44.169 1.00 80.12 779 LYS A O 1
ATOM 6229 N N . VAL A 1 780 ? -12.576 1.944 43.411 1.00 78.12 780 VAL A N 1
ATOM 6230 C CA . VAL A 1 780 ? -13.825 2.573 42.942 1.00 78.12 780 VAL A CA 1
ATOM 6231 C C . VAL A 1 780 ? -14.611 3.223 44.082 1.00 78.12 780 VAL A C 1
ATOM 6233 O O . VAL A 1 780 ? -15.354 4.182 43.867 1.00 78.12 780 VAL A O 1
ATOM 6236 N N . GLU A 1 781 ? -14.427 2.748 45.306 1.00 77.06 781 GLU A N 1
ATOM 6237 C CA . GLU A 1 781 ? -15.056 3.289 46.508 1.00 77.06 781 GLU A CA 1
ATOM 6238 C C . GLU A 1 781 ? -14.414 4.607 46.975 1.00 77.06 781 GLU A C 1
ATOM 6240 O O . GLU A 1 781 ? -15.066 5.375 47.677 1.00 77.06 781 GLU A O 1
ATOM 6245 N N . ASP A 1 782 ? -13.188 4.913 46.536 1.00 77.75 782 ASP A N 1
ATOM 6246 C CA . ASP A 1 782 ? -12.386 6.041 47.034 1.00 77.75 782 ASP A CA 1
ATOM 6247 C C . ASP A 1 782 ? -12.645 7.370 46.286 1.00 77.75 782 ASP A C 1
ATOM 6249 O O . ASP A 1 782 ? -12.055 8.399 46.626 1.00 77.75 782 ASP A O 1
ATOM 6253 N N . PHE A 1 783 ? -13.488 7.372 45.242 1.00 76.75 783 PHE A N 1
ATOM 6254 C CA . PHE A 1 783 ? -13.725 8.560 44.408 1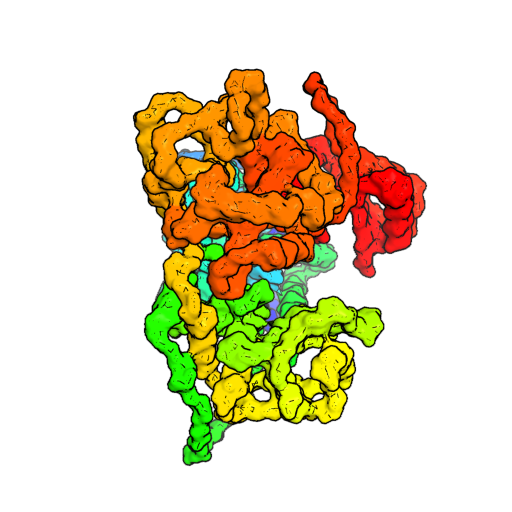.00 76.75 783 PHE A CA 1
ATOM 6255 C C . PHE A 1 783 ? -14.564 9.636 45.111 1.00 76.75 783 PHE A C 1
ATOM 6257 O O . PHE A 1 783 ? -14.092 10.743 45.349 1.00 76.75 783 PHE A O 1
ATOM 6264 N N . GLN A 1 784 ? -15.821 9.319 45.404 1.00 82.00 784 GLN A N 1
ATOM 6265 C CA . GLN A 1 784 ? -16.795 10.181 46.078 1.00 82.00 784 GLN A CA 1
ATOM 6266 C C . GLN A 1 784 ? -17.796 9.287 46.814 1.00 82.00 784 GLN A C 1
ATOM 6268 O O . GLN A 1 784 ? -17.986 8.131 46.409 1.00 82.00 784 GLN A O 1
ATOM 6273 N N . THR A 1 785 ? -18.443 9.782 47.869 1.00 87.69 785 THR A N 1
ATOM 6274 C CA . THR A 1 785 ? -19.561 9.064 48.505 1.00 87.69 785 THR A CA 1
ATOM 6275 C C . THR A 1 785 ? -20.812 9.116 47.627 1.00 87.69 785 THR A C 1
ATOM 6277 O O . THR A 1 785 ? -20.926 9.932 46.710 1.00 87.69 785 THR A O 1
ATOM 6280 N N . ASP A 1 786 ? -21.774 8.234 47.894 1.00 88.94 786 ASP A N 1
ATOM 6281 C CA . ASP A 1 786 ? -23.024 8.195 47.132 1.00 88.94 786 ASP A CA 1
ATOM 6282 C C . ASP A 1 786 ? -23.813 9.514 47.291 1.00 88.94 786 ASP A C 1
ATOM 6284 O O . ASP A 1 786 ? -24.404 10.000 46.325 1.00 88.94 786 ASP A O 1
ATOM 6288 N N . GLU A 1 787 ? -23.759 10.155 48.467 1.00 89.19 787 GLU A N 1
ATOM 6289 C CA . GLU A 1 787 ? -24.353 11.477 48.704 1.00 89.19 787 GLU A CA 1
ATOM 6290 C C . GLU A 1 787 ? -23.663 12.593 47.910 1.00 89.19 787 GLU A C 1
ATOM 6292 O O . GLU A 1 787 ? -24.342 13.474 47.381 1.00 89.19 787 GLU A O 1
ATOM 6297 N N . GLU A 1 788 ? -22.333 12.561 47.799 1.00 88.88 788 GLU A N 1
ATOM 6298 C CA . GLU A 1 788 ? -21.566 13.546 47.025 1.00 88.88 788 GLU A CA 1
ATOM 6299 C C . GLU A 1 788 ? -21.880 13.454 45.527 1.00 88.88 788 GLU A C 1
ATOM 6301 O O . GLU A 1 788 ? -22.028 14.479 44.859 1.00 88.88 788 GLU A O 1
ATOM 6306 N N . ILE A 1 789 ? -22.054 12.235 45.011 1.00 90.62 789 ILE A N 1
ATOM 6307 C CA . ILE A 1 789 ? -22.447 11.980 43.619 1.00 90.62 789 ILE A CA 1
ATOM 6308 C C . ILE A 1 789 ? -23.855 12.532 43.340 1.00 90.62 789 ILE A C 1
ATOM 6310 O O . ILE A 1 789 ? -24.076 13.183 42.314 1.00 90.62 789 ILE A O 1
ATOM 6314 N N . LEU A 1 790 ? -24.802 12.320 44.260 1.00 90.69 790 LEU A N 1
ATOM 6315 C CA . LEU A 1 790 ? -26.163 12.859 44.148 1.00 90.69 790 LEU A CA 1
ATOM 6316 C C . LEU A 1 790 ? -26.189 14.393 44.229 1.00 90.69 790 LEU A C 1
ATOM 6318 O O . LEU A 1 790 ? -26.925 15.044 43.479 1.00 90.69 790 LEU A O 1
ATOM 6322 N N . ASP A 1 791 ? -25.381 14.991 45.109 1.00 90.94 791 ASP A N 1
ATOM 6323 C CA . ASP A 1 791 ? -25.273 16.449 45.212 1.00 90.94 791 ASP A CA 1
ATOM 6324 C C . ASP A 1 791 ? -24.634 17.058 43.954 1.00 90.94 791 ASP A C 1
ATOM 6326 O O . ASP A 1 791 ? -25.123 18.063 43.429 1.00 90.94 791 ASP A O 1
ATOM 6330 N N . LEU A 1 792 ? -23.601 16.416 43.398 1.00 90.81 792 LEU A N 1
ATOM 6331 C CA . LEU A 1 792 ? -22.991 16.816 42.131 1.00 90.81 792 LEU A CA 1
ATOM 6332 C C . LEU A 1 792 ? -24.009 16.804 40.985 1.00 90.81 792 LEU A C 1
ATOM 6334 O O . LEU A 1 792 ? -24.135 17.807 40.275 1.00 90.81 792 LEU A O 1
ATOM 6338 N N . GLU A 1 793 ? -24.765 15.718 40.815 1.00 91.00 793 GLU A N 1
ATOM 6339 C CA . GLU A 1 793 ? -25.801 15.629 39.779 1.00 91.00 793 GLU A CA 1
ATOM 6340 C C . GLU A 1 793 ? -26.815 16.774 39.915 1.00 91.00 793 GLU A C 1
ATOM 6342 O O . GLU A 1 793 ? -27.096 17.496 38.950 1.00 91.00 793 GLU A O 1
ATOM 6347 N N . LYS A 1 794 ? -27.317 17.003 41.132 1.00 90.06 794 LYS A N 1
ATOM 6348 C CA . LYS A 1 794 ? -28.255 18.091 41.430 1.00 90.06 794 LYS A CA 1
ATOM 6349 C C . LYS A 1 794 ? -27.662 19.466 41.104 1.00 90.06 794 LYS A C 1
ATOM 6351 O O . LYS A 1 794 ? -28.354 20.330 40.548 1.00 90.06 794 LYS A O 1
ATOM 6356 N N . ASN A 1 795 ? -26.389 19.686 41.414 1.00 89.44 795 ASN A N 1
ATOM 6357 C CA . ASN A 1 795 ? -25.698 20.949 41.161 1.00 89.44 795 ASN A CA 1
ATOM 6358 C C . ASN A 1 795 ? -25.425 21.189 39.668 1.00 89.44 795 ASN A C 1
ATOM 6360 O O . ASN A 1 795 ? -25.556 22.324 39.202 1.00 89.44 795 ASN A O 1
ATOM 6364 N N . LEU A 1 796 ? -25.132 20.141 38.894 1.00 90.06 796 LEU A N 1
ATOM 6365 C CA . LEU A 1 796 ? -25.015 20.216 37.432 1.00 90.06 796 LEU A CA 1
ATOM 6366 C C . LEU A 1 796 ? -26.378 20.497 36.775 1.00 90.06 796 LEU A C 1
ATOM 6368 O O . LEU A 1 796 ? -26.499 21.323 35.862 1.00 90.06 796 LEU A O 1
ATOM 6372 N N . LEU A 1 797 ? -27.439 19.836 37.249 1.00 86.56 797 LEU A N 1
ATOM 6373 C CA . LEU A 1 797 ? -28.794 20.022 36.724 1.00 86.56 797 LEU A CA 1
ATOM 6374 C C . LEU A 1 797 ? -29.335 21.423 37.020 1.00 86.56 797 LEU A C 1
ATOM 6376 O O . LEU A 1 797 ? -29.916 22.044 36.127 1.00 86.56 797 LEU A O 1
ATOM 6380 N N . SER A 1 798 ? -29.093 21.947 38.220 1.00 85.31 798 SER A N 1
ATOM 6381 C CA . SER A 1 798 ? -29.498 23.303 38.615 1.00 85.31 798 SER A CA 1
ATOM 6382 C C . SER A 1 798 ? -28.596 24.411 38.058 1.00 85.31 798 SER A C 1
ATOM 6384 O O . SER A 1 798 ? -28.999 25.571 38.060 1.00 85.31 798 SER A O 1
ATOM 6386 N N . GLY A 1 799 ? -27.405 24.070 37.552 1.00 81.31 799 GLY A N 1
ATOM 6387 C CA . GLY A 1 799 ? -26.439 25.032 37.014 1.00 81.31 799 GLY A CA 1
ATOM 6388 C C . GLY A 1 799 ? -25.592 25.743 38.074 1.00 81.31 799 GLY A C 1
ATOM 6389 O O . GLY A 1 799 ? -24.884 26.686 37.732 1.00 81.31 799 GLY A O 1
ATOM 6390 N N . HIS A 1 800 ? -25.631 25.297 39.336 1.00 82.75 800 HIS A N 1
ATOM 6391 C CA . HIS A 1 800 ? -24.715 25.768 40.384 1.00 82.75 800 HIS A CA 1
ATOM 6392 C C . HIS A 1 800 ? -23.265 25.357 40.096 1.00 82.75 800 HIS A C 1
ATOM 6394 O O . HIS A 1 800 ? -22.337 26.091 40.428 1.00 82.75 800 HIS A O 1
ATOM 6400 N N . VAL A 1 801 ? -23.073 24.200 39.455 1.00 87.19 801 VAL A N 1
ATOM 6401 C CA . VAL A 1 801 ? -21.787 23.788 38.884 1.00 87.19 801 VAL A CA 1
ATOM 6402 C C . VAL A 1 801 ? -21.872 23.945 37.371 1.00 87.19 801 VAL A C 1
ATOM 6404 O O . VAL A 1 801 ? -22.703 23.320 36.710 1.00 87.19 801 VAL A O 1
ATOM 6407 N N . LEU A 1 802 ? -21.009 24.798 36.823 1.00 89.12 802 LEU A N 1
ATOM 6408 C CA . LEU A 1 802 ? -20.869 24.964 35.382 1.00 89.12 802 LEU A CA 1
ATOM 6409 C C . LEU A 1 802 ? -20.003 23.838 34.815 1.00 89.12 802 LEU A C 1
ATOM 6411 O O . LEU A 1 802 ? -18.948 23.521 35.360 1.00 89.12 802 LEU A O 1
ATOM 6415 N N . SER A 1 803 ? -20.446 23.263 33.701 1.00 91.38 803 SER A N 1
ATOM 6416 C CA . SER A 1 803 ? -19.748 22.189 33.002 1.00 91.38 803 SER A CA 1
ATOM 6417 C C . SER A 1 803 ? -20.045 22.276 31.512 1.00 91.38 803 SER A C 1
ATOM 6419 O O . SER A 1 803 ? -21.211 22.330 31.109 1.00 91.38 803 SER A O 1
ATOM 6421 N N . ASN A 1 804 ? -18.994 22.223 30.689 1.00 90.62 804 ASN A N 1
ATOM 6422 C CA . ASN A 1 804 ? -19.137 22.179 29.234 1.00 90.62 804 ASN A CA 1
ATOM 6423 C C . ASN A 1 804 ? -19.885 20.918 28.784 1.00 90.62 804 ASN A C 1
ATOM 6425 O O . ASN A 1 804 ? -20.736 20.998 27.898 1.00 90.62 804 ASN A O 1
ATOM 6429 N N . ARG A 1 805 ? -19.623 19.772 29.429 1.00 91.06 805 ARG A N 1
ATOM 6430 C CA . ARG A 1 805 ? -20.288 18.492 29.143 1.00 91.06 805 ARG A CA 1
ATOM 6431 C C . ARG A 1 805 ? -21.785 18.568 29.443 1.00 91.06 805 ARG A C 1
ATOM 6433 O O . ARG A 1 805 ? -22.597 18.238 28.583 1.00 91.06 805 ARG A O 1
ATOM 6440 N N . MET A 1 806 ? -22.168 19.110 30.603 1.00 90.94 806 MET A N 1
ATOM 6441 C CA . MET A 1 806 ? -23.583 19.322 30.949 1.00 90.94 806 MET A CA 1
ATOM 6442 C C . MET A 1 806 ? -24.258 20.362 30.038 1.00 90.94 806 MET A C 1
ATOM 6444 O O . MET A 1 806 ? -25.413 20.193 29.640 1.00 90.94 806 MET A O 1
ATOM 6448 N N . TYR A 1 807 ? -23.554 21.436 29.671 1.00 88.06 807 TYR A N 1
ATOM 6449 C CA . TYR A 1 807 ? -24.087 22.439 28.751 1.00 88.06 807 TYR A CA 1
ATOM 6450 C C . TYR A 1 807 ? -24.378 21.835 27.370 1.00 88.06 807 TYR A C 1
ATOM 6452 O O . TYR A 1 807 ? -25.471 22.030 26.840 1.00 88.06 807 TYR A O 1
ATOM 6460 N N . LEU A 1 808 ? -23.447 21.050 26.821 1.00 88.69 808 LEU A N 1
ATOM 6461 C CA . LEU A 1 808 ? -23.609 20.331 25.550 1.00 88.69 808 LEU A CA 1
ATOM 6462 C C . LEU A 1 808 ? -24.682 19.246 25.615 1.00 88.69 808 LEU A C 1
ATOM 6464 O O . LEU A 1 808 ? -25.385 19.015 24.632 1.00 88.69 808 LEU A O 1
ATOM 6468 N N . TRP A 1 809 ? -24.843 18.609 26.774 1.00 86.75 809 TRP A N 1
ATOM 6469 C CA . TRP A 1 809 ? -25.910 17.645 27.005 1.00 86.75 809 TRP A CA 1
ATOM 6470 C C . TRP A 1 809 ? -27.300 18.286 26.932 1.00 86.75 809 TRP A C 1
ATOM 6472 O O . TRP A 1 809 ? -28.199 17.729 26.301 1.00 86.75 809 TRP A O 1
ATOM 6482 N N . LYS A 1 810 ? -27.468 19.473 27.532 1.00 83.81 810 LYS A N 1
ATOM 6483 C CA . LYS A 1 810 ? -28.724 20.246 27.496 1.00 83.81 810 LYS A CA 1
ATOM 6484 C C . LYS A 1 810 ? -28.986 20.905 26.138 1.00 83.81 810 LYS A C 1
ATOM 6486 O O . LYS A 1 810 ? -30.141 21.098 25.774 1.00 83.81 810 LYS A O 1
ATOM 6491 N N . HIS A 1 811 ? -27.936 21.221 25.382 1.00 82.12 811 HIS A N 1
ATOM 6492 C CA . HIS A 1 811 ? -28.017 21.896 24.084 1.00 82.12 811 HIS A CA 1
ATOM 6493 C C . HIS A 1 811 ? -27.400 21.018 22.988 1.00 82.12 811 HIS A C 1
ATOM 6495 O O . HIS A 1 811 ? -26.388 21.376 22.377 1.00 82.12 811 HIS A O 1
ATOM 6501 N N . ARG A 1 812 ? -28.010 19.846 22.757 1.00 67.88 812 ARG A N 1
ATOM 6502 C CA . ARG A 1 812 ? -27.587 18.878 21.731 1.00 67.88 812 ARG A CA 1
ATOM 6503 C C . ARG A 1 812 ? -27.623 19.564 20.355 1.00 67.88 812 ARG A C 1
ATOM 6505 O O . ARG A 1 812 ? -28.697 19.823 19.828 1.00 67.88 812 ARG A O 1
ATOM 6512 N N . GLY A 1 813 ? -26.452 19.926 19.826 1.00 69.44 813 GLY A N 1
ATOM 6513 C CA . GLY A 1 813 ? -26.292 20.668 18.565 1.00 69.44 813 GLY A CA 1
ATOM 6514 C C . GLY A 1 813 ? -25.585 22.025 18.683 1.00 69.44 813 GLY A C 1
ATOM 6515 O O . GLY A 1 813 ? -25.263 22.620 17.661 1.00 69.44 813 GLY A O 1
ATOM 6516 N N . PHE A 1 814 ? -25.303 22.517 19.897 1.00 74.06 814 PHE A N 1
ATOM 6517 C CA . PHE A 1 814 ? -24.633 23.813 20.083 1.00 74.06 814 PHE A CA 1
ATOM 6518 C C . PHE A 1 814 ? -23.170 23.812 19.610 1.00 74.06 814 PHE A C 1
ATOM 6520 O O . PHE A 1 814 ? -22.735 24.767 18.974 1.00 74.06 814 PHE A O 1
ATOM 6527 N N . ASP A 1 815 ? -22.424 22.743 19.902 1.00 79.44 815 ASP A N 1
ATOM 6528 C CA . ASP A 1 815 ? -21.078 22.512 19.365 1.00 79.44 815 ASP A CA 1
ATOM 6529 C C . ASP A 1 815 ? -20.799 20.999 19.242 1.00 79.44 815 ASP A C 1
ATOM 6531 O O . ASP A 1 815 ? -20.324 20.367 20.194 1.00 79.44 815 ASP A O 1
ATOM 6535 N N . PRO A 1 816 ? -21.131 20.387 18.088 1.00 76.25 816 PRO A N 1
ATOM 6536 C CA . PRO A 1 816 ? -20.930 18.957 17.859 1.00 76.25 816 PRO A CA 1
ATOM 6537 C C . PRO A 1 816 ? -19.455 18.539 17.885 1.00 76.25 816 PRO A C 1
ATOM 6539 O O . PRO A 1 816 ? -19.136 17.451 18.364 1.00 76.25 816 PRO A O 1
ATOM 6542 N N . ALA A 1 817 ? -18.550 19.406 17.418 1.00 77.69 817 ALA A N 1
ATOM 6543 C CA . ALA A 1 817 ? -17.120 19.117 17.353 1.00 77.69 817 ALA A CA 1
ATOM 6544 C C . ALA A 1 817 ? -16.506 19.032 18.756 1.00 77.69 817 ALA A C 1
ATOM 6546 O O . ALA A 1 817 ? -15.774 18.090 19.065 1.00 77.69 817 ALA A O 1
ATOM 6547 N N . LEU A 1 818 ? -16.851 19.977 19.633 1.00 82.94 818 LEU A N 1
ATOM 6548 C CA . LEU A 1 818 ? -16.409 19.948 21.025 1.00 82.94 818 LEU A CA 1
ATOM 6549 C C . LEU A 1 818 ? -17.075 18.815 21.817 1.00 82.94 818 LEU A C 1
ATOM 6551 O O . LEU A 1 818 ? -16.428 18.194 22.658 1.00 82.94 818 LEU A O 1
ATOM 6555 N N . LYS A 1 819 ? -18.346 18.500 21.529 1.00 83.69 819 LYS A N 1
ATOM 6556 C CA . LYS A 1 819 ? -19.013 17.339 22.131 1.00 83.69 819 LYS A CA 1
ATOM 6557 C C . LYS A 1 819 ? -18.276 16.042 21.790 1.00 83.69 819 LYS A C 1
ATOM 6559 O O . LYS A 1 819 ? -17.989 15.263 22.697 1.00 83.69 819 LYS A O 1
ATOM 6564 N N . LYS A 1 820 ? -17.929 15.850 20.513 1.00 81.25 820 LYS A N 1
ATOM 6565 C CA . LYS A 1 820 ? -17.144 14.701 20.053 1.00 81.25 820 LYS A CA 1
ATOM 6566 C C . LYS A 1 820 ? -15.795 14.630 20.777 1.00 81.25 820 LYS A C 1
ATOM 6568 O O . LYS A 1 820 ? -15.468 13.587 21.332 1.00 81.25 820 LYS A O 1
ATOM 6573 N N . HIS A 1 821 ? -15.081 15.754 20.859 1.00 83.00 821 HIS A N 1
ATOM 6574 C CA . HIS A 1 821 ? -13.804 15.836 21.570 1.00 83.00 821 HIS A CA 1
ATOM 6575 C C . HIS A 1 821 ? -13.903 15.342 23.023 1.00 83.00 821 HIS A C 1
ATOM 6577 O O . HIS A 1 821 ? -13.073 14.553 23.456 1.00 83.00 821 HIS A O 1
ATOM 6583 N N . TYR A 1 822 ? -14.938 15.726 23.777 1.00 84.75 822 TYR A N 1
ATOM 6584 C CA . TYR A 1 822 ? -15.109 15.208 25.140 1.00 84.75 822 TYR A CA 1
ATOM 6585 C C . TYR A 1 822 ? -15.535 13.738 25.199 1.00 84.75 822 TYR A C 1
ATOM 6587 O O . TYR A 1 822 ? -15.180 13.058 26.157 1.00 84.75 822 TYR A O 1
ATOM 6595 N N . SER A 1 823 ? -16.279 13.241 24.207 1.00 78.56 823 SER A N 1
ATOM 6596 C CA . SER A 1 823 ? -16.707 11.834 24.162 1.00 78.56 823 SER A CA 1
ATOM 6597 C C . SER A 1 823 ? -15.570 10.853 23.858 1.00 78.56 823 SER A C 1
ATOM 6599 O O . SER A 1 823 ? -15.677 9.683 24.200 1.00 78.56 823 SER A O 1
ATOM 6601 N N . GLU A 1 824 ? -14.473 11.321 23.258 1.00 76.88 824 GLU A N 1
ATOM 6602 C CA . GLU A 1 824 ? -13.256 10.524 23.031 1.00 76.88 824 GLU A CA 1
ATOM 6603 C C . GLU A 1 824 ? -12.363 10.453 24.290 1.00 76.88 824 GLU A C 1
ATOM 6605 O O . GLU A 1 824 ? -11.486 9.598 24.383 1.00 76.88 824 GLU A O 1
ATOM 6610 N N . HIS A 1 825 ? -12.613 11.314 25.285 1.00 74.88 825 HIS A N 1
ATOM 6611 C CA . HIS A 1 825 ? -11.803 11.482 26.497 1.00 74.88 825 HIS A CA 1
ATOM 6612 C C . HIS A 1 825 ? -12.668 11.380 27.764 1.00 74.88 825 HIS A C 1
ATOM 6614 O O . HIS A 1 825 ? -12.924 12.367 28.464 1.00 74.88 825 HIS A O 1
ATOM 6620 N N . VAL A 1 826 ? -13.164 10.169 28.033 1.00 70.12 826 VAL A N 1
ATOM 6621 C CA . VAL A 1 826 ? -14.177 9.918 29.076 1.00 70.12 826 VAL A CA 1
ATOM 6622 C C . VAL A 1 826 ? -13.571 9.591 30.445 1.00 70.12 826 VAL A C 1
ATOM 6624 O O . VAL A 1 826 ? -14.137 9.949 31.476 1.00 70.12 826 VAL A O 1
ATOM 6627 N N . THR A 1 827 ? -12.435 8.895 30.474 1.00 74.81 827 THR A N 1
ATOM 6628 C CA . THR A 1 827 ? -11.866 8.281 31.684 1.00 74.81 827 THR A CA 1
ATOM 6629 C C . THR A 1 827 ? -10.341 8.185 31.593 1.00 74.81 827 THR A C 1
ATOM 6631 O O . THR A 1 827 ? -9.779 8.211 30.501 1.00 74.81 827 THR A O 1
ATOM 6634 N N . LEU A 1 828 ? -9.684 8.050 32.747 1.00 74.88 828 LEU A N 1
ATOM 6635 C CA . LEU A 1 828 ? -8.233 7.842 32.891 1.00 74.88 828 LEU A CA 1
ATOM 6636 C C . LEU A 1 828 ? -7.878 6.382 33.213 1.00 74.88 828 LEU A C 1
ATOM 6638 O O . LEU A 1 828 ? -6.705 6.045 33.356 1.00 74.88 828 LEU A O 1
ATOM 6642 N N . PHE A 1 829 ? -8.888 5.530 33.395 1.00 76.81 829 PHE A N 1
ATOM 6643 C CA . PHE A 1 829 ? -8.746 4.164 33.893 1.00 76.81 829 PHE A CA 1
ATOM 6644 C C . PHE A 1 829 ? -8.922 3.129 32.781 1.00 76.81 829 PHE A C 1
ATOM 6646 O O . PHE A 1 829 ? -9.496 3.423 31.736 1.00 76.81 829 PHE A O 1
ATOM 6653 N N . SER A 1 830 ? -8.469 1.896 33.032 1.00 76.25 830 SER A N 1
ATOM 6654 C CA . SER A 1 830 ? -8.718 0.758 32.138 1.00 76.25 830 SER A CA 1
ATOM 6655 C C . SER A 1 830 ? -10.216 0.520 31.923 1.00 76.25 830 SER A C 1
ATOM 6657 O O . SER A 1 830 ? -11.037 0.902 32.762 1.00 76.25 830 SER A O 1
ATOM 6659 N N . ASP A 1 831 ? -10.574 -0.159 30.831 1.00 74.06 831 ASP A N 1
ATOM 6660 C CA . ASP A 1 831 ? -11.974 -0.450 30.484 1.00 74.06 831 ASP A CA 1
ATOM 6661 C C . ASP A 1 831 ? -12.714 -1.165 31.622 1.00 74.06 831 ASP A C 1
ATOM 6663 O O . ASP A 1 831 ? -13.838 -0.800 31.958 1.00 74.06 831 ASP A O 1
ATOM 6667 N N . ILE A 1 832 ? -12.043 -2.108 32.294 1.00 75.19 832 ILE A N 1
ATOM 6668 C CA . ILE A 1 832 ? -12.600 -2.863 33.427 1.00 75.19 832 ILE A CA 1
ATOM 6669 C C . ILE A 1 832 ? -12.970 -1.923 34.581 1.00 75.19 832 ILE A C 1
ATOM 6671 O O . ILE A 1 832 ? -14.108 -1.925 35.046 1.00 75.19 832 ILE A O 1
ATOM 6675 N N . LYS A 1 833 ? -12.023 -1.088 35.030 1.00 78.19 833 LYS A N 1
ATOM 6676 C CA . LYS A 1 833 ? -12.244 -0.174 36.162 1.00 78.19 833 LYS A CA 1
ATOM 6677 C C . LYS A 1 833 ? -13.238 0.933 35.786 1.00 78.19 833 LYS A C 1
ATOM 6679 O O . LYS A 1 833 ? -14.048 1.346 36.609 1.00 78.19 833 LYS A O 1
ATOM 6684 N N . THR A 1 834 ? -13.234 1.374 34.531 1.00 82.50 834 THR A N 1
ATOM 6685 C CA . THR A 1 834 ? -14.225 2.322 34.005 1.00 82.50 834 THR A CA 1
ATOM 6686 C C . THR A 1 834 ? -15.638 1.741 34.049 1.00 82.50 834 THR A C 1
ATOM 6688 O O . THR A 1 834 ? -16.559 2.414 34.517 1.00 82.50 834 THR A O 1
ATOM 6691 N N . ASP A 1 835 ? -15.821 0.489 33.629 1.00 81.44 835 ASP A N 1
ATOM 6692 C CA . ASP A 1 835 ? -17.120 -0.184 33.684 1.00 81.44 835 ASP A CA 1
ATOM 6693 C C . ASP A 1 835 ? -17.610 -0.382 35.128 1.00 81.44 835 ASP A C 1
ATOM 6695 O O . ASP A 1 835 ? -18.801 -0.202 35.394 1.00 81.44 835 ASP A O 1
ATOM 6699 N N . GLU A 1 836 ? -16.721 -0.674 36.082 1.00 84.25 836 GLU A N 1
ATOM 6700 C CA . GLU A 1 836 ? -17.073 -0.744 37.509 1.00 84.25 836 GLU A CA 1
ATOM 6701 C C . GLU A 1 836 ? -17.601 0.600 38.039 1.00 84.25 836 GLU A C 1
ATOM 6703 O O . GLU A 1 836 ? -18.649 0.644 38.695 1.00 84.25 836 GLU A O 1
ATOM 6708 N N . ILE A 1 837 ? -16.931 1.710 37.704 1.00 84.44 837 ILE A N 1
ATOM 6709 C CA . ILE A 1 837 ? -17.373 3.059 38.091 1.00 84.44 837 ILE A CA 1
ATOM 6710 C C . ILE A 1 837 ? -18.736 3.367 37.461 1.00 84.44 837 ILE A C 1
ATOM 6712 O O . ILE A 1 837 ? -19.649 3.832 38.145 1.00 84.44 837 ILE A O 1
ATOM 6716 N N . ILE A 1 838 ? -18.918 3.065 36.174 1.00 85.81 838 ILE A N 1
ATOM 6717 C CA . ILE A 1 838 ? -20.191 3.263 35.470 1.00 85.81 838 ILE A CA 1
ATOM 6718 C C . ILE A 1 838 ? -21.319 2.469 36.137 1.00 85.81 838 ILE A C 1
ATOM 6720 O O . ILE A 1 838 ? -22.411 3.005 36.337 1.00 85.81 838 ILE A O 1
ATOM 6724 N N . GLN A 1 839 ? -21.077 1.207 36.495 1.00 85.62 839 GLN A N 1
ATOM 6725 C CA . GLN A 1 839 ? -22.069 0.373 37.174 1.00 85.62 839 GLN A CA 1
ATOM 6726 C C . GLN A 1 839 ? -22.441 0.935 38.547 1.00 85.62 839 GLN A C 1
ATOM 6728 O O . GLN A 1 839 ? -23.617 0.900 38.920 1.00 85.62 839 GLN A O 1
ATOM 6733 N N . ARG A 1 840 ? -21.469 1.477 39.291 1.00 88.81 840 ARG A N 1
ATOM 6734 C CA . ARG A 1 840 ? -21.719 2.176 40.558 1.00 88.81 840 ARG A CA 1
ATOM 6735 C C . ARG A 1 840 ? -22.589 3.417 40.337 1.00 88.81 840 ARG A C 1
ATOM 6737 O O . ARG A 1 840 ? -23.643 3.534 40.958 1.00 88.81 840 ARG A O 1
ATOM 6744 N N . LEU A 1 841 ? -22.217 4.286 39.397 1.00 89.00 841 LEU A N 1
ATOM 6745 C CA . LEU A 1 841 ? -22.979 5.497 39.065 1.00 89.00 841 LEU A CA 1
ATOM 6746 C C . LEU A 1 841 ? -24.412 5.173 38.613 1.00 89.00 841 LEU A C 1
ATOM 6748 O O . 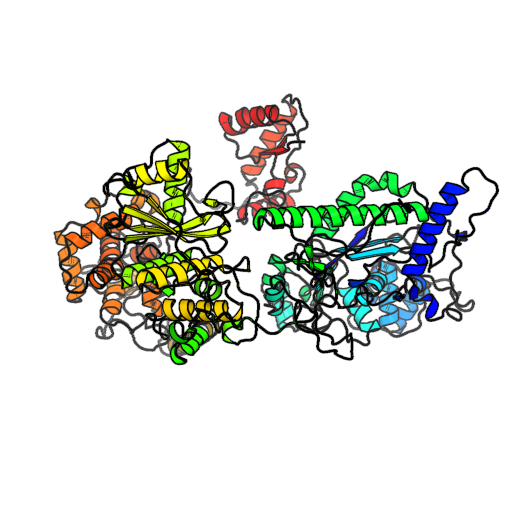LEU A 1 841 ? -25.358 5.835 39.030 1.00 89.00 841 LEU A O 1
ATOM 6752 N N . ALA A 1 842 ? -24.606 4.115 37.823 1.00 86.81 842 ALA A N 1
ATOM 6753 C CA . ALA A 1 842 ? -25.926 3.705 37.344 1.00 86.81 842 ALA A CA 1
ATOM 6754 C C . ALA A 1 842 ? -26.879 3.238 38.459 1.00 86.81 842 ALA A C 1
ATOM 6756 O O . ALA A 1 842 ? -28.100 3.363 38.290 1.00 86.81 842 ALA A O 1
ATOM 6757 N N . LYS A 1 843 ? -26.334 2.712 39.568 1.00 86.69 843 LYS A N 1
ATOM 6758 C CA . LYS A 1 843 ? -27.091 2.308 40.766 1.00 86.69 843 LYS A CA 1
ATOM 6759 C C . LYS A 1 843 ? -27.499 3.505 41.624 1.00 86.69 843 LYS A C 1
ATOM 6761 O O . LYS A 1 843 ? -28.594 3.489 42.174 1.00 86.69 843 LYS A O 1
ATOM 6766 N N . ILE A 1 844 ? -26.639 4.518 41.717 1.00 87.44 844 ILE A N 1
ATOM 6767 C CA . ILE A 1 844 ? -26.860 5.717 42.540 1.00 87.44 844 ILE A CA 1
ATOM 6768 C C . ILE A 1 844 ? -27.825 6.686 41.841 1.00 87.44 844 ILE A C 1
ATOM 6770 O O . ILE A 1 844 ? -28.770 7.186 42.448 1.00 87.44 844 ILE A O 1
ATOM 6774 N N . LEU A 1 845 ? -27.605 6.939 40.548 1.00 85.62 845 LEU A N 1
ATOM 6775 C CA . LEU A 1 845 ? -28.278 8.010 39.814 1.00 85.62 845 LEU A CA 1
ATOM 6776 C C . LEU A 1 845 ? -29.648 7.570 39.281 1.00 85.62 845 LEU A C 1
ATOM 6778 O O . LEU A 1 845 ? -29.794 6.566 38.565 1.00 85.62 845 LEU A O 1
ATOM 6782 N N . THR A 1 846 ? -30.664 8.385 39.561 1.00 71.31 846 THR A N 1
ATOM 6783 C CA . THR A 1 846 ? -32.041 8.215 39.074 1.00 71.31 846 THR A CA 1
ATOM 6784 C C . THR A 1 846 ? -32.303 9.142 37.891 1.00 71.31 846 THR A C 1
ATOM 6786 O O . THR A 1 846 ? -33.042 10.116 37.965 1.00 71.31 846 THR A O 1
ATOM 6789 N N . VAL A 1 847 ? -31.676 8.818 36.761 1.00 64.75 847 VAL A N 1
ATOM 6790 C CA . VAL A 1 847 ? -31.791 9.605 35.527 1.00 64.75 847 VAL A CA 1
ATOM 6791 C C . VAL A 1 847 ? -33.047 9.185 34.746 1.00 64.75 847 VAL A C 1
ATOM 6793 O O . VAL A 1 847 ? -33.169 8.003 34.409 1.00 64.75 847 VAL A O 1
ATOM 6796 N N . PRO A 1 848 ? -33.973 10.106 34.425 1.00 57.78 848 PRO A N 1
ATOM 6797 C CA . PRO A 1 848 ? -35.112 9.824 33.555 1.00 57.78 848 PRO A CA 1
ATOM 6798 C C . PRO A 1 848 ? -34.678 9.719 32.082 1.00 57.78 848 PRO A C 1
ATOM 6800 O O . PRO A 1 848 ? -33.886 10.531 31.608 1.00 57.78 848 PRO A O 1
ATOM 6803 N N . GLY A 1 849 ? -35.211 8.740 31.344 1.00 69.00 849 GLY A N 1
ATOM 6804 C CA . GLY A 1 849 ? -34.925 8.537 29.916 1.00 69.00 849 GLY A CA 1
ATOM 6805 C C . GLY A 1 849 ? -34.881 7.063 29.515 1.00 69.00 849 GLY A C 1
ATOM 6806 O O . GLY A 1 849 ? -35.131 6.173 30.332 1.00 69.00 849 GLY A O 1
ATOM 6807 N N . THR A 1 850 ? -34.564 6.793 28.248 1.00 74.25 850 THR A N 1
ATOM 6808 C CA . THR A 1 850 ? -34.306 5.419 27.777 1.00 74.25 850 THR A CA 1
ATOM 6809 C C . THR A 1 850 ? -33.026 4.849 28.401 1.00 74.25 850 THR A C 1
ATOM 6811 O O . THR A 1 850 ? -32.147 5.593 28.839 1.00 74.25 850 THR A O 1
ATOM 6814 N N . VAL A 1 851 ? -32.873 3.518 28.411 1.00 71.38 851 VAL A N 1
ATOM 6815 C CA . VAL A 1 851 ? -31.654 2.851 28.921 1.00 71.38 851 VAL A CA 1
ATOM 6816 C C . VAL A 1 851 ? -30.391 3.387 28.230 1.00 71.38 851 VAL A C 1
ATOM 6818 O O . VAL A 1 851 ? -29.375 3.616 28.885 1.00 71.38 851 VAL A O 1
ATOM 6821 N N . ALA A 1 852 ? -30.473 3.657 26.924 1.00 69.69 852 ALA A N 1
ATOM 6822 C CA . ALA A 1 852 ? -29.379 4.231 26.145 1.00 69.69 852 ALA A CA 1
ATOM 6823 C C . ALA A 1 852 ? -29.057 5.680 26.556 1.00 69.69 852 ALA A C 1
ATOM 6825 O O . ALA A 1 852 ? -27.890 6.029 26.719 1.00 69.69 852 ALA A O 1
ATOM 6826 N N . GLU A 1 853 ? -30.071 6.520 26.778 1.00 73.44 853 GLU A N 1
ATOM 6827 C CA . GLU A 1 853 ? -29.867 7.911 27.205 1.00 73.44 853 GLU A CA 1
ATOM 6828 C C . GLU A 1 853 ? -29.309 8.016 28.620 1.00 73.44 853 GLU A C 1
ATOM 6830 O O . GLU A 1 853 ? -28.414 8.828 28.857 1.00 73.44 853 GLU A O 1
ATOM 6835 N N . LYS A 1 854 ? -29.792 7.174 29.544 1.00 77.38 854 LYS A N 1
ATOM 6836 C CA . LYS A 1 854 ? -29.253 7.087 30.906 1.00 77.38 854 LYS A CA 1
ATOM 6837 C C . LYS A 1 854 ? -27.771 6.733 30.866 1.00 77.38 854 LYS A C 1
ATOM 6839 O O . LYS A 1 854 ? -26.969 7.351 31.561 1.00 77.38 854 LYS A O 1
ATOM 6844 N N . GLN A 1 855 ? -27.407 5.773 30.024 1.00 80.44 855 GLN A N 1
ATOM 6845 C CA . GLN A 1 855 ? -26.024 5.364 29.880 1.00 80.44 855 GLN A CA 1
ATOM 6846 C C . GLN A 1 855 ? -25.137 6.487 29.333 1.00 80.44 855 GLN A C 1
ATOM 6848 O O . GLN A 1 855 ? -24.085 6.750 29.908 1.00 80.44 855 GLN A O 1
ATOM 6853 N N . LEU A 1 856 ? -25.572 7.152 28.259 1.00 82.38 856 LEU A N 1
ATOM 6854 C CA . LEU A 1 856 ? -24.827 8.251 27.643 1.00 82.38 856 LEU A CA 1
ATOM 6855 C C . LEU A 1 856 ? -24.661 9.435 28.595 1.00 82.38 856 LEU A C 1
ATOM 6857 O O . LEU A 1 856 ? -23.595 10.032 28.637 1.00 82.38 856 LEU A O 1
ATOM 6861 N N . TYR A 1 857 ? -25.676 9.757 29.396 1.00 85.88 857 TYR A N 1
ATOM 6862 C CA . TYR A 1 857 ? -25.569 10.819 30.396 1.00 85.88 857 TYR A CA 1
ATOM 6863 C C . TYR A 1 857 ? -24.514 10.502 31.462 1.00 85.88 857 TYR A C 1
ATOM 6865 O O . TYR A 1 857 ? -23.698 11.357 31.813 1.00 85.88 857 TYR A O 1
ATOM 6873 N N . ILE A 1 858 ? -24.503 9.258 31.951 1.00 87.62 858 ILE A N 1
ATOM 6874 C CA . ILE A 1 858 ? -23.521 8.803 32.937 1.00 87.62 858 ILE A CA 1
ATOM 6875 C C . ILE A 1 858 ? -22.112 8.895 32.353 1.00 87.62 858 ILE A C 1
ATOM 6877 O O . ILE A 1 858 ? -21.227 9.430 33.013 1.00 87.62 858 ILE A O 1
ATOM 6881 N N . THR A 1 859 ? -21.903 8.420 31.124 1.00 86.06 859 THR A N 1
ATOM 6882 C CA . THR A 1 859 ? -20.571 8.387 30.510 1.00 86.06 859 THR A CA 1
ATOM 6883 C C . THR A 1 859 ? -20.107 9.756 30.026 1.00 86.06 859 THR A C 1
ATOM 6885 O O . THR A 1 859 ? -18.981 10.140 30.296 1.00 86.06 859 THR A O 1
ATOM 6888 N N . GLU A 1 860 ? -20.947 10.522 29.331 1.00 87.56 860 GLU A N 1
ATOM 6889 C CA . GLU A 1 860 ? -20.536 11.788 28.707 1.00 87.56 860 GLU A CA 1
ATOM 6890 C C . GLU A 1 860 ? -20.498 12.961 29.692 1.00 87.56 860 GLU A C 1
ATOM 6892 O O . GLU A 1 860 ? -19.820 13.950 29.415 1.00 87.56 860 GLU A O 1
ATOM 6897 N N . VAL A 1 861 ? -21.237 12.895 30.806 1.00 89.50 861 VAL A N 1
ATOM 6898 C CA . VAL A 1 861 ? -21.401 14.031 31.728 1.00 89.50 861 VAL A CA 1
ATOM 6899 C C . VAL A 1 861 ? -20.952 13.682 33.136 1.00 89.50 861 VAL A C 1
ATOM 6901 O O . VAL A 1 861 ? -20.028 14.311 33.646 1.00 89.50 861 VAL A O 1
ATOM 6904 N N . VAL A 1 862 ? -21.599 12.709 33.778 1.00 91.00 862 VAL A N 1
ATOM 6905 C CA . VAL A 1 862 ? -21.433 12.521 35.227 1.00 91.00 862 VAL A CA 1
ATOM 6906 C C . VAL A 1 862 ? -20.069 11.935 35.569 1.00 91.00 862 VAL A C 1
ATOM 6908 O O . VAL A 1 862 ? -19.390 12.470 36.439 1.00 91.00 862 VAL A O 1
ATOM 6911 N N . LEU A 1 863 ? -19.637 10.889 34.864 1.00 90.75 863 LEU A N 1
ATOM 6912 C CA . LEU A 1 863 ? -18.356 10.230 35.104 1.00 90.75 863 LEU A CA 1
ATOM 6913 C C . LEU A 1 863 ? -17.171 11.216 35.017 1.00 90.75 863 LEU A C 1
ATOM 6915 O O . LEU A 1 863 ? -16.443 11.323 36.004 1.00 90.75 863 LEU A O 1
ATOM 6919 N N . PRO A 1 864 ? -16.993 12.007 33.940 1.00 91.56 864 PRO A N 1
ATOM 6920 C CA . PRO A 1 864 ? -15.923 13.000 33.893 1.00 91.56 864 PRO A CA 1
ATOM 6921 C C . PRO A 1 864 ? -15.994 14.042 35.017 1.00 91.56 864 PRO A C 1
ATOM 6923 O O . PRO A 1 864 ? -14.960 14.405 35.570 1.00 91.56 864 PRO A O 1
ATOM 6926 N N . GLU A 1 865 ? -17.185 14.521 35.393 1.00 92.31 865 GLU A N 1
ATOM 6927 C CA . GLU A 1 865 ? -17.323 15.521 36.465 1.00 92.31 865 GLU A CA 1
ATOM 6928 C C . GLU A 1 865 ? -17.012 14.947 37.856 1.00 92.31 865 GLU A C 1
ATOM 6930 O O . GLU A 1 865 ? -16.385 15.634 38.664 1.00 92.31 865 GLU A O 1
ATOM 6935 N N . VAL A 1 866 ? -17.374 13.686 38.117 1.00 90.88 866 VAL A N 1
ATOM 6936 C CA . VAL A 1 866 ? -16.983 12.950 39.334 1.00 90.88 866 VAL A CA 1
ATOM 6937 C C . VAL A 1 866 ? -15.459 12.849 39.415 1.00 90.88 866 VAL A C 1
ATOM 6939 O O . VAL A 1 866 ? -14.866 13.158 40.450 1.00 90.88 866 VAL A O 1
ATOM 6942 N N . LEU A 1 867 ? -14.804 12.494 38.303 1.00 88.94 867 LEU A N 1
ATOM 6943 C CA . LEU A 1 867 ? -13.344 12.401 38.238 1.00 88.94 867 LEU A CA 1
ATOM 6944 C C . LEU A 1 867 ? -12.663 13.758 38.446 1.00 88.94 867 LEU A C 1
ATOM 6946 O O . LEU A 1 867 ? -11.669 13.836 39.168 1.00 88.94 867 LEU A O 1
ATOM 6950 N N . ILE A 1 868 ? -13.206 14.834 37.869 1.00 90.00 868 ILE A N 1
ATOM 6951 C CA . ILE A 1 868 ? -12.696 16.197 38.079 1.00 90.00 868 ILE A CA 1
ATOM 6952 C C . ILE A 1 868 ? -12.769 16.562 39.559 1.00 90.00 868 ILE A C 1
ATOM 6954 O O . ILE A 1 868 ? -11.765 16.992 40.124 1.00 90.00 868 ILE A O 1
ATOM 6958 N N . GLN A 1 869 ? -13.921 16.374 40.207 1.00 88.50 869 GLN A N 1
ATOM 6959 C CA . GLN A 1 869 ? -14.071 16.720 41.621 1.00 88.50 869 GLN A CA 1
ATOM 6960 C C . GLN A 1 869 ? -13.156 15.897 42.527 1.00 88.50 869 GLN A C 1
ATOM 6962 O O . GLN A 1 869 ? -12.552 16.454 43.447 1.00 88.50 869 GLN A O 1
ATOM 6967 N N . TRP A 1 870 ? -13.002 14.607 42.238 1.00 87.00 870 TRP A N 1
ATOM 6968 C CA . TRP A 1 870 ? -12.073 13.743 42.957 1.00 87.00 870 TRP A CA 1
ATOM 6969 C C . TRP A 1 870 ? -10.616 14.219 42.827 1.00 87.00 870 TRP A C 1
ATOM 6971 O O . TRP A 1 870 ? -9.932 14.374 43.842 1.00 87.00 870 TRP A O 1
ATOM 6981 N N . LEU A 1 871 ? -10.153 14.544 41.613 1.00 85.25 871 LEU A N 1
ATOM 6982 C CA . LEU A 1 871 ? -8.804 15.086 41.376 1.00 85.25 871 LEU A CA 1
ATOM 6983 C C . LEU A 1 871 ? -8.585 16.424 42.096 1.00 85.25 871 LEU A C 1
ATOM 6985 O O . LEU A 1 871 ? -7.499 16.691 42.621 1.00 85.25 871 LEU A O 1
ATOM 6989 N N . GLN A 1 872 ? -9.617 17.267 42.158 1.00 84.62 872 GLN A N 1
ATOM 6990 C CA . GLN A 1 872 ? -9.556 18.522 42.903 1.00 84.62 872 GLN A CA 1
ATOM 6991 C C . GLN A 1 872 ? -9.443 18.295 44.420 1.00 84.62 872 GLN A C 1
ATOM 6993 O O . GLN A 1 872 ? -8.695 19.013 45.083 1.00 84.62 872 GLN A O 1
ATOM 6998 N N . GLY A 1 873 ? -10.160 17.306 44.966 1.00 77.75 873 GLY A N 1
ATOM 6999 C CA . GLY A 1 873 ? -10.189 17.007 46.401 1.00 77.75 873 GLY A CA 1
ATOM 7000 C C . GLY A 1 873 ? -8.945 16.280 46.918 1.00 77.75 873 GLY A C 1
ATOM 7001 O O . GLY A 1 873 ? -8.376 16.690 47.927 1.00 77.75 873 GLY A O 1
ATOM 7002 N N . ASN A 1 874 ? -8.497 15.234 46.219 1.00 70.19 874 ASN A N 1
ATOM 7003 C CA . ASN A 1 874 ? -7.428 14.346 46.695 1.00 70.19 874 ASN A CA 1
ATOM 7004 C C . ASN A 1 874 ? -6.033 14.708 46.173 1.00 70.19 874 ASN A C 1
ATOM 7006 O O . ASN A 1 874 ? -5.036 14.430 46.837 1.00 70.19 874 ASN A O 1
ATOM 7010 N N . SER A 1 875 ? -5.936 15.346 45.003 1.00 63.12 875 SER A N 1
ATOM 7011 C CA . SER A 1 875 ? -4.649 15.684 44.375 1.00 63.12 875 SER A CA 1
ATOM 7012 C C . SER A 1 875 ? -4.328 17.182 44.417 1.00 63.12 875 SER A C 1
ATOM 7014 O O . SER A 1 875 ? -3.342 17.615 43.820 1.00 63.12 875 SER A O 1
ATOM 7016 N N . ASN A 1 876 ? -5.150 17.973 45.126 1.00 72.81 876 ASN A N 1
ATOM 7017 C CA . ASN A 1 876 ? -5.042 19.431 45.262 1.00 72.81 876 ASN A CA 1
ATOM 7018 C C . ASN A 1 876 ? -4.895 20.156 43.906 1.00 72.81 876 ASN A C 1
ATOM 7020 O O . ASN A 1 876 ? -4.209 21.175 43.792 1.00 72.81 876 ASN A O 1
ATOM 7024 N N . MET A 1 877 ? -5.504 19.593 42.856 1.00 85.12 877 MET A N 1
ATOM 7025 C CA . MET A 1 877 ? -5.475 20.145 41.505 1.00 85.12 877 MET A CA 1
ATOM 7026 C C . MET A 1 877 ? -6.541 21.234 41.352 1.00 85.12 877 MET A C 1
ATOM 7028 O O . MET A 1 877 ? -7.649 21.135 41.877 1.00 85.12 877 MET A O 1
ATOM 7032 N N . CYS A 1 878 ? -6.244 22.271 40.569 1.00 87.38 878 CYS A N 1
ATOM 7033 C CA . CYS A 1 878 ? -7.287 23.188 40.106 1.00 87.38 878 CYS A CA 1
ATOM 7034 C C . CYS A 1 878 ? -8.137 22.524 39.004 1.00 87.38 878 CYS A C 1
ATOM 7036 O O . CYS A 1 878 ? -7.672 21.592 38.343 1.00 87.38 878 CYS A O 1
ATOM 7038 N N . ARG A 1 879 ? -9.362 23.012 38.754 1.00 90.75 879 ARG A N 1
ATOM 7039 C CA . ARG A 1 879 ? -10.257 22.414 37.738 1.00 90.75 879 ARG A CA 1
ATOM 7040 C C . ARG A 1 879 ? -9.602 22.354 36.355 1.00 90.75 879 ARG A C 1
ATOM 7042 O O . ARG A 1 879 ? -9.634 21.311 35.718 1.00 90.75 879 ARG A O 1
ATOM 7049 N N . TYR A 1 880 ? -8.938 23.430 35.927 1.00 89.75 880 TYR A N 1
ATOM 7050 C CA . TYR A 1 880 ? -8.168 23.468 34.676 1.00 89.75 880 TYR A CA 1
ATOM 7051 C C . TYR A 1 880 ? -7.132 22.335 34.572 1.00 89.75 880 TYR A C 1
ATOM 7053 O O . TYR A 1 880 ? -6.975 21.733 33.510 1.00 89.75 880 TYR A O 1
ATOM 7061 N N . GLN A 1 881 ? -6.425 22.036 35.663 1.00 86.69 881 GLN A N 1
ATOM 7062 C CA . GLN A 1 881 ? -5.423 20.974 35.692 1.00 86.69 881 GLN A CA 1
ATOM 7063 C C . GLN A 1 881 ? -6.085 19.594 35.611 1.00 86.69 881 GLN A C 1
ATOM 7065 O O . GLN A 1 881 ? -5.656 18.783 34.798 1.00 86.69 881 GLN A O 1
ATOM 7070 N N . ALA A 1 882 ? -7.161 19.359 36.367 1.00 88.25 882 ALA A N 1
ATOM 7071 C CA . ALA A 1 882 ? -7.923 18.108 36.317 1.00 88.25 882 ALA A CA 1
ATOM 7072 C C . ALA A 1 882 ? -8.529 17.841 34.922 1.00 88.25 882 ALA A C 1
ATOM 7074 O O . ALA A 1 882 ? -8.403 16.743 34.385 1.00 88.25 882 ALA A O 1
ATOM 7075 N N . GLU A 1 883 ? -9.112 18.865 34.293 1.00 89.44 883 GLU A N 1
ATOM 7076 C CA . GLU A 1 883 ? -9.622 18.793 32.915 1.00 89.44 883 GLU A CA 1
ATOM 7077 C C . GLU A 1 883 ? -8.496 18.508 31.913 1.00 89.44 883 GLU A C 1
ATOM 7079 O O . GLU A 1 883 ? -8.670 17.719 30.988 1.00 89.44 883 GLU A O 1
ATOM 7084 N N . SER A 1 884 ? -7.319 19.111 32.108 1.00 85.69 884 SER A N 1
ATOM 7085 C CA . SER A 1 884 ? -6.166 18.856 31.239 1.00 85.69 884 SER A CA 1
ATOM 7086 C C . SER A 1 884 ? -5.718 17.401 31.333 1.00 85.69 884 SER A C 1
ATOM 7088 O O . SER A 1 884 ? -5.481 16.798 30.296 1.00 85.69 884 SER A O 1
ATOM 7090 N N . VAL A 1 885 ? -5.687 16.814 32.535 1.00 83.44 885 VAL A N 1
ATOM 7091 C CA . VAL A 1 885 ? -5.357 15.392 32.724 1.00 83.44 885 VAL A CA 1
ATOM 7092 C C . VAL A 1 885 ? -6.332 14.494 31.962 1.00 83.44 885 VAL A C 1
ATOM 7094 O O . VAL A 1 885 ? -5.892 13.615 31.224 1.00 83.44 885 VAL A O 1
ATOM 7097 N N . LEU A 1 886 ? -7.640 14.748 32.054 1.00 83.50 886 LEU A N 1
ATOM 7098 C CA . LEU A 1 886 ? -8.650 13.975 31.319 1.00 83.50 886 LEU A CA 1
ATOM 7099 C C . LEU A 1 886 ? -8.474 14.044 29.798 1.00 83.50 886 LEU A C 1
ATOM 7101 O O . LEU A 1 886 ? -8.721 13.055 29.117 1.00 83.50 886 LEU A O 1
ATOM 7105 N N . VAL A 1 887 ? -8.033 15.186 29.268 1.00 78.38 887 VAL A N 1
ATOM 7106 C CA . VAL A 1 887 ? -7.907 15.410 27.819 1.00 78.38 887 VAL A CA 1
ATOM 7107 C C . VAL A 1 887 ? -6.544 14.978 27.257 1.00 78.38 887 VAL A C 1
ATOM 7109 O O . VAL A 1 887 ? -6.460 14.609 26.090 1.00 78.38 887 VAL A O 1
ATOM 7112 N N . THR A 1 888 ? -5.459 15.006 28.041 1.00 66.75 888 THR A N 1
ATOM 7113 C CA . THR A 1 888 ? -4.101 14.706 27.541 1.00 66.75 888 THR A CA 1
ATOM 7114 C C . THR A 1 888 ? -3.656 13.259 27.731 1.00 66.75 888 THR A C 1
ATOM 7116 O O . THR A 1 888 ? -2.649 12.860 27.146 1.00 66.75 888 THR A O 1
ATOM 7119 N N . THR A 1 889 ? -4.356 12.468 28.544 1.00 54.44 889 THR A N 1
ATOM 7120 C CA . THR A 1 889 ? -3.976 11.073 28.804 1.00 54.44 889 THR A CA 1
ATOM 7121 C C . THR A 1 889 ? -4.635 10.173 27.760 1.00 54.44 889 THR A C 1
ATOM 7123 O O . THR A 1 889 ? -5.856 10.104 27.661 1.00 54.44 889 THR A O 1
ATOM 7126 N N . THR A 1 890 ? -3.829 9.520 26.925 1.00 38.69 890 THR A N 1
ATOM 7127 C CA . THR A 1 890 ? -4.306 8.520 25.958 1.00 38.69 890 THR A CA 1
ATOM 7128 C C . THR A 1 890 ? -4.791 7.276 26.715 1.00 38.69 890 THR A C 1
ATOM 7130 O O . THR A 1 890 ? -4.149 6.911 27.703 1.00 38.69 890 THR A O 1
ATOM 7133 N N . PRO A 1 891 ? -5.869 6.594 26.275 1.00 33.69 891 PRO A N 1
ATOM 7134 C CA . PRO A 1 891 ? -6.265 5.307 26.843 1.00 33.69 891 PRO A CA 1
ATOM 7135 C C . PRO A 1 891 ? -5.071 4.348 26.828 1.00 33.69 891 PRO A C 1
ATOM 7137 O O . PRO A 1 891 ? -4.378 4.210 25.816 1.00 33.69 891 PRO A O 1
ATOM 7140 N N . SER A 1 892 ? -4.786 3.750 27.977 1.00 28.05 892 SER A N 1
ATOM 7141 C CA . SER A 1 892 ? -3.584 2.974 28.259 1.00 28.05 892 SER A CA 1
ATOM 7142 C C . SER A 1 892 ? -3.416 1.776 27.316 1.00 28.05 892 SER A C 1
ATOM 7144 O O . SER A 1 892 ? -4.020 0.725 27.498 1.00 28.05 892 SER A O 1
ATOM 7146 N N . LYS A 1 893 ? -2.503 1.895 26.343 1.00 26.73 893 LYS A N 1
ATOM 7147 C CA . LYS A 1 893 ? -1.764 0.733 25.830 1.00 26.73 893 LYS A CA 1
ATOM 7148 C C . LYS A 1 893 ? -0.736 0.336 26.894 1.00 26.73 893 LYS A C 1
ATOM 7150 O O . LYS A 1 893 ? 0.052 1.175 27.328 1.00 26.73 893 LYS A O 1
ATOM 7155 N N . GLU A 1 894 ? -0.789 -0.917 27.335 1.00 25.69 894 GLU A N 1
ATOM 7156 C CA . GLU A 1 894 ? 0.066 -1.509 28.370 1.00 25.69 894 GLU A CA 1
ATOM 7157 C C . GLU A 1 894 ? 1.551 -1.131 28.204 1.00 25.69 894 GLU A C 1
ATOM 7159 O O . GLU A 1 894 ? 2.201 -1.503 27.227 1.00 25.69 894 GLU A O 1
ATOM 7164 N N . LYS A 1 895 ? 2.116 -0.419 29.189 1.00 28.23 895 LYS A N 1
ATOM 7165 C CA . LYS A 1 895 ? 3.567 -0.252 29.347 1.00 28.23 895 LYS A CA 1
ATOM 7166 C C . LYS A 1 895 ? 4.072 -1.256 30.380 1.00 28.23 895 LYS A C 1
ATOM 7168 O O . LYS A 1 895 ? 3.729 -1.167 31.554 1.00 28.23 895 LYS A O 1
ATOM 7173 N N . LYS A 1 896 ? 4.929 -2.187 29.952 1.00 26.52 896 LYS A N 1
ATOM 7174 C CA . LYS A 1 896 ? 5.771 -2.986 30.856 1.00 26.52 896 LYS A CA 1
ATOM 7175 C C . LYS A 1 896 ? 6.862 -2.083 31.442 1.00 26.52 896 LYS A C 1
ATOM 7177 O O . LYS A 1 896 ? 7.545 -1.376 30.705 1.00 26.52 896 LYS A O 1
ATOM 7182 N N . GLY A 1 897 ? 6.937 -2.054 32.770 1.00 25.52 897 GLY A N 1
ATOM 7183 C CA . GLY A 1 897 ? 7.594 -0.998 33.534 1.00 25.52 897 GLY A CA 1
ATOM 7184 C C . GLY A 1 897 ? 9.096 -1.138 33.788 1.00 25.52 897 GLY A C 1
ATOM 7185 O O . GLY A 1 897 ? 9.701 -2.181 33.565 1.00 25.52 897 GLY A O 1
ATOM 7186 N N . ALA A 1 898 ? 9.659 -0.054 34.326 1.00 23.95 898 ALA A N 1
ATOM 7187 C CA . ALA A 1 898 ? 10.699 -0.036 35.357 1.00 23.95 898 ALA A CA 1
ATOM 7188 C C . ALA A 1 898 ? 10.765 1.382 35.986 1.00 23.95 898 ALA A C 1
ATOM 7190 O O . ALA A 1 898 ? 10.453 2.356 35.297 1.00 23.95 898 ALA A O 1
ATOM 7191 N N . PRO A 1 899 ? 11.129 1.514 37.278 1.00 29.28 899 PRO A N 1
ATOM 7192 C CA . PRO A 1 899 ? 10.780 2.668 38.104 1.00 29.28 899 PRO A CA 1
ATOM 7193 C C . PRO A 1 899 ? 11.806 3.816 38.133 1.00 29.28 899 PRO A C 1
ATOM 7195 O O . PRO A 1 899 ? 13.002 3.657 37.894 1.00 29.28 899 PRO A O 1
ATOM 7198 N N . SER A 1 900 ? 11.253 4.968 38.510 1.00 26.09 900 SER A N 1
ATOM 7199 C CA . SER A 1 900 ? 11.825 6.262 38.899 1.00 26.09 900 SER A CA 1
ATOM 7200 C C . SER A 1 900 ? 13.113 6.232 39.742 1.00 26.09 900 SER A C 1
ATOM 7202 O O . SER A 1 900 ? 13.187 5.575 40.780 1.00 26.09 900 SER A O 1
ATOM 7204 N N . ALA A 1 901 ? 14.069 7.093 39.367 1.00 26.14 901 ALA A N 1
ATOM 7205 C CA . ALA A 1 901 ? 15.015 7.715 40.291 1.00 26.14 901 ALA A CA 1
ATOM 7206 C C . ALA A 1 901 ? 15.154 9.217 39.966 1.00 26.14 901 ALA A C 1
ATOM 7208 O O . ALA A 1 901 ? 15.707 9.615 38.944 1.00 26.14 901 ALA A O 1
ATOM 7209 N N . ARG A 1 902 ? 14.622 10.062 40.858 1.00 25.25 902 ARG A N 1
ATOM 7210 C CA . ARG A 1 902 ? 14.811 11.525 40.888 1.00 25.25 902 ARG A CA 1
ATOM 7211 C C . ARG A 1 902 ? 16.261 11.888 41.231 1.00 25.25 902 ARG A C 1
ATOM 7213 O O . ARG A 1 902 ? 16.767 11.354 42.216 1.00 25.25 902 ARG A O 1
ATOM 7220 N N . LYS A 1 903 ? 16.817 12.920 40.577 1.00 25.11 903 LYS A N 1
ATOM 7221 C CA . LYS A 1 903 ? 17.372 14.155 41.200 1.00 25.11 903 LYS A CA 1
ATOM 7222 C C . LYS A 1 903 ? 18.040 15.067 40.151 1.00 25.11 903 LYS A C 1
ATOM 7224 O O . LYS A 1 903 ? 18.899 14.635 39.404 1.00 25.11 903 LYS A O 1
ATOM 7229 N N . THR A 1 904 ? 17.479 16.268 39.985 1.00 24.61 904 THR A N 1
ATOM 7230 C CA . THR A 1 904 ? 18.070 17.600 40.279 1.00 24.61 904 THR A CA 1
ATOM 7231 C C . THR A 1 904 ? 18.860 18.215 39.133 1.00 24.61 904 THR A C 1
ATOM 7233 O O . THR A 1 904 ? 19.955 17.781 38.806 1.00 24.61 904 THR A O 1
ATOM 7236 N N . ALA A 1 905 ? 18.284 19.286 38.589 1.00 27.41 905 ALA A N 1
ATOM 7237 C CA . ALA A 1 905 ? 18.966 20.245 37.747 1.00 27.41 905 ALA A CA 1
ATOM 7238 C C . ALA A 1 905 ? 20.068 20.949 38.544 1.00 27.41 905 ALA A C 1
ATOM 7240 O O . ALA A 1 905 ? 19.787 21.513 39.602 1.00 27.41 905 ALA A O 1
ATOM 7241 N N . ASP A 1 906 ? 21.273 20.981 37.985 1.00 24.48 906 ASP A N 1
ATOM 7242 C CA . ASP A 1 906 ? 22.182 22.094 38.200 1.00 24.48 906 ASP A CA 1
ATOM 7243 C C . ASP A 1 906 ? 22.881 22.450 36.886 1.00 24.48 906 ASP A C 1
ATOM 7245 O O . ASP A 1 906 ? 23.210 21.591 36.067 1.00 24.48 906 ASP A O 1
ATOM 7249 N N . LYS A 1 907 ? 23.009 23.753 36.648 1.00 31.56 907 LYS A N 1
ATOM 7250 C CA . LYS A 1 907 ? 23.599 24.328 35.440 1.00 31.56 907 LYS A CA 1
ATOM 7251 C C . LYS A 1 907 ? 25.119 24.246 35.529 1.00 31.56 907 LYS A C 1
ATOM 7253 O O . LYS A 1 907 ? 25.700 25.034 36.267 1.00 31.56 907 LYS A O 1
ATOM 7258 N N . THR A 1 908 ? 25.753 23.454 34.672 1.00 25.52 908 THR A N 1
ATOM 7259 C CA . THR A 1 908 ? 27.131 23.714 34.232 1.00 25.52 908 THR A CA 1
ATOM 7260 C C . THR A 1 908 ? 27.348 23.226 32.809 1.00 25.52 908 THR A C 1
ATOM 7262 O O . THR A 1 908 ? 27.068 22.084 32.466 1.00 25.52 908 THR A O 1
ATOM 7265 N N . ASP A 1 909 ? 27.846 24.145 31.996 1.00 35.06 909 ASP A N 1
ATOM 7266 C CA . ASP A 1 909 ? 28.321 23.963 30.636 1.00 35.06 909 ASP A CA 1
ATOM 7267 C C . ASP A 1 909 ? 29.672 23.223 30.676 1.00 35.06 909 ASP A C 1
ATOM 7269 O O . ASP A 1 909 ? 30.666 23.804 31.110 1.00 35.06 909 ASP A O 1
ATOM 7273 N N . SER A 1 910 ? 29.713 21.938 30.302 1.00 26.44 910 SER A N 1
ATOM 7274 C CA . SER A 1 910 ? 30.940 21.248 29.871 1.00 26.44 910 SER A CA 1
ATOM 7275 C C . SER A 1 910 ? 30.634 19.867 29.278 1.00 26.44 910 SER A C 1
ATOM 7277 O O . SER A 1 910 ? 29.988 19.030 29.896 1.00 26.44 910 SER A O 1
ATOM 7279 N N . THR A 1 911 ? 31.148 19.638 28.077 1.00 41.94 911 THR A N 1
ATOM 7280 C CA . THR A 1 911 ? 31.269 18.370 27.346 1.00 41.94 911 THR A CA 1
ATOM 7281 C C . THR A 1 911 ? 31.662 17.151 28.201 1.00 41.94 911 THR A C 1
ATOM 7283 O O . THR A 1 911 ? 32.786 17.137 28.684 1.00 41.94 911 THR A O 1
ATOM 7286 N N . GLU A 1 912 ? 30.782 16.140 28.296 1.00 41.34 912 GLU A N 1
ATOM 7287 C CA . GLU A 1 912 ? 31.012 14.674 28.446 1.00 41.34 912 GLU A CA 1
ATOM 7288 C C . GLU A 1 912 ? 29.864 13.992 29.218 1.00 41.34 912 GLU A C 1
ATOM 7290 O O . GLU A 1 912 ? 30.002 13.596 30.369 1.00 41.34 912 GLU A O 1
ATOM 7295 N N . GLU A 1 913 ? 28.724 13.791 28.553 1.00 35.88 913 GLU A N 1
ATOM 7296 C CA . GLU A 1 913 ? 27.805 12.692 28.879 1.00 35.88 913 GLU A CA 1
ATOM 7297 C C . GLU A 1 913 ? 27.875 11.691 27.718 1.00 35.88 913 GLU A C 1
ATOM 7299 O O . GLU A 1 913 ? 27.150 11.790 26.729 1.00 35.88 913 GLU A O 1
ATOM 7304 N N . GLU A 1 914 ? 28.823 10.754 27.780 1.00 48.31 914 GLU A N 1
ATOM 7305 C CA . GLU A 1 914 ? 28.750 9.551 26.950 1.00 48.31 914 GLU A CA 1
ATOM 7306 C C . GLU A 1 914 ? 27.533 8.735 27.395 1.00 48.31 914 GLU A C 1
ATOM 7308 O O . GLU A 1 914 ? 27.436 8.297 28.540 1.00 48.31 914 GLU A O 1
ATOM 7313 N N . ASN A 1 915 ? 26.591 8.561 26.472 1.00 63.41 915 ASN A N 1
ATOM 7314 C CA . ASN A 1 915 ? 25.321 7.877 26.673 1.00 63.41 915 ASN A CA 1
ATOM 7315 C C . ASN A 1 915 ? 25.537 6.475 27.297 1.00 63.41 915 ASN A C 1
ATOM 7317 O O . ASN A 1 915 ? 26.369 5.700 26.814 1.00 63.41 915 ASN A O 1
ATOM 7321 N N . ILE A 1 916 ? 24.781 6.139 28.352 1.00 69.19 916 ILE A N 1
ATOM 7322 C CA . ILE A 1 916 ? 24.894 4.899 29.161 1.00 69.19 916 ILE A CA 1
ATOM 7323 C C . ILE A 1 916 ? 24.933 3.633 28.281 1.00 69.19 916 ILE A C 1
ATOM 7325 O O . ILE A 1 916 ? 25.599 2.651 28.615 1.00 69.19 916 ILE A O 1
ATOM 7329 N N . LEU A 1 917 ? 24.261 3.671 27.126 1.00 73.06 917 LEU A N 1
ATOM 7330 C CA . LEU A 1 917 ? 24.229 2.599 26.129 1.00 73.06 917 LEU A CA 1
ATOM 7331 C C . LEU A 1 917 ? 25.601 2.329 25.476 1.00 73.06 917 LEU A C 1
ATOM 7333 O O . LEU A 1 917 ? 25.976 1.171 25.282 1.00 73.06 917 LEU A O 1
ATOM 7337 N N . ILE A 1 918 ? 26.376 3.374 25.161 1.00 76.56 918 ILE A N 1
ATOM 7338 C CA . ILE A 1 918 ? 27.710 3.239 24.549 1.00 76.56 918 ILE A CA 1
ATOM 7339 C C . ILE A 1 918 ? 28.727 2.763 25.583 1.00 76.56 918 ILE A C 1
ATOM 7341 O O . ILE A 1 918 ? 29.519 1.870 25.285 1.00 76.56 918 ILE A O 1
ATOM 7345 N N . GLN A 1 919 ? 28.663 3.280 26.813 1.00 77.25 919 GLN A N 1
ATOM 7346 C CA . GLN A 1 919 ? 29.520 2.801 27.901 1.00 77.25 919 GLN A CA 1
ATOM 7347 C C . GLN A 1 919 ? 29.249 1.325 28.229 1.00 77.25 919 GLN A C 1
ATOM 7349 O O . GLN A 1 919 ? 30.191 0.542 28.358 1.00 77.25 919 GLN A O 1
ATOM 7354 N N . GLY A 1 920 ? 27.974 0.919 28.277 1.00 79.38 920 GLY A N 1
ATOM 7355 C CA . GLY A 1 920 ? 27.589 -0.487 28.424 1.00 79.38 920 GLY A CA 1
ATOM 7356 C C . GLY A 1 920 ? 28.112 -1.357 27.278 1.00 79.38 920 GLY A C 1
ATOM 7357 O O . GLY A 1 920 ? 28.668 -2.427 27.519 1.00 79.38 920 GLY A O 1
ATOM 7358 N N . SER A 1 921 ? 28.009 -0.875 26.037 1.00 83.31 921 SER A N 1
ATOM 7359 C CA . SER A 1 921 ? 28.477 -1.596 24.844 1.00 83.31 921 SER A CA 1
ATOM 7360 C C . SER A 1 921 ? 30.004 -1.731 24.788 1.00 83.31 921 SER A C 1
ATOM 7362 O O . SER A 1 921 ? 30.510 -2.777 24.385 1.00 83.31 921 SER A O 1
ATOM 7364 N N . LEU A 1 922 ? 30.755 -0.720 25.234 1.00 81.62 922 LEU A N 1
ATOM 7365 C CA . LEU A 1 922 ? 32.216 -0.792 25.356 1.00 81.62 922 LEU A CA 1
ATOM 7366 C C . LEU A 1 922 ? 32.636 -1.818 26.415 1.00 81.62 922 LEU A C 1
ATOM 7368 O O . LEU A 1 922 ? 33.451 -2.694 26.126 1.00 81.62 922 LEU A O 1
ATOM 7372 N N . ALA A 1 923 ? 32.016 -1.779 27.598 1.00 82.56 923 ALA A N 1
ATOM 7373 C CA . ALA A 1 923 ? 32.288 -2.737 28.670 1.00 82.56 923 ALA A CA 1
ATOM 7374 C C . ALA A 1 923 ? 31.938 -4.183 28.266 1.00 82.56 923 ALA A C 1
ATOM 7376 O O . ALA A 1 923 ? 32.664 -5.126 28.595 1.00 82.56 923 ALA A O 1
ATOM 7377 N N . ALA A 1 924 ? 30.848 -4.364 27.517 1.00 85.38 924 ALA A N 1
ATOM 7378 C CA . ALA A 1 924 ? 30.447 -5.652 26.962 1.00 85.38 924 ALA A CA 1
ATOM 7379 C C . ALA A 1 924 ? 31.431 -6.163 25.900 1.00 85.38 924 ALA A C 1
ATOM 7381 O O . ALA A 1 924 ? 31.813 -7.334 25.925 1.00 85.38 924 ALA A O 1
ATOM 7382 N N . ALA A 1 925 ? 31.900 -5.287 25.008 1.00 85.62 925 ALA A N 1
ATOM 7383 C CA . ALA A 1 925 ? 32.902 -5.635 24.006 1.00 85.62 925 ALA A CA 1
ATOM 7384 C C . ALA A 1 925 ? 34.250 -6.012 24.639 1.00 85.62 925 ALA A C 1
ATOM 7386 O O . ALA A 1 925 ? 34.888 -6.964 24.188 1.00 85.62 925 ALA A O 1
ATOM 7387 N N . ASP A 1 926 ? 34.665 -5.326 25.705 1.00 84.69 926 ASP A N 1
ATOM 7388 C CA . ASP A 1 926 ? 35.871 -5.677 26.461 1.00 84.69 926 ASP A CA 1
ATOM 7389 C C . ASP A 1 926 ? 35.744 -7.035 27.148 1.00 84.69 926 ASP A C 1
ATOM 7391 O O . ASP A 1 926 ? 36.668 -7.849 27.089 1.00 84.69 926 ASP A O 1
ATOM 7395 N N . TRP A 1 927 ? 34.578 -7.335 27.724 1.00 87.62 927 TRP A N 1
ATOM 7396 C CA . TRP A 1 927 ? 34.316 -8.662 28.271 1.00 87.62 927 TRP A CA 1
ATOM 7397 C C . TRP A 1 927 ? 34.391 -9.743 27.184 1.00 87.62 927 TRP A C 1
ATOM 7399 O O . TRP A 1 927 ? 35.097 -10.738 27.364 1.00 87.62 927 TRP A O 1
ATOM 7409 N N . CYS A 1 928 ? 33.771 -9.517 26.022 1.00 84.62 928 CYS A N 1
ATOM 7410 C CA . CYS A 1 928 ? 33.829 -10.430 24.878 1.00 84.62 928 CYS A CA 1
ATOM 7411 C C . CYS A 1 928 ? 35.250 -10.699 24.376 1.00 84.62 928 CYS A C 1
ATOM 7413 O O . CYS A 1 928 ? 35.531 -11.802 23.923 1.00 84.62 928 CYS A O 1
ATOM 7415 N N . ARG A 1 929 ? 36.171 -9.737 24.480 1.00 81.75 929 ARG A N 1
ATOM 7416 C CA . ARG A 1 929 ? 37.581 -9.949 24.099 1.00 81.75 929 ARG A CA 1
ATOM 7417 C C . ARG A 1 929 ? 38.310 -10.926 25.025 1.00 81.75 929 ARG A C 1
ATOM 7419 O O . ARG A 1 929 ? 39.336 -11.474 24.635 1.00 81.75 929 ARG A O 1
ATOM 7426 N N . THR A 1 930 ? 37.800 -11.134 26.238 1.00 79.62 930 THR A N 1
ATOM 7427 C CA . THR A 1 930 ? 38.393 -12.029 27.249 1.00 79.62 930 THR A CA 1
ATOM 7428 C C . THR A 1 930 ? 37.627 -13.339 27.434 1.00 79.62 930 THR A C 1
ATOM 7430 O O . THR A 1 930 ? 38.172 -14.300 27.976 1.00 79.62 930 THR A O 1
ATOM 7433 N N . ALA A 1 931 ? 36.373 -13.396 26.984 1.00 81.75 931 ALA A N 1
ATOM 7434 C CA . ALA A 1 931 ? 35.529 -14.577 27.065 1.00 81.75 931 ALA A CA 1
ATOM 7435 C C . ALA A 1 931 ? 35.791 -15.545 25.899 1.00 81.75 931 ALA A C 1
ATOM 7437 O O . ALA A 1 931 ? 36.063 -15.144 24.772 1.00 81.75 931 ALA A O 1
ATOM 7438 N N . THR A 1 932 ? 35.683 -16.846 26.171 1.00 81.81 932 THR A N 1
ATOM 7439 C CA . THR A 1 932 ? 35.740 -17.896 25.147 1.00 81.81 932 THR A CA 1
ATOM 7440 C C . THR A 1 932 ? 34.353 -18.173 24.571 1.00 81.81 932 THR A C 1
ATOM 7442 O O . THR A 1 932 ? 33.404 -18.368 25.339 1.00 81.81 932 THR A O 1
ATOM 7445 N N . PHE A 1 933 ? 34.254 -18.217 23.241 1.00 84.94 933 PHE A N 1
ATOM 7446 C CA . PHE A 1 933 ? 33.032 -18.517 22.488 1.00 84.94 933 PHE A CA 1
ATOM 7447 C C . PHE A 1 933 ? 33.267 -19.699 21.544 1.00 84.94 933 PHE A C 1
ATOM 7449 O O . PHE A 1 933 ? 34.367 -19.845 21.005 1.00 84.94 933 PHE A O 1
ATOM 7456 N N . ASP A 1 934 ? 32.243 -20.533 21.374 1.00 79.75 934 ASP A N 1
ATOM 7457 C CA . ASP A 1 934 ? 32.269 -21.709 20.496 1.00 79.75 934 ASP A CA 1
ATOM 7458 C C . ASP A 1 934 ? 31.968 -21.328 19.020 1.00 79.75 934 ASP A C 1
ATOM 7460 O O . ASP A 1 934 ? 32.360 -22.047 18.098 1.00 79.75 934 ASP A O 1
ATOM 7464 N N . GLY A 1 935 ? 31.299 -20.193 18.780 1.00 78.44 935 GLY A N 1
ATOM 7465 C CA . GLY A 1 935 ? 30.946 -19.626 17.474 1.00 78.44 935 GLY A CA 1
ATOM 7466 C C . GLY A 1 935 ? 31.544 -18.238 17.190 1.00 78.44 935 GLY A C 1
ATOM 7467 O O . GLY A 1 935 ? 32.315 -17.673 17.965 1.00 78.44 935 GLY A O 1
ATOM 7468 N N . VAL A 1 936 ? 31.187 -17.671 16.034 1.00 77.50 936 VAL A N 1
ATOM 7469 C CA . VAL A 1 936 ? 31.573 -16.314 15.611 1.00 77.50 936 VAL A CA 1
ATOM 7470 C C . VAL A 1 936 ? 30.682 -15.271 16.292 1.00 77.50 936 VAL A C 1
ATOM 7472 O O . VAL A 1 936 ? 29.454 -15.390 16.265 1.00 77.50 936 VAL A O 1
ATOM 7475 N N . LEU A 1 937 ? 31.322 -14.241 16.855 1.00 83.75 937 LEU A N 1
ATOM 7476 C CA . LEU A 1 937 ? 30.707 -13.045 17.433 1.00 83.75 937 LEU A CA 1
ATOM 7477 C C . LEU A 1 937 ? 31.023 -11.819 16.567 1.00 83.75 937 LEU A C 1
ATOM 7479 O O . LEU A 1 937 ? 32.191 -11.534 16.292 1.00 83.75 937 LEU A O 1
ATOM 7483 N N . LYS A 1 938 ? 29.997 -11.047 16.209 1.00 84.38 938 LYS A N 1
ATOM 7484 C CA . LYS A 1 938 ? 30.131 -9.719 15.600 1.00 84.38 938 LYS A CA 1
ATOM 7485 C C . LYS A 1 938 ? 29.831 -8.641 16.644 1.00 84.38 938 LYS A C 1
ATOM 7487 O O . LYS A 1 938 ? 28.771 -8.654 17.269 1.00 84.38 938 LYS A O 1
ATOM 7492 N N . LEU A 1 939 ? 30.775 -7.718 16.832 1.00 85.25 939 LEU A N 1
ATOM 7493 C CA . LEU A 1 939 ? 30.607 -6.571 17.726 1.00 85.25 939 LEU A CA 1
ATOM 7494 C C . LEU A 1 939 ? 29.733 -5.480 17.074 1.00 85.25 939 LEU A C 1
ATOM 7496 O O . LEU A 1 939 ? 29.735 -5.374 15.843 1.00 85.25 939 LEU A O 1
ATOM 7500 N N . PRO A 1 940 ? 29.050 -4.641 17.874 1.00 87.06 940 PRO A N 1
ATOM 7501 C CA . PRO A 1 940 ? 28.261 -3.526 17.363 1.00 87.06 940 PRO A CA 1
ATOM 7502 C C . PRO A 1 940 ? 29.080 -2.558 16.503 1.00 87.06 940 PRO A C 1
ATOM 7504 O O . PRO A 1 940 ? 30.176 -2.139 16.892 1.00 87.06 940 PRO A O 1
ATOM 7507 N N . ALA A 1 941 ? 28.522 -2.143 15.364 1.00 80.88 941 ALA A N 1
ATOM 7508 C CA . ALA A 1 941 ? 29.172 -1.211 14.440 1.00 80.88 941 ALA A CA 1
ATOM 7509 C C . ALA A 1 941 ? 29.392 0.181 15.062 1.00 80.88 941 ALA A C 1
ATOM 7511 O O . ALA A 1 941 ? 30.381 0.850 14.751 1.00 80.88 941 ALA A O 1
ATOM 7512 N N . VAL A 1 942 ? 28.530 0.585 16.003 1.00 81.69 942 VAL A N 1
ATOM 7513 C CA . VAL A 1 942 ? 28.632 1.864 16.724 1.00 81.69 942 VAL A CA 1
ATOM 7514 C C . VAL A 1 942 ? 29.948 2.019 17.495 1.00 81.69 942 VAL A C 1
ATOM 7516 O O . VAL A 1 942 ? 30.437 3.131 17.687 1.00 81.69 942 VAL A O 1
ATOM 7519 N N . LEU A 1 943 ? 30.591 0.913 17.888 1.00 79.62 943 LEU A N 1
ATOM 7520 C CA . LEU A 1 943 ? 31.877 0.954 18.590 1.00 79.62 943 LEU A CA 1
ATOM 7521 C C . LEU A 1 943 ? 33.037 1.377 17.679 1.00 79.62 943 LEU A C 1
ATOM 7523 O O . LEU A 1 943 ? 34.051 1.871 18.171 1.00 79.62 943 LEU A O 1
ATOM 7527 N N . SER A 1 944 ? 32.887 1.215 16.363 1.00 75.44 944 SER A N 1
ATOM 7528 C CA . SER A 1 944 ? 33.862 1.645 15.352 1.00 75.44 944 SER A CA 1
ATOM 7529 C C . SER A 1 944 ? 33.571 3.017 14.734 1.00 75.44 944 SER A C 1
ATOM 7531 O O . SER A 1 944 ? 34.406 3.514 13.986 1.00 75.44 944 SER A O 1
ATOM 7533 N N . MET A 1 945 ? 32.425 3.624 15.056 1.00 80.44 945 MET A N 1
ATOM 7534 C CA . MET A 1 945 ? 32.014 4.946 14.567 1.00 80.44 945 MET A CA 1
ATOM 7535 C C . MET A 1 945 ? 32.734 6.083 15.298 1.00 80.44 945 MET A C 1
ATOM 7537 O O . MET A 1 945 ? 33.150 5.914 16.454 1.00 80.44 945 MET A O 1
ATOM 7541 N N . ASP A 1 946 ? 32.853 7.239 14.646 1.00 78.31 946 ASP A N 1
ATOM 7542 C CA . ASP A 1 946 ? 33.385 8.456 15.266 1.00 78.31 946 ASP A CA 1
ATOM 7543 C C . ASP A 1 946 ? 32.377 9.138 16.220 1.00 78.31 946 ASP A C 1
ATOM 7545 O O . ASP A 1 946 ? 31.251 8.679 16.418 1.00 78.31 946 ASP A O 1
ATOM 7549 N N . LYS A 1 947 ? 32.796 10.216 16.897 1.00 68.50 947 LYS A N 1
ATOM 7550 C CA . LYS A 1 947 ? 31.998 10.863 17.954 1.00 68.50 947 LYS A CA 1
ATOM 7551 C C . LYS A 1 947 ? 30.707 11.511 17.430 1.00 68.50 947 LYS A C 1
ATOM 7553 O O . LYS A 1 947 ? 29.720 11.524 18.165 1.00 68.50 947 LYS A O 1
ATOM 7558 N N . GLU A 1 948 ? 30.705 12.033 16.205 1.00 65.31 948 GLU A N 1
ATOM 7559 C CA . GLU A 1 948 ? 29.514 12.647 15.604 1.00 65.31 948 GLU A CA 1
ATOM 7560 C C . GLU A 1 948 ? 28.588 11.567 15.025 1.00 65.31 948 GLU A C 1
ATOM 7562 O O . GLU A 1 948 ? 27.388 11.594 15.292 1.00 65.31 948 GLU A O 1
ATOM 7567 N N . GLU A 1 949 ? 29.139 10.538 14.374 1.00 69.50 949 GLU A N 1
ATOM 7568 C CA . GLU A 1 949 ? 28.383 9.372 13.883 1.00 69.50 949 GLU A CA 1
ATOM 7569 C C . GLU A 1 949 ? 27.661 8.622 15.017 1.00 69.50 949 GLU A C 1
ATOM 7571 O O . GLU A 1 949 ? 26.492 8.254 14.892 1.00 69.50 949 GLU A O 1
ATOM 7576 N N . ARG A 1 950 ? 28.321 8.443 16.172 1.00 74.12 950 ARG A N 1
ATOM 7577 C CA . ARG A 1 950 ? 27.707 7.840 17.372 1.00 74.12 950 ARG A CA 1
ATOM 7578 C C . ARG A 1 950 ? 26.531 8.657 17.897 1.00 74.12 950 ARG A C 1
ATOM 7580 O O . ARG A 1 950 ? 25.552 8.085 18.375 1.00 74.12 950 ARG A O 1
ATOM 7587 N N . LYS A 1 951 ? 26.635 9.986 17.844 1.00 72.31 951 LYS A N 1
ATOM 7588 C CA . LYS A 1 951 ? 25.594 10.904 18.315 1.00 72.31 951 LYS A CA 1
ATOM 7589 C C . LYS A 1 951 ? 24.374 10.868 17.395 1.00 72.31 951 LYS A C 1
ATOM 7591 O O . LYS A 1 951 ? 23.251 10.849 17.891 1.00 72.31 951 LYS A O 1
ATOM 7596 N N . GLU A 1 952 ? 24.593 10.795 16.084 1.00 69.44 952 GLU A N 1
ATOM 7597 C CA . GLU A 1 952 ? 23.526 10.638 15.090 1.00 69.44 952 GLU A CA 1
ATOM 7598 C C . GLU A 1 952 ? 22.818 9.281 15.223 1.00 69.44 952 GLU A C 1
ATOM 7600 O O . GLU A 1 952 ? 21.590 9.249 15.291 1.00 69.44 952 GLU A O 1
ATOM 7605 N N . ALA A 1 953 ? 23.568 8.181 15.374 1.00 73.75 953 ALA A N 1
ATOM 7606 C CA . ALA A 1 953 ? 22.997 6.844 15.568 1.00 73.75 953 ALA A CA 1
ATOM 7607 C C . ALA A 1 953 ? 22.154 6.738 16.856 1.00 73.75 953 ALA A C 1
ATOM 7609 O O . ALA A 1 953 ? 21.120 6.072 16.875 1.00 73.75 953 ALA A O 1
ATOM 7610 N N . LEU A 1 954 ? 22.569 7.413 17.937 1.00 73.69 954 LEU A N 1
ATOM 7611 C CA . LEU A 1 954 ? 21.798 7.483 19.185 1.00 73.69 954 LEU A CA 1
ATOM 7612 C C . LEU A 1 954 ? 20.504 8.284 19.019 1.00 73.69 954 LEU A C 1
ATOM 7614 O O . LEU A 1 954 ? 19.458 7.864 19.507 1.00 73.69 954 LEU A O 1
ATOM 7618 N N . GLN A 1 955 ? 20.558 9.411 18.308 1.00 73.62 955 GLN A N 1
ATOM 7619 C CA . GLN A 1 955 ? 19.381 10.240 18.052 1.00 73.62 955 GLN A CA 1
ATOM 7620 C C . GLN A 1 955 ? 18.365 9.525 17.143 1.00 73.62 955 GLN A C 1
ATOM 7622 O O . GLN A 1 955 ? 17.154 9.667 17.326 1.00 73.62 955 GLN A O 1
ATOM 7627 N N . GLU A 1 956 ? 18.847 8.732 16.186 1.00 75.44 956 GLU A N 1
ATOM 7628 C CA . GLU A 1 956 ? 18.014 7.884 15.331 1.00 75.44 956 GLU A CA 1
ATOM 7629 C C . GLU A 1 956 ? 17.343 6.760 16.134 1.00 75.44 956 GLU A C 1
ATOM 7631 O O . GLU A 1 956 ? 16.148 6.532 15.970 1.00 75.44 956 GLU A O 1
ATOM 7636 N N . LEU A 1 957 ? 18.060 6.136 17.076 1.00 73.94 957 LEU A N 1
ATOM 7637 C CA . LEU A 1 957 ? 17.504 5.125 17.981 1.00 73.94 957 LEU A CA 1
ATOM 7638 C C . LEU A 1 957 ? 16.468 5.705 18.965 1.00 73.94 957 LEU A C 1
ATOM 7640 O O . LEU A 1 957 ? 15.459 5.060 19.236 1.00 73.94 957 LEU A O 1
ATOM 7644 N N . GLU A 1 958 ? 16.683 6.916 19.490 1.00 68.81 958 GLU A N 1
ATOM 7645 C CA . GLU A 1 958 ? 15.754 7.581 20.425 1.00 68.81 958 GLU A CA 1
ATOM 7646 C C . GLU A 1 958 ? 14.446 8.041 19.764 1.00 68.81 958 GLU A C 1
ATOM 7648 O O . GLU A 1 958 ? 13.424 8.171 20.438 1.00 68.81 958 GLU A O 1
ATOM 7653 N N . THR A 1 959 ? 14.472 8.302 18.455 1.00 63.41 959 THR A N 1
ATOM 7654 C CA . THR A 1 959 ? 13.310 8.779 17.683 1.00 63.41 959 THR A CA 1
ATOM 7655 C C . THR A 1 959 ? 12.605 7.674 16.893 1.00 63.41 959 THR A C 1
ATOM 7657 O O . THR A 1 959 ? 11.630 7.955 16.194 1.00 63.41 959 THR A O 1
ATOM 7660 N N . TRP A 1 960 ? 13.068 6.428 17.017 1.00 63.31 960 TRP A N 1
ATOM 7661 C CA . TRP A 1 960 ? 12.533 5.263 16.318 1.00 63.31 960 TRP A CA 1
ATOM 7662 C C . TRP A 1 960 ? 11.296 4.678 17.019 1.00 63.31 960 TRP A C 1
ATOM 7664 O O . TRP A 1 960 ? 11.343 4.369 18.209 1.00 63.31 960 TRP A O 1
ATOM 7674 N N . ASP A 1 961 ? 10.202 4.484 16.273 1.00 49.34 961 ASP A N 1
ATOM 7675 C CA . ASP A 1 961 ? 8.936 3.899 16.752 1.00 49.34 961 ASP A CA 1
ATOM 7676 C C . ASP A 1 961 ? 8.506 2.615 16.004 1.00 49.34 961 ASP A C 1
ATOM 7678 O O . ASP A 1 961 ? 7.395 2.127 16.217 1.00 49.34 961 ASP A O 1
ATOM 7682 N N . GLY A 1 962 ? 9.376 2.062 15.147 1.00 52.06 962 GLY A N 1
ATOM 7683 C CA . GLY A 1 962 ? 9.115 0.862 14.339 1.00 52.06 962 GLY A CA 1
ATOM 7684 C C . GLY A 1 962 ? 9.550 -0.459 14.990 1.00 52.06 962 GLY A C 1
ATOM 7685 O O . GLY A 1 962 ? 10.272 -0.473 15.989 1.00 52.06 962 GLY A O 1
ATOM 7686 N N . ASP A 1 963 ? 9.150 -1.583 14.387 1.00 42.31 963 ASP A N 1
ATOM 7687 C CA . ASP A 1 963 ? 9.519 -2.931 14.841 1.00 42.31 963 ASP A CA 1
ATOM 7688 C C . ASP A 1 963 ? 11.039 -3.195 14.735 1.00 42.31 963 ASP A C 1
ATOM 7690 O O . ASP A 1 963 ? 11.754 -2.578 13.942 1.00 42.31 963 ASP A O 1
ATOM 7694 N N . LEU A 1 964 ? 11.555 -4.106 15.569 1.00 50.19 964 LEU A N 1
ATOM 7695 C CA . LEU A 1 964 ? 12.965 -4.520 15.565 1.00 50.19 964 LEU A CA 1
ATOM 7696 C C . LEU A 1 964 ? 13.214 -5.531 14.429 1.00 50.19 964 LEU A C 1
ATOM 7698 O O . LEU A 1 964 ? 13.131 -6.738 14.650 1.00 50.19 964 LEU A O 1
ATOM 7702 N N . ASP A 1 965 ? 13.511 -5.041 13.225 1.00 56.94 965 ASP A N 1
ATOM 7703 C CA . ASP A 1 965 ? 13.921 -5.845 12.063 1.00 56.94 965 ASP A CA 1
ATOM 7704 C C . ASP A 1 965 ? 15.399 -5.613 11.666 1.00 56.94 965 ASP A C 1
ATOM 7706 O O . ASP A 1 965 ? 16.121 -4.838 12.300 1.00 56.94 965 ASP A O 1
ATOM 7710 N N . GLU A 1 966 ? 15.869 -6.294 10.610 1.00 46.03 966 GLU A N 1
ATOM 7711 C CA . GLU A 1 966 ? 17.239 -6.176 10.067 1.00 46.03 966 GLU A CA 1
ATOM 7712 C C . GLU A 1 966 ? 17.558 -4.803 9.434 1.00 46.03 966 GLU A C 1
ATOM 7714 O O . GLU A 1 966 ? 18.636 -4.620 8.878 1.00 46.03 966 GLU A O 1
ATOM 7719 N N . GLY A 1 967 ? 16.641 -3.832 9.494 1.00 53.72 967 GLY A N 1
ATOM 7720 C CA . GLY A 1 967 ? 16.858 -2.437 9.101 1.00 53.72 967 GLY A CA 1
ATOM 7721 C C . GLY A 1 967 ? 16.721 -1.444 10.258 1.00 53.72 967 GLY A C 1
ATOM 7722 O O . GLY A 1 967 ? 16.790 -0.234 10.028 1.00 53.72 967 GLY A O 1
ATOM 7723 N N . SER A 1 968 ? 16.516 -1.925 11.488 1.00 69.81 968 SER A N 1
ATOM 7724 C CA . SER A 1 968 ? 16.351 -1.080 12.668 1.00 69.81 968 SER A CA 1
ATOM 7725 C C . SER A 1 968 ? 17.649 -0.335 13.019 1.00 69.81 968 SER A C 1
ATOM 7727 O O . SER A 1 968 ? 18.728 -0.935 12.989 1.00 69.81 968 SER A O 1
ATOM 7729 N N . PRO A 1 969 ? 17.574 0.927 13.493 1.00 70.62 969 PRO A N 1
ATOM 7730 C CA . PRO A 1 969 ? 18.720 1.631 14.077 1.00 70.62 969 PRO A CA 1
ATOM 7731 C C . PRO A 1 969 ? 19.391 0.840 15.211 1.00 70.62 969 PRO A C 1
ATOM 7733 O O . PRO A 1 969 ? 20.582 1.015 15.463 1.00 70.62 969 PRO A O 1
ATOM 7736 N N . ALA A 1 970 ? 18.658 -0.078 15.860 1.00 72.50 970 ALA A N 1
ATOM 7737 C CA . ALA A 1 970 ? 19.174 -0.996 16.874 1.00 72.50 970 ALA A CA 1
ATOM 7738 C C . ALA A 1 970 ? 20.248 -1.967 16.341 1.00 72.50 970 ALA A C 1
ATOM 7740 O O . ALA A 1 970 ? 21.065 -2.461 17.125 1.00 72.50 970 ALA A O 1
ATOM 7741 N N . GLU A 1 971 ? 20.310 -2.226 15.028 1.00 76.62 971 GLU A N 1
ATOM 7742 C CA . GLU A 1 971 ? 21.321 -3.108 14.431 1.00 76.62 971 GLU A CA 1
ATOM 7743 C C . GLU A 1 971 ? 22.740 -2.543 14.608 1.00 76.62 971 GLU A C 1
ATOM 7745 O O . GLU A 1 971 ? 23.680 -3.284 14.908 1.00 76.62 971 GLU A O 1
ATOM 7750 N N . LEU A 1 972 ? 22.894 -1.215 14.553 1.00 80.19 972 LEU A N 1
ATOM 7751 C CA . LEU A 1 972 ? 24.178 -0.541 14.784 1.00 80.19 972 LEU A CA 1
ATOM 7752 C C . LEU A 1 972 ? 24.722 -0.783 16.202 1.00 80.19 972 LEU A C 1
ATOM 7754 O O . LEU A 1 972 ? 25.938 -0.73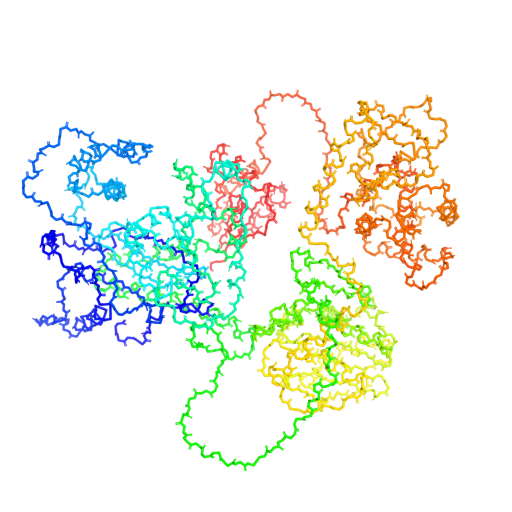4 16.414 1.00 80.19 972 LEU A O 1
ATOM 7758 N N . PHE A 1 973 ? 23.831 -1.084 17.150 1.00 82.75 973 PHE A N 1
ATOM 7759 C CA . PHE A 1 973 ? 24.120 -1.314 18.565 1.00 82.75 973 PHE A CA 1
ATOM 7760 C C . PHE A 1 973 ? 24.125 -2.805 18.951 1.00 82.75 973 PHE A C 1
ATOM 7762 O O . PHE A 1 973 ? 24.378 -3.126 20.113 1.00 82.75 973 PHE A O 1
ATOM 7769 N N . SER A 1 974 ? 23.866 -3.716 18.005 1.00 83.69 974 SER A N 1
ATOM 7770 C CA . SER A 1 974 ? 23.626 -5.134 18.291 1.00 83.69 974 SER A CA 1
ATOM 7771 C C . SER A 1 974 ? 24.892 -5.995 18.302 1.00 83.69 974 SER A C 1
ATOM 7773 O O . SER A 1 974 ? 25.702 -5.958 17.376 1.00 83.69 974 SER A O 1
ATOM 7775 N N . PHE A 1 975 ? 25.032 -6.833 19.331 1.00 86.19 975 PHE A N 1
ATOM 7776 C CA . PHE A 1 975 ? 25.958 -7.967 19.357 1.00 86.19 975 PHE A CA 1
ATOM 7777 C C . PHE A 1 975 ? 25.309 -9.160 18.650 1.00 86.19 975 PHE A C 1
ATOM 7779 O O . PHE A 1 975 ? 24.195 -9.550 19.003 1.00 86.19 975 PHE A O 1
ATOM 7786 N N . VAL A 1 976 ? 25.992 -9.748 17.667 1.00 86.06 976 VAL A N 1
ATOM 7787 C CA . VAL A 1 976 ? 25.436 -10.859 16.874 1.00 86.06 976 VAL A CA 1
ATOM 7788 C C . VAL A 1 976 ? 26.237 -12.130 17.106 1.00 86.06 976 VAL A C 1
ATOM 7790 O O . VAL A 1 976 ? 27.448 -12.156 16.873 1.00 86.06 976 VAL A O 1
ATOM 7793 N N . PHE A 1 977 ? 25.553 -13.180 17.553 1.00 85.81 977 PHE A N 1
ATOM 7794 C CA . PHE A 1 977 ? 26.121 -14.505 17.791 1.00 85.81 977 PHE A CA 1
ATOM 7795 C C . PHE A 1 977 ? 25.648 -15.500 16.731 1.00 85.81 977 PHE A C 1
ATOM 7797 O O . PHE A 1 977 ? 24.497 -15.470 16.313 1.00 85.81 977 PHE A O 1
ATOM 7804 N N . THR A 1 978 ? 26.525 -16.424 16.347 1.00 82.00 978 THR A N 1
ATOM 7805 C CA . THR A 1 978 ? 26.208 -17.532 15.417 1.00 82.00 978 THR A CA 1
ATOM 7806 C C . THR A 1 978 ? 25.855 -18.840 16.123 1.00 82.00 978 THR A C 1
ATOM 7808 O O . THR A 1 978 ? 25.502 -19.818 15.473 1.00 82.00 978 THR A O 1
ATOM 7811 N N . GLN A 1 979 ? 25.948 -18.891 17.457 1.00 79.69 979 GLN A N 1
ATOM 7812 C CA . GLN A 1 979 ? 25.511 -20.034 18.256 1.00 79.69 979 GLN A CA 1
ATOM 7813 C C . GLN A 1 979 ? 24.680 -19.586 19.455 1.00 79.69 979 GLN A C 1
ATOM 7815 O O . GLN A 1 979 ? 25.084 -18.710 20.223 1.00 79.69 979 GLN A O 1
ATOM 7820 N N . LYS A 1 980 ? 23.550 -20.267 19.667 1.00 82.25 980 LYS A N 1
ATOM 7821 C CA . LYS A 1 980 ? 22.629 -19.996 20.777 1.00 82.25 980 LYS A CA 1
ATOM 7822 C C . LYS A 1 980 ? 23.293 -20.125 22.153 1.00 82.25 980 LYS A C 1
ATOM 7824 O O . LYS A 1 980 ? 23.032 -19.328 23.041 1.00 82.25 980 LYS A O 1
ATOM 7829 N N . LYS A 1 981 ? 24.211 -21.080 22.321 1.00 83.19 981 LYS A N 1
ATOM 7830 C CA . LYS A 1 981 ? 24.923 -21.306 23.590 1.00 83.19 981 LYS A CA 1
ATOM 7831 C C . LYS A 1 981 ? 25.818 -20.124 23.996 1.00 83.19 981 LYS A C 1
ATOM 7833 O O . LYS A 1 981 ? 25.917 -19.813 25.181 1.00 83.19 981 LYS A O 1
ATOM 7838 N N . ASP A 1 982 ? 26.453 -19.464 23.028 1.00 86.38 982 ASP A N 1
ATOM 7839 C CA . ASP A 1 982 ? 27.284 -18.279 23.274 1.00 86.38 982 ASP A CA 1
ATOM 7840 C C . ASP A 1 982 ? 26.435 -17.038 23.548 1.00 86.38 982 ASP A C 1
ATOM 7842 O O . ASP A 1 982 ? 26.767 -16.252 24.437 1.00 86.38 982 ASP A O 1
ATOM 7846 N N . TYR A 1 983 ? 25.310 -16.914 22.837 1.00 87.69 983 TYR A N 1
ATOM 7847 C CA . TYR A 1 983 ? 24.279 -15.916 23.108 1.00 87.69 983 TYR A CA 1
ATOM 7848 C C . TYR A 1 983 ? 23.755 -16.037 24.549 1.00 87.69 983 TYR A C 1
ATOM 7850 O O . TYR A 1 983 ? 23.817 -15.072 25.309 1.00 87.69 983 TYR A O 1
ATOM 7858 N N . ASP A 1 984 ? 23.345 -17.238 24.972 1.00 85.44 984 ASP A N 1
ATOM 7859 C CA . ASP A 1 984 ? 22.816 -17.485 26.319 1.00 85.44 984 ASP A CA 1
ATOM 7860 C C . ASP A 1 984 ? 23.870 -17.175 27.403 1.00 85.44 984 ASP A C 1
ATOM 7862 O O . ASP A 1 984 ? 23.563 -16.579 28.439 1.00 85.44 984 ASP A O 1
ATOM 7866 N N . LYS A 1 985 ? 25.144 -17.516 27.150 1.00 85.25 985 LYS A N 1
ATOM 7867 C CA . LYS A 1 985 ? 26.277 -17.193 28.036 1.00 85.25 985 LYS A CA 1
ATOM 7868 C C . LYS A 1 985 ? 26.512 -15.681 28.150 1.00 85.25 985 LYS A C 1
ATOM 7870 O O . LYS A 1 985 ? 26.825 -15.201 29.240 1.00 85.25 985 LYS A O 1
ATOM 7875 N N . PHE A 1 986 ? 26.376 -14.939 27.051 1.00 89.38 986 PHE A N 1
ATOM 7876 C CA . PHE A 1 986 ? 26.507 -13.481 27.027 1.00 89.38 986 PHE A CA 1
ATOM 7877 C C . PHE A 1 986 ? 25.355 -12.800 27.776 1.00 89.38 986 PHE A C 1
ATOM 7879 O O . PHE A 1 986 ? 25.606 -11.965 28.649 1.00 89.38 986 PHE A O 1
ATOM 7886 N N . CYS A 1 987 ? 24.107 -13.184 27.488 1.00 84.19 987 CYS A N 1
ATOM 7887 C CA . CYS A 1 987 ? 22.919 -12.640 28.150 1.00 84.19 987 CYS A CA 1
ATOM 7888 C C . CYS A 1 987 ? 22.961 -12.892 29.663 1.00 84.19 987 CYS A C 1
ATOM 7890 O O . CYS A 1 987 ? 22.817 -11.949 30.441 1.00 84.19 987 CYS A O 1
ATOM 7892 N N . GLY A 1 988 ? 23.289 -14.117 30.082 1.00 81.75 988 GLY A N 1
ATOM 7893 C CA . GLY A 1 988 ? 23.365 -14.471 31.500 1.00 81.75 988 GLY A CA 1
ATOM 7894 C C . GLY A 1 988 ? 24.421 -13.692 32.295 1.00 81.75 988 GLY A C 1
ATOM 7895 O O . GLY A 1 988 ? 24.232 -13.419 33.480 1.00 81.75 988 GLY A O 1
ATOM 7896 N N . GLU A 1 989 ? 25.545 -13.314 31.681 1.00 84.12 989 GLU A N 1
ATOM 7897 C CA . GLU A 1 989 ? 26.626 -12.616 32.390 1.00 84.12 989 GLU A CA 1
ATOM 7898 C C . GLU A 1 989 ? 26.499 -11.087 32.325 1.00 84.12 989 GLU A C 1
ATOM 7900 O O . GLU A 1 989 ? 26.746 -10.408 33.322 1.00 84.12 989 GLU A O 1
ATOM 7905 N N . LEU A 1 990 ? 26.126 -10.524 31.174 1.00 85.94 990 LEU A N 1
ATOM 7906 C CA . LEU A 1 990 ? 26.140 -9.073 30.967 1.00 85.94 990 LEU A CA 1
ATOM 7907 C C . LEU A 1 990 ? 24.773 -8.414 31.147 1.00 85.94 990 LEU A C 1
ATOM 7909 O O . LEU A 1 990 ? 24.712 -7.309 31.689 1.00 85.94 990 LEU A O 1
ATOM 7913 N N . ILE A 1 991 ? 23.696 -9.085 30.742 1.00 80.00 991 ILE A N 1
ATOM 7914 C CA . ILE A 1 991 ? 22.332 -8.563 30.880 1.00 80.00 991 ILE A CA 1
ATOM 7915 C C . ILE A 1 991 ? 21.779 -8.964 32.248 1.00 80.00 991 ILE A C 1
ATOM 7917 O O . ILE A 1 991 ? 21.440 -8.091 33.038 1.00 80.00 991 ILE A O 1
ATOM 7921 N N . ASP A 1 992 ? 21.797 -10.252 32.591 1.00 75.25 992 ASP A N 1
ATOM 7922 C CA . ASP A 1 992 ? 21.121 -10.728 33.806 1.00 75.25 992 ASP A CA 1
ATOM 7923 C C . ASP A 1 992 ? 21.910 -10.424 35.091 1.00 75.25 992 ASP A C 1
ATOM 7925 O O . ASP A 1 992 ? 21.339 -9.957 36.077 1.00 75.25 992 ASP A O 1
ATOM 7929 N N . LYS A 1 993 ? 23.233 -10.660 35.110 1.00 78.25 993 LYS A N 1
ATOM 7930 C CA . LYS A 1 993 ? 24.065 -10.415 36.310 1.00 78.25 993 LYS A CA 1
ATOM 7931 C C . LYS A 1 993 ? 24.577 -8.984 36.432 1.00 78.25 993 LYS A C 1
ATOM 7933 O O . LYS A 1 993 ? 24.608 -8.448 37.538 1.00 78.25 993 LYS A O 1
ATOM 7938 N N . LYS A 1 994 ? 25.046 -8.385 35.331 1.00 74.12 994 LYS A N 1
ATOM 7939 C CA . LYS A 1 994 ? 25.642 -7.034 35.338 1.00 74.12 994 LYS A CA 1
ATOM 7940 C C . LYS A 1 994 ? 24.663 -5.918 34.970 1.00 74.12 994 LYS A C 1
ATOM 7942 O O . LYS A 1 994 ? 25.020 -4.754 35.129 1.00 74.12 994 LYS A O 1
ATOM 7947 N N . ASN A 1 995 ? 23.440 -6.257 34.556 1.00 77.38 995 ASN A N 1
ATOM 7948 C CA . ASN A 1 995 ? 22.358 -5.313 34.273 1.00 77.38 995 ASN A CA 1
ATOM 7949 C C . ASN A 1 995 ? 22.713 -4.251 33.213 1.00 77.38 995 ASN A C 1
ATOM 7951 O O . ASN A 1 995 ? 22.293 -3.094 33.307 1.00 77.38 995 ASN A O 1
ATOM 7955 N N . TYR A 1 996 ? 23.512 -4.621 32.205 1.00 78.38 996 TYR A N 1
ATOM 7956 C CA . TYR A 1 996 ? 23.791 -3.739 31.076 1.00 78.38 996 TYR A CA 1
ATOM 7957 C C . TYR A 1 996 ? 22.626 -3.733 30.082 1.00 78.38 996 TYR A C 1
ATOM 7959 O O . TYR A 1 996 ? 22.107 -4.779 29.698 1.00 78.38 996 TYR A O 1
ATOM 7967 N N . LYS A 1 997 ? 22.252 -2.538 29.609 1.00 77.62 997 LYS A N 1
ATOM 7968 C CA . LYS A 1 997 ? 21.321 -2.374 28.486 1.00 77.62 997 LYS A CA 1
ATOM 7969 C C . LYS A 1 997 ? 22.090 -2.589 27.185 1.00 77.62 997 LYS A C 1
ATOM 7971 O O . LYS A 1 997 ? 22.881 -1.731 26.810 1.00 77.62 997 LYS A O 1
ATOM 7976 N N . LEU A 1 998 ? 21.894 -3.735 26.539 1.00 80.19 998 LEU A N 1
ATOM 7977 C CA . LEU A 1 998 ? 22.610 -4.140 25.327 1.00 80.19 998 LEU A CA 1
ATOM 7978 C C . LEU A 1 998 ? 21.619 -4.712 24.315 1.00 80.19 998 LEU A C 1
ATOM 7980 O O . LEU A 1 998 ? 20.693 -5.424 24.700 1.00 80.19 998 LEU A O 1
ATOM 7984 N N . PHE A 1 999 ? 21.840 -4.441 23.031 1.00 82.94 999 PHE A N 1
ATOM 7985 C CA . PHE A 1 999 ? 21.125 -5.127 21.961 1.00 82.94 999 PHE A CA 1
ATOM 7986 C C . PHE A 1 999 ? 21.899 -6.387 21.583 1.00 82.94 999 PHE A C 1
ATOM 7988 O O . PHE A 1 999 ? 23.111 -6.338 21.375 1.00 82.94 999 PHE A O 1
ATOM 7995 N N . VAL A 1 1000 ? 21.218 -7.528 21.532 1.00 82.25 1000 VAL A N 1
ATOM 7996 C CA . VAL A 1 1000 ? 21.843 -8.821 21.241 1.00 82.25 1000 VAL A CA 1
ATOM 7997 C C . VAL A 1 1000 ? 20.893 -9.649 20.398 1.00 82.25 1000 VAL A C 1
ATOM 7999 O O . VAL A 1 1000 ? 19.701 -9.704 20.694 1.00 82.25 1000 VAL A O 1
ATOM 8002 N N . ARG A 1 1001 ? 21.417 -10.319 19.374 1.00 79.69 1001 ARG A N 1
ATOM 8003 C CA . ARG A 1 1001 ? 20.662 -11.287 18.576 1.00 79.69 1001 ARG A CA 1
ATOM 8004 C C . ARG A 1 1001 ? 21.514 -12.496 18.205 1.00 79.69 1001 ARG A C 1
ATOM 8006 O O . ARG A 1 1001 ? 22.744 -12.464 18.277 1.00 79.69 1001 ARG A O 1
ATOM 8013 N N . PHE A 1 1002 ? 20.834 -13.562 17.815 1.00 78.00 1002 PHE A N 1
ATOM 8014 C CA . PHE A 1 1002 ? 21.427 -14.798 17.326 1.00 78.00 1002 PHE A CA 1
ATOM 8015 C C . PHE A 1 1002 ? 20.925 -15.046 15.898 1.00 78.00 1002 PHE A C 1
ATOM 8017 O O . PHE A 1 1002 ? 19.721 -14.982 15.662 1.00 78.00 1002 PHE A O 1
ATOM 8024 N N . GLU A 1 1003 ? 21.844 -15.277 14.961 1.00 70.44 1003 GLU A N 1
ATOM 8025 C CA . GLU A 1 1003 ? 21.535 -15.660 13.577 1.00 70.44 1003 GLU A CA 1
ATOM 8026 C C . GLU A 1 1003 ? 21.658 -17.191 13.461 1.00 70.44 1003 GLU A C 1
ATOM 8028 O O . GLU A 1 1003 ? 22.744 -17.740 13.667 1.00 70.44 1003 GLU A O 1
ATOM 8033 N N . GLU A 1 1004 ? 20.552 -17.889 13.165 1.00 50.25 1004 GLU A N 1
ATOM 8034 C CA . GLU A 1 1004 ? 20.597 -19.305 12.764 1.00 50.25 1004 GLU A CA 1
ATOM 8035 C C . GLU A 1 1004 ? 21.186 -19.391 11.351 1.00 50.25 1004 GLU A C 1
ATOM 8037 O O . GLU A 1 1004 ? 20.631 -18.811 10.417 1.00 50.25 1004 GLU A O 1
ATOM 8042 N N . GLN A 1 1005 ? 22.326 -20.077 11.206 1.00 43.47 1005 GLN A N 1
ATOM 8043 C CA . GLN A 1 1005 ? 22.884 -20.438 9.896 1.00 43.47 1005 GLN A CA 1
ATOM 8044 C C . GLN A 1 1005 ? 22.125 -21.590 9.247 1.00 43.47 1005 GLN A C 1
ATOM 8046 O O . GLN A 1 1005 ? 21.838 -22.578 9.964 1.00 43.47 1005 GLN A O 1
#

pLDDT: mean 76.55, std 17.02, range [23.95, 97.62]

Sequence (1005 aa):
MSLTNFQFDFSCYQCGHHPAVVVADANWKLAFDVPLETFKRPDPDTISDKDLQVDIVKAWTDLDRSLIAEGLISGTSVANPYSTTPGHSTLAPWMGENTRVGNILPKTEVKKALKRKPDDIKPPAKKINEDIILEIIESKKTQKKELQDACNALGVSSEGSIADMMNRLEELLNFKDIYPKLFLKLQKAGGGVLHFSCVHGVVYYLNFLFWTESARDHTDGLLSFKHFPTCFISDVAGQVARHTNNRTKQLFFQPHDGRLCAPTSDNLKLAAKKELKVDMQWVKNLRSPFPSQENPDNDRLQARHPITGTCERYSLYDRFHQKNQKRPEEKLRSLNICPTLRTEVNSSVAEQFNRELASVRYSLCQMNEPHFKQTVRVLIDLHNEKINRSFKAEMEALCNMKLSIGLHGMLGLQSAEGKVGNVNIQPDSIVKSSFLAQLYDVDDKDKEKLKKLLCGSRDENQALTHSTRRYPVSIKDMRSVCPLELLADSSLAMPWLTDDAVNYRIAQLAQENMCGSLGHFDFILWHREWTSTGAVEDKFVKHIPVSDKIFLPRIVGHSSPETGNHFILWVFDFSAKDIRVYDSLGLYSNISDKDMDLLRNVFRFSGGLQGWSVTYPPQWKQQDSVNCGVFVCSAAENEMQHVAVSTEALTLNQCRTLRLHHATRMIKNVNAEDFPLTAEDNLKMEEKEIKLQQSEAKKTDSSSHCQAWKTKSCLFQRATGTTNVFHNHIKKYQWVQCSYCKNWLHFECAGVKGDWTSKDFFCGCNNIPDINDILEAVKVEDFQTDEEILDLEKNLLSGHVLSNRMYLWKHRGFDPALKKHYSEHVTLFSDIKTDEIIQRLAKILTVPGTVAEKQLYITEVVLPEVLIQWLQGNSNMCRYQAESVLVTTTPSKEKKGAPSARKTADKTDSTEEENILIQGSLAAADWCRTATFDGVLKLPAVLSMDKEERKEALQELETWDGDLDEGSPAELFSFVFTQKKDYDKFCGELIDKKNYKLFVRFEEQ

Solvent-accessible surface area (backbone atoms only — not comparable to full-atom values): 58357 Å² total; per-residue (Å²): 116,80,86,52,96,73,82,66,54,44,62,33,44,84,53,13,40,54,44,51,42,35,34,40,48,72,49,55,72,55,43,26,72,42,66,69,88,63,57,77,63,52,48,73,93,71,68,49,76,71,67,34,37,34,51,32,61,60,46,53,52,41,49,38,49,24,56,51,44,44,69,73,40,62,97,56,93,64,78,58,91,51,66,71,81,74,47,81,66,68,52,49,47,50,58,7,76,84,29,28,62,57,59,67,33,58,42,58,71,59,72,79,48,56,53,79,69,84,88,71,80,65,83,63,90,60,92,80,50,71,68,60,54,49,51,51,68,68,39,98,76,60,51,63,65,59,48,29,52,50,23,53,52,74,70,45,76,58,68,76,54,66,64,51,34,44,53,52,54,52,58,51,62,69,42,83,63,66,80,88,50,70,81,79,64,84,70,52,45,23,20,17,44,38,38,32,18,32,56,83,49,33,48,40,38,40,34,54,33,70,56,69,76,47,42,66,59,55,36,28,56,54,70,28,35,55,56,56,44,36,34,38,30,20,76,56,18,70,54,28,28,53,50,38,14,66,77,48,78,64,50,48,32,27,59,66,67,6,29,82,52,66,85,42,77,65,52,46,50,31,44,73,70,72,69,41,74,51,89,62,79,47,55,67,28,76,80,49,94,62,64,59,84,86,71,91,60,93,45,78,65,64,39,54,22,50,50,47,67,42,48,48,18,34,29,23,38,30,85,91,53,64,86,80,68,86,55,72,65,57,60,43,20,39,48,79,32,24,59,69,54,44,74,74,46,49,69,60,37,47,58,52,50,53,52,61,50,55,75,51,40,72,69,45,44,74,33,54,66,74,58,33,51,54,47,54,54,50,52,49,43,54,51,34,46,51,54,41,48,51,52,46,51,51,51,25,60,68,67,74,45,79,67,33,73,37,100,58,41,24,66,34,75,65,73,96,78,88,73,99,62,95,70,84,82,76,92,84,78,89,75,80,76,78,80,58,68,78,84,43,65,72,59,69,68,46,52,52,50,48,48,59,73,62,59,74,61,51,72,41,81,49,64,74,50,58,66,45,102,85,26,47,35,25,52,51,27,44,41,18,49,43,34,69,46,53,76,65,76,74,48,94,79,69,56,56,53,39,70,46,38,45,38,21,50,46,35,39,52,18,60,78,66,75,34,20,56,52,43,44,65,59,53,40,53,43,50,54,36,30,75,74,71,74,50,59,58,67,84,78,42,72,71,62,64,91,46,60,35,36,40,33,48,38,43,38,83,52,98,43,57,87,65,27,79,39,42,28,29,41,36,40,30,64,83,77,39,35,36,37,30,48,40,37,79,61,84,57,60,70,79,52,72,69,57,49,53,50,50,33,59,54,34,51,88,74,78,40,60,80,90,45,50,78,42,58,66,72,43,53,25,58,86,68,88,38,50,38,42,56,51,37,49,49,50,54,51,29,65,74,68,70,54,88,53,49,69,52,69,60,50,74,68,56,52,48,42,51,24,51,29,53,40,38,59,72,47,65,87,56,60,86,85,74,53,77,64,33,60,67,55,49,51,53,39,52,52,50,41,52,53,52,51,60,59,44,68,75,72,50,82,86,90,86,67,48,58,34,49,83,71,73,60,34,58,69,38,60,29,80,83,52,90,52,50,38,69,66,88,64,86,76,84,55,76,43,56,20,70,78,84,64,49,39,27,38,37,76,36,38,55,70,83,80,90,56,93,86,56,88,40,68,68,46,88,90,56,80,76,70,60,65,67,58,63,74,73,59,56,82,78,72,57,62,54,74,65,55,53,53,50,48,53,53,29,50,74,72,54,80,43,84,47,62,49,55,51,43,65,77,38,79,75,68,36,61,69,63,51,51,57,48,62,77,39,47,61,93,60,57,72,68,62,44,50,52,46,50,55,53,49,60,72,73,53,87,65,86,71,53,77,68,55,39,50,49,46,42,49,60,33,49,47,42,52,52,52,36,54,30,36,34,70,76,66,72,35,27,41,45,39,33,51,44,52,40,68,70,52,71,82,82,74,88,75,87,85,84,84,90,81,90,80,81,93,75,92,74,97,72,97,81,82,78,53,70,55,56,56,33,46,51,57,51,51,56,48,54,75,74,53,89,64,94,54,62,73,45,75,31,55,50,80,78,45,54,79,65,58,41,51,51,51,50,54,50,45,74,71,57,88,73,75,94,51,104,82,30,62,58,57,40,54,23,35,40,22,55,32,68,70,49,43,52,54,47,43,54,51,42,38,70,69,64,64,42,67,73,44,71,51,69,52,89,127

Foldseek 3Di:
DLPDPFQLQLAFQQCFLFFQEKFKDWDDFLQAWDQPVLEDQDAPVPDDVVLQKEQQVVLVVLLSLQVVQCVVQPPHPDDRPSDDRDYQRNFDKDFHCSFFQHRMFGRRLSVLRYDDDPPLDDAQPDPDDLVLLCCLLVDPDRDLVSLLSVCSNVVHDSDDDPLVSSLSSVVVSLCVPPPPCVPPPSRGFWQTKMWMAHLLLRTGMITTHRHHDDLVVVLRVQRGTSAGHQEYEYLCLQSVLSVNCVVVVNLAADDCSQFLDHPDPVQLVCLVVLNAAHEDPLLVLSPPRWFDDDDPDVDSCQDARRRSRHSHHHRAYAPVNLPPDPDSRNSRRYPSNYVSNVVVGDNCSNVVVVVVVVVCSVVLHVDHPSVSVVVVSVVSSVVNCVSNVVVQVVVCLQLVAHWDQDPRRHTDHDDPDDDPDDDDDDDDDPPPAPDDLVVLDDDVVLLVLLLLQQPFAFDFPDFLDALDPVATDGNVQLCLLANNCLSVVNDLDHHAHDQSLLQRLLSNLCSVLVHAEDGQVLLQQLQVCCVVPVADDPVSLVPGDQGQKYKYWFFARDPGRVSGQAIKIWMQGNPQLEIEIGFQAPPPQWADPSRLSSQQRSCVVVVGSPPGYYGYAAAEHEPDRRCRSLSRSVVSNCVSVVPDHHHYHDDSVSSSSSSSSSSSVSCVPRDSVSRGDHPVRVVVLVVLVVVVVVVVVVPDDDDADAPLVVLVFAQFDAARSDPHTHPVVPPDWDWDAAPPPRHIHTPLLQVDDDDCVPDHGHQCPVPDDPVVVVQVPDALCLLDDLVVLVVLVVCLVVVVRRGPLSSCLVVVPRHPPVLVLLLQQQDQHAPVRVVVNLVVSLVSDDDDDDPVSSSCCCRRPSRLVSQLVSCCPPVVHTSSSSSSSSNVRHHDDDDDDDDDDDDDDDDDDDDDDPDLLLVLLVVLVVVVVVDDDPWDKDRAQLPVDDPVVVVVLVVQLVPDDDDDDPPHSLSNQEIETADPVRQVVSCVPSCVPVVRDGHYDYDDD